Protein 4AEF (pdb70)

CATH classification: 2.60.40.10 (+3 more: 2.60.40.10, 3.20.20.80, 2.60.40.1180)

Organism: Pyrococcus furiosus (strain ATCC 43587 / DSM 3638 / JCM 8422 / Vc1) (NCBI:txid186497)

B-factor: mean 31.96, std 13.7, range [8.51, 86.61]

Radius of gyration: 33.33 Å; Cα contacts (8 Å, |Δi|>4): 2938; chains: 2; bounding box: 87×87×75 Å

Foldseek 3Di:
DKDQPAKDADQALRIWTWMKDKAFDDALWKAKAWLQLPGFAAAGTWDDPDRMTMDIDTGRADKIWIFMAGVQRTGAHPPAPAKDWDDFVLQGGTGITHIDHGDDPVFAKDAHQHQLAWADDQQKIKHKMKGFPQWWPWKWKAWPDIGTWDQQFAGPGITMTMDMDGQPDFWIWIWMWTATPVGDIDIGDIDIGGHDYFAAAPVLLLFAEEEDEQCFEFCAPDPVCQGALLGVLVCVVVVVLLPGAEYEYEAFAAADDSNRLAHQDLQKGHVSRPIDVSVLVSQVSSVVVNRAYAYEANQQWHFCNHPLNVQCQVPQPVRPSNQQFFFSDRPFAPDCLLVVLVPVPPPCVSQVVSLVVDGGADARNSRPRTTGTNLVDPVSLVVSLVSVVSVVVSPHQEYEYESVSSHHLVSQLVSLVSDDRRHAYEYARQGQCLSNDRSGHLAYAPSLLLSLCCCCLQVNPDFQVVSSNSVSVSCSSCPNSQQAYEYENDEQPDFRSCVRNVDPLSVQLSVLDQLQDRYHHYHYQQQLFSDGWDDDPNDTGRSHRHDDPVVSGNVLSNVLSSVSSVCSSPDPQSSGFDKAWPDTGGQKGKIWGDHPHWIKIKIAAAAQAWDCDPNDIQGHSWMWIDTPPDIDITGD/DKDQPAKDADQALRIWTWMKDKDFDDAQWKAKAWLQLPGFAQAGTWDDDDRITMGIDTGRADKIWIFMAGPQDTGAHPVAPAKDWDAFVLQGGTGITHIDHGDDPVFAKDADQHQLAWADDQFKIKHKMKGFPQWWDWKWKAWPDIHTWDQQFAGPGITMTMDMDGQPDFWIWIWMWTATPVGDIDIGDIDTGGHDYFAAAPVLLLFAEEEDEQCFEFCDPDPVCQGALLRVQVCVVVVVLLPGQEYEYEAFAAAPDSNRLAHQDLQKGHVSRPIDVSVLVSLVSSVVVNHAYAYADNQQWHFCNHVLNVLCQVPQPVRPSNQQFFFRDRPFADDCQLVVLVVPPPPCVSQVVSLVVDGGADARNSRPRTTGTNLVDPVSLVVSLCSQVSVVVSVHQEYEYESVSSHHLVSQLVSLVSDDRRHAYEYARQGQCLSNDRSGHLAYAPSLLLSLCCCCLQPNPDFQVVSSNSVSVSCSSCPNSQQAYEYENDEQPDFRSCVRNVDPLSVQLSVLPQLQDRYHHYHYAQQLFSDGFDADPNDTGRSHRHDDPVVSGNVLSNVLSSVSSVCSSPDPQSSRFDKAWPDTGGQKGKIWGDHPHWIKIKIAAAAQQWDQDPNRIQHHSWMWIDTVPDTDTTGD

Solvent-accessible surface area: 50120 Å² total; per-residue (Å²): 86,56,101,54,52,55,56,128,131,22,129,25,26,3,34,4,0,21,0,32,0,8,12,93,81,136,20,60,19,0,0,0,5,0,9,2,2,3,18,8,25,4,4,22,63,0,96,83,127,50,165,52,11,51,25,130,8,24,0,6,8,7,25,6,23,0,0,0,4,25,74,41,124,38,51,43,0,80,90,10,120,72,81,95,83,16,59,31,47,2,31,148,21,36,77,87,0,0,1,0,88,0,48,66,122,94,15,69,11,11,1,47,34,0,7,11,13,0,15,47,13,41,32,81,1,20,3,10,0,9,0,79,105,49,41,2,126,20,9,33,6,30,17,189,152,128,35,105,16,108,99,20,0,22,25,82,31,2,3,10,4,27,12,60,36,122,3,77,80,140,152,24,87,2,4,0,62,0,61,9,112,152,48,49,135,71,105,52,38,142,32,129,16,152,14,68,71,27,98,22,0,107,32,0,6,53,8,0,0,0,2,0,11,2,15,31,1,1,146,18,163,141,169,165,167,30,2,18,0,24,0,0,63,64,32,10,90,20,0,56,96,3,13,4,17,0,0,1,1,6,5,2,2,22,10,76,47,118,91,4,36,11,0,37,47,2,67,92,2,3,186,110,16,23,0,43,182,4,2,77,62,1,9,64,45,1,94,171,89,77,5,36,0,0,2,2,0,0,0,1,3,1,0,3,62,9,82,61,0,39,22,0,31,167,113,9,94,134,0,98,54,61,86,16,3,22,35,65,112,61,49,10,11,21,157,125,98,0,63,68,24,45,93,121,85,42,217,112,111,29,49,75,93,0,63,86,61,29,52,25,4,5,7,53,130,65,22,5,26,34,0,4,0,21,3,76,16,92,130,0,40,91,22,0,36,84,0,1,49,67,1,5,121,90,17,0,13,0,0,0,0,12,9,0,4,0,0,20,18,87,1,1,88,54,3,41,157,41,11,57,147,98,32,0,0,0,0,15,2,37,3,7,0,23,19,0,0,17,49,30,0,10,0,1,0,7,7,21,3,3,4,2,0,5,62,2,0,10,49,48,27,18,33,0,76,80,0,32,39,27,0,5,12,8,11,8,15,2,1,0,0,7,10,0,1,1,0,2,5,4,0,5,71,17,66,1,0,6,45,35,15,18,14,27,45,33,5,0,0,0,0,0,0,1,1,1,6,8,2,2,0,3,4,0,0,0,9,0,4,14,10,74,17,58,56,83,173,0,71,46,12,13,70,2,24,3,63,61,72,104,156,99,29,15,97,126,0,11,116,18,1,80,38,1,0,128,38,3,64,103,17,105,2,0,14,52,0,29,16,43,30,77,76,20,126,108,49,12,0,0,0,34,1,53,29,96,84,67,119,1,29,0,1,0,1,0,22,104,74,139,34,167,46,71,91,69,50,0,33,52,13,0,0,7,4,39,42,82,143,118,102,72,79,4,72,46,89,53,102,58,51,55,60,124,130,22,131,23,24,3,34,4,0,18,0,48,0,12,10,98,81,148,20,56,20,0,0,0,5,0,9,1,0,3,17,8,26,3,4,23,63,1,91,98,112,59,163,47,12,64,25,128,7,27,0,6,7,7,26,6,24,0,0,0,4,19,70,47,134,48,39,44,0,81,86,10,120,78,87,90,82,14,62,33,45,2,33,144,22,46,91,79,0,0,2,0,81,0,44,67,121,94,13,72,12,13,2,46,34,0,8,11,12,0,14,44,14,43,32,73,1,20,2,12,0,10,0,76,104,47,44,1,126,20,8,33,6,30,16,184,153,127,40,103,18,103,98,16,1,21,25,82,30,2,2,11,3,34,13,60,40,119,3,80,83,138,173,25,87,3,5,0,59,0,67,11,108,169,48,50,127,67,104,53,40,141,30,128,15,147,14,70,72,27,116,24,0,107,30,0,4,54,8,0,0,0,2,0,10,1,16,31,1,2,140,19,168,141,170,162,169,32,3,16,0,24,0,0,65,66,33,10,89,20,0,56,95,4,12,4,16,0,1,0,1,7,5,3,3,23,11,84,44,113,94,4,38,16,0,33,48,2,66,92,2,3,189,108,15,26,0,44,183,4,2,79,63,1,9,62,45,1,95,168,90,78,6,36,0,0,2,2,0,0,0,1,3,2,0,4,63,8,80,62,0,40,26,0,38,167,119,9,98,135,0,87,54,64,85,14,3,21,30,66,109,65,64,8,16,28,148,120,100,1,85,70,27,51,82,122,85,51,217,107,106,24,47,98,91,0,76,87,61,27,51,33,4,5,7,49,130,64,36,6,33,24,0,5,0,19,2,74,19,98,134,0,41,92,22,0,34,83,0,1,49,65,1,5,117,91,16,0,12,0,1,0,0,13,8,0,4,0,0,19,17,82,2,1,76,57,2,41,159,41,10,56,154,101,33,0,0,0,0,14,1,37,2,7,0,24,21,0,0,16,53,24,0,10,0,1,0,8,7,17,3,3,3,0,0,4,63,3,0,10,48,43,29,14,30,0,74,80,0,30,41,22,0,3,11,6,11,9,15,2,1,0,0,7,10,0,1,1,1,2,5,3,0,5,71,17,66,1,0,6,44,36,16,18,14,26,55,32,4,0,0,0,0,0,0,2,1,1,6,9,2,1,0,4,4,0,0,0,9,0,5,14,10,74,17,57,54,88,156,0,72,44,12,13,68,1,23,4,63,64,73,100,158,101,28,16,88,129,0,12,108,19,0,78,43,1,0,122,29,4,52,105,18,106,2,0,12,54,0,26,17,51,26,79,80,20,129,110,41,12,0,0,0,31,0,47,27,99,82,68,115,1,33,0,4,0,1,0,24,110,65,115,36,164,38,83,90,72,66,0,34,52,12,0,0,7,3,47,34,84,143,101,108,70,81,5,73,43

InterPro domains:
  IPR004185 Glycoside hydrolase, family 13, N-terminal Ig-like domain [PF02903] (109-209)
  IPR004185 Glycoside hydrolase, family 13, N-terminal Ig-like domain [cd02857] (109-214)
  IPR006047 Glycosyl hydrolase family 13, catalytic domain [PF00128] (211-560)
  IPR006047 Glycosyl hydrolase family 13, catalytic domain [SM00642] (211-577)
  IPR013780 Glycosyl hydrolase, all-beta [G3DSA:2.60.40.1180] (584-645)
  IPR013783 Immunoglobulin-like fold [G3DSA:2.60.40.10] (1-103)
  IPR013783 Immunoglobulin-like fold [G3DSA:2.60.40.10] (104-198)
  IPR014756 Immunoglobulin E-set [SSF81296] (25-88)
  IPR014756 Immunoglobulin E-set [SSF81296] (108-191)
  IPR017853 Glycoside hydrolase superfamily [SSF51445] (160-586)
  IPR032640 AMP-activated protein kinase, glycogen-binding domain [PF16561] (21-81)

Sequence (1272 aa):
MYKLVSFRDSEIFGRVAEVEFSLIREGSYAYLLGDFNAFNEGSFRMEQEGKNWKIKIALPEGVWHYAFSIDGKFVLDPDNPERRVYTRKGYKFHREVNVARIVKSDDLVFHTPSLLYLYEIFGRVHVLLRTQKGVIKGATFLGEKHVPMRKKASDELFDYFEVIVEGGDKRLNYSFEVLTMEGAKFEYGQFKARPFSIEFPTWVIDRVFYQIMPDKFARSRKIQWGGDLIGIKEKIDHLVNLGINAIYLTPIFSSLTYHGYDIVDYFHVARRLGGDRAFVDLLSELKRFDIKVILDGVFHHTSFFHPYFQDVVRKGENSSFKNFYRIIKFPVVSKEFLQILHSKSSWEEKYKKIKSLGWNYESFFSVWIMPRLNHDNPKVREFIKNVILFWTNKGVDGFRMDVAHGVPPEVWKEVREALPKEKYLIGEVMDDARLWLFDKFHGVMNYRLYDAILRFFGYEEITAEEFLNELELLSSYYGPAEYLMYNFLDNHDVERFLDIVGDKRKYVCALVFLMTYKGIPSLFYGDEIGLRGINLQGMESSRAPMLWNEEEWDQRILEITKTLVKIRKNNKALLFGNFVPVKFKRKFMVYKREHMGERTIVAINYSNSRVKELGITIPEYSGVIINEDKVKLIKYMYKLVSFRDSEIFGRVAEVEFSLIREGSYAYLLGDFNAFNEGSFRMEQEGKNWKIKIALPEGVWHYAFSIDGKFVLDPDNPERRVYTRKGYKFHREVNVARIVKSDDLVFHTPSLLYLYEIFGRVHVLLRTQKGVIKGATFLGEKHVPMRKKASDELFDYFEVIVEGGDKRLNYSFEVLTMEGAKFEYGQFKARPFSIEFPTWVIDRVFYQIMPDKFARSRKIQWGGDLIGIKEKIDHLVNLGINAIYLTPIFSSLTYHGYDIVDYFHVARRLGGDRAFVDLLSELKRFDIKVILDGVFHHTSFFHPYFQDVVRKGENSSFKNFYRIIKFPVVSKEFLQILHSKSSWEEKYKKIKSLGWNYESFFSVWIMPRLNHDNPKVREFIKNVILFWTNKGVDGFRMDVAHGVPPEVWKEVREALPKEKYLIGEVMDDARLWLFDKFHGVMNYRLYDAILRFFGYEEITAEEFLNELELLSSYYGPAEYLMYNFLDNHDVERFLDIVGDKRKYVCALVFLMTYKGIPSLFYGDEIGLRGINLQGMESSRAPMLWNEEEWDQRILEITKTLVKIRKNNKALLFGNFVPVKFKRKFMVYKREHMGERTIVAINYSNSRVKELGITIPEYSGVIINEDKVKLIKY

Secondary structure (DSSP, 8-state):
-EEEEEEEEETTTEEEEEEEEEEE--SS-EEEEETTTTT-TTSSEEEE-SSEEEEEEEE-SEEEEEEEEETTEEE--TT---EEEEEEGGGTEEEEEEEEEE--TT-SEE--SSTTTEEEETTEEEEEEEEETTTEEEEEEESSSEEE-EEEEE-SSEEEEEEEEE-S-S-EEEEEEEEETT--EEEEEEEEE--B-----GGGGG--EEEE-HHHH---SS------HHHHHHTHHHHHHHT--EEEE---EEESSTT-SSEEEEEEE-GGGT-HHHHHHHHHHHHHTT-EEEEEE--SB--TTSHHHHHHHHHSTT-TTGGGB-BSSSS-S-TTHHHHHHHS-GGGTTHHHHHHH--SB-EETTEEEEEBB-TTSHHHHHHHHHHHHHHHHTT--EEEETTGGGS-HHHHHHHHHHS-TT-EEEE---S--GGGTTTT-SEEB-HHHHHHHIIIIIS--S-HHHHHHHHHHHHHHHGGGGGG-B--S--TTS--HHHHH--HHHHHHHHHHHHHSSSB-EEETTGGGT---EEETTEEES-PPPP--GGGS-HHHHHHHHHHHHHHHT-HHHHH-EEEEEEEETTEEEEEEEETTEEEEEEEE-SSS-EEETTEEEPTTEEEEEETTEEEEE--/-EEEEEEEEETTTEEEEEEEEEEE--SS-EEEEETTTTT-TTSSEEEE-SSEEEEEEEE-SEEEEEEEEETTEEE--TT---EEEEEEGGGTEEEEEEEEEE--TT-SEE--SSTTTEEEETTEEEEEEEEETTTEEEEEEESSSEEE-EEEEE-SSEEEEEEEEE-S-S-EEEEEEEEETTS-EEEEEEEEE--B-----GGGTT--EEEE-HHHH---SS------HHHHHHTHHHHHHHT--EEEEPP-EEESSTT--SEEEEEEE-GGGT-HHHHHHHHHHHHHTT-EEEEEE--SB--TTSHHHHHHHHHSTT-TTGGGB-BSSTT-S-TTTHHHHTTS-GGGTHHHHHHHH--SB-BSTT-TTSBBB-TTSHHHHHHHHHHHHHHHHHT--EEEETTGGGS-HHHHHHHHHHS-TT-EEEE---S--GGGTTTT-SEEB-HHHHHHHIIIIIS--S-HHHHHHHHHHHHHHHGGGGGG-B--S--TTS--HHHHH--HHHHHHHHHHHHHSSSB-EEETTGGGT---EEETTEEES-PPP---GGGS-HHHHHHHHHHHHHHHT-HHHHH-EEEEEEEETTEEEEEEEETTEEEEEEEE-SSS-EEETTEEEPTTEEEEEETTEEEEE--

Nearest PDB structures (foldseek):
  4aef-assembly1_A  TM=1.001E+00  e=0.000E+00  Pyrococcus furiosus
  7ehh-assembly1_A  TM=8.556E-01  e=1.656E-44  Weissella cibaria
  7jjn-assembly1_A  TM=8.168E-01  e=1.610E-27  Agathobacter rectalis DSM 17629
  7jjn-assembly2_B  TM=8.241E-01  e=6.587E-27  Agathobacter rectalis DSM 17629
  5m99-assembly1_B  TM=7.448E-01  e=1.274E-28  Thermotoga petrophila RKU-1

Structure (mmCIF, N/CA/C/O backbone):
data_4AEF
#
_entry.id   4AEF
#
_cell.length_a   150.065
_cell.length_b   150.065
_cell.length_c   67.856
_cell.angle_alpha   90.00
_cell.angle_beta   90.00
_cell.angle_gamma   90.00
#
_symmetry.space_group_name_H-M   'P 41'
#
loop_
_entity.id
_entity.type
_entity.pdbx_description
1 polymer 'NEOPULLULANASE (ALPHA-AMYLASE II)'
2 water water
#
loop_
_atom_site.group_PDB
_atom_site.id
_atom_site.type_symbol
_atom_site.label_atom_id
_atom_site.label_alt_id
_atom_site.label_comp_id
_atom_site.label_asym_id
_atom_site.label_entity_id
_atom_site.label_seq_id
_atom_site.pdbx_PDB_ins_code
_atom_site.Cartn_x
_atom_site.Cartn_y
_atom_site.Cartn_z
_atom_site.occupancy
_atom_site.B_iso_or_equiv
_atom_site.auth_seq_id
_atom_site.auth_comp_id
_atom_site.auth_asym_id
_atom_site.auth_atom_id
_atom_site.pdbx_PDB_model_num
ATOM 1 N N . MET A 1 1 ? -82.205 -24.101 -24.436 1.00 44.16 1 MET A N 1
ATOM 2 C CA . MET A 1 1 ? -83.076 -23.416 -23.443 1.00 43.72 1 MET A CA 1
ATOM 3 C C . MET A 1 1 ? -83.327 -24.283 -22.210 1.00 42.93 1 MET A C 1
ATOM 4 O O . MET A 1 1 ? -83.371 -25.515 -22.295 1.00 42.74 1 MET A O 1
ATOM 9 N N . TYR A 1 2 ? -83.483 -23.631 -21.063 1.00 40.06 2 TYR A N 1
ATOM 10 C CA . TYR A 1 2 ? -83.765 -24.337 -19.823 1.00 38.81 2 TYR A CA 1
ATOM 11 C C . TYR A 1 2 ? -84.829 -23.562 -19.074 1.00 39.50 2 TYR A C 1
ATOM 12 O O . TYR A 1 2 ? -84.838 -22.331 -19.087 1.00 40.14 2 TYR A O 1
ATOM 21 N N . LYS A 1 3 ? -85.736 -24.283 -18.434 1.00 39.63 3 LYS A N 1
ATOM 22 C CA . LYS A 1 3 ? -86.784 -23.638 -17.672 1.00 40.56 3 LYS A CA 1
ATOM 23 C C . LYS A 1 3 ? -87.108 -24.431 -16.413 1.00 39.97 3 LYS A C 1
ATOM 24 O O . LYS A 1 3 ? -87.337 -25.639 -16.462 1.00 39.58 3 LYS A O 1
ATOM 30 N N . LEU A 1 4 ? -87.096 -23.743 -15.281 1.00 39.71 4 LEU A N 1
ATOM 31 C CA . LEU A 1 4 ? -87.422 -24.363 -14.010 1.00 41.30 4 LEU A CA 1
ATOM 32 C C . LEU A 1 4 ? -88.937 -24.534 -14.025 1.00 40.42 4 LEU A C 1
ATOM 33 O O . LEU A 1 4 ? -89.675 -23.576 -13.805 1.00 41.09 4 LEU A O 1
ATOM 38 N N . VAL A 1 5 ? -89.396 -25.754 -14.299 1.00 39.07 5 VAL A N 1
ATOM 39 C CA . VAL A 1 5 ? -90.825 -26.026 -14.385 1.00 38.74 5 VAL A CA 1
ATOM 40 C C . VAL A 1 5 ? -91.536 -26.078 -13.045 1.00 38.51 5 VAL A C 1
ATOM 41 O O . VAL A 1 5 ? -92.706 -25.712 -12.956 1.00 39.59 5 VAL A O 1
ATOM 45 N N . SER A 1 6 ? -90.849 -26.536 -12.004 1.00 37.91 6 SER A N 1
ATOM 46 C CA . SER A 1 6 ? -91.474 -26.604 -10.689 1.00 37.94 6 SER A CA 1
ATOM 47 C C . SER A 1 6 ? -90.521 -27.037 -9.581 1.00 38.00 6 SER A C 1
ATOM 48 O O . SER A 1 6 ? -89.325 -27.225 -9.802 1.00 38.85 6 SER A O 1
ATOM 51 N N . PHE A 1 7 ? -91.076 -27.197 -8.385 1.00 37.17 7 PHE A N 1
ATOM 52 C CA . PHE A 1 7 ? -90.317 -27.610 -7.215 1.00 36.32 7 PHE A CA 1
ATOM 53 C C . PHE A 1 7 ? -91.018 -28.767 -6.520 1.00 36.62 7 PHE A C 1
ATOM 54 O O . PHE A 1 7 ? -92.245 -28.831 -6.493 1.00 37.38 7 PHE A O 1
ATOM 62 N N . ARG A 1 8 ? -90.237 -29.685 -5.964 1.00 35.63 8 ARG A N 1
ATOM 63 C CA . ARG A 1 8 ? -90.806 -30.821 -5.256 1.00 35.96 8 ARG A CA 1
ATOM 64 C C . ARG A 1 8 ? -89.981 -31.048 -3.995 1.00 36.05 8 ARG A C 1
ATOM 65 O O . ARG A 1 8 ? -88.791 -30.736 -3.961 1.00 34.74 8 ARG A O 1
ATOM 73 N N . ASP A 1 9 ? -90.617 -31.577 -2.957 1.00 36.52 9 ASP A N 1
ATOM 74 C CA . ASP A 1 9 ? -89.916 -31.854 -1.712 1.00 36.17 9 ASP A CA 1
ATOM 75 C C . ASP A 1 9 ? -88.856 -32.917 -1.973 1.00 34.19 9 ASP A C 1
ATOM 76 O O . ASP A 1 9 ? -88.918 -33.641 -2.965 1.00 33.81 9 ASP A O 1
ATOM 81 N N . SER A 1 10 ? -87.886 -33.006 -1.073 1.00 31.80 10 SER A N 1
ATOM 82 C CA . SER A 1 10 ? -86.816 -33.978 -1.200 1.00 28.92 10 SER A CA 1
ATOM 83 C C . SER A 1 10 ? -86.274 -34.277 0.183 1.00 28.09 10 SER A C 1
ATOM 84 O O . SER A 1 10 ? -85.853 -33.369 0.903 1.00 25.82 10 SER A O 1
ATOM 87 N N . GLU A 1 11 ? -86.288 -35.548 0.560 1.00 27.02 11 GLU A N 1
ATOM 88 C CA . GLU A 1 11 ? -85.787 -35.929 1.869 1.00 28.35 11 GLU A CA 1
ATOM 89 C C . GLU A 1 11 ? -84.266 -35.752 1.940 1.00 27.90 11 GLU A C 1
ATOM 90 O O . GLU A 1 11 ? -83.672 -35.833 3.018 1.00 25.62 11 GLU A O 1
ATOM 96 N N . ILE A 1 12 ? -83.646 -35.490 0.792 1.00 26.28 12 ILE A N 1
ATOM 97 C CA . ILE A 1 12 ? -82.202 -35.304 0.744 1.00 28.39 12 ILE A CA 1
ATOM 98 C C . ILE A 1 12 ? -81.776 -33.837 0.680 1.00 28.44 12 ILE A C 1
ATOM 99 O O . ILE A 1 12 ? -81.026 -33.369 1.539 1.00 29.69 12 ILE A O 1
ATOM 104 N N . PHE A 1 13 ? -82.260 -33.123 -0.333 1.00 27.60 13 PHE A N 1
ATOM 105 C CA . PHE A 1 13 ? -81.909 -31.722 -0.540 1.00 29.00 13 PHE A CA 1
ATOM 106 C C . PHE A 1 13 ? -82.930 -30.725 0.007 1.00 28.95 13 PHE A C 1
ATOM 107 O O . PHE A 1 13 ? -82.844 -29.529 -0.276 1.00 28.48 13 PHE A O 1
ATOM 115 N N . GLY A 1 14 ? -83.881 -31.201 0.800 1.00 30.02 14 GLY A N 1
ATOM 116 C CA . GLY A 1 14 ? -84.896 -30.302 1.320 1.00 29.83 14 GLY A CA 1
ATOM 117 C C . GLY A 1 14 ? -85.900 -30.144 0.198 1.00 30.05 14 GLY A C 1
ATOM 118 O O . GLY A 1 14 ? -87.055 -30.551 0.314 1.00 31.65 14 GLY A O 1
ATOM 119 N N . ARG A 1 15 ? -85.442 -29.560 -0.903 1.00 29.66 15 ARG A N 1
ATOM 120 C CA . ARG A 1 15 ? -86.269 -29.385 -2.088 1.00 28.35 15 ARG A CA 1
ATOM 121 C C . ARG A 1 15 ? -85.352 -29.340 -3.295 1.00 27.38 15 ARG A C 1
ATOM 122 O O . ARG A 1 15 ? -84.190 -28.959 -3.184 1.00 26.42 15 ARG A O 1
ATOM 130 N N . VAL A 1 16 ? -85.878 -29.743 -4.444 1.00 27.14 16 VAL A N 1
ATOM 131 C CA . VAL A 1 16 ? -85.120 -29.737 -5.686 1.00 26.28 16 VAL A CA 1
ATOM 132 C C . VAL A 1 16 ? -85.965 -29.085 -6.770 1.00 27.44 16 VAL A C 1
ATOM 133 O O . VAL A 1 16 ? -87.197 -29.106 -6.714 1.00 26.25 16 VAL A O 1
ATOM 137 N N . ALA A 1 17 ? -85.298 -28.505 -7.757 1.00 27.18 17 ALA A N 1
ATOM 138 C CA . ALA A 1 17 ? -85.994 -27.867 -8.855 1.00 28.33 17 ALA A CA 1
ATOM 139 C C . ALA A 1 17 ? -86.065 -28.850 -10.025 1.00 30.41 17 ALA A C 1
ATOM 140 O O . ALA A 1 17 ? -85.052 -29.422 -10.437 1.00 30.58 17 ALA A O 1
ATOM 142 N N . GLU A 1 18 ? -87.270 -29.064 -10.540 1.00 32.08 18 GLU A N 1
ATOM 143 C CA . GLU A 1 18 ? -87.460 -29.957 -11.676 1.00 34.83 18 GLU A CA 1
ATOM 144 C C . GLU A 1 18 ? -87.222 -29.048 -12.883 1.00 34.03 18 GLU A C 1
ATOM 145 O O . GLU A 1 18 ? -88.087 -28.252 -13.237 1.00 33.66 18 GLU A O 1
ATOM 151 N N . VAL A 1 19 ? -86.047 -29.145 -13.500 1.00 33.51 19 VAL A N 1
ATOM 152 C CA . VAL A 1 19 ? -85.724 -28.278 -14.632 1.00 34.54 19 VAL A CA 1
ATOM 153 C C . VAL A 1 19 ? -85.724 -28.960 -15.999 1.00 35.92 19 VAL A C 1
ATOM 154 O O . VAL A 1 19 ? -85.248 -30.084 -16.161 1.00 36.42 19 VAL A O 1
ATOM 158 N N . GLU A 1 20 ? -86.262 -28.243 -16.980 1.00 36.20 20 GLU A N 1
ATOM 159 C CA . GLU A 1 20 ? -86.392 -28.726 -18.349 1.00 37.12 20 GLU A CA 1
ATOM 160 C C . GLU A 1 20 ? -85.357 -28.118 -19.292 1.00 37.30 20 GLU A C 1
ATOM 161 O O . GLU A 1 20 ? -85.255 -26.898 -19.415 1.00 37.41 20 GLU A O 1
ATOM 167 N N . PHE A 1 21 ? -84.590 -28.983 -19.952 1.00 37.00 21 PHE A N 1
ATOM 168 C CA . PHE A 1 21 ? -83.564 -28.561 -20.903 1.00 38.00 21 PHE A CA 1
ATOM 169 C C . PHE A 1 21 ? -84.002 -29.003 -22.296 1.00 38.69 21 PHE A C 1
ATOM 170 O O . PHE A 1 21 ? -84.567 -30.083 -22.456 1.00 38.73 21 PHE A O 1
ATOM 178 N N . SER A 1 22 ? -83.741 -28.178 -23.303 1.00 40.46 22 SER A N 1
ATOM 179 C CA . SER A 1 22 ? -84.126 -28.533 -24.665 1.00 42.96 22 SER A CA 1
ATOM 180 C C . SER A 1 22 ? -83.451 -27.655 -25.708 1.00 43.88 22 SER A C 1
ATOM 181 O O . SER A 1 22 ? -82.958 -26.571 -25.397 1.00 44.63 22 SER A O 1
ATOM 184 N N . LEU A 1 23 ? -83.424 -28.141 -26.945 1.00 44.66 23 LEU A N 1
ATOM 185 C CA . LEU A 1 23 ? -82.841 -27.402 -28.058 1.00 47.29 23 LEU A CA 1
ATOM 186 C C . LEU A 1 23 ? -83.298 -28.019 -29.374 1.00 48.82 23 LEU A C 1
ATOM 187 O O . LEU A 1 23 ? -83.664 -29.191 -29.422 1.00 48.61 23 LEU A O 1
ATOM 192 N N . ILE A 1 24 ? -83.283 -27.219 -30.435 1.00 51.20 24 ILE A N 1
ATOM 193 C CA . ILE A 1 24 ? -83.712 -27.670 -31.755 1.00 53.13 24 ILE A CA 1
ATOM 194 C C . ILE A 1 24 ? -83.038 -28.986 -32.150 1.00 54.07 24 ILE A C 1
ATOM 195 O O . ILE A 1 24 ? -81.815 -29.067 -32.286 1.00 53.96 24 ILE A O 1
ATOM 200 N N . ARG A 1 25 ? -83.865 -30.011 -32.329 1.00 55.86 25 ARG A N 1
ATOM 201 C CA . ARG A 1 25 ? -83.426 -31.360 -32.690 1.00 57.24 25 ARG A CA 1
ATOM 202 C C . ARG A 1 25 ? -82.785 -31.410 -34.080 1.00 57.48 25 ARG A C 1
ATOM 203 O O . ARG A 1 25 ? -83.449 -31.176 -35.091 1.00 57.32 25 ARG A O 1
ATOM 211 N N . GLU A 1 26 ? -81.493 -31.724 -34.125 1.00 57.22 26 GLU A N 1
ATOM 212 C CA . GLU A 1 26 ? -80.766 -31.798 -35.387 1.00 56.29 26 GLU A CA 1
ATOM 213 C C . GLU A 1 26 ? -79.669 -32.858 -35.337 1.00 54.86 26 GLU A C 1
ATOM 214 O O . GLU A 1 26 ? -78.487 -32.539 -35.459 1.00 55.80 26 GLU A O 1
ATOM 220 N N . GLY A 1 27 ? -80.052 -34.118 -35.160 1.00 52.27 27 GLY A N 1
ATOM 221 C CA . GLY A 1 27 ? -79.055 -35.172 -35.107 1.00 48.87 27 GLY A CA 1
ATOM 222 C C . GLY A 1 27 ? -79.654 -36.546 -34.899 1.00 47.00 27 GLY A C 1
ATOM 223 O O . GLY A 1 27 ? -80.841 -36.752 -35.150 1.00 46.36 27 GLY A O 1
ATOM 224 N N . SER A 1 28 ? -78.833 -37.483 -34.428 1.00 45.46 28 SER A N 1
ATOM 225 C CA . SER A 1 28 ? -79.275 -38.855 -34.187 1.00 43.27 28 SER A CA 1
ATOM 226 C C . SER A 1 28 ? -79.457 -39.150 -32.703 1.00 41.56 28 SER A C 1
ATOM 227 O O . SER A 1 28 ? -80.322 -39.940 -32.323 1.00 41.52 28 SER A O 1
ATOM 230 N N . TYR A 1 29 ? -78.631 -38.530 -31.864 1.00 39.97 29 TYR A N 1
ATOM 231 C CA . TYR A 1 29 ? -78.729 -38.719 -30.416 1.00 37.45 29 TYR A CA 1
ATOM 232 C C . TYR A 1 29 ? -78.182 -37.485 -29.701 1.00 34.79 29 TYR A C 1
ATOM 233 O O . TYR A 1 29 ? -77.371 -36.744 -30.264 1.00 34.51 29 TYR A O 1
ATOM 242 N N . ALA A 1 30 ? -78.623 -37.268 -28.465 1.00 32.47 30 ALA A N 1
ATOM 243 C CA . ALA A 1 30 ? -78.188 -36.102 -27.696 1.00 30.29 30 ALA A CA 1
ATOM 244 C C . ALA A 1 30 ? -78.125 -36.331 -26.184 1.00 29.24 30 ALA A C 1
ATOM 245 O O . ALA A 1 30 ? -78.873 -37.142 -25.627 1.00 27.25 30 ALA A O 1
ATOM 247 N N . TYR A 1 31 ? -77.240 -35.595 -25.520 1.00 26.65 31 TYR A N 1
ATOM 248 C CA . TYR A 1 31 ? -77.096 -35.710 -24.073 1.00 25.72 31 TYR A CA 1
ATOM 249 C C . TYR A 1 31 ? -76.911 -34.370 -23.398 1.00 24.26 31 TYR A C 1
ATOM 250 O O . TYR A 1 31 ? -76.354 -33.434 -23.974 1.00 23.79 31 TYR A O 1
ATOM 259 N N . LEU A 1 32 ? -77.380 -34.290 -22.160 1.00 23.73 32 LEU A N 1
ATOM 260 C CA . LEU A 1 32 ? -77.228 -33.085 -21.373 1.00 22.17 32 LEU A CA 1
ATOM 261 C C . LEU A 1 32 ? -75.881 -33.197 -20.661 1.00 21.86 32 LEU A C 1
ATOM 262 O O . LEU A 1 32 ? -75.541 -34.251 -20.127 1.00 20.70 32 LEU A O 1
ATOM 267 N N . LEU A 1 33 ? -75.114 -32.114 -20.664 1.00 22.62 33 LEU A N 1
ATOM 268 C CA . LEU A 1 33 ? -73.813 -32.097 -20.007 1.00 21.53 33 LEU A CA 1
ATOM 269 C C . LEU A 1 33 ? -73.774 -30.948 -18.999 1.00 23.11 33 LEU A C 1
ATOM 270 O O . LEU A 1 33 ? -74.338 -29.882 -19.242 1.00 23.93 33 LEU A O 1
ATOM 275 N N . GLY A 1 34 ? -73.100 -31.167 -17.875 1.00 22.48 34 GLY A N 1
ATOM 276 C CA . GLY A 1 34 ? -72.988 -30.133 -16.864 1.00 20.96 34 GLY A CA 1
ATOM 277 C C . GLY A 1 34 ? -72.015 -30.540 -15.772 1.00 21.36 34 GLY A C 1
ATOM 278 O O . GLY A 1 34 ? -71.413 -31.613 -15.842 1.00 19.44 34 GLY A O 1
ATOM 279 N N . ASP A 1 35 ? -71.837 -29.687 -14.765 1.00 20.93 35 ASP A N 1
ATOM 280 C CA . ASP A 1 35 ? -70.939 -30.039 -13.682 1.00 22.39 35 ASP A CA 1
ATOM 281 C C . ASP A 1 35 ? -71.603 -31.097 -12.827 1.00 23.78 35 ASP A C 1
ATOM 282 O O . ASP A 1 35 ? -70.952 -31.711 -11.987 1.00 26.09 35 ASP A O 1
ATOM 287 N N . PHE A 1 36 ? -72.897 -31.326 -13.052 1.00 23.59 36 PHE A N 1
ATOM 288 C CA . PHE A 1 36 ? -73.612 -32.342 -12.289 1.00 23.18 36 PHE A CA 1
ATOM 289 C C . PHE A 1 36 ? -73.207 -33.750 -12.710 1.00 21.99 36 PHE A C 1
ATOM 290 O O . PHE A 1 36 ? -73.493 -34.715 -12.002 1.00 23.13 36 PHE A O 1
ATOM 298 N N . ASN A 1 37 ? -72.553 -33.870 -13.865 1.00 20.97 37 ASN A N 1
ATOM 299 C CA . ASN A 1 37 ? -72.069 -35.169 -14.334 1.00 19.75 37 ASN A CA 1
ATOM 300 C C . ASN A 1 37 ? -70.719 -35.026 -15.026 1.00 19.99 37 ASN A C 1
ATOM 301 O O . ASN A 1 37 ? -70.343 -35.853 -15.854 1.00 20.80 37 ASN A O 1
ATOM 306 N N . ALA A 1 38 ? -69.994 -33.967 -14.678 1.00 19.91 38 ALA A N 1
ATOM 307 C CA . ALA A 1 38 ? -68.676 -33.702 -15.251 1.00 20.11 38 ALA A CA 1
ATOM 308 C C . ALA A 1 38 ? -68.662 -33.671 -16.780 1.00 21.42 38 ALA A C 1
ATOM 309 O O . ALA A 1 38 ? -67.701 -34.114 -17.412 1.00 20.77 38 ALA A O 1
ATOM 311 N N . PHE A 1 39 ? -69.733 -33.160 -17.376 1.00 22.91 39 PHE A N 1
ATOM 312 C CA . PHE A 1 39 ? -69.805 -33.044 -18.828 1.00 24.62 39 PHE A CA 1
ATOM 313 C C . PHE A 1 39 ? -69.577 -34.355 -19.571 1.00 26.17 39 PHE A C 1
ATOM 314 O O . PHE A 1 39 ? -68.832 -34.394 -20.547 1.00 27.58 39 PHE A O 1
ATOM 322 N N . ASN A 1 40 ? -70.225 -35.421 -19.115 1.00 26.80 40 ASN A N 1
ATOM 323 C CA . ASN A 1 40 ? -70.084 -36.724 -19.748 1.00 28.57 40 ASN A CA 1
ATOM 324 C C . ASN A 1 40 ? -71.390 -37.223 -20.363 1.00 29.20 40 ASN A C 1
ATOM 325 O O . ASN A 1 40 ? -72.471 -37.021 -19.804 1.00 29.04 40 ASN A O 1
ATOM 330 N N . GLU A 1 41 ? -71.287 -37.873 -21.516 1.00 28.66 41 GLU A N 1
ATOM 331 C CA . GLU A 1 41 ? -72.463 -38.437 -22.165 1.00 29.07 41 GLU A CA 1
ATOM 332 C C . GLU A 1 41 ? -72.847 -39.670 -21.369 1.00 27.17 41 GLU A C 1
ATOM 333 O O . GLU A 1 41 ? -72.087 -40.123 -20.515 1.00 26.30 41 GLU A O 1
ATOM 339 N N . GLY A 1 42 ? -74.026 -40.208 -21.663 1.00 26.33 42 GLY A N 1
ATOM 340 C CA . GLY A 1 42 ? -74.474 -41.423 -21.013 1.00 24.69 42 GLY A CA 1
ATOM 341 C C . GLY A 1 42 ? -75.381 -41.312 -19.810 1.00 24.60 42 GLY A C 1
ATOM 342 O O . GLY A 1 42 ? -76.274 -42.139 -19.639 1.00 24.80 42 GLY A O 1
ATOM 343 N N . SER A 1 43 ? -75.159 -40.298 -18.978 1.00 25.21 43 SER A N 1
ATOM 344 C CA . SER A 1 43 ? -75.951 -40.116 -17.767 1.00 26.70 43 SER A CA 1
ATOM 345 C C . SER A 1 43 ? -77.336 -39.511 -17.961 1.00 27.55 43 SER A C 1
ATOM 346 O O . SER A 1 43 ? -78.310 -39.996 -17.382 1.00 28.69 43 SER A O 1
ATOM 349 N N . PHE A 1 44 ? -77.429 -38.450 -18.756 1.00 28.37 44 PHE A N 1
ATOM 350 C CA . PHE A 1 44 ? -78.714 -37.795 -18.985 1.00 28.83 44 PHE A CA 1
ATOM 351 C C . PHE A 1 44 ? -79.041 -37.695 -20.468 1.00 28.97 44 PHE A C 1
ATOM 352 O O . PHE A 1 44 ? -78.673 -36.736 -21.146 1.00 29.07 44 PHE A O 1
ATOM 360 N N . ARG A 1 45 ? -79.736 -38.712 -20.958 1.00 31.42 45 ARG A N 1
ATOM 361 C CA . ARG A 1 45 ? -80.113 -38.798 -22.360 1.00 34.03 45 ARG A CA 1
ATOM 362 C C . ARG A 1 45 ? -81.364 -37.978 -22.661 1.00 35.88 45 ARG A C 1
ATOM 363 O O . ARG A 1 45 ? -82.380 -38.094 -21.977 1.00 34.37 45 ARG A O 1
ATOM 371 N N . MET A 1 46 ? -81.274 -37.144 -23.689 1.00 38.70 46 MET A N 1
ATOM 372 C CA . MET A 1 46 ? -82.401 -36.323 -24.106 1.00 42.70 46 MET A CA 1
ATOM 373 C C . MET A 1 46 ? -83.178 -37.096 -25.166 1.00 44.97 46 MET A C 1
ATOM 374 O O . MET A 1 46 ? -82.586 -37.797 -25.985 1.00 45.98 46 MET A O 1
ATOM 379 N N . GLU A 1 47 ? -84.499 -36.982 -25.144 1.00 47.62 47 GLU A N 1
ATOM 380 C CA . GLU A 1 47 ? -85.326 -37.673 -26.125 1.00 51.27 47 GLU A CA 1
ATOM 381 C C . GLU A 1 47 ? -86.052 -36.642 -26.981 1.00 53.23 47 GLU A C 1
ATOM 382 O O . GLU A 1 47 ? -86.271 -35.509 -26.550 1.00 53.16 47 GLU A O 1
ATOM 388 N N . GLN A 1 48 ? -86.417 -37.028 -28.196 1.00 55.67 48 GLN A N 1
ATOM 389 C CA . GLN A 1 48 ? -87.116 -36.108 -29.082 1.00 59.19 48 GLN A CA 1
ATOM 390 C C . GLN A 1 48 ? -88.596 -36.030 -28.727 1.00 59.99 48 GLN A C 1
ATOM 391 O O . GLN A 1 48 ? -89.270 -37.053 -28.610 1.00 59.49 48 GLN A O 1
ATOM 397 N N . GLU A 1 49 ? -89.095 -34.810 -28.560 1.00 61.48 49 GLU A N 1
ATOM 398 C CA . GLU A 1 49 ? -90.499 -34.594 -28.232 1.00 63.58 49 GLU A CA 1
ATOM 399 C C . GLU A 1 49 ? -90.970 -34.495 -29.679 1.00 63.63 49 GLU A C 1
ATOM 400 O O . GLU A 1 49 ? -91.526 -35.446 -30.227 1.00 64.10 49 GLU A O 1
ATOM 406 N N . GLY A 1 50 ? -90.743 -33.338 -30.292 1.00 62.96 50 GLY A N 1
ATOM 407 C CA . GLY A 1 50 ? -91.140 -33.114 -31.670 1.00 62.14 50 GLY A CA 1
ATOM 408 C C . GLY A 1 50 ? -90.121 -32.539 -32.634 1.00 61.73 50 GLY A C 1
ATOM 409 O O . GLY A 1 50 ? -89.544 -33.263 -33.446 1.00 61.39 50 GLY A O 1
ATOM 410 N N . LYS A 1 51 ? -89.900 -31.232 -32.544 1.00 61.94 51 LYS A N 1
ATOM 411 C CA . LYS A 1 51 ? -88.954 -30.553 -33.416 1.00 61.38 51 LYS A CA 1
ATOM 412 C C . LYS A 1 51 ? -87.614 -30.350 -32.700 1.00 60.42 51 LYS A C 1
ATOM 413 O O . LYS A 1 51 ? -86.637 -29.916 -33.313 1.00 61.04 51 LYS A O 1
ATOM 419 N N . ASN A 1 52 ? -87.569 -30.673 -31.407 1.00 58.43 52 ASN A N 1
ATOM 420 C CA . ASN A 1 52 ? -86.348 -30.497 -30.620 1.00 56.30 52 ASN A CA 1
ATOM 421 C C . ASN A 1 52 ? -86.138 -31.509 -29.482 1.00 53.55 52 ASN A C 1
ATOM 422 O O . ASN A 1 52 ? -87.091 -32.107 -28.977 1.00 53.37 52 ASN A O 1
ATOM 427 N N . TRP A 1 53 ? -84.877 -31.688 -29.085 1.00 49.65 53 TRP A N 1
ATOM 428 C CA . TRP A 1 53 ? -84.512 -32.612 -28.007 1.00 45.30 53 TRP A CA 1
ATOM 429 C C . TRP A 1 53 ? -84.955 -32.056 -26.655 1.00 43.32 53 TRP A C 1
ATOM 430 O O . TRP A 1 53 ? -84.976 -30.844 -26.460 1.00 42.96 53 TRP A O 1
ATOM 441 N N . LYS A 1 54 ? -85.282 -32.937 -25.713 1.00 41.69 54 LYS A N 1
ATOM 442 C CA . LYS A 1 54 ? -85.740 -32.479 -24.406 1.00 40.63 54 LYS A CA 1
ATOM 443 C C . LYS A 1 54 ? -85.518 -33.466 -23.259 1.00 38.51 54 LYS A C 1
ATOM 444 O O . LYS A 1 54 ? -85.514 -34.683 -23.461 1.00 37.19 54 LYS A O 1
ATOM 450 N N . ILE A 1 55 ? -85.344 -32.926 -22.053 1.00 36.12 55 ILE A N 1
ATOM 451 C CA . ILE A 1 55 ? -85.153 -33.746 -20.858 1.00 35.43 55 ILE A CA 1
ATOM 452 C C . ILE A 1 55 ? -85.533 -32.981 -19.584 1.00 35.10 55 ILE A C 1
ATOM 453 O O . ILE A 1 55 ? -85.383 -31.762 -19.510 1.00 35.09 55 ILE A O 1
ATOM 458 N N . LYS A 1 56 ? -86.049 -33.696 -18.591 1.00 35.34 56 LYS A N 1
ATOM 459 C CA . LYS A 1 56 ? -86.420 -33.069 -17.327 1.00 35.35 56 LYS A CA 1
ATOM 460 C C . LYS A 1 56 ? -85.562 -33.671 -16.225 1.00 34.23 56 LYS A C 1
ATOM 461 O O . LYS A 1 56 ? -85.657 -34.858 -15.931 1.00 33.48 56 LYS A O 1
ATOM 467 N N . ILE A 1 57 ? -84.729 -32.836 -15.618 1.00 32.84 57 ILE A N 1
ATOM 468 C CA . ILE A 1 57 ? -83.826 -33.280 -14.569 1.00 32.63 57 ILE A CA 1
ATOM 469 C C . ILE A 1 57 ? -84.070 -32.545 -13.258 1.00 30.66 57 ILE A C 1
ATOM 470 O O . ILE A 1 57 ? -84.326 -31.345 -13.255 1.00 30.67 57 ILE A O 1
ATOM 475 N N . ALA A 1 58 ? -84.002 -33.278 -12.150 1.00 29.66 58 ALA A N 1
ATOM 476 C CA . ALA A 1 58 ? -84.186 -32.702 -10.819 1.00 28.30 58 ALA A CA 1
ATOM 477 C C . ALA A 1 58 ? -82.815 -32.203 -10.363 1.00 28.31 58 ALA A C 1
ATOM 478 O O . ALA A 1 58 ? -81.854 -32.969 -10.294 1.00 26.81 58 ALA A O 1
ATOM 480 N N . LEU A 1 59 ? -82.728 -30.921 -10.037 1.00 27.97 59 LEU A N 1
ATOM 481 C CA . LEU A 1 59 ? -81.452 -30.338 -9.651 1.00 28.60 59 LEU A CA 1
ATOM 482 C C . LEU A 1 59 ? -81.524 -29.503 -8.370 1.00 29.50 59 LEU A C 1
ATOM 483 O O . LEU A 1 59 ? -82.445 -28.703 -8.196 1.00 30.70 59 LEU A O 1
ATOM 488 N N . PRO A 1 60 ? -80.553 -29.682 -7.450 1.00 29.20 60 PRO A N 1
ATOM 489 C CA . PRO A 1 60 ? -80.585 -28.888 -6.215 1.00 28.09 60 PRO A CA 1
ATOM 490 C C . PRO A 1 60 ? -80.402 -27.442 -6.645 1.00 27.37 60 PRO A C 1
ATOM 491 O O . PRO A 1 60 ? -79.819 -27.186 -7.703 1.00 26.85 60 PRO A O 1
ATOM 495 N N . GLU A 1 61 ? -80.892 -26.500 -5.848 1.00 26.56 61 GLU A N 1
ATOM 496 C CA . GLU A 1 61 ? -80.765 -25.091 -6.205 1.00 26.13 61 GLU A CA 1
ATOM 497 C C . GLU A 1 61 ? -79.321 -24.630 -6.236 1.00 25.31 61 GLU A C 1
ATOM 498 O O . GLU A 1 61 ? -78.495 -25.103 -5.462 1.00 25.92 61 GLU A O 1
ATOM 504 N N . GLY A 1 62 ? -79.031 -23.702 -7.143 1.00 25.49 62 GLY A N 1
ATOM 505 C CA . GLY A 1 62 ? -77.690 -23.165 -7.285 1.00 22.87 62 GLY A CA 1
ATOM 506 C C . GLY A 1 62 ? -77.419 -22.815 -8.733 1.00 24.64 62 GLY A C 1
ATOM 507 O O . GLY A 1 62 ? -78.292 -22.982 -9.591 1.00 25.07 62 GLY A O 1
ATOM 508 N N . VAL A 1 63 ? -76.222 -22.307 -9.009 1.00 24.06 63 VAL A N 1
ATOM 509 C CA . VAL A 1 63 ? -75.831 -21.967 -10.372 1.00 24.47 63 VAL A CA 1
ATOM 510 C C . VAL A 1 63 ? -75.118 -23.182 -10.960 1.00 26.98 63 VAL A C 1
ATOM 511 O O . VAL A 1 63 ? -74.083 -23.618 -10.446 1.00 28.29 63 VAL A O 1
ATOM 515 N N . TRP A 1 64 ? -75.679 -23.735 -12.031 1.00 28.21 64 TRP A N 1
ATOM 516 C CA . TRP A 1 64 ? -75.094 -24.902 -12.679 1.00 28.20 64 TRP A CA 1
ATOM 517 C C . TRP A 1 64 ? -74.554 -24.564 -14.052 1.00 29.29 64 TRP A C 1
ATOM 518 O O . TRP A 1 64 ? -75.020 -23.629 -14.707 1.00 30.99 64 TRP A O 1
ATOM 529 N N . HIS A 1 65 ? -73.550 -25.318 -14.478 1.00 29.02 65 HIS A N 1
ATOM 530 C CA . HIS A 1 65 ? -72.950 -25.100 -15.781 1.00 28.66 65 HIS A CA 1
ATOM 531 C C . HIS A 1 65 ? -73.409 -26.235 -16.670 1.00 28.07 65 HIS A C 1
ATOM 532 O O . HIS A 1 65 ? -73.527 -27.369 -16.212 1.00 29.93 65 HIS A O 1
ATOM 539 N N . TYR A 1 66 ? -73.692 -25.942 -17.933 1.00 27.57 66 TYR A N 1
ATOM 540 C CA . TYR A 1 66 ? -74.142 -26.999 -18.823 1.00 27.76 66 TYR A CA 1
ATOM 541 C C . TYR A 1 66 ? -73.849 -26.752 -20.292 1.00 27.10 66 TYR A C 1
ATOM 542 O O . TYR A 1 66 ? -73.381 -25.683 -20.693 1.00 26.52 66 TYR A O 1
ATOM 551 N N . ALA A 1 67 ? -74.124 -27.777 -21.084 1.00 25.50 67 ALA A N 1
ATOM 552 C CA . ALA A 1 67 ? -73.915 -27.744 -22.518 1.00 26.47 67 ALA A CA 1
ATOM 553 C C . ALA A 1 67 ? -74.591 -28.985 -23.062 1.00 27.06 67 ALA A C 1
ATOM 554 O O . ALA A 1 67 ? -75.208 -29.747 -22.319 1.00 26.83 67 ALA A O 1
ATOM 556 N N . PHE A 1 68 ? -74.472 -29.197 -24.360 1.00 28.92 68 PHE A N 1
ATOM 557 C CA . PHE A 1 68 ? -75.087 -30.359 -24.957 1.00 29.77 68 PHE A CA 1
ATOM 558 C C . PHE A 1 68 ? -74.095 -31.129 -25.794 1.00 29.65 68 PHE A C 1
ATOM 559 O O . PHE A 1 68 ? -73.061 -30.605 -26.207 1.00 28.47 68 PHE A O 1
ATOM 567 N N . SER A 1 69 ? -74.425 -32.392 -26.016 1.00 30.58 69 SER A N 1
ATOM 568 C CA . SER A 1 69 ? -73.635 -33.250 -26.863 1.00 30.76 69 SER A CA 1
ATOM 569 C C . SER A 1 69 ? -74.619 -33.731 -27.914 1.00 32.33 69 SER A C 1
ATOM 570 O O . SER A 1 69 ? -75.625 -34.376 -27.587 1.00 32.05 69 SER A O 1
ATOM 573 N N . ILE A 1 70 ? -74.348 -33.384 -29.168 1.00 32.63 70 ILE A N 1
ATOM 574 C CA . ILE A 1 70 ? -75.199 -33.797 -30.276 1.00 34.32 70 ILE A CA 1
ATOM 575 C C . ILE A 1 70 ? -74.347 -34.683 -31.173 1.00 34.74 70 ILE A C 1
ATOM 576 O O . ILE A 1 70 ? -73.359 -34.221 -31.748 1.00 34.35 70 ILE A O 1
ATOM 581 N N . ASP A 1 71 ? -74.718 -35.956 -31.286 1.00 36.02 71 ASP A N 1
ATOM 582 C CA . ASP A 1 71 ? -73.950 -36.887 -32.109 1.00 36.74 71 ASP A CA 1
ATOM 583 C C . ASP A 1 71 ? -72.506 -36.974 -31.626 1.00 36.40 71 ASP A C 1
ATOM 584 O O . ASP A 1 71 ? -71.599 -37.264 -32.407 1.00 37.46 71 ASP A O 1
ATOM 589 N N . GLY A 1 72 ? -72.290 -36.700 -30.345 1.00 35.66 72 GLY A N 1
ATOM 590 C CA . GLY A 1 72 ? -70.946 -36.772 -29.804 1.00 35.52 72 GLY A CA 1
ATOM 591 C C . GLY A 1 72 ? -70.119 -35.512 -29.951 1.00 35.62 72 GLY A C 1
ATOM 592 O O . GLY A 1 72 ? -68.890 -35.572 -29.887 1.00 35.80 72 GLY A O 1
ATOM 593 N N . LYS A 1 73 ? -70.769 -34.369 -30.146 1.00 36.04 73 LYS A N 1
ATOM 594 C CA . LYS A 1 73 ? -70.028 -33.119 -30.283 1.00 36.83 73 LYS A CA 1
ATOM 595 C C . LYS A 1 73 ? -70.509 -32.075 -29.287 1.00 36.12 73 LYS A C 1
ATOM 596 O O . LYS A 1 73 ? -71.706 -31.809 -29.169 1.00 34.83 73 LYS A O 1
ATOM 602 N N . PHE A 1 74 ? -69.558 -31.484 -28.575 1.00 36.36 74 PHE A N 1
ATOM 603 C CA . PHE A 1 74 ? -69.857 -30.470 -27.576 1.00 37.32 74 PHE A CA 1
ATOM 604 C C . PHE A 1 74 ? -70.536 -29.290 -28.263 1.00 38.14 74 PHE A C 1
ATOM 605 O O . PHE A 1 74 ? -69.963 -28.687 -29.170 1.00 38.30 74 PHE A O 1
ATOM 613 N N . VAL A 1 75 ? -71.755 -28.970 -27.835 1.00 38.53 75 VAL A N 1
ATOM 614 C CA . VAL A 1 75 ? -72.508 -27.856 -28.415 1.00 39.42 75 VAL A CA 1
ATOM 615 C C . VAL A 1 75 ? -73.182 -26.990 -27.345 1.00 38.70 75 VAL A C 1
ATOM 616 O O . VAL A 1 75 ? -73.766 -27.505 -26.387 1.00 38.19 75 VAL A O 1
ATOM 620 N N . LEU A 1 76 ? -73.107 -25.675 -27.524 1.00 37.97 76 LEU A N 1
ATOM 621 C CA . LEU A 1 76 ? -73.700 -24.738 -26.578 1.00 38.79 76 LEU A CA 1
ATOM 622 C C . LEU A 1 76 ? -75.198 -24.550 -26.802 1.00 39.13 76 LEU A C 1
ATOM 623 O O . LEU A 1 76 ? -75.708 -24.785 -27.897 1.00 39.87 76 LEU A O 1
ATOM 628 N N . ASP A 1 77 ? -75.897 -24.137 -25.749 1.00 39.48 77 ASP A N 1
ATOM 629 C CA . ASP A 1 77 ? -77.334 -23.900 -25.813 1.00 40.24 77 ASP A CA 1
ATOM 630 C C . ASP A 1 77 ? -77.538 -22.660 -26.679 1.00 40.63 77 ASP A C 1
ATOM 631 O O . ASP A 1 77 ? -77.269 -21.540 -26.242 1.00 40.55 77 ASP A O 1
ATOM 636 N N . PRO A 1 78 ? -78.032 -22.841 -27.913 1.00 41.03 78 PRO A N 1
ATOM 637 C CA . PRO A 1 78 ? -78.252 -21.708 -28.817 1.00 41.51 78 PRO A CA 1
ATOM 638 C C . PRO A 1 78 ? -79.175 -20.613 -28.289 1.00 41.94 78 PRO A C 1
ATOM 639 O O . PRO A 1 78 ? -79.034 -19.455 -28.674 1.00 41.73 78 PRO A O 1
ATOM 643 N N . ASP A 1 79 ? -80.102 -20.974 -27.403 1.00 42.31 79 ASP A N 1
ATOM 644 C CA . ASP A 1 79 ? -81.054 -20.008 -26.844 1.00 43.33 79 ASP A CA 1
ATOM 645 C C . ASP A 1 79 ? -80.581 -19.280 -25.584 1.00 43.08 79 ASP A C 1
ATOM 646 O O . ASP A 1 79 ? -81.166 -18.267 -25.196 1.00 42.68 79 ASP A O 1
ATOM 651 N N . ASN A 1 80 ? -79.540 -19.792 -24.936 1.00 41.90 80 ASN A N 1
ATOM 652 C CA . ASN A 1 80 ? -79.052 -19.173 -23.708 1.00 41.55 80 ASN A CA 1
ATOM 653 C C . ASN A 1 80 ? -77.871 -18.230 -23.939 1.00 42.04 80 ASN A C 1
ATOM 654 O O . ASN A 1 80 ? -76.766 -18.668 -24.265 1.00 43.00 80 ASN A O 1
ATOM 659 N N . PRO A 1 81 ? -78.091 -16.916 -23.761 1.00 42.04 81 PRO A N 1
ATOM 660 C CA . PRO A 1 81 ? -77.052 -15.897 -23.949 1.00 41.83 81 PRO A CA 1
ATOM 661 C C . PRO A 1 81 ? -76.004 -15.893 -22.835 1.00 42.22 81 PRO A C 1
ATOM 662 O O . PRO A 1 81 ? -74.910 -15.348 -23.001 1.00 40.23 81 PRO A O 1
ATOM 666 N N . GLU A 1 82 ? -76.345 -16.493 -21.697 1.00 43.06 82 GLU A N 1
ATOM 667 C CA . GLU A 1 82 ? -75.415 -16.558 -20.576 1.00 44.23 82 GLU A CA 1
ATOM 668 C C . GLU A 1 82 ? -74.401 -17.686 -20.742 1.00 43.31 82 GLU A C 1
ATOM 669 O O . GLU A 1 82 ? -74.697 -18.852 -20.480 1.00 42.16 82 GLU A O 1
ATOM 675 N N . ARG A 1 83 ? -73.209 -17.323 -21.197 1.00 42.27 83 ARG A N 1
ATOM 676 C CA . ARG A 1 83 ? -72.126 -18.268 -21.395 1.00 41.92 83 ARG A CA 1
ATOM 677 C C . ARG A 1 83 ? -71.040 -17.876 -20.411 1.00 40.83 83 ARG A C 1
ATOM 678 O O . ARG A 1 83 ? -71.128 -16.822 -19.783 1.00 42.46 83 ARG A O 1
ATOM 686 N N . ARG A 1 84 ? -70.014 -18.708 -20.282 1.00 38.46 84 ARG A N 1
ATOM 687 C CA . ARG A 1 84 ? -68.934 -18.422 -19.350 1.00 35.96 84 ARG A CA 1
ATOM 688 C C . ARG A 1 84 ? -67.894 -19.534 -19.416 1.00 35.06 84 ARG A C 1
ATOM 689 O O . ARG A 1 84 ? -68.230 -20.694 -19.660 1.00 34.60 84 ARG A O 1
ATOM 697 N N . VAL A 1 85 ? -66.631 -19.180 -19.213 1.00 33.07 85 VAL A N 1
ATOM 698 C CA . VAL A 1 85 ? -65.566 -20.169 -19.229 1.00 31.63 85 VAL A CA 1
ATOM 699 C C . VAL A 1 85 ? -65.507 -20.857 -17.870 1.00 31.47 85 VAL A C 1
ATOM 700 O O . VAL A 1 85 ? -65.192 -20.230 -16.859 1.00 31.60 85 VAL A O 1
ATOM 704 N N . TYR A 1 86 ? -65.820 -22.146 -17.852 1.00 29.71 86 TYR A N 1
ATOM 705 C CA . TYR A 1 86 ? -65.796 -22.925 -16.623 1.00 28.69 86 TYR A CA 1
ATOM 706 C C . TYR A 1 86 ? -64.505 -23.728 -16.590 1.00 28.72 86 TYR A C 1
ATOM 707 O O . TYR A 1 86 ? -64.139 -24.357 -17.577 1.00 30.09 86 TYR A O 1
ATOM 716 N N . THR A 1 87 ? -63.792 -23.698 -15.472 1.00 27.31 87 THR A N 1
ATOM 717 C CA . THR A 1 87 ? -62.566 -24.469 -15.408 1.00 27.55 87 THR A CA 1
ATOM 718 C C . THR A 1 87 ? -62.437 -25.306 -14.141 1.00 26.25 87 THR A C 1
ATOM 719 O O . THR A 1 87 ? -62.763 -24.859 -13.048 1.00 27.11 87 THR A O 1
ATOM 723 N N . ARG A 1 88 ? -62.004 -26.548 -14.325 1.00 24.27 88 ARG A N 1
ATOM 724 C CA . ARG A 1 88 ? -61.780 -27.492 -13.238 1.00 23.22 88 ARG A CA 1
ATOM 725 C C . ARG A 1 88 ? -60.515 -28.267 -13.578 1.00 23.12 88 ARG A C 1
ATOM 726 O O . ARG A 1 88 ? -60.553 -29.207 -14.376 1.00 22.02 88 ARG A O 1
ATOM 734 N N . LYS A 1 89 ? -59.396 -27.858 -12.992 1.00 22.72 89 LYS A N 1
ATOM 735 C CA . LYS A 1 89 ? -58.132 -28.543 -13.219 1.00 23.28 89 LYS A CA 1
ATOM 736 C C . LYS A 1 89 ? -58.249 -29.996 -12.758 1.00 22.40 89 LYS A C 1
ATOM 737 O O . LYS A 1 89 ? -57.556 -30.874 -13.274 1.00 20.55 89 LYS A O 1
ATOM 743 N N . GLY A 1 90 ? -59.138 -30.231 -11.790 1.00 20.59 90 GLY A N 1
ATOM 744 C CA . GLY A 1 90 ? -59.359 -31.567 -11.261 1.00 21.16 90 GLY A CA 1
ATOM 745 C C . GLY A 1 90 ? -59.512 -32.628 -12.342 1.00 20.53 90 GLY A C 1
ATOM 746 O O . GLY A 1 90 ? -59.109 -33.767 -12.150 1.00 19.45 90 GLY A O 1
ATOM 747 N N . TYR A 1 91 ? -60.121 -32.267 -13.467 1.00 20.59 91 TYR A N 1
ATOM 748 C CA . TYR A 1 91 ? -60.271 -33.205 -14.566 1.00 21.56 91 TYR A CA 1
ATOM 749 C C . TYR A 1 91 ? -60.009 -32.493 -15.880 1.00 23.74 91 TYR A C 1
ATOM 750 O O . TYR A 1 91 ? -60.677 -32.715 -16.886 1.00 23.06 91 TYR A O 1
ATOM 759 N N . LYS A 1 92 ? -59.005 -31.623 -15.835 1.00 26.51 92 LYS A N 1
ATOM 760 C CA . LYS A 1 92 ? -58.540 -30.861 -16.989 1.00 28.88 92 LYS A CA 1
ATOM 761 C C . LYS A 1 92 ? -59.626 -30.272 -17.889 1.00 29.37 92 LYS A C 1
ATOM 762 O O . LYS A 1 92 ? -59.567 -30.387 -19.117 1.00 28.52 92 LYS A O 1
ATOM 768 N N . PHE A 1 93 ? -60.606 -29.629 -17.268 1.00 29.83 93 PHE A N 1
ATOM 769 C CA . PHE A 1 93 ? -61.696 -29.009 -18.002 1.00 29.85 93 PHE A CA 1
ATOM 770 C C . PHE A 1 93 ? -61.468 -27.503 -18.039 1.00 31.79 93 PHE A C 1
ATOM 771 O O . PHE A 1 93 ? -61.207 -26.874 -17.006 1.00 31.37 93 PHE A O 1
ATOM 779 N N . HIS A 1 94 ? -61.556 -26.930 -19.232 1.00 31.93 94 HIS A N 1
ATOM 780 C CA . HIS A 1 94 ? -61.377 -25.497 -19.399 1.00 34.75 94 HIS A CA 1
ATOM 781 C C . HIS A 1 94 ? -61.935 -25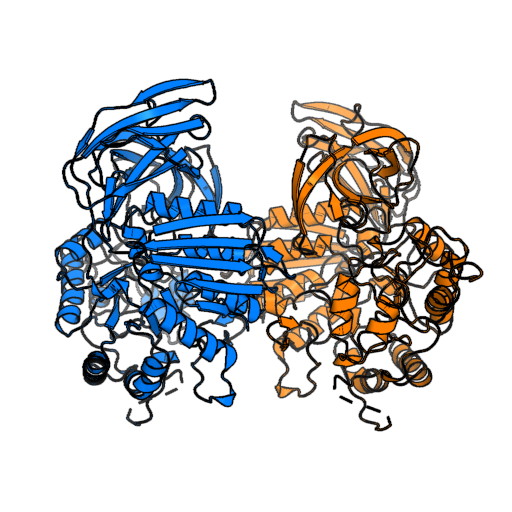.069 -20.741 1.00 34.67 94 HIS A C 1
ATOM 782 O O . HIS A 1 94 ? -61.249 -25.145 -21.756 1.00 34.68 94 HIS A O 1
ATOM 789 N N . ARG A 1 95 ? -63.191 -24.631 -20.741 1.00 35.26 95 ARG A N 1
ATOM 790 C CA . ARG A 1 95 ? -63.844 -24.184 -21.965 1.00 35.23 95 ARG A CA 1
ATOM 791 C C . ARG A 1 95 ? -65.138 -23.430 -21.668 1.00 35.08 95 ARG A C 1
ATOM 792 O O . ARG A 1 95 ? -65.628 -23.426 -20.539 1.00 34.70 95 ARG A O 1
ATOM 800 N N . GLU A 1 96 ? -65.688 -22.797 -22.695 1.00 33.71 96 GLU A N 1
ATOM 801 C CA . GLU A 1 96 ? -66.913 -22.030 -22.554 1.00 33.27 96 GLU A CA 1
ATOM 802 C C . GLU A 1 96 ? -68.132 -22.933 -22.409 1.00 30.96 96 GLU A C 1
ATOM 803 O O . GLU A 1 96 ? -68.272 -23.925 -23.118 1.00 32.59 96 GLU A O 1
ATOM 809 N N . VAL A 1 97 ? -69.015 -22.579 -21.484 1.00 30.07 97 VAL A N 1
ATOM 810 C CA . VAL A 1 97 ? -70.227 -23.350 -21.239 1.00 28.43 97 VAL A CA 1
ATOM 811 C C . VAL A 1 97 ? -71.416 -22.423 -20.982 1.00 28.76 97 VAL A C 1
ATOM 812 O O . VAL A 1 97 ? -71.274 -21.201 -20.946 1.00 28.97 97 VAL A O 1
ATOM 816 N N . ASN A 1 98 ? -72.591 -23.012 -20.804 1.00 29.17 98 ASN A N 1
ATOM 817 C CA . ASN A 1 98 ? -73.794 -22.243 -20.534 1.00 28.44 98 ASN A CA 1
ATOM 818 C C . ASN A 1 98 ? -74.039 -22.216 -19.032 1.00 29.24 98 ASN A C 1
ATOM 819 O O . ASN A 1 98 ? -73.605 -23.116 -18.302 1.00 27.91 98 ASN A O 1
ATOM 824 N N . VAL A 1 99 ? -74.744 -21.185 -18.580 1.00 28.92 99 VAL A N 1
ATOM 825 C CA . VAL A 1 99 ? -75.066 -21.035 -17.171 1.00 30.11 99 VAL A CA 1
ATOM 826 C C . VAL A 1 99 ? -76.555 -21.235 -16.937 1.00 30.95 99 VAL A C 1
ATOM 827 O O . VAL A 1 99 ? -77.385 -20.774 -17.724 1.00 32.71 99 VAL A O 1
ATOM 831 N N . ALA A 1 100 ? -76.882 -21.926 -15.852 1.00 31.73 100 ALA A N 1
ATOM 832 C CA . ALA A 1 100 ? -78.265 -22.182 -15.474 1.00 32.18 100 ALA A CA 1
ATOM 833 C C . ALA A 1 100 ? -78.463 -21.719 -14.035 1.00 34.16 100 ALA A C 1
ATOM 834 O O . ALA A 1 100 ? -78.019 -22.381 -13.090 1.00 33.91 100 ALA A O 1
ATOM 836 N N . ARG A 1 101 ? -79.121 -20.574 -13.872 1.00 34.70 101 ARG A N 1
ATOM 837 C CA . ARG A 1 101 ? -79.384 -20.019 -12.550 1.00 35.26 101 ARG A CA 1
ATOM 838 C C . ARG A 1 101 ? -80.645 -20.696 -12.014 1.00 34.11 101 ARG A C 1
ATOM 839 O O . ARG A 1 101 ? -81.758 -20.326 -12.385 1.00 34.48 101 ARG A O 1
ATOM 847 N N . ILE A 1 102 ? -80.462 -21.692 -11.149 1.00 31.30 102 ILE A N 1
ATOM 848 C CA . ILE A 1 102 ? -81.584 -22.439 -10.587 1.00 30.30 102 ILE A CA 1
ATOM 849 C C . ILE A 1 102 ? -81.875 -22.058 -9.133 1.00 31.34 102 ILE A C 1
ATOM 850 O O . ILE A 1 102 ? -81.156 -22.466 -8.211 1.00 32.14 102 ILE A O 1
ATOM 855 N N . VAL A 1 103 ? -82.931 -21.275 -8.928 1.00 30.65 103 VAL A N 1
ATOM 856 C CA . VAL A 1 103 ? -83.299 -20.846 -7.584 1.00 31.26 103 VAL A CA 1
ATOM 857 C C . VAL A 1 103 ? -84.741 -20.339 -7.505 1.00 32.33 103 VAL A C 1
ATOM 858 O O . VAL A 1 103 ? -85.213 -19.644 -8.405 1.00 32.69 103 VAL A O 1
ATOM 862 N N . LYS A 1 104 ? -85.439 -20.698 -6.431 1.00 33.80 104 LYS A N 1
ATOM 863 C CA . LYS A 1 104 ? -86.828 -20.279 -6.246 1.00 35.87 104 LYS A CA 1
ATOM 864 C C . LYS A 1 104 ? -86.912 -18.776 -5.982 1.00 38.16 104 LYS A C 1
ATOM 865 O O . LYS A 1 104 ? -86.152 -18.224 -5.175 1.00 36.62 104 LYS A O 1
ATOM 871 N N . SER A 1 105 ? -87.856 -18.130 -6.663 1.00 40.76 105 SER A N 1
ATOM 872 C CA . SER A 1 105 ? -88.071 -16.685 -6.563 1.00 43.02 105 SER A CA 1
ATOM 873 C C . SER A 1 105 ? -88.376 -16.117 -5.171 1.00 43.17 105 SER A C 1
ATOM 874 O O . SER A 1 105 ? -88.179 -14.928 -4.936 1.00 42.74 105 SER A O 1
ATOM 877 N N . ASP A 1 106 ? -88.849 -16.954 -4.251 1.00 43.97 106 ASP A N 1
ATOM 878 C CA . ASP A 1 106 ? -89.176 -16.493 -2.901 1.00 43.54 106 ASP A CA 1
ATOM 879 C C . ASP A 1 106 ? -88.035 -16.675 -1.913 1.00 43.43 106 ASP A C 1
ATOM 880 O O . ASP A 1 106 ? -88.191 -16.390 -0.721 1.00 42.67 106 ASP A O 1
ATOM 885 N N . ASP A 1 107 ? -86.893 -17.143 -2.405 1.00 42.74 107 ASP A N 1
ATOM 886 C CA . ASP A 1 107 ? -85.746 -17.410 -1.541 1.00 42.72 107 ASP A CA 1
ATOM 887 C C . ASP A 1 107 ? -85.070 -16.213 -0.873 1.00 41.42 107 ASP A C 1
ATOM 888 O O . ASP A 1 107 ? -84.871 -15.162 -1.482 1.00 41.69 107 ASP A O 1
ATOM 893 N N . LEU A 1 108 ? -84.706 -16.413 0.390 1.00 40.69 108 LEU A N 1
ATOM 894 C CA . LEU A 1 108 ? -84.020 -15.419 1.214 1.00 38.57 108 LEU A CA 1
ATOM 895 C C . LEU A 1 108 ? -83.225 -16.216 2.261 1.00 36.61 108 LEU A C 1
ATOM 896 O O . LEU A 1 108 ? -82.014 -16.058 2.413 1.00 35.26 108 LEU A O 1
ATOM 901 N N . VAL A 1 109 ? -83.945 -17.076 2.972 1.00 33.61 109 VAL A N 1
ATOM 902 C CA . VAL A 1 109 ? -83.395 -17.941 4.004 1.00 32.64 109 VAL A CA 1
ATOM 903 C C . VAL A 1 109 ? -84.102 -19.277 3.801 1.00 31.49 109 VAL A C 1
ATOM 904 O O . VAL A 1 109 ? -85.311 -19.308 3.591 1.00 31.91 109 VAL A O 1
ATOM 908 N N . PHE A 1 110 ? -83.361 -20.379 3.852 1.00 30.23 110 PHE A N 1
ATOM 909 C CA . PHE A 1 110 ? -83.978 -21.679 3.643 1.00 29.42 110 PHE A CA 1
ATOM 910 C C . PHE A 1 110 ? -83.450 -22.839 4.486 1.00 29.86 110 PHE A C 1
ATOM 911 O O . PHE A 1 110 ? -82.246 -22.983 4.708 1.00 29.33 110 PHE A O 1
ATOM 919 N N . HIS A 1 111 ? -84.384 -23.665 4.945 1.00 29.36 111 HIS A N 1
ATOM 920 C CA . HIS A 1 111 ? -84.079 -24.845 5.736 1.00 29.40 111 HIS A CA 1
ATOM 921 C C . HIS A 1 111 ? -85.313 -25.729 5.892 1.00 29.47 111 HIS A C 1
ATOM 922 O O . HIS A 1 111 ? -86.388 -25.261 6.263 1.00 30.45 111 HIS A O 1
ATOM 929 N N . THR A 1 112 ? -85.150 -27.011 5.601 1.00 29.18 112 THR A N 1
ATOM 930 C CA . THR A 1 112 ? -86.236 -27.962 5.741 1.00 30.47 112 THR A CA 1
ATOM 931 C C . THR A 1 112 ? -85.621 -29.232 6.269 1.00 29.05 112 THR A C 1
ATOM 932 O O . THR A 1 112 ? -84.553 -29.631 5.825 1.00 29.16 112 THR A O 1
ATOM 936 N N . PRO A 1 113 ? -86.274 -29.879 7.240 1.00 29.71 113 PRO A N 1
ATOM 937 C CA . PRO A 1 113 ? -85.688 -31.120 7.752 1.00 29.96 113 PRO A CA 1
ATOM 938 C C . PRO A 1 113 ? -85.437 -32.080 6.581 1.00 29.86 113 PRO A C 1
ATOM 939 O O . PRO A 1 113 ? -86.359 -32.430 5.840 1.00 30.32 113 PRO A O 1
ATOM 943 N N . SER A 1 114 ? -84.178 -32.472 6.410 1.00 28.72 114 SER A N 1
ATOM 944 C CA . SER A 1 114 ? -83.768 -33.380 5.343 1.00 27.42 114 SER A CA 1
ATOM 945 C C . SER A 1 114 ? -82.311 -33.794 5.578 1.00 25.98 114 SER A C 1
ATOM 946 O O . SER A 1 114 ? -81.652 -33.256 6.462 1.00 25.89 114 SER A O 1
ATOM 949 N N . LEU A 1 115 ? -81.810 -34.742 4.792 1.00 24.25 115 LEU A N 1
ATOM 950 C CA . LEU A 1 115 ? -80.444 -35.233 4.967 1.00 24.41 115 LEU A CA 1
ATOM 951 C C . LEU A 1 115 ? -79.372 -34.143 5.084 1.00 24.28 115 LEU A C 1
ATOM 952 O O . LEU A 1 115 ? -78.649 -34.078 6.076 1.00 25.78 115 LEU A O 1
ATOM 957 N N . LEU A 1 116 ? -79.280 -33.287 4.075 1.00 23.53 116 LEU A N 1
ATOM 958 C CA . LEU A 1 116 ? -78.281 -32.229 4.045 1.00 21.82 116 LEU A CA 1
ATOM 959 C C . LEU A 1 116 ? -78.490 -31.060 5.004 1.00 21.46 116 LEU A C 1
ATOM 960 O O . LEU A 1 116 ? -77.540 -30.337 5.324 1.00 20.92 116 LEU A O 1
ATOM 965 N N . TYR A 1 117 ? -79.718 -30.872 5.474 1.00 21.03 117 TYR A N 1
ATOM 966 C CA . TYR A 1 117 ? -80.004 -29.757 6.369 1.00 22.17 117 TYR A CA 1
ATOM 967 C C . TYR A 1 117 ? -80.163 -30.128 7.829 1.00 21.69 117 TYR A C 1
ATOM 968 O O . TYR A 1 117 ? -80.186 -29.250 8.692 1.00 22.35 117 TYR A O 1
ATOM 977 N N . LEU A 1 118 ? -80.266 -31.417 8.116 1.00 20.53 118 LEU A N 1
ATOM 978 C CA . LEU A 1 118 ? -80.453 -31.849 9.492 1.00 23.68 118 LEU A CA 1
ATOM 979 C C . LEU A 1 118 ? -80.115 -33.325 9.593 1.00 24.22 118 LEU A C 1
ATOM 980 O O . LEU A 1 118 ? -80.989 -34.179 9.479 1.00 26.09 118 LEU A O 1
ATOM 985 N N . TYR A 1 119 ? -78.840 -33.626 9.802 1.00 23.79 119 TYR A N 1
ATOM 986 C CA . TYR A 1 119 ? -78.422 -35.012 9.892 1.00 23.27 119 TYR A CA 1
ATOM 987 C C . TYR A 1 119 ? -77.599 -35.314 11.134 1.00 23.31 119 TYR A C 1
ATOM 988 O O . TYR A 1 119 ? -77.167 -34.415 11.860 1.00 24.13 119 TYR A O 1
ATOM 997 N N . GLU A 1 120 ? -77.393 -36.602 11.364 1.00 22.36 120 GLU A N 1
ATOM 998 C CA . GLU A 1 120 ? -76.608 -37.062 12.483 1.00 24.17 120 GLU A CA 1
ATOM 999 C C . GLU A 1 120 ? -75.632 -38.107 11.966 1.00 21.73 120 GLU A C 1
ATOM 1000 O O . GLU A 1 120 ? -75.945 -38.861 11.052 1.00 19.59 120 GLU A O 1
ATOM 1006 N N . ILE A 1 121 ? -74.441 -38.126 12.544 1.00 20.69 121 ILE A N 1
ATOM 1007 C CA . ILE A 1 121 ? -73.426 -39.100 12.184 1.00 20.24 121 ILE A CA 1
ATOM 1008 C C . ILE A 1 121 ? -72.416 -39.077 13.320 1.00 21.18 121 ILE A C 1
ATOM 1009 O O . ILE A 1 121 ? -72.160 -38.026 13.913 1.00 21.11 121 ILE A O 1
ATOM 1014 N N . PHE A 1 122 ? -71.880 -40.249 13.640 1.00 22.51 122 PHE A N 1
ATOM 1015 C CA . PHE A 1 122 ? -70.913 -40.402 14.716 1.00 23.69 122 PHE A CA 1
ATOM 1016 C C . PHE A 1 122 ? -71.341 -39.684 15.998 1.00 25.41 122 PHE A C 1
ATOM 1017 O O . PHE A 1 122 ? -70.545 -39.011 16.647 1.00 26.48 122 PHE A O 1
ATOM 1025 N N . GLY A 1 123 ? -72.617 -39.830 16.346 1.00 26.99 123 GLY A N 1
ATOM 1026 C CA . GLY A 1 123 ? -73.133 -39.238 17.566 1.00 28.10 123 GLY A CA 1
ATOM 1027 C C . GLY A 1 123 ? -73.408 -37.749 17.610 1.00 29.71 123 GLY A C 1
ATOM 1028 O O . GLY A 1 123 ? -73.703 -37.223 18.680 1.00 31.90 123 GLY A O 1
ATOM 1029 N N . ARG A 1 124 ? -73.328 -37.062 16.476 1.00 30.02 124 ARG A N 1
ATOM 1030 C CA . ARG A 1 124 ? -73.575 -35.623 16.459 1.00 29.95 124 ARG A CA 1
ATOM 1031 C C . ARG A 1 124 ? -74.553 -35.170 15.380 1.00 28.16 124 ARG A C 1
ATOM 1032 O O . ARG A 1 124 ? -74.683 -35.796 14.330 1.00 25.95 124 ARG A O 1
ATOM 1040 N N . VAL A 1 125 ? -75.243 -34.069 15.662 1.00 27.05 125 VAL A N 1
ATOM 1041 C CA . VAL A 1 125 ? -76.231 -33.506 14.750 1.00 23.84 125 VAL A CA 1
ATOM 1042 C C . VAL A 1 125 ? -75.719 -32.236 14.108 1.00 22.99 125 VAL A C 1
ATOM 1043 O O . VAL A 1 125 ? -75.263 -31.327 14.805 1.00 23.61 125 VAL A O 1
ATOM 1047 N N . HIS A 1 126 ? -75.805 -32.187 12.780 0.50 20.31 126 HIS A N 1
ATOM 1048 C CA . HIS A 1 126 ? -75.375 -31.036 11.999 0.50 18.73 126 HIS A CA 1
ATOM 1049 C C . HIS A 1 126 ? -76.622 -30.351 11.440 0.50 18.90 126 HIS A C 1
ATOM 1050 O O . HIS A 1 126 ? -77.480 -31.001 10.845 0.50 16.44 126 HIS A O 1
ATOM 1057 N N . VAL A 1 127 ? -76.711 -29.038 11.629 1.00 21.78 127 VAL A N 1
ATOM 1058 C CA . VAL A 1 127 ? -77.855 -28.255 11.159 1.00 22.85 127 VAL A CA 1
ATOM 1059 C C . VAL A 1 127 ? -77.379 -27.215 10.149 1.00 23.81 127 VAL A C 1
ATOM 1060 O O . VAL A 1 127 ? -76.377 -26.540 10.372 1.00 22.42 127 VAL A O 1
ATOM 1064 N N . LEU A 1 128 ? -78.110 -27.070 9.047 1.00 25.94 128 LEU A N 1
ATOM 1065 C CA . LEU A 1 128 ? -77.722 -26.118 8.013 1.00 25.15 128 LEU A CA 1
ATOM 1066 C C . LEU A 1 128 ? -78.774 -25.069 7.678 1.00 26.23 128 LEU A C 1
ATOM 1067 O O . LEU A 1 128 ? -79.968 -25.362 7.607 1.00 25.40 128 LEU A O 1
ATOM 1072 N N . LEU A 1 129 ? -78.315 -23.845 7.450 1.00 25.13 129 LEU A N 1
ATOM 1073 C CA . LEU A 1 129 ? -79.203 -22.765 7.066 1.00 24.17 129 LEU A CA 1
ATOM 1074 C C . LEU A 1 129 ? -78.607 -22.122 5.821 1.00 23.90 129 LEU A C 1
ATOM 1075 O O . LEU A 1 129 ? -77.518 -21.555 5.878 1.00 23.74 129 LEU A O 1
ATOM 1080 N N . ARG A 1 130 ? -79.310 -22.237 4.697 1.00 23.38 130 ARG A N 1
ATOM 1081 C CA . ARG A 1 130 ? -78.850 -21.665 3.434 1.00 21.82 130 ARG A CA 1
ATOM 1082 C C . ARG A 1 130 ? -79.489 -20.292 3.274 1.00 24.60 130 ARG A C 1
ATOM 1083 O O . ARG A 1 130 ? -80.703 -20.141 3.450 1.00 24.45 130 ARG A O 1
ATOM 1091 N N . THR A 1 131 ? -78.682 -19.294 2.926 1.00 24.00 131 THR A N 1
ATOM 1092 C CA . THR A 1 131 ? -79.197 -17.942 2.778 1.00 23.56 131 THR A CA 1
ATOM 1093 C C . THR A 1 131 ? -78.688 -17.244 1.523 1.00 25.76 131 THR A C 1
ATOM 1094 O O . THR A 1 131 ? -77.625 -17.582 0.996 1.00 26.71 131 THR A O 1
ATOM 1098 N N . GLN A 1 132 ? -79.459 -16.264 1.054 1.00 25.55 132 GLN A N 1
ATOM 1099 C CA . GLN A 1 132 ? -79.097 -15.489 -0.119 1.00 26.94 132 GLN A CA 1
ATOM 1100 C C . GLN A 1 132 ? -77.746 -14.837 0.190 1.00 28.40 132 GLN A C 1
ATOM 1101 O O . GLN A 1 132 ? -77.597 -14.134 1.193 1.00 28.35 132 GLN A O 1
ATOM 1107 N N . LYS A 1 133 ? -76.763 -15.082 -0.671 1.00 28.69 133 LYS A N 1
ATOM 1108 C CA . LYS A 1 133 ? -75.405 -14.566 -0.482 1.00 29.37 133 LYS A CA 1
ATOM 1109 C C . LYS A 1 133 ? -75.242 -13.091 -0.097 1.00 28.79 133 LYS A C 1
ATOM 1110 O O . LYS A 1 133 ? -75.773 -12.201 -0.763 1.00 28.66 133 LYS A O 1
ATOM 1116 N N . GLY A 1 134 ? -74.488 -12.858 0.979 1.00 27.42 134 GLY A N 1
ATOM 1117 C CA . GLY A 1 134 ? -74.203 -11.511 1.456 1.00 28.81 134 GLY A CA 1
ATOM 1118 C C . GLY A 1 134 ? -75.328 -10.720 2.109 1.00 30.39 134 GLY A C 1
ATOM 1119 O O . GLY A 1 134 ? -75.124 -9.573 2.517 1.00 30.29 134 GLY A O 1
ATOM 1120 N N . VAL A 1 135 ? -76.505 -11.327 2.230 1.00 30.13 135 VAL A N 1
ATOM 1121 C CA . VAL A 1 135 ? -77.661 -10.659 2.814 1.00 31.41 135 VAL A CA 1
ATOM 1122 C C . VAL A 1 135 ? -77.843 -10.880 4.318 1.00 32.20 135 VAL A C 1
ATOM 1123 O O . VAL A 1 135 ? -78.358 -10.008 5.018 1.00 33.79 135 VAL A O 1
ATOM 1127 N N . ILE A 1 136 ? -77.429 -12.039 4.815 1.00 30.08 136 ILE A N 1
ATOM 1128 C CA . ILE A 1 136 ? -77.596 -12.348 6.226 1.00 29.25 136 ILE A CA 1
ATOM 1129 C C . ILE A 1 136 ? -76.329 -12.148 7.037 1.00 31.55 136 ILE A C 1
ATOM 1130 O O . ILE A 1 136 ? -75.311 -12.792 6.789 1.00 34.00 136 ILE A O 1
ATOM 1135 N N . LYS A 1 137 ? -76.400 -11.262 8.022 1.00 32.00 137 LYS A N 1
ATOM 1136 C CA . LYS A 1 137 ? -75.249 -10.980 8.867 1.00 32.35 137 LYS A CA 1
ATOM 1137 C C . LYS A 1 137 ? -74.991 -12.112 9.856 1.00 30.72 137 LYS A C 1
ATOM 1138 O O . LYS A 1 137 ? -73.859 -12.557 10.016 1.00 31.13 137 LYS A O 1
ATOM 1144 N N . GLY A 1 138 ? -76.044 -12.579 10.516 1.00 28.81 138 GLY A N 1
ATOM 1145 C CA . GLY A 1 138 ? -75.872 -13.649 11.480 1.00 27.76 138 GLY A CA 1
ATOM 1146 C C . GLY A 1 138 ? -77.129 -14.467 11.677 1.00 27.47 138 GLY A C 1
ATOM 1147 O O . GLY A 1 138 ? -78.218 -14.055 11.290 1.00 26.11 138 GLY A O 1
ATOM 1148 N N . ALA A 1 139 ? -76.975 -15.641 12.275 1.00 26.57 139 ALA A N 1
ATOM 1149 C CA . ALA A 1 139 ? -78.111 -16.511 12.524 1.00 26.10 139 ALA A CA 1
ATOM 1150 C C . ALA A 1 139 ? -77.899 -17.281 13.819 1.00 26.48 139 ALA A C 1
ATOM 1151 O O . ALA A 1 139 ? -76.766 -17.625 14.178 1.00 24.89 139 ALA A O 1
ATOM 1153 N N . THR A 1 140 ? -79.001 -17.539 14.516 1.00 26.21 140 THR A N 1
ATOM 1154 C CA . THR A 1 140 ? -78.969 -18.275 15.771 1.00 25.60 140 THR A CA 1
ATOM 1155 C C . THR A 1 140 ? -79.888 -19.496 15.693 1.00 25.11 140 THR A C 1
ATOM 1156 O O . THR A 1 140 ? -81.013 -19.410 15.189 1.00 23.57 140 THR A O 1
ATOM 1160 N N . PHE A 1 141 ? -79.399 -20.633 16.176 1.00 24.49 141 PHE A N 1
ATOM 1161 C CA . PHE A 1 141 ? -80.204 -21.848 16.197 1.00 25.79 141 PHE A CA 1
ATOM 1162 C C . PHE A 1 141 ? -80.998 -21.788 17.500 1.00 27.35 141 PHE A C 1
ATOM 1163 O O . PHE A 1 141 ? -80.419 -21.758 18.591 1.00 27.16 141 PHE A O 1
ATOM 1171 N N . LEU A 1 142 ? -82.321 -21.753 17.377 1.00 28.52 142 LEU A N 1
ATOM 1172 C CA . LEU A 1 142 ? -83.192 -21.690 18.542 1.00 28.79 142 LEU A CA 1
ATOM 1173 C C . LEU A 1 142 ? -83.753 -23.065 18.901 1.00 28.91 142 LEU A C 1
ATOM 1174 O O . LEU A 1 142 ? -84.873 -23.406 18.529 1.00 29.14 142 LEU A O 1
ATOM 1179 N N . GLY A 1 143 ? -82.966 -23.855 19.616 1.00 30.24 143 GLY A N 1
ATOM 1180 C CA . GLY A 1 143 ? -83.419 -25.174 20.022 1.00 34.55 143 GLY A CA 1
ATOM 1181 C C . GLY A 1 143 ? -83.586 -25.203 21.529 1.00 36.94 143 GLY A C 1
ATOM 1182 O O . GLY A 1 143 ? -83.946 -24.189 22.129 1.00 36.92 143 GLY A O 1
ATOM 1183 N N . GLU A 1 144 ? -83.334 -26.351 22.148 1.00 40.07 144 GLU A N 1
ATOM 1184 C CA . GLU A 1 144 ? -83.449 -26.449 23.600 1.00 43.28 144 GLU A CA 1
ATOM 1185 C C . GLU A 1 144 ? -82.500 -25.410 24.175 1.00 43.20 144 GLU A C 1
ATOM 1186 O O . GLU A 1 144 ? -82.723 -24.861 25.252 1.00 44.36 144 GLU A O 1
ATOM 1192 N N . LYS A 1 145 ? -81.442 -25.139 23.424 1.00 42.64 145 LYS A N 1
ATOM 1193 C CA . LYS A 1 145 ? -80.441 -24.162 23.818 1.00 41.57 145 LYS A CA 1
ATOM 1194 C C . LYS A 1 145 ? -80.222 -23.220 22.640 1.00 40.71 145 LYS A C 1
ATOM 1195 O O . LYS A 1 145 ? -80.202 -23.650 21.488 1.00 39.75 145 LYS A O 1
ATOM 1201 N N . HIS A 1 146 ? -80.094 -21.931 22.923 1.00 39.80 146 HIS A N 1
ATOM 1202 C CA . HIS A 1 146 ? -79.854 -20.965 21.865 1.00 38.11 146 HIS A CA 1
ATOM 1203 C C . HIS A 1 146 ? -78.363 -20.972 21.581 1.00 36.78 146 HIS A C 1
ATOM 1204 O O . HIS A 1 146 ? -77.556 -20.701 22.467 1.00 37.94 146 HIS A O 1
ATOM 1211 N N . VAL A 1 147 ? -77.994 -21.287 20.347 1.00 35.29 147 VAL A N 1
ATOM 1212 C CA . VAL A 1 147 ? -76.588 -21.339 19.982 1.00 33.29 147 VAL A CA 1
ATOM 1213 C C . VAL A 1 147 ? -76.298 -20.681 18.634 1.00 31.84 147 VAL A C 1
ATOM 1214 O O . VAL A 1 147 ? -76.924 -21.002 17.623 1.00 31.19 147 VAL A O 1
ATOM 1218 N N . PRO A 1 148 ? -75.343 -19.739 18.608 1.00 29.75 148 PRO A N 1
ATOM 1219 C CA . PRO A 1 148 ? -74.989 -19.047 17.366 1.00 30.37 148 PRO A CA 1
ATOM 1220 C C . PRO A 1 148 ? -74.450 -19.976 16.276 1.00 29.50 148 PRO A C 1
ATOM 1221 O O . PRO A 1 148 ? -73.717 -20.928 16.551 1.00 31.10 148 PRO A O 1
ATOM 1225 N N . MET A 1 149 ? -74.844 -19.699 15.040 1.00 28.87 149 MET A N 1
ATOM 1226 C CA . MET A 1 149 ? -74.414 -20.484 13.895 1.00 26.56 149 MET A CA 1
ATOM 1227 C C . MET A 1 149 ? -73.261 -19.754 13.239 1.00 26.25 149 MET A C 1
ATOM 1228 O O . MET A 1 149 ? -73.117 -18.542 13.397 1.00 25.78 149 MET A O 1
ATOM 1233 N N . ARG A 1 150 ? -72.437 -20.483 12.500 1.00 26.64 150 ARG A N 1
ATOM 1234 C CA . ARG A 1 150 ? -71.304 -19.857 11.839 1.00 27.39 150 ARG A CA 1
ATOM 1235 C C . ARG A 1 150 ? -71.389 -19.936 10.321 1.00 26.47 150 ARG A C 1
ATOM 1236 O O . ARG A 1 150 ? -71.708 -20.981 9.761 1.00 23.88 150 ARG A O 1
ATOM 1244 N N . LYS A 1 151 ? -71.113 -18.820 9.657 1.00 27.32 151 LYS A N 1
ATOM 1245 C CA . LYS A 1 151 ? -71.137 -18.798 8.202 1.00 30.74 151 LYS A CA 1
ATOM 1246 C C . LYS A 1 151 ? -69.881 -19.548 7.753 1.00 30.04 151 LYS A C 1
ATOM 1247 O O . LYS A 1 151 ? -68.772 -19.029 7.866 1.00 30.23 151 LYS A O 1
ATOM 1253 N N . LYS A 1 152 ? -70.062 -20.767 7.248 1.00 31.00 152 LYS A N 1
ATOM 1254 C CA . LYS A 1 152 ? -68.937 -21.607 6.836 1.00 31.27 152 LYS A CA 1
ATOM 1255 C C . LYS A 1 152 ? -68.475 -21.470 5.394 1.00 29.36 152 LYS A C 1
ATOM 1256 O O . LYS A 1 152 ? -67.288 -21.625 5.110 1.00 27.66 152 LYS A O 1
ATOM 1262 N N . ALA A 1 153 ? -69.400 -21.189 4.481 1.00 28.61 153 ALA A N 1
ATOM 1263 C CA . ALA A 1 153 ? -69.037 -21.071 3.072 1.00 27.99 153 ALA A CA 1
ATOM 1264 C C . ALA A 1 153 ? -69.964 -20.177 2.251 1.00 27.75 153 ALA A C 1
ATOM 1265 O O . ALA A 1 153 ? -71.011 -19.733 2.719 1.00 26.97 153 ALA A O 1
ATOM 1267 N N . SER A 1 154 ? -69.563 -19.927 1.011 1.00 27.91 154 SER A N 1
ATOM 1268 C CA . SER A 1 154 ? -70.340 -19.099 0.112 1.00 29.59 154 SER A CA 1
ATOM 1269 C C . SER A 1 154 ? -70.217 -19.573 -1.323 1.00 29.13 154 SER A C 1
ATOM 1270 O O . SER A 1 154 ? -69.123 -19.845 -1.806 1.00 29.71 154 SER A O 1
ATOM 1273 N N . ASP A 1 155 ? -71.370 -19.664 -1.978 1.00 30.02 155 ASP A N 1
ATOM 1274 C CA . ASP A 1 155 ? -71.517 -20.073 -3.370 1.00 28.73 155 ASP A CA 1
ATOM 1275 C C . ASP A 1 155 ? -71.662 -18.805 -4.194 1.00 27.92 155 ASP A C 1
ATOM 1276 O O . ASP A 1 155 ? -71.403 -17.705 -3.711 1.00 27.69 155 ASP A O 1
ATOM 1281 N N . GLU A 1 156 ? -72.103 -18.965 -5.438 1.00 27.51 156 GLU A N 1
ATOM 1282 C CA . GLU A 1 156 ? -72.337 -17.812 -6.293 1.00 28.78 156 GLU A CA 1
ATOM 1283 C C . GLU A 1 156 ? -73.676 -17.217 -5.852 1.00 26.70 156 GLU A C 1
ATOM 1284 O O . GLU A 1 156 ? -73.886 -16.011 -5.922 1.00 29.17 156 GLU A O 1
ATOM 1290 N N . LEU A 1 157 ? -74.567 -18.080 -5.376 1.00 24.74 157 LEU A N 1
ATOM 1291 C CA . LEU A 1 157 ? -75.889 -17.656 -4.933 1.00 24.92 157 LEU A CA 1
ATOM 1292 C C . LEU A 1 157 ? -76.122 -17.692 -3.419 1.00 25.10 157 LEU A C 1
ATOM 1293 O O . LEU A 1 157 ? -76.975 -16.960 -2.913 1.00 26.94 157 LEU A O 1
ATOM 1298 N N . PHE A 1 158 ? -75.370 -18.519 -2.695 1.00 23.18 158 PHE A N 1
ATOM 1299 C CA . PHE A 1 158 ? -75.613 -18.661 -1.259 1.00 22.20 158 PHE A CA 1
ATOM 1300 C C . PHE A 1 158 ? -74.473 -18.552 -0.254 1.00 23.16 158 PHE A C 1
ATOM 1301 O O . PHE A 1 158 ? -73.286 -18.688 -0.575 1.00 21.37 158 PHE A O 1
ATOM 1309 N N . ASP A 1 159 ? -74.884 -18.330 0.989 1.00 23.58 159 ASP A N 1
ATOM 1310 C CA . ASP A 1 159 ? -73.991 -18.306 2.136 1.00 23.38 159 ASP A CA 1
ATOM 1311 C C . ASP A 1 159 ? -74.504 -19.528 2.877 1.00 24.10 159 ASP A C 1
ATOM 1312 O O . ASP A 1 159 ? -75.684 -19.870 2.769 1.00 22.57 159 ASP A O 1
ATOM 1317 N N . TYR A 1 160 ? -73.635 -20.197 3.615 1.00 23.44 160 TYR A N 1
ATOM 1318 C CA . TYR A 1 160 ? -74.064 -21.369 4.344 1.00 22.55 160 TYR A CA 1
ATOM 1319 C C . TYR A 1 160 ? -73.755 -21.197 5.816 1.00 24.94 160 TYR A C 1
ATOM 1320 O O . TYR A 1 160 ? -72.606 -20.980 6.205 1.00 27.49 160 TYR A O 1
ATOM 1329 N N . PHE A 1 161 ? -74.799 -21.277 6.629 1.00 24.38 161 PHE A N 1
ATOM 1330 C CA . PHE A 1 161 ? -74.668 -21.146 8.071 1.00 25.22 161 PHE A CA 1
ATOM 1331 C C . PHE A 1 161 ? -74.869 -22.530 8.682 1.00 25.28 161 PHE A C 1
ATOM 1332 O O . PHE A 1 161 ? -75.818 -23.241 8.338 1.00 24.89 161 PHE A O 1
ATOM 1340 N N . GLU A 1 162 ? -73.979 -22.907 9.593 1.00 25.68 162 GLU A N 1
ATOM 1341 C CA . GLU A 1 162 ? -74.059 -24.222 10.221 1.00 26.08 162 GLU A CA 1
ATOM 1342 C C . GLU A 1 162 ? -73.812 -24.186 11.726 1.00 25.62 162 GLU A C 1
ATOM 1343 O O . GLU A 1 162 ? -73.289 -23.218 12.269 1.00 24.54 162 GLU A O 1
ATOM 1349 N N . VAL A 1 163 ? -74.174 -25.276 12.387 1.00 26.05 163 VAL A N 1
ATOM 1350 C CA . VAL A 1 163 ? -73.971 -25.407 13.811 1.00 26.58 163 VAL A CA 1
ATOM 1351 C C . VAL A 1 163 ? -74.030 -26.898 14.124 1.00 27.57 163 VAL A C 1
ATOM 1352 O O . VAL A 1 163 ? -74.728 -27.650 13.441 1.00 27.18 163 VAL A O 1
ATOM 1356 N N . ILE A 1 164 ? -73.278 -27.317 15.137 1.00 28.53 164 ILE A N 1
ATOM 1357 C CA . ILE A 1 164 ? -73.231 -28.707 15.572 1.00 30.86 164 ILE A CA 1
ATOM 1358 C C . ILE A 1 164 ? -73.915 -28.774 16.938 1.00 33.74 164 ILE A C 1
ATOM 1359 O O . ILE A 1 164 ? -73.642 -27.947 17.803 1.00 32.76 164 ILE A O 1
ATOM 1364 N N . VAL A 1 165 ? -74.786 -29.762 17.135 1.00 36.96 165 VAL A N 1
ATOM 1365 C CA . VAL A 1 165 ? -75.503 -29.911 18.400 1.00 41.06 165 VAL A CA 1
ATOM 1366 C C . VAL A 1 165 ? -75.569 -31.373 18.860 1.00 44.74 165 VAL A C 1
ATOM 1367 O O . VAL A 1 165 ? -75.541 -32.290 18.039 1.00 44.30 165 VAL A O 1
ATOM 1371 N N . GLU A 1 166 ? -75.655 -31.574 20.175 1.00 49.39 166 GLU A N 1
ATOM 1372 C CA . GLU A 1 166 ? -75.723 -32.909 20.775 1.00 53.83 166 GLU A CA 1
ATOM 1373 C C . GLU A 1 166 ? -76.711 -33.817 20.043 1.00 55.80 166 GLU A C 1
ATOM 1374 O O . GLU A 1 166 ? -77.896 -33.494 19.928 1.00 56.00 166 GLU A O 1
ATOM 1380 N N . GLY A 1 167 ? -76.218 -34.959 19.568 1.00 57.82 167 GLY A N 1
ATOM 1381 C CA . GLY A 1 167 ? -77.060 -35.887 18.833 1.00 61.78 167 GLY A CA 1
ATOM 1382 C C . GLY A 1 167 ? -77.604 -37.066 19.617 1.00 64.39 167 GLY A C 1
ATOM 1383 O O . GLY A 1 167 ? -78.306 -37.916 19.060 1.00 64.51 167 GLY A O 1
ATOM 1384 N N . GLY A 1 168 ? -77.284 -37.127 20.905 1.00 66.35 168 GLY A N 1
ATOM 1385 C CA . GLY A 1 168 ? -77.769 -38.218 21.729 1.00 69.10 168 GLY A CA 1
ATOM 1386 C C . GLY A 1 168 ? -79.258 -38.089 21.991 1.00 70.91 168 GLY A C 1
ATOM 1387 O O . GLY A 1 168 ? -79.789 -38.687 22.929 1.00 71.80 168 GLY A O 1
ATOM 1388 N N . ASP A 1 169 ? -79.930 -37.304 21.154 1.00 71.92 169 ASP A N 1
ATOM 1389 C CA . ASP A 1 169 ? -81.364 -37.075 21.283 1.00 72.80 169 ASP A CA 1
ATOM 1390 C C . ASP A 1 169 ? -82.155 -37.766 20.176 1.00 72.48 169 ASP A C 1
ATOM 1391 O O . ASP A 1 169 ? -81.705 -38.758 19.593 1.00 73.17 169 ASP A O 1
ATOM 1396 N N . LYS A 1 170 ? -83.338 -37.222 19.896 1.00 70.73 170 LYS A N 1
ATOM 1397 C CA . LYS A 1 170 ? -84.228 -37.751 18.871 1.00 68.43 170 LYS A CA 1
ATOM 1398 C C . LYS A 1 170 ? -84.985 -36.594 18.217 1.00 66.12 170 LYS A C 1
ATOM 1399 O O . LYS A 1 170 ? -84.471 -35.925 17.320 1.00 65.48 170 LYS A O 1
ATOM 1405 N N . ARG A 1 171 ? -86.211 -36.363 18.678 1.00 62.68 171 ARG A N 1
ATOM 1406 C CA . ARG A 1 171 ? -87.050 -35.295 18.146 1.00 58.05 171 ARG A CA 1
ATOM 1407 C C . ARG A 1 171 ? -86.567 -33.936 18.627 1.00 53.80 171 ARG A C 1
ATOM 1408 O O . ARG A 1 171 ? -86.572 -33.647 19.826 1.00 52.92 171 ARG A O 1
ATOM 1416 N N . LEU A 1 172 ? -86.148 -33.104 17.684 1.00 47.61 172 LEU A N 1
ATOM 1417 C CA . LEU A 1 172 ? -85.662 -31.775 18.010 1.00 43.11 172 LEU A CA 1
ATOM 1418 C C . LEU A 1 172 ? -86.693 -30.720 17.633 1.00 41.18 172 LEU A C 1
ATOM 1419 O O . LEU A 1 172 ? -87.290 -30.773 16.555 1.00 39.97 172 LEU A O 1
ATOM 1424 N N . ASN A 1 173 ? -86.909 -29.772 18.537 1.00 38.98 173 ASN A N 1
ATOM 1425 C CA . ASN A 1 173 ? -87.848 -28.681 18.305 1.00 37.83 173 ASN A CA 1
ATOM 1426 C C . ASN A 1 173 ? -87.001 -27.441 18.129 1.00 34.98 173 ASN A C 1
ATOM 1427 O O . ASN A 1 173 ? -86.266 -27.064 19.038 1.00 34.24 173 ASN A O 1
ATOM 1432 N N . TYR A 1 174 ? -87.098 -26.804 16.968 1.00 32.20 174 TYR A N 1
ATOM 1433 C CA . TYR A 1 174 ? -86.279 -25.627 16.722 1.00 30.08 174 TYR A CA 1
ATOM 1434 C C . TYR A 1 174 ? -86.798 -24.674 15.663 1.00 29.13 174 TYR A C 1
ATOM 1435 O O . TYR A 1 174 ? -87.714 -24.984 14.909 1.00 29.56 174 TYR A O 1
ATOM 1444 N N . SER A 1 175 ? -86.161 -23.511 15.625 1.00 27.23 175 SER A N 1
ATOM 1445 C CA . SER A 1 175 ? -86.436 -22.461 14.664 1.00 27.97 175 SER A CA 1
ATOM 1446 C C . SER A 1 175 ? -85.124 -21.684 14.601 1.00 27.58 175 SER A C 1
ATOM 1447 O O . SER A 1 175 ? -84.181 -22.006 15.329 1.00 28.96 175 SER A O 1
ATOM 1450 N N . PHE A 1 176 ? -85.058 -20.675 13.740 1.00 27.70 176 PHE A N 1
ATOM 1451 C CA . PHE A 1 176 ? -83.852 -19.863 13.599 1.00 27.67 176 PHE A CA 1
ATOM 1452 C C . PHE A 1 176 ? -84.150 -18.375 13.755 1.00 29.09 176 PHE A C 1
ATOM 1453 O O . PHE A 1 176 ? -85.255 -17.925 13.454 1.00 30.40 176 PHE A O 1
ATOM 1461 N N . GLU A 1 177 ? -83.159 -17.621 14.226 1.00 30.26 177 GLU A N 1
ATOM 1462 C CA . GLU A 1 177 ? -83.276 -16.172 14.351 1.00 32.00 177 GLU A CA 1
ATOM 1463 C C . GLU A 1 177 ? -82.245 -15.622 13.377 1.00 31.87 177 GLU A C 1
ATOM 1464 O O . GLU A 1 177 ? -81.060 -15.951 13.465 1.00 30.88 177 GLU A O 1
ATOM 1470 N N . VAL A 1 178 ? -82.699 -14.785 12.451 1.00 31.01 178 VAL A N 1
ATOM 1471 C CA . VAL A 1 178 ? -81.827 -14.225 11.429 1.00 29.74 178 VAL A CA 1
ATOM 1472 C C . VAL A 1 178 ? -81.624 -12.724 11.561 1.00 28.96 178 VAL A C 1
ATOM 1473 O O . VAL A 1 178 ? -82.555 -11.989 11.891 1.00 28.71 178 VAL A O 1
ATOM 1477 N N . LEU A 1 179 ? -80.399 -12.276 11.295 1.00 27.94 179 LEU A N 1
ATOM 1478 C CA . LEU A 1 179 ? -80.055 -10.859 11.362 1.00 28.93 179 LEU A CA 1
ATOM 1479 C C . LEU A 1 179 ? -79.534 -10.464 9.987 1.00 29.26 179 LEU A C 1
ATOM 1480 O O . LEU A 1 179 ? -78.564 -11.046 9.496 1.00 28.57 179 LEU A O 1
ATOM 1485 N N . THR A 1 180 ? -80.173 -9.479 9.361 1.00 29.20 180 THR A N 1
ATOM 1486 C CA . THR A 1 180 ? -79.747 -9.042 8.041 1.00 30.73 180 THR A CA 1
ATOM 1487 C C . THR A 1 180 ? -78.707 -7.944 8.185 1.00 32.08 180 THR A C 1
ATOM 1488 O O . THR A 1 180 ? -78.582 -7.337 9.252 1.00 31.79 180 THR A O 1
ATOM 1492 N N . MET A 1 181 ? -77.959 -7.705 7.112 1.00 32.98 181 MET A N 1
ATOM 1493 C CA . MET A 1 181 ? -76.924 -6.675 7.094 1.00 35.81 181 MET A CA 1
ATOM 1494 C C . MET A 1 181 ? -77.517 -5.307 7.413 1.00 36.81 181 MET A C 1
ATOM 1495 O O . MET A 1 181 ? -76.819 -4.422 7.902 1.00 36.79 181 MET A O 1
ATOM 1500 N N . GLU A 1 182 ? -78.806 -5.143 7.122 1.00 38.46 182 GLU A N 1
ATOM 1501 C CA . GLU A 1 182 ? -79.510 -3.888 7.374 1.00 40.56 182 GLU A CA 1
ATOM 1502 C C . GLU A 1 182 ? -79.832 -3.766 8.852 1.00 39.30 182 GLU A C 1
ATOM 1503 O O . GLU A 1 182 ? -80.008 -2.664 9.368 1.00 40.74 182 GLU A O 1
ATOM 1509 N N . GLY A 1 183 ? -79.917 -4.908 9.524 1.00 36.86 183 GLY A N 1
ATOM 1510 C CA . GLY A 1 183 ? -80.242 -4.909 10.934 1.00 36.23 183 GLY A CA 1
ATOM 1511 C C . GLY A 1 183 ? -81.622 -5.501 11.141 1.00 36.42 183 GLY A C 1
ATOM 1512 O O . GLY A 1 183 ? -82.110 -5.587 12.268 1.00 37.83 183 GLY A O 1
ATOM 1513 N N . ALA A 1 184 ? -82.265 -5.902 10.049 1.00 34.11 184 ALA A N 1
ATOM 1514 C CA . ALA A 1 184 ? -83.586 -6.504 10.143 1.00 34.20 184 ALA A CA 1
ATOM 1515 C C . ALA A 1 184 ? -83.436 -7.817 10.908 1.00 33.72 184 ALA A C 1
ATOM 1516 O O . ALA A 1 184 ? -82.420 -8.505 10.796 1.00 33.08 184 ALA A O 1
ATOM 1518 N N . LYS A 1 185 ? -84.443 -8.160 11.695 1.00 32.88 185 LYS A N 1
ATOM 1519 C CA . LYS A 1 185 ? -84.388 -9.383 12.470 1.00 32.86 185 LYS A CA 1
ATOM 1520 C C . LYS A 1 185 ? -85.741 -10.085 12.421 1.00 31.15 185 LYS A C 1
ATOM 1521 O O . LYS A 1 185 ? -86.783 -9.442 12.488 1.00 31.59 185 LYS A O 1
ATOM 1527 N N . PHE A 1 186 ? -85.719 -11.401 12.271 1.00 28.39 186 PHE A N 1
ATOM 1528 C CA . PHE A 1 186 ? -86.947 -12.175 12.224 1.00 28.40 186 PHE A CA 1
ATOM 1529 C C . PHE A 1 186 ? -86.676 -13.635 12.547 1.00 29.24 186 PHE A C 1
ATOM 1530 O O . PHE A 1 186 ? -85.537 -14.108 12.470 1.00 29.09 186 PHE A O 1
ATOM 1538 N N . GLU A 1 187 ? -87.734 -14.340 12.927 1.00 30.36 187 GLU A N 1
ATOM 1539 C CA . GLU A 1 187 ? -87.634 -15.746 13.262 1.00 30.75 187 GLU A CA 1
ATOM 1540 C C . GLU A 1 187 ? -88.102 -16.520 12.043 1.00 31.16 187 GLU A C 1
ATOM 1541 O O . GLU A 1 187 ? -89.132 -16.199 11.453 1.00 30.23 187 GLU A O 1
ATOM 1547 N N . TYR A 1 188 ? -87.338 -17.533 11.662 1.00 32.08 188 TYR A N 1
ATOM 1548 C CA . TYR A 1 188 ? -87.684 -18.342 10.506 1.00 32.91 188 TYR A CA 1
ATOM 1549 C C . TYR A 1 188 ? -88.154 -19.729 10.914 1.00 34.57 188 TYR A C 1
ATOM 1550 O O . TYR A 1 188 ? -87.487 -20.427 11.683 1.00 34.41 188 TYR A O 1
ATOM 1559 N N . GLY A 1 189 ? -89.314 -20.103 10.383 1.00 37.53 189 GLY A N 1
ATOM 1560 C CA . GLY A 1 189 ? -89.912 -21.401 10.635 1.00 38.83 189 GLY A CA 1
ATOM 1561 C C . GLY A 1 189 ? -90.015 -21.867 12.070 1.00 39.46 189 GLY A C 1
ATOM 1562 O O . GLY A 1 189 ? -89.577 -21.191 12.998 1.00 42.12 189 GLY A O 1
ATOM 1563 N N . GLN A 1 190 ? -90.619 -23.040 12.230 1.00 40.59 190 GLN A N 1
ATOM 1564 C CA . GLN A 1 190 ? -90.804 -23.698 13.521 1.00 40.47 190 GLN A CA 1
ATOM 1565 C C . GLN A 1 190 ? -90.775 -25.184 13.152 1.00 38.08 190 GLN A C 1
ATOM 1566 O O . GLN A 1 190 ? -91.748 -25.716 12.627 1.00 37.89 190 GLN A O 1
ATOM 1572 N N . PHE A 1 191 ? -89.655 -25.847 13.413 1.00 36.05 191 PHE A N 1
ATOM 1573 C CA . PHE A 1 191 ? -89.516 -27.250 13.045 1.00 33.58 191 PHE A CA 1
ATOM 1574 C C . PHE A 1 191 ? -89.477 -28.239 14.195 1.00 34.30 191 PHE A C 1
ATOM 1575 O O . PHE A 1 191 ? -88.969 -27.948 15.279 1.00 34.07 191 PHE A O 1
ATOM 1583 N N . LYS A 1 192 ? -90.019 -29.420 13.922 1.00 35.76 192 LYS A N 1
ATOM 1584 C CA . LYS A 1 192 ? -90.065 -30.532 14.864 1.00 36.70 192 LYS A CA 1
ATOM 1585 C C . LYS A 1 192 ? -89.650 -31.748 14.042 1.00 36.93 192 LYS A C 1
ATOM 1586 O O . LYS A 1 192 ? -90.391 -32.188 13.154 1.00 36.56 192 LYS A O 1
ATOM 1592 N N . ALA A 1 193 ? -88.463 -32.282 14.312 1.00 36.54 193 ALA A N 1
ATOM 1593 C CA . ALA A 1 193 ? -88.001 -33.432 13.549 1.00 36.22 193 ALA A CA 1
ATOM 1594 C C . ALA A 1 193 ? -86.808 -34.162 14.138 1.00 36.12 193 ALA A C 1
ATOM 1595 O O . ALA A 1 193 ? -86.023 -33.599 14.895 1.00 36.10 193 ALA A O 1
ATOM 1597 N N . ARG A 1 194 ? -86.692 -35.433 13.765 1.00 36.82 194 ARG A N 1
ATOM 1598 C CA . ARG A 1 194 ? -85.595 -36.282 14.189 1.00 36.36 194 ARG A CA 1
ATOM 1599 C C . ARG A 1 194 ? -84.584 -36.194 13.044 1.00 34.34 194 ARG A C 1
ATOM 1600 O O . ARG A 1 194 ? -84.952 -36.247 11.874 1.00 31.87 194 ARG A O 1
ATOM 1608 N N . PRO A 1 195 ? -83.296 -36.040 13.365 1.00 33.51 195 PRO A N 1
ATOM 1609 C CA . PRO A 1 195 ? -82.292 -35.943 12.301 1.00 32.22 195 PRO A CA 1
ATOM 1610 C C . PRO A 1 195 ? -82.198 -37.149 11.375 1.00 31.09 195 PRO A C 1
ATOM 1611 O O . PRO A 1 195 ? -82.414 -38.293 11.792 1.00 28.92 195 PRO A O 1
ATOM 1615 N N . PHE A 1 196 ? -81.889 -36.871 10.110 1.00 28.59 196 PHE A N 1
ATOM 1616 C CA . PHE A 1 196 ? -81.724 -37.913 9.111 1.00 26.85 196 PHE A CA 1
ATOM 1617 C C . PHE A 1 196 ? -80.309 -38.452 9.249 1.00 26.42 196 PHE A C 1
ATOM 1618 O O . PHE A 1 196 ? -79.540 -38.003 10.095 1.00 26.48 196 PHE A O 1
ATOM 1626 N N . SER A 1 197 ? -79.964 -39.417 8.413 1.00 25.88 197 SER A N 1
ATOM 1627 C CA . SER A 1 197 ? -78.631 -39.993 8.442 1.00 25.13 197 SER A CA 1
ATOM 1628 C C . SER A 1 197 ? -78.483 -40.910 7.248 1.00 24.46 197 SER A C 1
ATOM 1629 O O . SER A 1 197 ? -79.433 -41.129 6.504 1.00 26.29 197 SER A O 1
ATOM 1632 N N . ILE A 1 198 ? -77.280 -41.431 7.058 1.00 23.53 198 ILE A N 1
ATOM 1633 C CA . ILE A 1 198 ? -77.029 -42.338 5.957 1.00 21.85 198 ILE A CA 1
ATOM 1634 C C . ILE A 1 198 ? -76.514 -43.648 6.501 1.00 20.91 198 ILE A C 1
ATOM 1635 O O . ILE A 1 198 ? -75.986 -43.710 7.608 1.00 20.04 198 ILE A O 1
ATOM 1640 N N . GLU A 1 199 ? -76.686 -44.698 5.712 1.00 22.02 199 GLU A N 1
ATOM 1641 C CA . GLU A 1 199 ? -76.238 -46.028 6.078 1.00 22.91 199 GLU A CA 1
ATOM 1642 C C . GLU A 1 199 ? -74.905 -46.271 5.359 1.00 21.95 199 GLU A C 1
ATOM 1643 O O . GLU A 1 199 ? -74.689 -45.765 4.260 1.00 21.63 199 GLU A O 1
ATOM 1649 N N . PHE A 1 200 ? -74.014 -47.030 5.982 1.00 20.19 200 PHE A N 1
ATOM 1650 C CA . PHE A 1 200 ? -72.738 -47.368 5.363 1.00 21.35 200 PHE A CA 1
ATOM 1651 C C . PHE A 1 200 ? -72.043 -48.446 6.183 1.00 22.23 200 PHE A C 1
ATOM 1652 O O . PHE A 1 200 ? -72.303 -48.594 7.372 1.00 21.65 200 PHE A O 1
ATOM 1660 N N . PRO A 1 201 ? -71.157 -49.227 5.553 1.00 23.58 201 PRO A N 1
ATOM 1661 C CA . PRO A 1 201 ? -70.464 -50.274 6.308 1.00 24.14 201 PRO A CA 1
ATOM 1662 C C . PRO A 1 201 ? -69.518 -49.572 7.276 1.00 25.67 201 PRO A C 1
ATOM 1663 O O . PRO A 1 201 ? -68.735 -48.718 6.864 1.00 26.94 201 PRO A O 1
ATOM 1667 N N . THR A 1 202 ? -69.586 -49.910 8.557 1.00 25.64 202 THR A N 1
ATOM 1668 C CA . THR A 1 202 ? -68.724 -49.260 9.531 1.00 26.34 202 THR A CA 1
ATOM 1669 C C . THR A 1 202 ? -67.239 -49.540 9.324 1.00 26.02 202 THR A C 1
ATOM 1670 O O . THR A 1 202 ? -66.400 -48.769 9.792 1.00 27.15 202 THR A O 1
ATOM 1674 N N . TRP A 1 203 ? -66.905 -50.622 8.620 1.00 22.28 203 TRP A N 1
ATOM 1675 C CA . TRP A 1 203 ? -65.499 -50.948 8.393 1.00 20.57 203 TRP A CA 1
ATOM 1676 C C . TRP A 1 203 ? -64.756 -49.972 7.486 1.00 19.78 203 TRP A C 1
ATOM 1677 O O . TRP A 1 203 ? -63.538 -49.864 7.562 1.00 16.86 203 TRP A O 1
ATOM 1688 N N . VAL A 1 204 ? -65.488 -49.251 6.643 1.00 19.57 204 VAL A N 1
ATOM 1689 C CA . VAL A 1 204 ? -64.864 -48.319 5.714 1.00 20.63 204 VAL A CA 1
ATOM 1690 C C . VAL A 1 204 ? -64.200 -47.114 6.382 1.00 21.08 204 VAL A C 1
ATOM 1691 O O . VAL A 1 204 ? -63.142 -46.655 5.939 1.00 19.61 204 VAL A O 1
ATOM 1695 N N . ILE A 1 205 ? -64.812 -46.626 7.458 1.00 20.89 205 ILE A N 1
ATOM 1696 C CA . ILE A 1 205 ? -64.330 -45.455 8.178 1.00 21.63 205 ILE A CA 1
ATOM 1697 C C . ILE A 1 205 ? -62.882 -45.493 8.684 1.00 23.78 205 ILE A C 1
ATOM 1698 O O . ILE A 1 205 ? -62.203 -44.462 8.695 1.00 23.82 205 ILE A O 1
ATOM 1703 N N . ASP A 1 206 ? -62.396 -46.658 9.101 1.00 22.50 206 ASP A N 1
ATOM 1704 C CA . ASP A 1 206 ? -61.028 -46.723 9.603 1.00 22.46 206 ASP A CA 1
ATOM 1705 C C . ASP A 1 206 ? -60.070 -47.320 8.584 1.00 21.16 206 ASP A C 1
ATOM 1706 O O . ASP A 1 206 ? -59.042 -47.894 8.924 1.00 21.25 206 ASP A O 1
ATOM 1711 N N . ARG A 1 207 ? -60.417 -47.140 7.318 1.00 21.46 207 ARG A N 1
ATOM 1712 C CA . ARG A 1 207 ? -59.629 -47.631 6.198 1.00 18.35 207 ARG A CA 1
ATOM 1713 C C . ARG A 1 207 ? -58.618 -46.610 5.662 1.00 19.13 207 ARG A C 1
ATOM 1714 O O . ARG A 1 207 ? -58.811 -45.396 5.767 1.00 18.29 207 ARG A O 1
ATOM 1722 N N . VAL A 1 208 ? -57.525 -47.122 5.110 1.00 17.65 208 VAL A N 1
ATOM 1723 C CA . VAL A 1 208 ? -56.538 -46.297 4.426 1.00 15.88 208 VAL A CA 1
ATOM 1724 C C . VAL A 1 208 ? -56.350 -47.131 3.157 1.00 16.59 208 VAL A C 1
ATOM 1725 O O . VAL A 1 208 ? -55.755 -48.210 3.195 1.00 16.33 208 VAL A O 1
ATOM 1729 N N . PHE A 1 209 ? -56.891 -46.650 2.043 1.00 15.85 209 PHE A N 1
ATOM 1730 C CA . PHE A 1 209 ? -56.802 -47.385 0.788 1.00 16.12 209 PHE A CA 1
ATOM 1731 C C . PHE A 1 209 ? -55.455 -47.331 0.072 1.00 15.93 209 PHE A C 1
ATOM 1732 O O . PHE A 1 209 ? -54.684 -46.380 0.216 1.00 15.91 209 PHE A O 1
ATOM 1740 N N . TYR A 1 210 ? -55.194 -48.367 -0.715 1.00 16.64 210 TYR A N 1
ATOM 1741 C CA . TYR A 1 210 ? -53.962 -48.469 -1.487 1.00 18.44 210 TYR A CA 1
ATOM 1742 C C . TYR A 1 210 ? -54.410 -48.926 -2.869 1.00 17.90 210 TYR A C 1
ATOM 1743 O 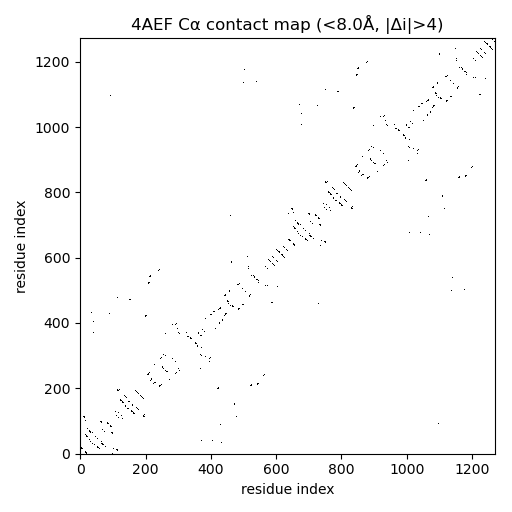O . TYR A 1 210 ? -54.929 -50.024 -3.017 1.00 20.36 210 TYR A O 1
ATOM 1752 N N . GLN A 1 211 ? -54.240 -48.076 -3.876 1.00 19.06 211 GLN A N 1
ATOM 1753 C CA . GLN A 1 211 ? -54.659 -48.433 -5.227 1.00 20.58 211 GLN A CA 1
ATOM 1754 C C . GLN A 1 211 ? -53.559 -49.167 -5.975 1.00 20.56 211 GLN A C 1
ATOM 1755 O O . GLN A 1 211 ? -52.421 -48.703 -6.036 1.00 20.87 211 GLN A O 1
ATOM 1761 N N . ILE A 1 212 ? -53.919 -50.309 -6.557 1.00 20.91 212 ILE A N 1
ATOM 1762 C CA . ILE A 1 212 ? -52.975 -51.139 -7.292 1.00 19.49 212 ILE A CA 1
ATOM 1763 C C . ILE A 1 212 ? -53.384 -51.477 -8.718 1.00 21.25 212 ILE A C 1
ATOM 1764 O O . ILE A 1 212 ? -54.526 -51.868 -8.972 1.00 18.23 212 ILE A O 1
ATOM 1769 N N . MET A 1 213 ? -52.433 -51.322 -9.638 1.00 21.96 213 MET A N 1
ATOM 1770 C CA . MET A 1 213 ? -52.623 -51.692 -11.036 1.00 23.23 213 MET A CA 1
ATOM 1771 C C . MET A 1 213 ? -51.801 -52.972 -11.152 1.00 23.35 213 MET A C 1
ATOM 1772 O O . MET A 1 213 ? -50.568 -52.932 -11.219 1.00 23.88 213 MET A O 1
ATOM 1777 N N . PRO A 1 214 ? -52.477 -54.127 -11.157 1.00 23.13 214 PRO A N 1
ATOM 1778 C CA . PRO A 1 214 ? -51.830 -55.439 -11.247 1.00 22.14 214 PRO A CA 1
ATOM 1779 C C . PRO A 1 214 ? -50.664 -55.517 -12.219 1.00 21.63 214 PRO A C 1
ATOM 1780 O O . PRO A 1 214 ? -49.602 -56.042 -11.890 1.00 17.92 214 PRO A O 1
ATOM 1784 N N . ASP A 1 215 ? -50.857 -54.992 -13.420 1.00 21.76 215 ASP A N 1
ATOM 1785 C CA . ASP A 1 215 ? -49.797 -55.056 -14.405 1.00 23.45 215 ASP A CA 1
ATOM 1786 C C . ASP A 1 215 ? -48.504 -54.343 -14.016 1.00 23.06 215 ASP A C 1
ATOM 1787 O O . ASP A 1 215 ? -47.429 -54.741 -14.461 1.00 22.55 215 ASP A O 1
ATOM 1792 N N . LYS A 1 216 ? -48.608 -53.313 -13.180 1.00 22.05 216 LYS A N 1
ATOM 1793 C CA . LYS A 1 216 ? -47.445 -52.525 -12.776 1.00 22.72 216 LYS A CA 1
ATOM 1794 C C . LYS A 1 216 ? -46.862 -52.840 -11.405 1.00 22.57 216 LYS A C 1
ATOM 1795 O O . LYS A 1 216 ? -45.696 -52.555 -11.149 1.00 24.12 216 LYS A O 1
ATOM 1801 N N . PHE A 1 217 ? -47.666 -53.420 -10.526 1.00 21.54 217 PHE A N 1
ATOM 1802 C CA . PHE A 1 217 ? -47.228 -53.687 -9.165 1.00 20.64 217 PHE A CA 1
ATOM 1803 C C . PHE A 1 217 ? -46.149 -54.748 -8.958 1.00 22.56 217 PHE A C 1
ATOM 1804 O O . PHE A 1 217 ? -45.015 -54.418 -8.606 1.00 23.90 217 PHE A O 1
ATOM 1812 N N . ALA A 1 218 ? -46.478 -56.016 -9.177 1.00 22.79 218 ALA A N 1
ATOM 1813 C CA . ALA A 1 218 ? -45.493 -57.057 -8.930 1.00 24.19 218 ALA A CA 1
ATOM 1814 C C . ALA A 1 218 ? -45.605 -58.308 -9.790 1.00 24.25 218 ALA A C 1
ATOM 1815 O O . ALA A 1 218 ? -46.638 -58.974 -9.822 1.00 22.69 218 ALA A O 1
ATOM 1817 N N . ARG A 1 219 ? -44.520 -58.622 -10.483 1.00 25.90 219 ARG A N 1
ATOM 1818 C CA . ARG A 1 219 ? -44.473 -59.807 -11.320 1.00 28.41 219 ARG A CA 1
ATOM 1819 C C . ARG A 1 219 ? -44.206 -60.961 -10.356 1.00 28.05 219 ARG A C 1
ATOM 1820 O O . ARG A 1 219 ? -43.384 -60.840 -9.453 1.00 27.21 219 ARG A O 1
ATOM 1828 N N . SER A 1 220 ? -44.914 -62.068 -10.533 1.00 29.22 220 SER A N 1
ATOM 1829 C CA . SER A 1 220 ? -44.749 -63.220 -9.655 1.00 29.77 220 SER A CA 1
ATOM 1830 C C . SER A 1 220 ? -43.372 -63.855 -9.762 1.00 29.81 220 SER A C 1
ATOM 1831 O O . SER A 1 220 ? -42.731 -63.805 -10.813 1.00 29.84 220 SER A O 1
ATOM 1834 N N . ARG A 1 221 ? -42.925 -64.456 -8.665 1.00 30.23 221 ARG A N 1
ATOM 1835 C CA . ARG A 1 221 ? -41.630 -65.121 -8.626 1.00 31.87 221 ARG A CA 1
ATOM 1836 C C . ARG A 1 221 ? -41.828 -66.592 -9.011 1.00 31.22 221 ARG A C 1
ATOM 1837 O O . ARG A 1 221 ? -40.868 -67.318 -9.267 1.00 29.43 221 ARG A O 1
ATOM 1845 N N . LYS A 1 222 ? -43.085 -67.026 -9.039 1.00 29.95 222 LYS A N 1
ATOM 1846 C CA . LYS A 1 222 ? -43.405 -68.394 -9.428 1.00 30.45 222 LYS A CA 1
ATOM 1847 C C . LYS A 1 222 ? -43.710 -68.389 -10.931 1.00 30.02 222 LYS A C 1
ATOM 1848 O O . LYS A 1 222 ? -44.794 -68.005 -11.357 1.00 30.94 222 LYS A O 1
ATOM 1854 N N . ILE A 1 223 ? -42.732 -68.803 -11.727 1.00 30.91 223 ILE A N 1
ATOM 1855 C CA . ILE A 1 223 ? -42.865 -68.841 -13.181 1.00 31.84 223 ILE A CA 1
ATOM 1856 C C . ILE A 1 223 ? -43.917 -69.856 -13.640 1.00 32.34 223 ILE A C 1
ATOM 1857 O O . ILE A 1 223 ? -43.917 -71.004 -13.202 1.00 32.76 223 ILE A O 1
ATOM 1862 N N . GLN A 1 224 ? -44.815 -69.426 -14.522 1.00 33.12 224 GLN A N 1
ATOM 1863 C CA . GLN A 1 224 ? -45.862 -70.306 -15.028 1.00 34.01 224 GLN A CA 1
ATOM 1864 C C . GLN A 1 224 ? -46.467 -69.798 -16.336 1.00 33.38 224 GLN A C 1
ATOM 1865 O O . GLN A 1 224 ? -46.103 -68.732 -16.821 1.00 33.58 224 GLN A O 1
ATOM 1871 N N . TRP A 1 234 ? -45.414 -54.413 -18.999 1.00 38.07 234 TRP A N 1
ATOM 1872 C CA . TRP A 1 234 ? -44.934 -55.106 -17.807 1.00 39.73 234 TRP A CA 1
ATOM 1873 C C . TRP A 1 234 ? -45.856 -56.257 -17.452 1.00 38.47 234 TRP A C 1
ATOM 1874 O O . TRP A 1 234 ? -47.061 -56.181 -17.661 1.00 39.97 234 TRP A O 1
ATOM 1885 N N . GLY A 1 235 ? -45.300 -57.329 -16.909 1.00 36.15 235 GLY A N 1
ATOM 1886 C CA . GLY A 1 235 ? -46.145 -58.467 -16.592 1.00 33.37 235 GLY A CA 1
ATOM 1887 C C . GLY A 1 235 ? -46.484 -58.702 -15.135 1.00 30.84 235 GLY A C 1
ATOM 1888 O O . GLY A 1 235 ? -46.358 -59.821 -14.646 1.00 32.31 235 GLY A O 1
ATOM 1889 N N . GLY A 1 236 ? -46.905 -57.658 -14.432 1.00 29.10 236 GLY A N 1
ATOM 1890 C CA . GLY A 1 236 ? -47.278 -57.833 -13.041 1.00 26.66 236 GLY A CA 1
ATOM 1891 C C . GLY A 1 236 ? -48.559 -58.647 -13.022 1.00 25.59 236 GLY A C 1
ATOM 1892 O O . GLY A 1 236 ? -49.346 -58.570 -13.965 1.00 24.16 236 GLY A O 1
ATOM 1893 N N . ASP A 1 237 ? -48.773 -59.429 -11.968 1.00 23.82 237 ASP A N 1
ATOM 1894 C CA . ASP A 1 237 ? -49.970 -60.251 -11.867 1.00 23.34 237 ASP A CA 1
ATOM 1895 C C . ASP A 1 237 ? -50.466 -60.340 -10.426 1.00 23.41 237 ASP A C 1
ATOM 1896 O O . ASP A 1 237 ? -49.891 -59.734 -9.526 1.00 22.11 237 ASP A O 1
ATOM 1901 N N . LEU A 1 238 ? -51.532 -61.109 -10.218 1.00 23.71 238 LEU A N 1
ATOM 1902 C CA . LEU A 1 238 ? -52.126 -61.265 -8.894 1.00 23.99 238 LEU A CA 1
ATOM 1903 C C . LEU A 1 238 ? -51.299 -62.115 -7.926 1.00 24.36 238 LEU A C 1
ATOM 1904 O O . LEU A 1 238 ? -51.368 -61.924 -6.713 1.00 23.17 238 LEU A O 1
ATOM 1909 N N . ILE A 1 239 ? -50.523 -63.056 -8.453 1.00 24.50 239 ILE A N 1
ATOM 1910 C CA . ILE A 1 239 ? -49.683 -63.877 -7.592 1.00 24.60 239 ILE A CA 1
ATOM 1911 C C . ILE A 1 239 ? -48.662 -62.930 -6.967 1.00 22.39 239 ILE A C 1
ATOM 1912 O O . ILE A 1 239 ? -48.307 -63.061 -5.800 1.00 23.15 239 ILE A O 1
ATOM 1917 N N . GLY A 1 240 ? -48.192 -61.978 -7.768 1.00 22.24 240 GLY A N 1
ATOM 1918 C CA . GLY A 1 240 ? -47.219 -61.009 -7.297 1.00 21.93 240 GLY A CA 1
ATOM 1919 C C . GLY A 1 240 ? -47.763 -60.179 -6.153 1.00 22.66 240 GLY A C 1
ATOM 1920 O O . GLY A 1 240 ? -47.085 -59.979 -5.150 1.00 24.12 240 GLY A O 1
ATOM 1921 N N . ILE A 1 241 ? -48.989 -59.688 -6.297 1.00 22.89 241 ILE A N 1
ATOM 1922 C CA . ILE A 1 241 ? -49.603 -58.890 -5.237 1.00 23.51 241 ILE A CA 1
ATOM 1923 C C . ILE A 1 241 ? -49.575 -59.695 -3.938 1.00 22.89 241 ILE A C 1
ATOM 1924 O O . ILE A 1 241 ? -49.170 -59.189 -2.895 1.00 22.68 241 ILE A O 1
ATOM 1929 N N . LYS A 1 242 ? -49.991 -60.957 -4.009 1.00 24.53 242 LYS A N 1
ATOM 1930 C CA . LYS A 1 242 ? -50.002 -61.824 -2.830 1.00 25.21 242 LYS A CA 1
ATOM 1931 C C . LYS A 1 242 ? -48.599 -61.979 -2.245 1.00 25.61 242 LYS A C 1
ATOM 1932 O O . LYS A 1 242 ? -48.421 -61.959 -1.027 1.00 25.52 242 LYS A O 1
ATOM 1938 N N . GLU A 1 243 ? -47.606 -62.141 -3.115 1.00 24.85 243 GLU A N 1
ATOM 1939 C CA . GLU A 1 243 ? -46.225 -62.297 -2.662 1.00 25.02 243 GLU A CA 1
ATOM 1940 C C . GLU A 1 243 ? -45.727 -61.033 -1.963 1.00 24.91 243 GLU A C 1
ATOM 1941 O O . GLU A 1 243 ? -44.791 -61.091 -1.170 1.00 23.59 243 GLU A O 1
ATOM 1947 N N . LYS A 1 244 ? -46.361 -59.894 -2.248 1.00 24.91 244 LYS A N 1
ATOM 1948 C CA . LYS A 1 244 ? -45.948 -58.630 -1.640 1.00 25.51 244 LYS A CA 1
ATOM 1949 C C . LYS A 1 244 ? -46.823 -58.208 -0.469 1.00 24.52 244 LYS A C 1
ATOM 1950 O O . LYS A 1 244 ? -46.744 -57.067 -0.026 1.00 25.22 244 LYS A O 1
ATOM 1956 N N . ILE A 1 245 ? -47.659 -59.112 0.031 1.00 24.43 245 ILE A N 1
ATOM 1957 C CA . ILE A 1 245 ? -48.535 -58.759 1.142 1.00 26.00 245 ILE A CA 1
ATOM 1958 C C . ILE A 1 245 ? -47.785 -58.246 2.368 1.00 25.98 245 ILE A C 1
ATOM 1959 O O . ILE A 1 245 ? -48.294 -57.386 3.080 1.00 26.89 245 ILE A O 1
ATOM 1964 N N . ASP A 1 246 ? -46.583 -58.758 2.617 1.00 26.64 246 ASP A N 1
ATOM 1965 C CA . ASP A 1 246 ? -45.827 -58.297 3.775 1.00 28.12 246 ASP A CA 1
ATOM 1966 C C . ASP A 1 246 ? -45.537 -56.800 3.671 1.00 26.90 246 ASP A C 1
ATOM 1967 O O . ASP A 1 246 ? -45.585 -56.078 4.667 1.00 24.57 246 ASP A O 1
ATOM 1972 N N . HIS A 1 247 ? -45.259 -56.331 2.460 1.00 25.74 247 HIS A N 1
ATOM 1973 C CA . HIS A 1 247 ? -44.975 -54.918 2.254 1.00 26.38 247 HIS A CA 1
ATOM 1974 C C . HIS A 1 247 ? -46.193 -54.053 2.584 1.00 26.42 247 HIS A C 1
ATOM 1975 O O . HIS A 1 247 ? -46.055 -52.963 3.134 1.00 27.32 247 HIS A O 1
ATOM 1982 N N . LEU A 1 248 ? -47.384 -54.551 2.270 1.00 26.45 248 LEU A N 1
ATOM 1983 C CA . LEU A 1 248 ? -48.609 -53.803 2.537 1.00 27.08 248 LEU A CA 1
ATOM 1984 C C . LEU A 1 248 ? -48.924 -53.720 4.027 1.00 28.07 248 LEU A C 1
ATOM 1985 O O . LEU A 1 248 ? -49.336 -52.665 4.519 1.00 28.69 248 LEU A O 1
ATOM 1990 N N . VAL A 1 249 ? -48.741 -54.830 4.744 1.00 28.63 249 VAL A N 1
ATOM 1991 C CA . VAL A 1 249 ? -49.025 -54.842 6.177 1.00 29.00 249 VAL A CA 1
ATOM 1992 C C . VAL A 1 249 ? -48.005 -53.973 6.895 1.00 29.20 249 VAL A C 1
ATOM 1993 O O . VAL A 1 249 ? -48.338 -53.291 7.863 1.00 29.20 249 VAL A O 1
ATOM 1997 N N . ASN A 1 250 ? -46.763 -53.984 6.423 1.00 29.10 250 ASN A N 1
ATOM 1998 C CA . ASN A 1 250 ? -45.748 -53.146 7.047 1.00 30.11 250 ASN A CA 1
ATOM 1999 C C . ASN A 1 250 ? -46.108 -51.681 6.847 1.00 28.11 250 ASN A C 1
ATOM 2000 O O . ASN A 1 250 ? -45.919 -50.870 7.750 1.00 29.03 250 ASN A O 1
ATOM 2005 N N . LEU A 1 251 ? -46.629 -51.347 5.665 1.00 26.01 251 LEU A N 1
ATOM 2006 C CA . LEU A 1 251 ? -47.033 -49.971 5.365 1.00 23.54 251 LEU A CA 1
ATOM 2007 C C . LEU A 1 251 ? -48.193 -49.578 6.273 1.00 23.29 251 LEU A C 1
ATOM 2008 O O . LEU A 1 251 ? -48.260 -48.446 6.745 1.00 24.08 251 LEU A O 1
ATOM 2013 N N . GLY A 1 252 ? -49.106 -50.518 6.513 1.00 21.75 252 GLY A N 1
ATOM 2014 C CA . GLY A 1 252 ? -50.237 -50.249 7.381 1.00 20.24 252 GLY A CA 1
ATOM 2015 C C . GLY A 1 252 ? -51.575 -50.063 6.683 1.00 19.38 252 GLY A C 1
ATOM 2016 O O . GLY A 1 252 ? -52.602 -49.917 7.346 1.00 19.16 252 GLY A O 1
ATOM 2017 N N . ILE A 1 253 ? -51.582 -50.059 5.355 1.00 17.20 253 ILE A N 1
ATOM 2018 C CA . ILE A 1 253 ? -52.838 -49.890 4.628 1.00 16.97 253 ILE A CA 1
ATOM 2019 C C . ILE A 1 253 ? -53.700 -51.129 4.870 1.00 17.47 253 ILE A C 1
ATOM 2020 O O . ILE A 1 253 ? -53.179 -52.233 5.018 1.00 16.74 253 ILE A O 1
ATOM 2025 N N . ASN A 1 254 ? -55.014 -50.953 4.906 1.00 16.60 254 ASN A N 1
ATOM 2026 C CA . ASN A 1 254 ? -55.899 -52.073 5.189 1.00 16.92 254 ASN A CA 1
ATOM 2027 C C . ASN A 1 254 ? -57.079 -52.200 4.241 1.00 17.10 254 ASN A C 1
ATOM 2028 O O . ASN A 1 254 ? -58.136 -52.705 4.607 1.00 18.81 254 ASN A O 1
ATOM 2033 N N . ALA A 1 255 ? -56.889 -51.733 3.016 1.00 18.12 255 ALA A N 1
ATOM 2034 C CA . ALA A 1 255 ? -57.915 -51.817 1.991 1.00 18.07 255 ALA A CA 1
ATOM 2035 C C . ALA A 1 255 ? -57.217 -51.611 0.665 1.00 17.25 255 ALA A C 1
ATOM 2036 O O . ALA A 1 255 ? -56.289 -50.814 0.563 1.00 16.98 255 ALA A O 1
ATOM 2038 N N . ILE A 1 256 ? -57.665 -52.337 -0.347 1.00 17.57 256 ILE A N 1
ATOM 2039 C CA . ILE A 1 256 ? -57.073 -52.233 -1.662 1.00 18.74 256 ILE A CA 1
ATOM 2040 C C . ILE A 1 256 ? -58.115 -51.987 -2.743 1.00 19.17 256 ILE A C 1
ATOM 2041 O O . ILE A 1 256 ? -59.198 -52.581 -2.734 1.00 17.60 256 ILE A O 1
ATOM 2046 N N . TYR A 1 257 ? -57.776 -51.090 -3.662 1.00 18.48 257 TYR A N 1
ATOM 2047 C CA . TYR A 1 257 ? -58.627 -50.782 -4.799 1.00 19.53 257 TYR A CA 1
ATOM 2048 C C . TYR A 1 257 ? -57.858 -51.315 -6.005 1.00 20.01 257 TYR A C 1
ATOM 2049 O O . TYR A 1 257 ? -56.799 -50.783 -6.380 1.00 18.34 257 TYR A O 1
ATOM 2058 N N . LEU A 1 258 ? -58.378 -52.398 -6.575 1.00 17.85 258 LEU A N 1
ATOM 2059 C CA . LEU A 1 258 ? -57.763 -53.016 -7.732 1.00 18.66 258 LEU A CA 1
ATOM 2060 C C . LEU A 1 258 ? -58.340 -52.501 -9.028 1.00 18.82 258 LEU A C 1
ATOM 2061 O O . LEU A 1 258 ? -59.542 -52.277 -9.155 1.00 18.40 258 LEU A O 1
ATOM 2066 N N . THR A 1 259 ? -57.444 -52.334 -9.983 1.00 18.90 259 THR A N 1
ATOM 2067 C CA . THR A 1 259 ? -57.752 -51.911 -11.330 1.00 21.45 259 THR A CA 1
ATOM 2068 C C . THR A 1 259 ? -58.455 -53.132 -11.971 1.00 19.95 259 THR A C 1
ATOM 2069 O O . THR A 1 259 ? -58.314 -54.241 -11.480 1.00 18.98 259 THR A O 1
ATOM 2073 N N . PRO A 1 260 ? -59.208 -52.946 -13.071 1.00 21.36 260 PRO A N 1
ATOM 2074 C CA . PRO A 1 260 ? -59.900 -54.087 -13.691 1.00 21.91 260 PRO A CA 1
ATOM 2075 C C . PRO A 1 260 ? -59.080 -55.370 -13.808 1.00 22.80 260 PRO A C 1
ATOM 2076 O O . PRO A 1 260 ? -57.941 -55.345 -14.274 1.00 23.00 260 PRO A O 1
ATOM 2080 N N . ILE A 1 261 ? -59.669 -56.488 -13.381 1.00 22.48 261 ILE A N 1
ATOM 2081 C CA . ILE A 1 261 ? -58.992 -57.781 -13.439 1.00 22.52 261 ILE A CA 1
ATOM 2082 C C . ILE A 1 261 ? -59.738 -58.822 -14.279 1.00 23.20 261 ILE A C 1
ATOM 2083 O O . ILE A 1 261 ? -59.293 -59.961 -14.401 1.00 24.98 261 ILE A O 1
ATOM 2088 N N . PHE A 1 262 ? -60.868 -58.441 -14.861 1.00 24.16 262 PHE A N 1
ATOM 2089 C CA . PHE A 1 262 ? -61.647 -59.374 -15.675 1.00 23.65 262 PHE A CA 1
ATOM 2090 C C . PHE A 1 262 ? -61.026 -59.639 -17.050 1.00 25.17 262 PHE A C 1
ATOM 2091 O O . PHE A 1 262 ? -60.176 -58.876 -17.520 1.00 25.97 262 PHE A O 1
ATOM 2099 N N . SER A 1 263 ? -61.454 -60.723 -17.695 1.00 28.24 263 SER A N 1
ATOM 2100 C CA . SER A 1 263 ? -60.947 -61.059 -19.021 1.00 30.84 263 SER A CA 1
ATOM 2101 C C . SER A 1 263 ? -61.171 -59.837 -19.891 1.00 32.46 263 SER A C 1
ATOM 2102 O O . SER A 1 263 ? -62.282 -59.312 -19.966 1.00 33.06 263 SER A O 1
ATOM 2105 N N . SER A 1 264 ? -60.111 -59.378 -20.539 1.00 34.44 264 SER A N 1
ATOM 2106 C CA . SER A 1 264 ? -60.190 -58.204 -21.388 1.00 36.27 264 SER A CA 1
ATOM 2107 C C . SER A 1 264 ? -59.319 -58.394 -22.612 1.00 37.98 264 SER A C 1
ATOM 2108 O O . SER A 1 264 ? -58.427 -59.240 -22.625 1.00 36.40 264 SER A O 1
ATOM 2111 N N . LEU A 1 265 ? -59.578 -57.587 -23.634 1.00 40.51 265 LEU A N 1
ATOM 2112 C CA . LEU A 1 265 ? -58.835 -57.658 -24.884 1.00 43.04 265 LEU A CA 1
ATOM 2113 C C . LEU A 1 265 ? -57.354 -57.352 -24.696 1.00 43.93 265 LEU A C 1
ATOM 2114 O O . LEU A 1 265 ? -56.494 -58.124 -25.118 1.00 45.97 265 LEU A O 1
ATOM 2119 N N . THR A 1 266 ? -57.064 -56.218 -24.066 1.00 44.46 266 THR A N 1
ATOM 2120 C CA . THR A 1 266 ? -55.684 -55.792 -23.839 1.00 45.11 266 THR A CA 1
ATOM 2121 C C . THR A 1 266 ? -55.331 -55.757 -22.354 1.00 46.04 266 THR A C 1
ATOM 2122 O O . THR A 1 266 ? -56.217 -55.778 -21.495 1.00 46.80 266 THR A O 1
ATOM 2126 N N . TYR A 1 267 ? -54.033 -55.691 -22.061 1.00 45.92 267 TYR A N 1
ATOM 2127 C CA . TYR A 1 267 ? -53.553 -55.649 -20.683 1.00 45.36 267 TYR A CA 1
ATOM 2128 C C . TYR A 1 267 ? -54.075 -54.424 -19.937 1.00 44.24 267 TYR A C 1
ATOM 2129 O O . TYR A 1 267 ? -53.893 -54.302 -18.727 1.00 42.50 267 TYR A O 1
ATOM 2138 N N . HIS A 1 268 ? -54.723 -53.519 -20.667 1.00 44.62 268 HIS A N 1
ATOM 2139 C CA . HIS A 1 268 ? -55.290 -52.310 -20.075 1.00 43.31 268 HIS A CA 1
ATOM 2140 C C . HIS A 1 268 ? -56.416 -52.706 -19.118 1.00 40.82 268 HIS A C 1
ATOM 2141 O O . HIS A 1 268 ? -56.499 -52.216 -17.988 1.00 40.94 268 HIS A O 1
ATOM 2148 N N . GLY A 1 269 ? -57.285 -53.600 -19.578 1.00 38.11 269 GLY A N 1
ATOM 2149 C CA . GLY A 1 269 ? -58.369 -54.069 -18.736 1.00 34.00 269 GLY A CA 1
ATOM 2150 C C . GLY A 1 269 ? -59.703 -53.348 -18.786 1.00 31.00 269 GLY A C 1
ATOM 2151 O O . GLY A 1 269 ? -60.683 -53.863 -18.250 1.00 31.24 269 GLY A O 1
ATOM 2152 N N . TYR A 1 270 ? -59.764 -52.169 -19.397 1.00 27.92 270 TYR A N 1
ATOM 2153 C CA . TYR A 1 270 ? -61.033 -51.449 -19.481 1.00 27.95 270 TYR A CA 1
ATOM 2154 C C . TYR A 1 270 ? -61.876 -51.867 -20.693 1.00 27.33 270 TYR A C 1
ATOM 2155 O O . TYR A 1 270 ? -62.911 -51.272 -20.970 1.00 27.53 270 TYR A O 1
ATOM 2164 N N . ASP A 1 271 ? -61.423 -52.907 -21.391 1.00 27.03 271 ASP A N 1
ATOM 2165 C CA . ASP A 1 271 ? -62.116 -53.454 -22.556 1.00 27.95 271 ASP A CA 1
ATOM 2166 C C . ASP A 1 271 ? -62.487 -54.914 -22.267 1.00 27.20 271 ASP A C 1
ATOM 2167 O O . ASP A 1 271 ? -61.895 -55.844 -22.806 1.00 26.89 271 ASP A O 1
ATOM 2172 N N . ILE A 1 272 ? -63.489 -55.087 -21.413 1.00 27.46 272 ILE A N 1
ATOM 2173 C CA . ILE A 1 272 ? -63.962 -56.395 -20.975 1.00 27.68 272 ILE A CA 1
ATOM 2174 C C . ILE A 1 272 ? -64.590 -57.280 -22.054 1.00 27.60 272 ILE A C 1
ATOM 2175 O O . ILE A 1 272 ? -65.429 -56.825 -22.836 1.00 26.31 272 ILE A O 1
ATOM 2180 N N . VAL A 1 273 ? -64.181 -58.547 -22.081 1.00 26.78 273 VAL A N 1
ATOM 2181 C CA . VAL A 1 273 ? -64.740 -59.516 -23.019 1.00 27.06 273 VAL A CA 1
ATOM 2182 C C . VAL A 1 273 ? -65.471 -60.610 -22.237 1.00 26.86 273 VAL A C 1
ATOM 2183 O O . VAL A 1 273 ? -66.233 -61.384 -22.811 1.00 28.28 273 VAL A O 1
ATOM 2187 N N . ASP A 1 274 ? -65.245 -60.652 -20.924 1.00 27.11 274 ASP A N 1
ATOM 2188 C CA . ASP A 1 274 ? -65.875 -61.635 -20.037 1.00 28.16 274 ASP A CA 1
ATOM 2189 C C . ASP A 1 274 ? -65.894 -61.106 -18.596 1.00 28.35 274 ASP A C 1
ATOM 2190 O O . ASP A 1 274 ? -64.846 -61.013 -17.950 1.00 28.07 274 ASP A O 1
ATOM 2195 N N . TYR A 1 275 ? -67.080 -60.785 -18.087 1.00 27.69 275 TYR A N 1
ATOM 2196 C CA . TYR A 1 275 ? -67.212 -60.254 -16.731 1.00 26.87 275 TYR A CA 1
ATOM 2197 C C . TYR A 1 275 ? -67.216 -61.293 -15.607 1.00 27.70 275 TYR A C 1
ATOM 2198 O O . TYR A 1 275 ? -67.246 -60.934 -14.431 1.00 27.89 275 TYR A O 1
ATOM 2207 N N . PHE A 1 276 ? -67.172 -62.575 -15.943 1.00 28.82 276 PHE A N 1
ATOM 2208 C CA . PHE A 1 276 ? -67.216 -63.585 -14.895 1.00 29.03 276 PHE A CA 1
ATOM 2209 C C . PHE A 1 276 ? -65.938 -64.380 -14.668 1.00 29.34 276 PHE A C 1
ATOM 2210 O O . PHE A 1 276 ? -65.945 -65.388 -13.967 1.00 29.85 276 PHE A O 1
ATOM 2218 N N . HIS A 1 277 ? -64.838 -63.915 -15.245 1.00 29.87 277 HIS A N 1
ATOM 2219 C CA . HIS A 1 277 ? -63.554 -64.584 -15.079 1.00 30.80 277 HIS A CA 1
ATOM 2220 C C . HIS A 1 277 ? -62.424 -63.565 -14.967 1.00 30.12 277 HIS A C 1
ATOM 2221 O O . HIS A 1 277 ? -62.505 -62.464 -15.512 1.00 29.18 277 HIS A O 1
ATOM 2228 N N . VAL A 1 278 ? -61.374 -63.945 -14.252 1.00 28.98 278 VAL A N 1
ATOM 2229 C CA . VAL A 1 278 ? -60.217 -63.084 -14.077 1.00 26.82 278 VAL A CA 1
ATOM 2230 C C . VAL A 1 278 ? -59.305 -63.278 -15.281 1.00 27.81 278 VAL A C 1
ATOM 2231 O O . VAL A 1 278 ? -59.158 -64.391 -15.789 1.00 28.74 278 VAL A O 1
ATOM 2235 N N . ALA A 1 279 ? -58.708 -62.189 -15.744 1.00 26.87 279 ALA A N 1
ATOM 2236 C CA . ALA A 1 279 ? -57.819 -62.243 -16.896 1.00 28.09 279 ALA A CA 1
ATOM 2237 C C . ALA A 1 279 ? -56.691 -63.272 -16.743 1.00 29.13 279 ALA A C 1
ATOM 2238 O O . ALA A 1 279 ? -56.042 -63.358 -15.695 1.00 27.82 279 ALA A O 1
ATOM 2240 N N . ARG A 1 280 ? -56.473 -64.044 -17.806 1.00 30.39 280 ARG A N 1
ATOM 2241 C CA . ARG A 1 280 ? -55.417 -65.055 -17.858 1.00 30.94 280 ARG A CA 1
ATOM 2242 C C . ARG A 1 280 ? -54.070 -64.408 -17.531 1.00 30.92 280 ARG A C 1
ATOM 2243 O O . ARG A 1 280 ? -53.289 -64.935 -16.736 1.00 31.08 280 ARG A O 1
ATOM 2251 N N . ARG A 1 281 ? -53.806 -63.271 -18.172 1.00 30.62 281 ARG A N 1
ATOM 2252 C CA . ARG A 1 281 ? -52.563 -62.528 -17.976 1.00 31.34 281 ARG A CA 1
ATOM 2253 C C . ARG A 1 281 ? -52.271 -62.269 -16.505 1.00 29.47 281 ARG A C 1
ATOM 2254 O O . ARG A 1 281 ? -51.117 -62.144 -16.114 1.00 28.32 281 ARG A O 1
ATOM 2262 N N . LEU A 1 282 ? -53.320 -62.162 -15.698 1.00 28.54 282 LEU A N 1
ATOM 2263 C CA . LEU A 1 282 ? -53.153 -61.867 -14.280 1.00 28.68 282 LEU A CA 1
ATOM 2264 C C . LEU A 1 282 ? -53.073 -63.094 -13.381 1.00 28.94 282 LEU A C 1
ATOM 2265 O O . LEU A 1 282 ? -53.016 -62.967 -12.155 1.00 28.72 282 LEU A O 1
ATOM 2270 N N . GLY A 1 283 ? -53.072 -64.278 -13.986 1.00 29.89 283 GLY A N 1
ATOM 2271 C CA . GLY A 1 283 ? -52.977 -65.498 -13.201 1.00 30.72 283 GLY A CA 1
ATOM 2272 C C . GLY A 1 283 ? -54.226 -66.357 -13.139 1.00 31.02 283 GLY A C 1
ATOM 2273 O O . GLY A 1 283 ? -54.167 -67.503 -12.695 1.00 32.60 283 GLY A O 1
ATOM 2274 N N . GLY A 1 284 ? -55.360 -65.811 -13.559 1.00 31.48 284 GLY A N 1
ATOM 2275 C CA . GLY A 1 284 ? -56.588 -66.584 -13.540 1.00 31.53 284 GLY A CA 1
ATOM 2276 C C . GLY A 1 284 ? -57.434 -66.461 -12.285 1.00 32.92 284 GLY A C 1
ATOM 2277 O O . GLY A 1 284 ? -57.108 -65.726 -11.351 1.00 31.42 284 GLY A O 1
ATOM 2278 N N . ASP A 1 285 ? -58.530 -67.209 -12.256 1.00 33.28 285 ASP A N 1
ATOM 2279 C CA . ASP A 1 285 ? -59.439 -67.166 -11.125 1.00 32.81 285 ASP A CA 1
ATOM 2280 C C . ASP A 1 285 ? -58.847 -67.732 -9.839 1.00 31.05 285 ASP A C 1
ATOM 2281 O O . ASP A 1 285 ? -59.087 -67.195 -8.762 1.00 29.81 285 ASP A O 1
ATOM 2286 N N . ARG A 1 286 ? -58.070 -68.806 -9.938 1.00 31.01 286 ARG A N 1
ATOM 2287 C CA . ARG A 1 286 ? -57.484 -69.385 -8.735 1.00 31.80 286 ARG A CA 1
ATOM 2288 C C . ARG A 1 286 ? -56.529 -68.404 -8.058 1.00 30.31 286 ARG A C 1
ATOM 2289 O O . ARG A 1 286 ? -56.458 -68.343 -6.828 1.00 29.92 286 ARG A O 1
ATOM 2297 N N . ALA A 1 287 ? -55.798 -67.636 -8.857 1.00 28.25 287 ALA A N 1
ATOM 2298 C CA . ALA A 1 287 ? -54.872 -66.661 -8.298 1.00 27.60 287 ALA A CA 1
ATOM 2299 C C . ALA A 1 287 ? -55.653 -65.641 -7.462 1.00 26.86 287 ALA A C 1
ATOM 2300 O O . ALA A 1 287 ? -55.268 -65.325 -6.336 1.00 26.26 287 ALA A O 1
ATOM 2302 N N . PHE A 1 288 ? -56.758 -65.144 -8.014 1.00 25.23 288 PHE A N 1
ATOM 2303 C CA . PHE A 1 288 ? -57.591 -64.166 -7.320 1.00 25.60 288 PHE A CA 1
ATOM 2304 C C . PHE A 1 288 ? -58.219 -64.730 -6.047 1.00 25.94 288 PHE A C 1
ATOM 2305 O O . PHE A 1 288 ? -58.406 -64.005 -5.064 1.00 24.78 288 PHE A O 1
ATOM 2313 N N . VAL A 1 289 ? -58.565 -66.015 -6.082 1.00 26.45 289 VAL A N 1
ATOM 2314 C CA . VAL A 1 289 ? -59.157 -66.689 -4.935 1.00 26.27 289 VAL A CA 1
ATOM 2315 C C . VAL A 1 289 ? -58.120 -66.814 -3.820 1.00 27.26 289 VAL A C 1
ATOM 2316 O O . VAL A 1 289 ? -58.435 -66.632 -2.647 1.00 27.83 289 VAL A O 1
ATOM 2320 N N . ASP A 1 290 ? -56.880 -67.121 -4.186 1.00 28.94 290 ASP A N 1
ATOM 2321 C CA . ASP A 1 290 ? -55.823 -67.239 -3.194 1.00 29.14 290 ASP A CA 1
ATOM 2322 C C . ASP A 1 290 ? -55.447 -65.862 -2.647 1.00 28.64 290 ASP A C 1
ATOM 2323 O O . ASP A 1 290 ? -55.237 -65.707 -1.442 1.00 27.52 290 ASP A O 1
ATOM 2328 N N . LEU A 1 291 ? -55.368 -64.861 -3.523 1.00 27.79 291 LEU A N 1
ATOM 2329 C CA . LEU A 1 291 ? -55.030 -63.509 -3.081 1.00 27.03 291 LEU A CA 1
ATOM 2330 C C . LEU A 1 291 ? -56.075 -63.059 -2.071 1.00 26.13 291 LEU A C 1
ATOM 2331 O O . LEU A 1 291 ? -55.745 -62.549 -1.004 1.00 25.18 291 LEU A O 1
ATOM 2336 N N . LEU A 1 292 ? -57.340 -63.274 -2.412 1.00 27.18 292 LEU A N 1
ATOM 2337 C CA . LEU A 1 292 ? -58.445 -62.897 -1.536 1.00 29.39 292 LEU A CA 1
ATOM 2338 C C . LEU A 1 292 ? -58.345 -63.466 -0.120 1.00 28.91 292 LEU A C 1
ATOM 2339 O O . LEU A 1 292 ? -58.303 -62.716 0.851 1.00 29.37 292 LEU A O 1
ATOM 2344 N N . SER A 1 293 ? -58.312 -64.790 0.004 1.00 29.48 293 SER A N 1
ATOM 2345 C CA . SER A 1 293 ? -58.253 -65.401 1.329 1.00 30.36 293 SER A CA 1
ATOM 2346 C C . SER A 1 293 ? -57.038 -64.950 2.123 1.00 29.35 293 SER A C 1
ATOM 2347 O O . SER A 1 293 ? -57.110 -64.813 3.344 1.00 30.48 293 SER A O 1
ATOM 2350 N N . GLU A 1 294 ? -55.929 -64.712 1.428 1.00 29.60 294 GLU A N 1
ATOM 2351 C CA . GLU A 1 294 ? -54.698 -64.269 2.075 1.00 30.73 294 GLU A CA 1
ATOM 2352 C C . GLU A 1 294 ? -54.889 -62.854 2.626 1.00 32.19 294 GLU A C 1
ATOM 2353 O O . GLU A 1 294 ? -54.496 -62.549 3.755 1.00 32.31 294 GLU A O 1
ATOM 2359 N N . LEU A 1 295 ? -55.499 -61.986 1.827 1.00 32.29 295 LEU A N 1
ATOM 2360 C CA . LEU A 1 295 ? -55.748 -60.628 2.275 1.00 32.07 295 LEU A CA 1
ATOM 2361 C C . LEU A 1 295 ? -56.690 -60.667 3.476 1.00 33.14 295 LEU A C 1
ATOM 2362 O O . LEU A 1 295 ? -56.528 -59.897 4.423 1.00 33.44 295 LEU A O 1
ATOM 2367 N N . LYS A 1 296 ? -57.670 -61.569 3.434 1.00 34.67 296 LYS A N 1
ATOM 2368 C CA . LYS A 1 296 ? -58.628 -61.724 4.533 1.00 36.25 296 LYS A CA 1
ATOM 2369 C C . LYS A 1 296 ? -57.899 -62.007 5.850 1.00 35.74 296 LYS A C 1
ATOM 2370 O O . LYS A 1 296 ? -58.322 -61.556 6.911 1.00 35.48 296 LYS A O 1
ATOM 2376 N N . ARG A 1 297 ? -56.807 -62.761 5.774 1.00 35.62 297 ARG A N 1
ATOM 2377 C CA . ARG A 1 297 ? -56.030 -63.105 6.959 1.00 36.91 297 ARG A CA 1
ATOM 2378 C C . ARG A 1 297 ? -55.524 -61.888 7.727 1.00 35.87 297 ARG A C 1
ATOM 2379 O O . ARG A 1 297 ? -55.396 -61.935 8.952 1.00 33.39 297 ARG A O 1
ATOM 2387 N N . PHE A 1 298 ? -55.221 -60.806 7.012 1.00 34.63 298 PHE A N 1
ATOM 2388 C CA . PHE A 1 298 ? -54.719 -59.601 7.663 1.00 34.99 298 PHE A CA 1
ATOM 2389 C C . PHE A 1 298 ? -55.744 -58.479 7.680 1.00 35.59 298 PHE A C 1
ATOM 2390 O O . PHE A 1 298 ? -55.394 -57.310 7.846 1.00 35.94 298 PHE A O 1
ATOM 2398 N N . ASP A 1 299 ? -57.011 -58.851 7.523 1.00 34.79 299 ASP A N 1
ATOM 2399 C CA . ASP A 1 299 ? -58.111 -57.900 7.513 1.00 32.98 299 ASP A CA 1
ATOM 2400 C C . ASP A 1 299 ? -57.941 -56.799 6.473 1.00 31.88 299 ASP A C 1
ATOM 2401 O O . ASP A 1 299 ? -58.220 -55.628 6.744 1.00 31.85 299 ASP A O 1
ATOM 2406 N N . ILE A 1 300 ? -57.474 -57.158 5.285 1.00 29.43 300 ILE A N 1
ATOM 2407 C CA . ILE A 1 300 ? -57.325 -56.156 4.240 1.00 27.03 300 ILE A CA 1
ATOM 2408 C C . ILE A 1 300 ? -58.502 -56.296 3.273 1.00 26.50 300 ILE A C 1
ATOM 2409 O O . ILE A 1 300 ? -58.687 -57.338 2.638 1.00 26.15 300 ILE A O 1
ATOM 2414 N N . LYS A 1 301 ? -59.308 -55.243 3.190 1.00 23.83 301 LYS A N 1
ATOM 2415 C CA . LYS A 1 301 ? -60.480 -55.229 2.332 1.00 22.89 301 LYS A CA 1
ATOM 2416 C C . LYS A 1 301 ? -60.100 -55.099 0.865 1.00 21.22 301 LYS A C 1
ATOM 2417 O O . LYS A 1 301 ? -59.025 -54.611 0.540 1.00 22.39 301 LYS A O 1
ATOM 2423 N N . VAL A 1 302 ? -60.983 -55.542 -0.020 1.00 18.03 302 VAL A N 1
ATOM 2424 C CA . VAL A 1 302 ? -60.716 -55.454 -1.448 1.00 19.20 302 VAL A CA 1
ATOM 2425 C C . VAL A 1 302 ? -61.918 -54.933 -2.235 1.00 19.90 302 VAL A C 1
ATOM 2426 O O . VAL A 1 302 ? -63.045 -55.419 -2.087 1.00 16.89 302 VAL A O 1
ATOM 2430 N N . ILE A 1 303 ? -61.657 -53.941 -3.076 1.00 19.82 303 ILE A N 1
ATOM 2431 C CA . ILE A 1 303 ? -62.685 -53.347 -3.917 1.00 21.99 303 ILE A CA 1
ATOM 2432 C C . ILE A 1 303 ? -62.231 -53.524 -5.362 1.00 22.06 303 ILE A C 1
ATOM 2433 O O . ILE A 1 303 ? -61.052 -53.313 -5.679 1.00 20.80 303 ILE A O 1
ATOM 2438 N N . LEU A 1 304 ? -63.149 -53.928 -6.234 1.00 20.23 304 LEU A N 1
ATOM 2439 C CA . LEU A 1 304 ? -62.794 -54.126 -7.630 1.00 21.33 304 LEU A CA 1
ATOM 2440 C C . LEU A 1 304 ? -63.283 -52.969 -8.492 1.00 21.79 304 LEU A C 1
ATOM 2441 O O . LEU A 1 304 ? -64.095 -52.153 -8.058 1.00 22.17 304 LEU A O 1
ATOM 2446 N N . ASP A 1 305 ? -62.775 -52.901 -9.715 1.00 21.41 305 ASP A N 1
ATOM 2447 C CA . ASP A 1 305 ? -63.130 -51.839 -10.636 1.00 21.80 305 ASP A CA 1
ATOM 2448 C C . ASP A 1 305 ? -64.204 -52.357 -11.583 1.00 22.17 305 ASP A C 1
ATOM 2449 O O . ASP A 1 305 ? -63.950 -53.270 -12.371 1.00 21.88 305 ASP A O 1
ATOM 2454 N N . GLY A 1 306 ? -65.404 -51.784 -11.480 1.00 21.06 306 GLY A N 1
ATOM 2455 C CA . GLY A 1 306 ? -66.518 -52.189 -12.323 1.00 20.14 306 GLY A CA 1
ATOM 2456 C C . GLY A 1 306 ? -66.646 -51.303 -13.549 1.00 21.95 306 GLY A C 1
ATOM 2457 O O . GLY A 1 306 ? -66.874 -50.095 -13.436 1.00 23.33 306 GLY A O 1
ATOM 2458 N N . VAL A 1 307 ? -66.496 -51.906 -14.724 1.00 21.94 307 VAL A N 1
ATOM 2459 C CA . VAL A 1 307 ? -66.569 -51.193 -15.992 1.00 21.40 307 VAL A CA 1
ATOM 2460 C C . VAL A 1 307 ? -67.903 -51.534 -16.646 1.00 22.49 307 VAL A C 1
ATOM 2461 O O . VAL A 1 307 ? -68.007 -52.508 -17.400 1.00 23.02 307 VAL A O 1
ATOM 2465 N N . PHE A 1 308 ? -68.922 -50.731 -16.350 1.00 21.37 308 PHE A N 1
ATOM 2466 C CA . PHE A 1 308 ? -70.256 -50.983 -16.869 1.00 22.25 308 PHE A CA 1
ATOM 2467 C C . PHE A 1 308 ? -70.844 -49.935 -17.807 1.00 22.22 308 PHE A C 1
ATOM 2468 O O . PHE A 1 308 ? -72.008 -50.039 -18.204 1.00 20.82 308 PHE A O 1
ATOM 2476 N N . HIS A 1 309 ? -70.061 -48.920 -18.153 1.00 22.71 309 HIS A N 1
ATOM 2477 C CA . HIS A 1 309 ? -70.548 -47.903 -19.072 1.00 24.01 309 HIS A CA 1
ATOM 2478 C C . HIS A 1 309 ? -70.478 -48.460 -20.490 1.00 25.03 309 HIS A C 1
ATOM 2479 O O . HIS A 1 309 ? -71.254 -48.084 -21.360 1.00 24.80 309 HIS A O 1
ATOM 2486 N N . HIS A 1 310 ? -69.539 -49.372 -20.702 1.00 26.78 310 HIS A N 1
ATOM 2487 C CA . HIS A 1 310 ? -69.336 -49.981 -22.004 1.00 27.78 310 HIS A CA 1
ATOM 2488 C C . HIS A 1 310 ? -68.635 -51.313 -21.825 1.00 28.05 310 HIS A C 1
ATOM 2489 O O . HIS A 1 310 ? -68.199 -51.657 -20.724 1.00 29.66 310 HIS A O 1
ATOM 2496 N N . THR A 1 311 ? -68.538 -52.063 -22.916 1.00 27.81 311 THR A N 1
ATOM 2497 C CA . THR A 1 311 ? -67.849 -53.346 -22.912 1.00 27.34 311 THR A CA 1
ATOM 2498 C C . THR A 1 311 ? -66.860 -53.226 -24.055 1.00 27.78 311 THR A C 1
ATOM 2499 O O . THR A 1 311 ? -66.758 -52.167 -24.680 1.00 28.30 311 THR A O 1
ATOM 2503 N N . SER A 1 312 ? -66.121 -54.290 -24.328 1.00 27.62 312 SER A N 1
ATOM 2504 C CA . SER A 1 312 ? -65.181 -54.243 -25.431 1.00 28.97 312 SER A CA 1
ATOM 2505 C C . SER A 1 312 ? -65.954 -54.461 -26.729 1.00 29.88 312 SER A C 1
ATOM 2506 O O . SER A 1 312 ? -67.025 -55.070 -26.730 1.00 27.87 312 SER A O 1
ATOM 2509 N N . PHE A 1 313 ? -65.414 -53.945 -27.827 1.00 30.24 313 PHE A N 1
ATOM 2510 C CA . PHE A 1 313 ? -66.033 -54.112 -29.134 1.00 31.12 313 PHE A CA 1
ATOM 2511 C C . PHE A 1 313 ? -66.076 -55.616 -29.416 1.00 32.50 313 PHE A C 1
ATOM 2512 O O . PHE A 1 313 ? -66.968 -56.113 -30.111 1.00 32.37 313 PHE A O 1
ATOM 2520 N N . PHE A 1 314 ? -65.109 -56.332 -28.847 1.00 32.99 314 PHE A N 1
ATOM 2521 C CA . PHE A 1 314 ? -64.980 -57.771 -29.044 1.00 33.49 314 PHE A CA 1
ATOM 2522 C C . PHE A 1 314 ? -65.644 -58.645 -27.991 1.00 32.78 314 PHE A C 1
ATOM 2523 O O . PHE A 1 314 ? -65.326 -59.826 -27.878 1.00 31.96 314 PHE A O 1
ATOM 2531 N N . HIS A 1 315 ? -66.552 -58.071 -27.210 1.00 32.30 315 HIS A N 1
ATOM 2532 C CA . HIS A 1 315 ? -67.263 -58.858 -26.207 1.00 32.79 315 HIS A CA 1
ATOM 2533 C C . HIS A 1 315 ? -68.266 -59.681 -27.021 1.00 33.23 315 HIS A C 1
ATOM 2534 O O . HIS A 1 315 ? -68.880 -59.162 -27.953 1.00 32.54 315 HIS A O 1
ATOM 2541 N N . PRO A 1 316 ? -68.437 -60.972 -26.690 1.00 33.15 316 PRO A N 1
ATOM 2542 C CA . PRO A 1 316 ? -69.374 -61.823 -27.435 1.00 33.89 316 PRO A CA 1
ATOM 2543 C C . PRO A 1 316 ? -70.697 -61.138 -27.750 1.00 34.08 316 PRO A C 1
ATOM 2544 O O . PRO A 1 316 ? -71.225 -61.264 -28.853 1.00 34.13 316 PRO A O 1
ATOM 2548 N N . TYR A 1 317 ? -71.214 -60.397 -26.777 1.00 34.98 317 TYR A N 1
ATOM 2549 C CA . TYR A 1 317 ? -72.478 -59.697 -26.936 1.00 34.93 317 TYR A CA 1
ATOM 2550 C C . TYR A 1 317 ? -72.476 -58.728 -28.103 1.00 34.52 317 TYR A C 1
ATOM 2551 O O . TYR A 1 317 ? -73.340 -58.805 -28.978 1.00 34.02 317 TYR A O 1
ATOM 2560 N N . PHE A 1 318 ? -71.513 -57.814 -28.125 1.00 34.26 318 PHE A N 1
ATOM 2561 C CA . PHE A 1 318 ? -71.456 -56.857 -29.218 1.00 33.60 318 PHE A CA 1
ATOM 2562 C C . PHE A 1 318 ? -71.132 -57.556 -30.531 1.00 33.79 318 PHE A C 1
ATOM 2563 O O . PHE A 1 318 ? -71.697 -57.222 -31.573 1.00 33.33 318 PHE A O 1
ATOM 2571 N N . GLN A 1 319 ? -70.218 -58.522 -30.475 1.00 34.21 319 GLN A N 1
ATOM 2572 C CA . GLN A 1 319 ? -69.820 -59.271 -31.664 1.00 34.99 319 GLN A CA 1
ATOM 2573 C C . GLN A 1 319 ? -71.039 -59.895 -32.332 1.00 36.44 319 GLN A C 1
ATOM 2574 O O . GLN A 1 319 ? -71.135 -59.925 -33.556 1.00 36.97 319 GLN A O 1
ATOM 2580 N N . ASP A 1 320 ? -71.969 -60.389 -31.522 1.00 37.77 320 ASP A N 1
ATOM 2581 C CA . ASP A 1 320 ? -73.175 -61.008 -32.044 1.00 39.78 320 ASP A CA 1
ATOM 2582 C C . ASP A 1 320 ? -74.016 -59.992 -32.802 1.00 40.95 320 ASP A C 1
ATOM 2583 O O . ASP A 1 320 ? -74.766 -60.347 -33.714 1.00 41.23 320 ASP A O 1
ATOM 2588 N N . VAL A 1 321 ? -73.892 -58.728 -32.414 1.00 41.11 321 VAL A N 1
ATOM 2589 C CA . VAL A 1 321 ? -74.640 -57.658 -33.055 1.00 41.99 321 VAL A CA 1
ATOM 2590 C C . VAL A 1 321 ? -73.998 -57.307 -34.385 1.00 42.63 321 VAL A C 1
ATOM 2591 O O . VAL A 1 321 ? -74.684 -56.963 -35.344 1.00 43.89 321 VAL A O 1
ATOM 2595 N N . VAL A 1 322 ? -72.676 -57.397 -34.447 1.00 42.74 322 VAL A N 1
ATOM 2596 C CA . VAL A 1 322 ? -71.974 -57.083 -35.679 1.00 44.53 322 VAL A CA 1
ATOM 2597 C C . VAL A 1 322 ? -72.260 -58.115 -36.774 1.00 47.31 322 VAL A C 1
ATOM 2598 O O . VAL A 1 322 ? -72.351 -57.766 -37.952 1.00 47.80 322 VAL A O 1
ATOM 2602 N N . ARG A 1 323 ? -72.418 -59.380 -36.397 1.00 48.93 323 ARG A N 1
ATOM 2603 C CA . ARG A 1 323 ? -72.673 -60.411 -37.395 1.00 51.83 323 ARG A CA 1
ATOM 2604 C C . ARG A 1 323 ? -74.146 -60.701 -37.683 1.00 52.07 323 ARG A C 1
ATOM 2605 O O . ARG A 1 323 ? -74.470 -61.305 -38.705 1.00 53.54 323 ARG A O 1
ATOM 2613 N N . LYS A 1 324 ? -75.041 -60.272 -36.801 1.00 51.68 324 LYS A N 1
ATOM 2614 C CA . LYS A 1 324 ? -76.460 -60.511 -37.024 1.00 51.56 324 LYS A CA 1
ATOM 2615 C C . LYS A 1 324 ? -77.281 -59.241 -37.212 1.00 53.10 324 LYS A C 1
ATOM 2616 O O . LYS A 1 324 ? -78.404 -59.307 -37.715 1.00 54.50 324 LYS A O 1
ATOM 2622 N N . GLY A 1 325 ? -76.722 -58.092 -36.836 1.00 53.93 325 GLY A N 1
ATOM 2623 C CA . GLY A 1 325 ? -77.456 -56.842 -36.962 1.00 54.64 325 GLY A CA 1
ATOM 2624 C C . GLY A 1 325 ? -78.762 -57.050 -36.228 1.00 56.02 325 GLY A C 1
ATOM 2625 O O . GLY A 1 325 ? -78.754 -57.410 -35.051 1.00 54.96 325 GLY A O 1
ATOM 2626 N N . GLU A 1 326 ? -79.890 -56.831 -36.897 1.00 57.82 326 GLU A N 1
ATOM 2627 C CA . GLU A 1 326 ? -81.168 -57.078 -36.242 1.00 59.73 326 GLU A CA 1
ATOM 2628 C C . GLU A 1 326 ? -81.158 -58.603 -36.088 1.00 59.97 326 GLU A C 1
ATOM 2629 O O . GLU A 1 326 ? -80.158 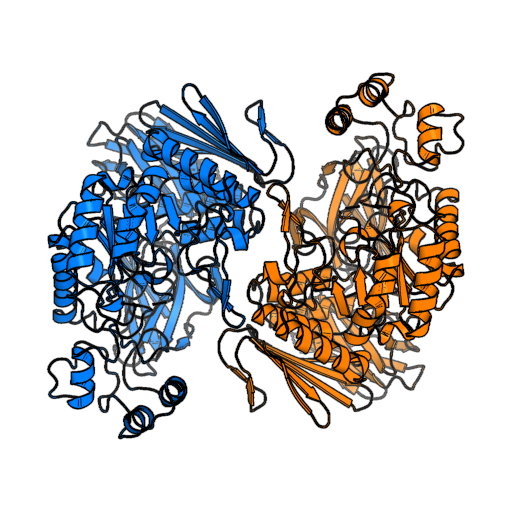-59.245 -36.410 1.00 60.48 326 GLU A O 1
ATOM 2635 N N . ASN A 1 327 ? -82.241 -59.199 -35.610 1.00 59.33 327 ASN A N 1
ATOM 2636 C CA . ASN A 1 327 ? -82.261 -60.657 -35.459 1.00 59.44 327 ASN A CA 1
ATOM 2637 C C . ASN A 1 327 ? -81.199 -61.102 -34.454 1.00 57.79 327 ASN A C 1
ATOM 2638 O O . ASN A 1 327 ? -80.989 -62.300 -34.247 1.00 58.26 327 ASN A O 1
ATOM 2643 N N . SER A 1 328 ? -80.523 -60.129 -33.849 1.00 56.08 328 SER A N 1
ATOM 2644 C CA . SER A 1 328 ? -79.492 -60.397 -32.856 1.00 54.26 328 SER A CA 1
ATOM 2645 C C . SER A 1 328 ? -80.218 -60.019 -31.577 1.00 52.33 328 SER A C 1
ATOM 2646 O O . SER A 1 328 ? -80.669 -58.886 -31.423 1.00 51.05 328 SER A O 1
ATOM 2649 N N . SER A 1 329 ? -80.326 -60.971 -30.661 1.00 51.26 329 SER A N 1
ATOM 2650 C CA . SER A 1 329 ? -81.005 -60.730 -29.398 1.00 51.44 329 SER A CA 1
ATOM 2651 C C . SER A 1 329 ? -80.201 -59.839 -28.453 1.00 50.74 329 SER A C 1
ATOM 2652 O O . SER A 1 329 ? -80.501 -59.760 -27.263 1.00 52.10 329 SER A O 1
ATOM 2655 N N . PHE A 1 330 ? -79.185 -59.167 -28.987 1.00 49.63 330 PHE A N 1
ATOM 2656 C CA . PHE A 1 330 ? -78.342 -58.272 -28.195 1.00 48.25 330 PHE A CA 1
ATOM 2657 C C . PHE A 1 330 ? -78.325 -56.879 -28.818 1.00 47.02 330 PHE A C 1
ATOM 2658 O O . PHE A 1 330 ? -77.550 -56.010 -28.417 1.00 45.59 330 PHE A O 1
ATOM 2666 N N . LYS A 1 331 ? -79.195 -56.678 -29.801 1.00 46.69 331 LYS A N 1
ATOM 2667 C CA . LYS A 1 331 ? -79.296 -55.405 -30.505 1.00 45.94 331 LYS A CA 1
ATOM 2668 C C . LYS A 1 331 ? -79.572 -54.230 -29.570 1.00 44.70 331 LYS A C 1
ATOM 2669 O O . LYS A 1 331 ? -78.996 -53.156 -29.731 1.00 43.96 331 LYS A O 1
ATOM 2675 N N . ASN A 1 332 ? -80.452 -54.433 -28.594 1.00 43.25 332 ASN A N 1
ATOM 2676 C CA . ASN A 1 332 ? -80.798 -53.364 -27.666 1.00 43.14 332 ASN A CA 1
ATOM 2677 C C . ASN A 1 332 ? -80.015 -53.413 -26.364 1.00 41.59 332 ASN A C 1
ATOM 2678 O O . ASN A 1 332 ? -80.441 -52.859 -25.351 1.00 39.71 332 ASN A O 1
ATOM 2683 N N . PHE A 1 333 ? -78.873 -54.089 -26.399 1.00 40.41 333 PHE A N 1
ATOM 2684 C CA . PHE A 1 333 ? -78.012 -54.193 -25.234 1.00 38.46 333 PHE A CA 1
ATOM 2685 C C . PHE A 1 333 ? -77.034 -53.036 -25.359 1.00 38.00 333 PHE A C 1
ATOM 2686 O O . PHE A 1 333 ? -76.337 -52.683 -24.409 1.00 38.30 333 PHE A O 1
ATOM 2694 N N . TYR A 1 334 ? -76.990 -52.459 -26.555 1.00 36.41 334 TYR A N 1
ATOM 2695 C CA . TYR A 1 334 ? -76.116 -51.334 -26.834 1.00 36.40 334 TYR A CA 1
ATOM 2696 C C . TYR A 1 334 ? -76.913 -50.192 -27.454 1.00 38.26 334 TYR A C 1
ATOM 2697 O O . TYR A 1 334 ? -78.137 -50.266 -27.576 1.00 37.38 334 TYR A O 1
ATOM 2706 N N . ARG A 1 335 ? -76.213 -49.131 -27.832 1.00 40.46 335 ARG A N 1
ATOM 2707 C CA . ARG A 1 335 ? -76.859 -47.981 -28.433 1.00 42.68 335 ARG A CA 1
ATOM 2708 C C . ARG A 1 335 ? -76.526 -47.889 -29.913 1.00 44.16 335 ARG A C 1
ATOM 2709 O O . ARG A 1 335 ? -75.622 -47.162 -30.320 1.00 43.99 335 ARG A O 1
ATOM 2717 N N . ILE A 1 336 ? -77.268 -48.647 -30.714 1.00 46.05 336 ILE A N 1
ATOM 2718 C CA . ILE A 1 336 ? -77.074 -48.660 -32.155 1.00 48.30 336 ILE A CA 1
ATOM 2719 C C . ILE A 1 336 ? -77.733 -47.423 -32.755 1.00 49.57 336 ILE A C 1
ATOM 2720 O O . ILE A 1 336 ? -78.907 -47.163 -32.504 1.00 49.41 336 ILE A O 1
ATOM 2725 N N . ILE A 1 337 ? -76.980 -46.654 -33.534 1.00 51.87 337 ILE A N 1
ATOM 2726 C CA . ILE A 1 337 ? -77.534 -45.454 -34.156 1.00 54.47 337 ILE A CA 1
ATOM 2727 C C . ILE A 1 337 ? -78.232 -45.817 -35.463 1.00 56.12 337 ILE A C 1
ATOM 2728 O O . ILE A 1 337 ? -79.375 -45.425 -35.705 1.00 54.59 337 ILE A O 1
ATOM 2733 N N . LYS A 1 338 ? -77.520 -46.563 -36.300 1.00 58.83 338 LYS A N 1
ATOM 2734 C CA . LYS A 1 338 ? -78.029 -47.018 -37.589 1.00 61.99 338 LYS A CA 1
ATOM 2735 C C . LYS A 1 338 ? -77.719 -48.512 -37.587 1.00 63.79 338 LYS A C 1
ATOM 2736 O O . LYS A 1 338 ? -76.681 -48.917 -37.063 1.00 64.45 338 LYS A O 1
ATOM 2742 N N . PHE A 1 339 ? -78.588 -49.338 -38.164 1.00 65.65 339 PHE A N 1
ATOM 2743 C CA . PHE A 1 339 ? -78.332 -50.770 -38.103 1.00 67.56 339 PHE A CA 1
ATOM 2744 C C . PHE A 1 339 ? -77.310 -51.440 -38.998 1.00 68.59 339 PHE A C 1
ATOM 2745 O O . PHE A 1 339 ? -76.983 -52.608 -38.787 1.00 69.91 339 PHE A O 1
ATOM 2753 N N . PRO A 1 340 ? -76.803 -50.744 -40.021 1.00 68.62 340 PRO A N 1
ATOM 2754 C CA . PRO A 1 340 ? -75.808 -51.498 -40.785 1.00 68.56 340 PRO A CA 1
ATOM 2755 C C . PRO A 1 340 ? -74.757 -50.940 -39.807 1.00 68.40 340 PRO A C 1
ATOM 2756 O O . PRO A 1 340 ? -74.124 -49.917 -40.064 1.00 68.75 340 PRO A O 1
ATOM 2760 N N . VAL A 1 341 ? -74.597 -51.652 -38.687 1.00 68.55 341 VAL A N 1
ATOM 2761 C CA . VAL A 1 341 ? -73.664 -51.335 -37.599 1.00 68.24 341 VAL A CA 1
ATOM 2762 C C . VAL A 1 341 ? -72.300 -50.848 -38.055 1.00 68.27 341 VAL A C 1
ATOM 2763 O O . VAL A 1 341 ? -71.916 -49.711 -37.779 1.00 67.95 341 VAL A O 1
ATOM 2767 N N . VAL A 1 342 ? -71.559 -51.714 -38.731 1.00 68.76 342 VAL A N 1
ATOM 2768 C CA . VAL A 1 342 ? -70.242 -51.354 -39.231 1.00 69.42 342 VAL A CA 1
ATOM 2769 C C . VAL A 1 342 ? -70.380 -51.284 -40.750 1.00 70.00 342 VAL A C 1
ATOM 2770 O O . VAL A 1 342 ? -71.105 -52.076 -41.352 1.00 69.84 342 VAL A O 1
ATOM 2774 N N . SER A 1 343 ? -69.689 -50.319 -41.354 1.00 71.27 343 SER A N 1
ATOM 2775 C CA . SER A 1 343 ? -69.730 -50.092 -42.799 1.00 72.14 343 SER A CA 1
ATOM 2776 C C . SER A 1 343 ? -69.732 -51.395 -43.589 1.00 73.20 343 SER A C 1
ATOM 2777 O O . SER A 1 343 ? -69.110 -52.386 -43.198 1.00 72.48 343 SER A O 1
ATOM 2780 N N . LYS A 1 344 ? -70.441 -51.372 -44.713 1.00 74.89 344 LYS A N 1
ATOM 2781 C CA . LYS A 1 344 ? -70.551 -52.532 -45.584 1.00 76.09 344 LYS A CA 1
ATOM 2782 C C . LYS A 1 344 ? -69.162 -52.948 -46.036 1.00 75.99 344 LYS A C 1
ATOM 2783 O O . LYS A 1 344 ? -68.579 -52.327 -46.922 1.00 76.94 344 LYS A O 1
ATOM 2789 N N . GLU A 1 345 ? -68.633 -53.995 -45.412 1.00 75.48 345 GLU A N 1
ATOM 2790 C CA . GLU A 1 345 ? -67.316 -54.510 -45.757 1.00 74.86 345 GLU A CA 1
ATOM 2791 C C . GLU A 1 345 ? -66.188 -53.520 -45.508 1.00 73.74 345 GLU A C 1
ATOM 2792 O O . GLU A 1 345 ? -65.076 -53.919 -45.173 1.00 74.20 345 GLU A O 1
ATOM 2798 N N . PHE A 1 346 ? -66.474 -52.233 -45.668 1.00 72.20 346 PHE A N 1
ATOM 2799 C CA . PHE A 1 346 ? -65.458 -51.205 -45.488 1.00 71.31 346 PHE A CA 1
ATOM 2800 C C . PHE A 1 346 ? -64.756 -51.282 -44.132 1.00 70.94 346 PHE A C 1
ATOM 2801 O O . PHE A 1 346 ? -63.531 -51.201 -44.057 1.00 70.52 346 PHE A O 1
ATOM 2809 N N . LEU A 1 347 ? -65.530 -51.439 -43.062 1.00 70.71 347 LEU A N 1
ATOM 2810 C CA . LEU A 1 347 ? -64.958 -51.517 -41.722 1.00 70.32 347 LEU A CA 1
ATOM 2811 C C . LEU A 1 347 ? -64.342 -52.894 -41.508 1.00 70.10 347 LEU A C 1
ATOM 2812 O O . LEU A 1 347 ? -63.284 -53.018 -40.891 1.00 69.29 347 LEU A O 1
ATOM 2817 N N . GLN A 1 348 ? -65.002 -53.925 -42.027 1.00 70.08 348 GLN A N 1
ATOM 2818 C CA . GLN A 1 348 ? -64.500 -55.288 -41.895 1.00 71.06 348 GLN A CA 1
ATOM 2819 C C . GLN A 1 348 ? -63.200 -55.495 -42.666 1.00 71.06 348 GLN A C 1
ATOM 2820 O O . GLN A 1 348 ? -62.245 -56.063 -42.137 1.00 71.23 348 GLN A O 1
ATOM 2826 N N . ILE A 1 349 ? -63.165 -55.038 -43.915 1.00 71.21 349 ILE A N 1
ATOM 2827 C CA . ILE A 1 349 ? -61.972 -55.185 -44.740 1.00 71.19 349 ILE A CA 1
ATOM 2828 C C . ILE A 1 349 ? -60.796 -54.469 -44.083 1.00 71.23 349 ILE A C 1
ATOM 2829 O O . ILE A 1 349 ? -59.693 -55.008 -44.012 1.00 70.79 349 ILE A O 1
ATOM 2834 N N . LEU A 1 350 ? -61.040 -53.256 -43.595 1.00 71.82 350 LEU A N 1
ATOM 2835 C CA . LEU A 1 350 ? -60.003 -52.478 -42.924 1.00 72.68 350 LEU A CA 1
ATOM 2836 C C . LEU A 1 350 ? -59.695 -53.119 -41.580 1.00 73.14 350 LEU A C 1
ATOM 2837 O O . LEU A 1 350 ? -58.779 -52.700 -40.876 1.00 73.74 350 LEU A O 1
ATOM 2842 N N . HIS A 1 351 ? -60.471 -54.141 -41.236 1.00 73.57 351 HIS A N 1
ATOM 2843 C CA . HIS A 1 351 ? -60.311 -54.843 -39.970 1.00 74.66 351 HIS A CA 1
ATOM 2844 C C . HIS A 1 351 ? -59.583 -56.169 -40.164 1.00 75.46 351 HIS A C 1
ATOM 2845 O O . HIS A 1 351 ? -59.050 -56.743 -39.213 1.00 75.39 351 HIS A O 1
ATOM 2852 N N . SER A 1 352 ? -59.568 -56.653 -41.403 1.00 76.17 352 SER A N 1
ATOM 2853 C CA . SER A 1 352 ? -58.917 -57.916 -41.724 1.00 76.52 352 SER A CA 1
ATOM 2854 C C . SER A 1 352 ? -57.714 -57.764 -42.648 1.00 77.01 352 SER A C 1
ATOM 2855 O O . SER A 1 352 ? -57.013 -58.737 -42.928 1.00 76.81 352 SER A O 1
ATOM 2858 N N . LYS A 1 353 ? -57.479 -56.542 -43.116 1.00 77.66 353 LYS A N 1
ATOM 2859 C CA . LYS A 1 353 ? -56.371 -56.266 -44.004 1.00 78.40 353 LYS A CA 1
ATOM 2860 C C . LYS A 1 353 ? -55.009 -55.976 -43.353 1.00 78.32 353 LYS A C 1
ATOM 2861 O O . LYS A 1 353 ? -54.319 -55.020 -43.716 1.00 78.08 353 LYS A O 1
ATOM 2867 N N . SER A 1 354 ? -54.647 -56.818 -42.386 1.00 77.89 354 SER A N 1
ATOM 2868 C CA . SER A 1 354 ? -53.398 -56.711 -41.647 1.00 77.31 354 SER A CA 1
ATOM 2869 C C . SER A 1 354 ? -53.343 -55.292 -41.072 1.00 77.54 354 SER A C 1
ATOM 2870 O O . SER A 1 354 ? -54.193 -54.922 -40.262 1.00 77.68 354 SER A O 1
ATOM 2873 N N . SER A 1 355 ? -52.346 -54.512 -41.486 1.00 77.49 355 SER A N 1
ATOM 2874 C CA . SER A 1 355 ? -52.168 -53.137 -41.023 1.00 77.86 355 SER A CA 1
ATOM 2875 C C . SER A 1 355 ? -51.740 -53.046 -39.557 1.00 78.57 355 SER A C 1
ATOM 2876 O O . SER A 1 355 ? -51.357 -51.979 -39.079 1.00 78.33 355 SER A O 1
ATOM 2879 N N . TRP A 1 356 ? -51.813 -54.167 -38.846 1.00 79.71 356 TRP A N 1
ATOM 2880 C CA . TRP A 1 356 ? -51.400 -54.228 -37.444 1.00 80.81 356 TRP A CA 1
ATOM 2881 C C . TRP A 1 356 ? -51.815 -53.265 -36.326 1.00 80.34 356 TRP A C 1
ATOM 2882 O O . TRP A 1 356 ? -50.980 -52.812 -35.540 1.00 80.71 356 TRP A O 1
ATOM 2893 N N . GLU A 1 357 ? -53.110 -52.965 -36.260 1.00 79.42 357 GLU A N 1
ATOM 2894 C CA . GLU A 1 357 ? -53.666 -52.074 -35.242 1.00 78.24 357 GLU A CA 1
ATOM 2895 C C . GLU A 1 357 ? -53.495 -50.615 -35.650 1.00 77.40 357 GLU A C 1
ATOM 2896 O O . GLU A 1 357 ? -54.080 -49.728 -35.031 1.00 77.57 357 GLU A O 1
ATOM 2902 N N . GLU A 1 358 ? -52.698 -50.353 -36.677 1.00 76.70 358 GLU A N 1
ATOM 2903 C CA . GLU A 1 358 ? -52.520 -48.979 -37.125 1.00 76.03 358 GLU A CA 1
ATOM 2904 C C . GLU A 1 358 ? -53.835 -48.680 -37.838 1.00 75.23 358 GLU A C 1
ATOM 2905 O O . GLU A 1 358 ? -54.205 -47.524 -38.044 1.00 75.40 358 GLU A O 1
ATOM 2911 N N . LYS A 1 359 ? -54.538 -49.750 -38.197 1.00 74.15 359 LYS A N 1
ATOM 2912 C CA . LYS A 1 359 ? -55.820 -49.662 -38.883 1.00 72.91 359 LYS A CA 1
ATOM 2913 C C . LYS A 1 359 ? -56.929 -49.211 -37.937 1.00 71.60 359 LYS A C 1
ATOM 2914 O O . LYS A 1 359 ? -58.086 -49.066 -38.339 1.00 71.17 359 LYS A O 1
ATOM 2920 N N . TYR A 1 360 ? -56.578 -49.006 -36.673 1.00 70.08 360 TYR A N 1
ATOM 2921 C CA . TYR A 1 360 ? -57.550 -48.546 -35.693 1.00 68.84 360 TYR A CA 1
ATOM 2922 C C . TYR A 1 360 ? -57.886 -47.103 -36.046 1.00 68.46 360 TYR A C 1
ATOM 2923 O O . TYR A 1 360 ? -59.000 -46.632 -35.810 1.00 68.38 360 TYR A O 1
ATOM 2932 N N . LYS A 1 361 ? -56.910 -46.413 -36.630 1.00 67.65 361 LYS A N 1
ATOM 2933 C CA . LYS A 1 361 ? -57.076 -45.024 -37.032 1.00 67.18 361 LYS A CA 1
ATOM 2934 C C . LYS A 1 361 ? -57.845 -44.921 -38.346 1.00 66.75 361 LYS A C 1
ATOM 2935 O O . LYS A 1 361 ? -58.513 -43.921 -38.608 1.00 66.91 361 LYS A O 1
ATOM 2941 N N . LYS A 1 362 ? -57.746 -45.957 -39.173 1.00 66.15 362 LYS A N 1
ATOM 2942 C CA . LYS A 1 362 ? -58.444 -45.973 -40.453 1.00 65.16 362 LYS A CA 1
ATOM 2943 C C . LYS A 1 362 ? -59.933 -46.167 -40.199 1.00 64.27 362 LYS A C 1
ATOM 2944 O O . LYS A 1 362 ? -60.768 -45.460 -40.766 1.00 64.15 362 LYS A O 1
ATOM 2950 N N . ILE A 1 363 ? -60.259 -47.130 -39.341 1.00 62.95 363 ILE A N 1
ATOM 2951 C CA . ILE A 1 363 ? -61.648 -47.407 -38.995 1.00 62.22 363 ILE A CA 1
ATOM 2952 C C . ILE A 1 363 ? -62.227 -46.189 -38.287 1.00 61.83 363 ILE A C 1
ATOM 2953 O O . ILE A 1 363 ? -63.329 -45.738 -38.597 1.00 61.88 363 ILE A O 1
ATOM 2958 N N . LYS A 1 364 ? -61.473 -45.664 -37.329 1.00 60.86 364 LYS A N 1
ATOM 2959 C CA . LYS A 1 364 ? -61.900 -44.494 -36.580 1.00 60.24 364 LYS A CA 1
ATOM 2960 C C . LYS A 1 364 ? -62.362 -43.415 -37.555 1.00 59.80 364 LYS A C 1
ATOM 2961 O O . LYS A 1 364 ? -63.471 -42.889 -37.440 1.00 61.33 364 LYS A O 1
ATOM 2967 N N . SER A 1 365 ? -61.507 -43.103 -38.523 1.00 57.61 365 SER A N 1
ATOM 2968 C CA . SER A 1 365 ? -61.802 -42.086 -39.521 1.00 55.96 365 SER A CA 1
ATOM 2969 C C . SER A 1 365 ? -63.053 -42.409 -40.331 1.00 54.63 365 SER A C 1
ATOM 2970 O O . SER A 1 365 ? -63.741 -41.508 -40.809 1.00 54.37 365 SER A O 1
ATOM 2973 N N . LEU A 1 366 ? -63.342 -43.696 -40.489 1.00 53.31 366 LEU A N 1
ATOM 2974 C CA . LEU A 1 366 ? -64.510 -44.120 -41.252 1.00 51.76 366 LEU A CA 1
ATOM 2975 C C . LEU A 1 366 ? -65.803 -43.865 -40.494 1.00 49.90 366 LEU A C 1
ATOM 2976 O O . LEU A 1 366 ? -66.860 -43.674 -41.097 1.00 49.37 366 LEU A O 1
ATOM 2981 N N . GLY A 1 367 ? -65.714 -43.854 -39.168 1.00 48.30 367 GLY A N 1
ATOM 2982 C CA . GLY A 1 367 ? -66.895 -43.638 -38.358 1.00 45.04 367 GLY A CA 1
ATOM 2983 C C . GLY A 1 367 ? -67.612 -44.956 -38.162 1.00 43.39 367 GLY A C 1
ATOM 2984 O O . GLY A 1 367 ? -67.322 -45.930 -38.858 1.00 42.93 367 GLY A O 1
ATOM 2985 N N . TRP A 1 368 ? -68.542 -44.992 -37.216 1.00 42.30 368 TRP A N 1
ATOM 2986 C CA . TRP A 1 368 ? -69.303 -46.202 -36.932 1.00 41.12 368 TRP A CA 1
ATOM 2987 C C . TRP A 1 368 ? -70.753 -45.865 -36.579 1.00 40.81 368 TRP A C 1
ATOM 2988 O O . TRP A 1 368 ? -71.066 -44.720 -36.259 1.00 40.38 368 TRP A O 1
ATOM 2999 N N . ASN A 1 369 ? -71.630 -46.864 -36.640 1.00 40.26 369 ASN A N 1
ATOM 3000 C CA . ASN A 1 369 ? -73.050 -46.664 -36.372 1.00 40.61 369 ASN A CA 1
ATOM 3001 C C . ASN A 1 369 ? -73.563 -47.019 -34.975 1.00 39.63 369 ASN A C 1
ATOM 3002 O O . ASN A 1 369 ? -74.654 -47.576 -34.836 1.00 39.03 369 ASN A O 1
ATOM 3007 N N . TYR A 1 370 ? -72.790 -46.694 -33.944 1.00 38.03 370 TYR A N 1
ATOM 3008 C CA . TYR A 1 370 ? -73.206 -46.971 -32.569 1.00 34.52 370 TYR A CA 1
ATOM 3009 C C . TYR A 1 370 ? -72.526 -46.023 -31.591 1.00 31.42 370 TYR A C 1
ATOM 3010 O O . TYR A 1 370 ? -71.449 -45.495 -31.873 1.00 29.85 370 TYR A O 1
ATOM 3019 N N . GLU A 1 371 ? -73.163 -45.797 -30.448 1.00 29.45 371 GLU A N 1
ATOM 3020 C CA . GLU A 1 371 ? -72.595 -44.920 -29.431 1.00 30.14 371 GLU A CA 1
ATOM 3021 C C . GLU A 1 371 ? -71.403 -45.592 -28.749 1.00 29.01 371 GLU A C 1
ATOM 3022 O O . GLU A 1 371 ? -71.357 -46.813 -28.602 1.00 29.75 371 GLU A O 1
ATOM 3028 N N . SER A 1 372 ? -70.436 -44.788 -28.332 1.00 29.44 372 SER A N 1
ATOM 3029 C CA . SER A 1 372 ? -69.248 -45.311 -27.671 1.00 29.70 372 SER A CA 1
ATOM 3030 C C . SER A 1 372 ? -68.687 -44.301 -26.668 1.00 29.63 372 SER A C 1
ATOM 3031 O O . SER A 1 372 ? -69.141 -43.161 -26.599 1.00 28.22 372 SER A O 1
ATOM 3034 N N . PHE A 1 373 ? -67.703 -44.741 -25.887 1.00 28.99 373 PHE A N 1
ATOM 3035 C CA . PHE A 1 373 ? -67.048 -43.886 -24.910 1.00 28.34 373 PHE A CA 1
ATOM 3036 C C . PHE A 1 373 ? -66.255 -42.874 -25.733 1.00 28.30 373 PHE A C 1
ATOM 3037 O O . PHE A 1 373 ? -65.265 -43.227 -26.365 1.00 27.78 373 PHE A O 1
ATOM 3045 N N . PHE A 1 374 ? -66.695 -41.623 -25.744 1.00 29.42 374 PHE A N 1
ATOM 3046 C CA . PHE A 1 374 ? -66.005 -40.607 -26.526 1.00 32.26 374 PHE A CA 1
ATOM 3047 C C . PHE A 1 374 ? -65.770 -41.118 -27.949 1.00 34.40 374 PHE A C 1
ATOM 3048 O O . PHE A 1 374 ? -66.685 -41.662 -28.570 1.00 34.83 374 PHE A O 1
ATOM 3056 N N . SER A 1 375 ? -64.556 -40.962 -28.467 1.00 36.16 375 SER A N 1
ATOM 3057 C CA . SER A 1 375 ? -64.268 -41.408 -29.827 1.00 38.41 375 SER A CA 1
ATOM 3058 C C . SER A 1 375 ? -63.546 -42.750 -29.928 1.00 39.80 375 SER A C 1
ATOM 3059 O O . SER A 1 375 ? -62.857 -43.016 -30.920 1.00 41.70 375 SER A O 1
ATOM 3062 N N . VAL A 1 376 ? -63.699 -43.598 -28.917 1.00 38.65 376 VAL A N 1
ATOM 3063 C CA . VAL A 1 376 ? -63.052 -44.904 -28.946 1.00 39.16 376 VAL A CA 1
ATOM 3064 C C . VAL A 1 376 ? -64.063 -45.959 -29.408 1.00 38.87 376 VAL A C 1
ATOM 3065 O O . VAL A 1 376 ? -64.824 -46.520 -28.613 1.00 37.44 376 VAL A O 1
ATOM 3069 N N . TRP A 1 377 ? -64.065 -46.215 -30.715 1.00 38.41 377 TRP A N 1
ATOM 3070 C CA . TRP A 1 377 ? -64.994 -47.168 -31.298 1.00 37.36 377 TRP A CA 1
ATOM 3071 C C . TRP A 1 377 ? -64.838 -48.563 -30.709 1.00 35.92 377 TRP A C 1
ATOM 3072 O O . TRP A 1 377 ? -65.730 -49.395 -30.844 1.00 36.32 377 TRP A O 1
ATOM 3083 N N . ILE A 1 378 ? -63.709 -48.807 -30.049 1.00 34.87 378 ILE A N 1
ATOM 3084 C CA . ILE A 1 378 ? -63.441 -50.105 -29.437 1.00 34.52 378 ILE A CA 1
ATOM 3085 C C . ILE A 1 378 ? -64.207 -50.256 -28.120 1.00 33.64 378 ILE A C 1
ATOM 3086 O O . ILE A 1 378 ? -64.086 -51.268 -27.428 1.00 33.07 378 ILE A O 1
ATOM 3091 N N . MET A 1 379 ? -64.997 -49.245 -27.771 1.00 32.63 379 MET A N 1
ATOM 3092 C CA . MET A 1 379 ? -65.771 -49.289 -26.536 1.00 31.98 379 MET A CA 1
ATOM 3093 C C . MET A 1 379 ? -67.211 -48.814 -26.712 1.00 30.40 379 MET A C 1
ATOM 3094 O O . MET A 1 379 ? -67.559 -47.686 -26.353 1.00 30.11 379 MET A O 1
ATOM 3099 N N . PRO A 1 380 ? -68.071 -49.677 -27.275 1.00 28.95 380 PRO A N 1
ATOM 3100 C CA . PRO A 1 380 ? -69.478 -49.334 -27.490 1.00 26.89 380 PRO A CA 1
ATOM 3101 C C . PRO A 1 380 ? -70.215 -49.166 -26.164 1.00 26.13 380 PRO A C 1
ATOM 3102 O O . PRO A 1 380 ? -70.074 -49.976 -25.255 1.00 23.75 380 PRO A O 1
ATOM 3106 N N . ARG A 1 381 ? -71.004 -48.105 -26.067 1.00 26.89 381 ARG A N 1
ATOM 3107 C CA . ARG A 1 381 ? -71.765 -47.822 -24.861 1.00 27.28 381 ARG A CA 1
ATOM 3108 C C . ARG A 1 381 ? -72.922 -48.792 -24.697 1.00 27.55 381 ARG A C 1
ATOM 3109 O O . ARG A 1 381 ? -73.558 -49.188 -25.677 1.00 28.92 381 ARG A O 1
ATOM 3117 N N . LEU A 1 382 ? -73.183 -49.188 -23.457 1.00 28.04 382 LEU A N 1
ATOM 3118 C CA . LEU A 1 382 ? -74.289 -50.089 -23.160 1.00 28.30 382 LEU A CA 1
ATOM 3119 C C . LEU A 1 382 ? -75.576 -49.260 -23.061 1.00 29.57 382 LEU A C 1
ATOM 3120 O O . LEU A 1 382 ? -75.538 -48.070 -22.719 1.00 28.24 382 LEU A O 1
ATOM 3125 N N . ASN A 1 383 ? -76.710 -49.881 -23.367 1.00 30.17 383 ASN A N 1
ATOM 3126 C CA . ASN A 1 383 ? -77.990 -49.188 -23.283 1.00 32.63 383 ASN A CA 1
ATOM 3127 C C . ASN A 1 383 ? -78.470 -49.324 -21.843 1.00 33.42 383 ASN A C 1
ATOM 3128 O O . ASN A 1 383 ? -79.079 -50.328 -21.474 1.00 33.93 383 ASN A O 1
ATOM 3133 N N . HIS A 1 384 ? -78.205 -48.310 -21.030 1.00 33.47 384 HIS A N 1
ATOM 3134 C CA . HIS A 1 384 ? -78.589 -48.361 -19.624 1.00 34.07 384 HIS A CA 1
ATOM 3135 C C . HIS A 1 384 ? -80.091 -48.287 -19.371 1.00 34.58 384 HIS A C 1
ATOM 3136 O O . HIS A 1 384 ? -80.555 -48.594 -18.273 1.00 35.01 384 HIS A O 1
ATOM 3143 N N . ASP A 1 385 ? -80.853 -47.895 -20.385 1.00 35.20 385 ASP A N 1
ATOM 3144 C CA . ASP A 1 385 ? -82.301 -47.820 -20.243 1.00 35.83 385 ASP A CA 1
ATOM 3145 C C . ASP A 1 385 ? -82.909 -49.209 -20.268 1.00 35.22 385 ASP A C 1
ATOM 3146 O O . ASP A 1 385 ? -83.997 -49.419 -19.742 1.00 35.02 385 ASP A O 1
ATOM 3151 N N . ASN A 1 386 ? -82.204 -50.151 -20.890 1.00 34.80 386 ASN A N 1
ATOM 3152 C CA . ASN A 1 386 ? -82.682 -51.524 -20.998 1.00 34.72 386 ASN A CA 1
ATOM 3153 C C . ASN A 1 386 ? -82.594 -52.290 -19.679 1.00 34.79 386 ASN A C 1
ATOM 3154 O O . ASN A 1 386 ? -81.507 -52.482 -19.130 1.00 32.48 386 ASN A O 1
ATOM 3159 N N . PRO A 1 387 ? -83.746 -52.767 -19.173 1.00 35.12 387 PRO A N 1
ATOM 3160 C CA . PRO A 1 387 ? -83.845 -53.521 -17.919 1.00 35.56 387 PRO A CA 1
ATOM 3161 C C . PRO A 1 387 ? -82.906 -54.714 -17.876 1.00 35.84 387 PRO A C 1
ATOM 3162 O O . PRO A 1 387 ? -82.459 -55.117 -16.804 1.00 36.94 387 PRO A O 1
ATOM 3166 N N . LYS A 1 388 ? -82.613 -55.280 -19.042 1.00 36.43 388 LYS A N 1
ATOM 3167 C CA . LYS A 1 388 ? -81.723 -56.433 -19.118 1.00 37.99 388 LYS A CA 1
ATOM 3168 C C . LYS A 1 388 ? -80.284 -56.042 -18.787 1.00 36.13 388 LYS A C 1
ATOM 3169 O O . LYS A 1 388 ? -79.599 -56.743 -18.043 1.00 35.33 388 LYS A O 1
ATOM 3175 N N . VAL A 1 389 ? -79.832 -54.926 -19.347 1.00 34.69 389 VAL A N 1
ATOM 3176 C CA . VAL A 1 389 ? -78.479 -54.444 -19.099 1.00 33.77 389 VAL A CA 1
ATOM 3177 C C . VAL A 1 389 ? -78.321 -54.151 -17.608 1.00 33.24 389 VAL A C 1
ATOM 3178 O O . VAL A 1 389 ? -77.275 -54.419 -17.022 1.00 33.40 389 VAL A O 1
ATOM 3182 N N . ARG A 1 390 ? -79.371 -53.620 -16.991 1.00 32.78 390 ARG A N 1
ATOM 3183 C CA . ARG A 1 390 ? -79.321 -53.309 -15.568 1.00 33.43 390 ARG A CA 1
ATOM 3184 C C . ARG A 1 390 ? -79.221 -54.580 -14.718 1.00 33.35 390 ARG A C 1
ATOM 3185 O O . ARG A 1 390 ? -78.502 -54.610 -13.718 1.00 32.86 390 ARG A O 1
ATOM 3193 N N . GLU A 1 391 ? -79.938 -55.628 -15.118 1.00 33.72 391 GLU A N 1
ATOM 3194 C CA . GLU A 1 391 ? -79.895 -56.904 -14.404 1.00 33.61 391 GLU A CA 1
ATOM 3195 C C . GLU A 1 391 ? -78.507 -57.501 -14.579 1.00 31.67 391 GLU A C 1
ATOM 3196 O O . GLU A 1 391 ? -77.927 -58.053 -13.643 1.00 30.17 391 GLU A O 1
ATOM 3202 N N . PHE A 1 392 ? -77.988 -57.397 -15.797 1.00 29.85 392 PHE A N 1
ATOM 3203 C CA . PHE A 1 392 ? -76.667 -57.918 -16.108 1.00 29.86 392 PHE A CA 1
ATOM 3204 C C . PHE A 1 392 ? -75.626 -57.264 -15.202 1.00 29.10 392 PHE A C 1
ATOM 3205 O O . PHE A 1 392 ? -74.726 -57.928 -14.695 1.00 28.58 392 PHE A O 1
ATOM 3213 N N . ILE A 1 393 ? -75.753 -55.958 -15.004 1.00 28.03 393 ILE A N 1
ATOM 3214 C CA . ILE A 1 393 ? -74.820 -55.241 -14.150 1.00 28.09 393 ILE A CA 1
ATOM 3215 C C . ILE A 1 393 ? -74.943 -55.735 -12.708 1.00 28.90 393 ILE A C 1
ATOM 3216 O O . ILE A 1 393 ? -73.934 -56.049 -12.070 1.00 27.76 393 ILE A O 1
ATOM 3221 N N . LYS A 1 394 ? -76.171 -55.827 -12.197 1.00 29.35 394 LYS A N 1
ATOM 3222 C CA . LYS A 1 394 ? -76.366 -56.304 -10.828 1.00 31.17 394 LYS A CA 1
ATOM 3223 C C . LYS A 1 394 ? -75.834 -57.728 -10.663 1.00 31.70 394 LYS A C 1
ATOM 3224 O O . LYS A 1 394 ? -75.260 -58.067 -9.624 1.00 31.61 394 LYS A O 1
ATOM 3230 N N . ASN A 1 395 ? -76.011 -58.557 -11.690 1.00 31.62 395 ASN A N 1
ATOM 3231 C CA . ASN A 1 395 ? -75.534 -59.933 -11.625 1.00 32.58 395 ASN A CA 1
ATOM 3232 C C . ASN A 1 395 ? -74.016 -60.019 -11.593 1.00 30.80 395 ASN A C 1
ATOM 3233 O O . ASN A 1 395 ? -73.457 -60.820 -10.841 1.00 30.00 395 ASN A O 1
ATOM 3238 N N . VAL A 1 396 ? -73.344 -59.210 -12.408 1.00 28.97 396 VAL A N 1
ATOM 3239 C CA . VAL A 1 396 ? -71.883 -59.232 -12.405 1.00 28.81 396 VAL A CA 1
ATOM 3240 C C . VAL A 1 396 ? -71.403 -58.871 -11.007 1.00 28.82 396 VAL A C 1
ATOM 3241 O O . VAL A 1 396 ? -70.600 -59.585 -10.409 1.00 29.42 396 VAL A O 1
ATOM 3245 N N . ILE A 1 397 ? -71.929 -57.763 -10.495 1.00 27.22 397 ILE A N 1
ATOM 3246 C CA . ILE A 1 397 ? -71.569 -57.258 -9.181 1.00 27.29 397 ILE A CA 1
ATOM 3247 C C . ILE A 1 397 ? -71.773 -58.269 -8.063 1.00 28.62 397 ILE A C 1
ATOM 3248 O O . ILE A 1 397 ? -70.844 -58.564 -7.312 1.00 28.20 397 ILE A O 1
ATOM 3253 N N . LEU A 1 398 ? -72.984 -58.798 -7.950 1.00 30.07 398 LEU A N 1
ATOM 3254 C CA . LEU A 1 398 ? -73.277 -59.771 -6.908 1.00 31.12 398 LEU A CA 1
ATOM 3255 C C . LEU A 1 398 ? -72.426 -61.027 -7.055 1.00 31.34 398 LEU A C 1
ATOM 3256 O O . LEU A 1 398 ? -72.016 -61.628 -6.063 1.00 32.32 398 LEU A O 1
ATOM 3261 N N . PHE A 1 399 ? -72.140 -61.410 -8.293 1.00 31.09 399 PHE A N 1
ATOM 3262 C CA . PHE A 1 399 ? -71.320 -62.585 -8.545 1.00 30.05 399 PHE A CA 1
ATOM 3263 C C . PHE A 1 399 ? -69.995 -62.453 -7.792 1.00 30.61 399 PHE A C 1
ATOM 3264 O O . PHE A 1 399 ? -69.583 -63.368 -7.076 1.00 30.36 399 PHE A O 1
ATOM 3272 N N . TRP A 1 400 ? -69.337 -61.308 -7.953 1.00 29.84 400 TRP A N 1
ATOM 3273 C CA . TRP A 1 400 ? -68.049 -61.073 -7.299 1.00 29.12 400 TRP A CA 1
ATOM 3274 C C . TRP A 1 400 ? -68.190 -60.759 -5.813 1.00 29.03 400 TRP A C 1
ATOM 3275 O O . TRP A 1 400 ? -67.340 -61.135 -5.008 1.00 27.27 400 TRP A O 1
ATOM 3286 N N . THR A 1 401 ? -69.270 -60.076 -5.458 1.00 28.30 401 THR A N 1
ATOM 3287 C CA . THR A 1 401 ? -69.540 -59.735 -4.074 1.00 30.60 401 THR A CA 1
ATOM 3288 C C . THR A 1 401 ? -69.646 -61.031 -3.267 1.00 32.86 401 THR A C 1
ATOM 3289 O O . THR A 1 401 ? -69.149 -61.130 -2.142 1.00 31.72 401 THR A O 1
ATOM 3293 N N . ASN A 1 402 ? -70.286 -62.031 -3.864 1.00 34.65 402 ASN A N 1
ATOM 3294 C CA . ASN A 1 402 ? -70.478 -63.314 -3.204 1.00 36.55 402 ASN A CA 1
ATOM 3295 C C . ASN A 1 402 ? -69.177 -64.065 -2.943 1.00 35.68 402 ASN A C 1
ATOM 3296 O O . ASN A 1 402 ? -69.090 -64.842 -1.991 1.00 34.08 402 ASN A O 1
ATOM 3301 N N . LYS A 1 403 ? -68.172 -63.821 -3.780 1.00 34.32 403 LYS A N 1
ATOM 3302 C CA . LYS A 1 403 ? -66.874 -64.466 -3.630 1.00 34.23 403 LYS A CA 1
ATOM 3303 C C . LYS A 1 403 ? -66.056 -63.880 -2.482 1.00 33.67 403 LYS A C 1
ATOM 3304 O O . LYS A 1 403 ? -65.025 -64.437 -2.099 1.00 34.33 403 LYS A O 1
ATOM 3310 N N . GLY A 1 404 ? -66.512 -62.762 -1.927 1.00 32.76 404 GLY A N 1
ATOM 3311 C CA . GLY A 1 404 ? -65.776 -62.152 -0.831 1.00 31.12 404 GLY A CA 1
ATOM 3312 C C . GLY A 1 404 ? -65.308 -60.732 -1.106 1.00 29.25 404 GLY A C 1
ATOM 3313 O O . GLY A 1 404 ? -64.761 -60.076 -0.227 1.00 30.28 404 GLY A O 1
ATOM 3314 N N . VAL A 1 405 ? -65.504 -60.265 -2.334 1.00 27.66 405 VAL A N 1
ATOM 3315 C CA . VAL A 1 405 ? -65.131 -58.907 -2.702 1.00 26.14 405 VAL A CA 1
ATOM 3316 C C . VAL A 1 405 ? -65.905 -57.995 -1.757 1.00 25.17 405 VAL A C 1
ATOM 3317 O O . VAL A 1 405 ? -67.096 -58.223 -1.507 1.00 23.84 405 VAL A O 1
ATOM 3321 N N . ASP A 1 406 ? -65.231 -56.974 -1.236 1.00 22.96 406 ASP A N 1
ATOM 3322 C CA . ASP A 1 406 ? -65.838 -56.056 -0.280 1.00 22.46 406 ASP A CA 1
ATOM 3323 C C . ASP A 1 406 ? -66.509 -54.815 -0.862 1.00 22.40 406 ASP A C 1
ATOM 3324 O O . ASP A 1 406 ? -67.154 -54.055 -0.133 1.00 21.63 406 ASP A O 1
ATOM 3329 N N . GLY A 1 407 ? -66.367 -54.600 -2.162 1.00 21.55 407 GLY A N 1
ATOM 3330 C CA . GLY A 1 407 ? -67.000 -53.437 -2.758 1.00 20.55 407 GLY A CA 1
ATOM 3331 C C . GLY A 1 407 ? -66.613 -53.222 -4.204 1.00 18.92 407 GLY A C 1
ATOM 3332 O O . GLY A 1 407 ? -65.914 -54.049 -4.792 1.00 19.43 407 GLY A O 1
ATOM 3333 N N . PHE A 1 408 ? -67.073 -52.113 -4.776 1.00 17.45 408 PHE A N 1
ATOM 3334 C CA . PHE A 1 408 ? -66.771 -51.766 -6.163 1.00 17.43 408 PHE A CA 1
ATOM 3335 C C . PHE A 1 408 ? -66.539 -50.267 -6.376 1.00 17.90 408 PHE A C 1
ATOM 3336 O O . PHE A 1 408 ? -67.138 -49.409 -5.720 1.00 12.48 408 PHE A O 1
ATOM 3344 N N . ARG A 1 409 ? -65.652 -49.974 -7.316 1.00 18.14 409 ARG A N 1
ATOM 3345 C CA . ARG A 1 409 ? -65.357 -48.616 -7.718 1.00 17.72 409 ARG A CA 1
ATOM 3346 C C . ARG A 1 409 ? -65.884 -48.623 -9.160 1.00 17.88 409 ARG A C 1
ATOM 3347 O O . ARG A 1 409 ? -65.349 -49.324 -10.016 1.00 16.55 409 ARG A O 1
ATOM 3355 N N . MET A 1 410 ? -66.956 -47.878 -9.416 1.00 17.06 410 MET A N 1
ATOM 3356 C CA . MET A 1 410 ? -67.552 -47.853 -10.750 1.00 16.40 410 MET A CA 1
ATOM 3357 C C . MET A 1 410 ? -66.877 -46.897 -11.725 1.00 17.55 410 MET A C 1
ATOM 3358 O O . MET A 1 410 ? -66.923 -45.679 -11.553 1.00 18.50 410 MET A O 1
ATOM 3363 N N . ASP A 1 411 ? -66.268 -47.471 -12.757 1.00 17.92 411 ASP A N 1
ATOM 3364 C CA . ASP A 1 411 ? -65.573 -46.725 -13.803 1.00 18.34 411 ASP A CA 1
ATOM 3365 C C . ASP A 1 411 ? -66.564 -45.895 -14.628 1.00 19.23 411 ASP A C 1
ATOM 3366 O O . ASP A 1 411 ? -67.596 -46.406 -15.059 1.00 18.44 411 ASP A O 1
ATOM 3371 N N . VAL A 1 412 ? -66.256 -44.616 -14.826 1.00 19.36 412 VAL A N 1
ATOM 3372 C CA . VAL A 1 412 ? -67.105 -43.729 -15.614 1.00 20.07 412 VAL A CA 1
ATOM 3373 C C . VAL A 1 412 ? -68.524 -43.683 -15.060 1.00 21.53 412 VAL A C 1
ATOM 3374 O O . VAL A 1 412 ? -69.496 -43.625 -15.809 1.00 23.68 412 VAL A O 1
ATOM 3378 N N . ALA A 1 413 ? -68.646 -43.715 -13.742 1.00 22.40 413 ALA A N 1
ATOM 3379 C CA . ALA A 1 413 ? -69.957 -43.677 -13.120 1.00 21.55 413 ALA A CA 1
ATOM 3380 C C . ALA A 1 413 ? -70.768 -42.454 -13.558 1.00 23.35 413 ALA A C 1
ATOM 3381 O O . ALA A 1 413 ? -71.995 -42.537 -13.703 1.00 22.81 413 ALA A O 1
ATOM 3383 N N . HIS A 1 414 ? -70.096 -41.324 -13.769 1.00 20.56 414 HIS A N 1
ATOM 3384 C CA . HIS A 1 414 ? -70.805 -40.116 -14.171 1.00 22.17 414 HIS A CA 1
ATOM 3385 C C . HIS A 1 414 ? -71.314 -40.175 -15.610 1.00 22.52 414 HIS A C 1
ATOM 3386 O O . HIS A 1 414 ? -71.968 -39.246 -16.087 1.00 22.35 414 HIS A O 1
ATOM 3393 N N . GLY A 1 415 ? -71.010 -41.273 -16.294 1.00 22.44 415 GLY A N 1
ATOM 3394 C CA . GLY A 1 415 ? -71.466 -41.449 -17.659 1.00 21.87 415 GLY A CA 1
ATOM 3395 C C . GLY A 1 415 ? -72.639 -42.416 -17.695 1.00 22.19 415 GLY A C 1
ATOM 3396 O O . GLY A 1 415 ? -73.100 -42.805 -18.766 1.00 22.32 415 GLY A O 1
ATOM 3397 N N . VAL A 1 416 ? -73.107 -42.820 -16.517 1.00 21.73 416 VAL A N 1
ATOM 3398 C CA . VAL A 1 416 ? -74.235 -43.744 -16.397 1.00 22.64 416 VAL A CA 1
ATOM 3399 C C . VAL A 1 416 ? -75.392 -43.087 -15.620 1.00 23.08 416 VAL A C 1
ATOM 3400 O O . VAL A 1 416 ? -75.164 -42.357 -14.662 1.00 23.09 416 VAL A O 1
ATOM 3404 N N . PRO A 1 417 ? -76.647 -43.336 -16.030 1.00 24.82 417 PRO A N 1
ATOM 3405 C CA . PRO A 1 417 ? -77.779 -42.728 -15.317 1.00 24.85 417 PRO A CA 1
ATOM 3406 C C . PRO A 1 417 ? -77.769 -43.044 -13.821 1.00 24.65 417 PRO A C 1
ATOM 3407 O O . PRO A 1 417 ? -77.565 -44.188 -13.417 1.00 24.06 417 PRO A O 1
ATOM 3411 N N . PRO A 1 418 ? -77.973 -42.024 -12.980 1.00 24.02 418 PRO A N 1
ATOM 3412 C CA . PRO A 1 418 ? -77.983 -42.239 -11.534 1.00 24.58 418 PRO A CA 1
ATOM 3413 C C . PRO A 1 418 ? -78.906 -43.388 -11.125 1.00 25.43 418 PRO A C 1
ATOM 3414 O O . PRO A 1 418 ? -78.600 -44.147 -10.209 1.00 23.97 418 PRO A O 1
ATOM 3418 N N . GLU A 1 419 ? -80.036 -43.506 -11.814 1.00 27.28 419 GLU A N 1
ATOM 3419 C CA . GLU A 1 419 ? -81.011 -44.545 -11.524 1.00 27.99 419 GLU A CA 1
ATOM 3420 C C . GLU A 1 419 ? -80.413 -45.947 -11.534 1.00 26.88 419 GLU A C 1
ATOM 3421 O O . GLU A 1 419 ? -80.828 -46.816 -10.758 1.00 27.26 419 GLU A O 1
ATOM 3427 N N . VAL A 1 420 ? -79.439 -46.170 -12.411 1.00 23.88 420 VAL A N 1
ATOM 3428 C CA . VAL A 1 420 ? -78.785 -47.471 -12.483 1.00 22.15 420 VAL A CA 1
ATOM 3429 C C . VAL A 1 420 ? -78.069 -47.755 -11.170 1.00 22.58 420 VAL A C 1
ATOM 3430 O O . VAL A 1 420 ? -78.177 -48.845 -10.605 1.00 24.00 420 VAL A O 1
ATOM 3434 N N . TRP A 1 421 ? -77.335 -46.764 -10.686 1.00 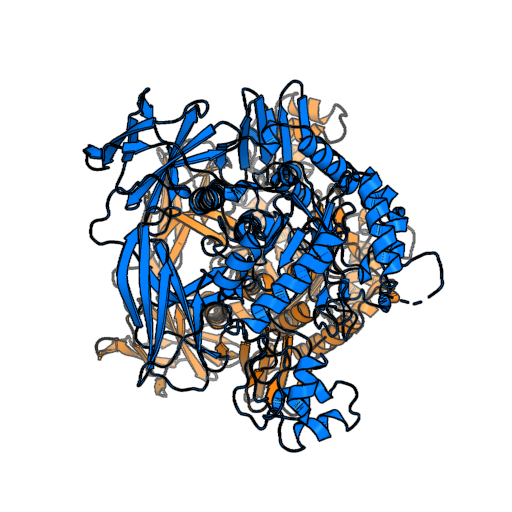22.00 421 TRP A N 1
ATOM 3435 C CA . TRP A 1 421 ? -76.590 -46.918 -9.450 1.00 22.15 421 TRP A CA 1
ATOM 3436 C C . TRP A 1 421 ? -77.532 -47.014 -8.258 1.00 22.82 421 TRP A C 1
ATOM 3437 O O . TRP A 1 421 ? -77.220 -47.675 -7.268 1.00 23.49 421 TRP A O 1
ATOM 3448 N N . LYS A 1 422 ? -78.685 -46.358 -8.343 1.00 22.91 422 LYS A N 1
ATOM 3449 C CA . LYS A 1 422 ? -79.640 -46.440 -7.245 1.00 26.22 422 LYS A CA 1
ATOM 3450 C C . LYS A 1 422 ? -80.145 -47.877 -7.121 1.00 27.00 422 LYS A C 1
ATOM 3451 O O . LYS A 1 422 ? -80.311 -48.387 -6.013 1.00 28.45 422 LYS A O 1
ATOM 3457 N N . GLU A 1 423 ? -80.379 -48.524 -8.262 1.00 27.38 423 GLU A N 1
ATOM 3458 C CA . GLU A 1 423 ? -80.838 -49.912 -8.292 1.00 26.98 423 GLU A CA 1
ATOM 3459 C C . GLU A 1 423 ? -79.762 -50.833 -7.748 1.00 26.48 423 GLU A C 1
ATOM 3460 O O . GLU A 1 423 ? -80.046 -51.738 -6.957 1.00 26.51 423 GLU A O 1
ATOM 3466 N N . VAL A 1 424 ? -78.524 -50.603 -8.179 1.00 25.47 424 VAL A N 1
ATOM 3467 C CA . VAL A 1 424 ? -77.400 -51.413 -7.725 1.00 24.11 424 VAL A CA 1
ATOM 3468 C C . VAL A 1 424 ? -77.304 -51.291 -6.211 1.00 25.87 424 VAL A C 1
ATOM 3469 O O . VAL A 1 424 ? -77.171 -52.292 -5.496 1.00 25.55 424 VAL A O 1
ATOM 3473 N N . ARG A 1 425 ? -77.374 -50.055 -5.727 1.00 25.31 425 ARG A N 1
ATOM 3474 C CA . ARG A 1 425 ? -77.293 -49.807 -4.298 1.00 27.27 425 ARG A CA 1
ATOM 3475 C C . ARG A 1 425 ? -78.349 -50.603 -3.527 1.00 29.86 425 ARG A C 1
ATOM 3476 O O . ARG A 1 425 ? -78.032 -51.226 -2.514 1.00 30.63 425 ARG A O 1
ATOM 3484 N N . GLU A 1 426 ? -79.595 -50.598 -4.003 1.00 31.46 426 GLU A N 1
ATOM 3485 C CA . GLU A 1 426 ? -80.654 -51.328 -3.305 1.00 32.98 426 GLU A CA 1
ATOM 3486 C C . GLU A 1 426 ? -80.463 -52.846 -3.360 1.00 32.65 426 GLU A C 1
ATOM 3487 O O . GLU A 1 426 ? -80.872 -53.561 -2.448 1.00 32.92 426 GLU A O 1
ATOM 3493 N N . ALA A 1 427 ? -79.821 -53.331 -4.417 1.00 31.83 427 ALA A N 1
ATOM 3494 C CA . ALA A 1 427 ? -79.588 -54.762 -4.580 1.00 32.34 427 ALA A CA 1
ATOM 3495 C C . ALA A 1 427 ? -78.362 -55.297 -3.830 1.00 33.02 427 ALA A C 1
ATOM 3496 O O . ALA A 1 427 ? -78.271 -56.494 -3.557 1.00 32.11 427 ALA A O 1
ATOM 3498 N N . LEU A 1 428 ? -77.439 -54.405 -3.483 1.00 33.31 428 LEU A N 1
ATOM 3499 C CA . LEU A 1 428 ? -76.190 -54.777 -2.813 1.00 33.32 428 LEU A CA 1
ATOM 3500 C C . LEU A 1 428 ? -76.267 -55.079 -1.314 1.00 34.20 428 LEU A C 1
ATOM 3501 O O . LEU A 1 428 ? -76.950 -54.383 -0.569 1.00 34.88 428 LEU A O 1
ATOM 3506 N N . PRO A 1 429 ? -75.554 -56.127 -0.854 1.00 33.88 429 PRO A N 1
ATOM 3507 C CA . PRO A 1 429 ? -75.544 -56.501 0.565 1.00 34.29 429 PRO A CA 1
ATOM 3508 C C . PRO A 1 429 ? -75.040 -55.322 1.401 1.00 36.14 429 PRO A C 1
ATOM 3509 O O . PRO A 1 429 ? -74.146 -54.588 0.978 1.00 35.52 429 PRO A O 1
ATOM 3513 N N . LYS A 1 430 ? -75.611 -55.159 2.590 1.00 37.37 430 LYS A N 1
ATOM 3514 C CA . LYS A 1 430 ? -75.278 -54.053 3.484 1.00 37.81 430 LYS A CA 1
ATOM 3515 C C . LYS A 1 430 ? -73.808 -53.701 3.729 1.00 36.14 430 LYS A C 1
ATOM 3516 O O . LYS A 1 430 ? -73.443 -52.521 3.682 1.00 35.72 430 LYS A O 1
ATOM 3522 N N . GLU A 1 431 ? -72.968 -54.702 3.983 1.00 32.52 431 GLU A N 1
ATOM 3523 C CA . GLU A 1 431 ? -71.563 -54.441 4.276 1.00 29.66 431 GLU A CA 1
ATOM 3524 C C . GLU A 1 431 ? -70.632 -54.185 3.094 1.00 26.65 431 GLU A C 1
ATOM 3525 O O . GLU A 1 431 ? -69.420 -54.150 3.272 1.00 25.08 431 GLU A O 1
ATOM 3531 N N . LYS A 1 432 ? -71.184 -53.994 1.899 1.00 25.22 432 LYS A N 1
ATOM 3532 C CA . LYS A 1 432 ? -70.360 -53.737 0.719 1.00 24.58 432 LYS A CA 1
ATOM 3533 C C . LYS A 1 432 ? -70.213 -52.238 0.477 1.00 23.64 432 LYS A C 1
ATOM 3534 O O . LYS A 1 432 ? -71.184 -51.491 0.579 1.00 26.08 432 LYS A O 1
ATOM 3540 N N . TYR A 1 433 ? -68.997 -51.808 0.156 1.00 22.22 433 TYR A N 1
ATOM 3541 C CA . TYR A 1 433 ? -68.698 -50.400 -0.104 1.00 19.49 433 TYR A CA 1
ATOM 3542 C C . TYR A 1 433 ? -68.867 -50.133 -1.601 1.00 20.11 433 TYR A C 1
ATOM 3543 O O . TYR A 1 433 ? -68.337 -50.866 -2.434 1.00 18.28 433 TYR A O 1
ATOM 3552 N N . LEU A 1 434 ? -69.619 -49.090 -1.939 1.00 18.35 434 LEU A N 1
ATOM 3553 C CA . LEU A 1 434 ? -69.865 -48.748 -3.334 1.00 18.68 434 LEU A CA 1
ATOM 3554 C C . LEU A 1 434 ? -69.459 -47.312 -3.631 1.00 19.22 434 LEU A C 1
ATOM 3555 O O . LEU A 1 434 ? -70.026 -46.364 -3.071 1.00 17.99 434 LEU A O 1
ATOM 3560 N N . ILE A 1 435 ? -68.475 -47.146 -4.509 1.00 18.11 435 ILE A N 1
ATOM 3561 C CA . ILE A 1 435 ? -68.035 -45.808 -4.873 1.00 17.76 435 ILE A CA 1
ATOM 3562 C C . ILE A 1 435 ? -67.970 -45.650 -6.376 1.00 18.54 435 ILE A C 1
ATOM 3563 O O . ILE A 1 435 ? -67.838 -46.625 -7.118 1.00 18.11 435 ILE A O 1
ATOM 3568 N N . GLY A 1 436 ? -68.073 -44.410 -6.828 1.00 18.40 436 GLY A N 1
ATOM 3569 C CA . GLY A 1 436 ? -68.033 -44.186 -8.249 1.00 19.20 436 GLY A CA 1
ATOM 3570 C C . GLY A 1 436 ? -67.038 -43.141 -8.674 1.00 20.06 436 GLY A C 1
ATOM 3571 O O . GLY A 1 436 ? -66.525 -42.356 -7.859 1.00 18.35 436 GLY A O 1
ATOM 3572 N N . GLU A 1 437 ? -66.754 -43.157 -9.971 1.00 20.28 437 GLU A N 1
ATOM 3573 C CA . GLU A 1 437 ? -65.857 -42.194 -10.565 1.00 18.66 437 GLU A CA 1
ATOM 3574 C C . GLU A 1 437 ? -66.729 -41.076 -11.122 1.00 20.02 437 GLU A C 1
ATOM 3575 O O . GLU A 1 437 ? -67.333 -41.232 -12.186 1.00 18.87 437 GLU A O 1
ATOM 3581 N N . VAL A 1 438 ? -66.829 -39.977 -10.374 1.00 18.45 438 VAL A N 1
ATOM 3582 C CA . VAL A 1 438 ? -67.577 -38.800 -10.809 1.00 18.50 438 VAL A CA 1
ATOM 3583 C C . VAL A 1 438 ? -66.575 -37.679 -10.580 1.00 17.83 438 VAL A C 1
ATOM 3584 O O . VAL A 1 438 ? -66.063 -37.510 -9.471 1.00 16.54 438 VAL A O 1
ATOM 3588 N N . MET A 1 439 ? -66.280 -36.925 -11.630 1.00 17.02 439 MET A N 1
ATOM 3589 C CA . MET A 1 439 ? -65.267 -35.887 -11.535 1.00 19.98 439 MET A CA 1
ATOM 3590 C C . MET A 1 439 ? -65.664 -34.491 -11.118 1.00 20.50 439 MET A C 1
ATOM 3591 O O . MET A 1 439 ? -64.802 -33.618 -11.030 1.00 22.13 439 MET A O 1
ATOM 3596 N N . ASP A 1 440 ? -66.946 -34.267 -10.851 1.00 20.36 440 ASP A N 1
ATOM 3597 C CA . ASP A 1 440 ? -67.389 -32.940 -10.435 1.00 21.01 440 ASP A CA 1
ATOM 3598 C C . ASP A 1 440 ? -68.415 -33.047 -9.303 1.00 21.52 440 ASP A C 1
ATOM 3599 O O . ASP A 1 440 ? -68.422 -34.046 -8.580 1.00 20.67 440 ASP A O 1
ATOM 3604 N N . ASP A 1 441 ? -69.269 -32.037 -9.134 1.00 20.28 441 ASP A N 1
ATOM 3605 C CA . ASP A 1 441 ? -70.248 -32.078 -8.052 1.00 20.40 441 ASP A CA 1
ATOM 3606 C C . ASP A 1 441 ? -70.845 -33.485 -7.974 1.00 19.74 441 ASP A C 1
ATOM 3607 O O . ASP A 1 441 ? -71.314 -34.025 -8.970 1.00 19.94 441 ASP A O 1
ATOM 3612 N N . ALA A 1 442 ? -70.821 -34.076 -6.787 1.00 18.75 442 ALA A N 1
ATOM 3613 C CA . ALA A 1 442 ? -71.309 -35.436 -6.608 1.00 19.10 442 ALA A CA 1
ATOM 3614 C C . ALA A 1 442 ? -72.696 -35.580 -5.989 1.00 18.29 442 ALA A C 1
ATOM 3615 O O . ALA A 1 442 ? -73.140 -36.696 -5.713 1.00 16.21 442 ALA A O 1
ATOM 3617 N N . ARG A 1 443 ? -73.388 -34.470 -5.775 1.00 18.34 443 ARG A N 1
ATOM 3618 C CA . ARG A 1 443 ? -74.701 -34.544 -5.149 1.00 21.19 443 ARG A CA 1
ATOM 3619 C C . ARG A 1 443 ? -75.698 -35.512 -5.775 1.00 20.34 443 ARG A C 1
ATOM 3620 O O . ARG A 1 443 ? -76.411 -36.209 -5.057 1.00 22.36 443 ARG A O 1
ATOM 3628 N N . LEU A 1 444 ? -75.741 -35.572 -7.101 1.00 21.53 444 LEU A N 1
ATOM 3629 C CA . LEU A 1 444 ? -76.668 -36.463 -7.799 1.00 22.91 444 LEU A CA 1
ATOM 3630 C C . LEU A 1 444 ? -76.230 -37.933 -7.819 1.00 22.93 444 LEU A C 1
ATOM 3631 O O . LEU A 1 444 ? -76.907 -38.781 -8.403 1.00 22.59 444 LEU A O 1
ATOM 3636 N N . TRP A 1 445 ? -75.116 -38.241 -7.159 1.00 22.58 445 TRP A N 1
ATOM 3637 C CA . TRP A 1 445 ? -74.595 -39.606 -7.161 1.00 21.62 445 TRP A CA 1
ATOM 3638 C C . TRP A 1 445 ? -74.403 -40.217 -5.784 1.00 20.68 445 TRP A C 1
ATOM 3639 O O . TRP A 1 445 ? -73.989 -41.370 -5.665 1.00 21.94 445 TRP A O 1
ATOM 3650 N N . LEU A 1 446 ? -74.711 -39.451 -4.748 1.00 19.52 446 LEU A N 1
ATOM 3651 C CA . LEU A 1 446 ? -74.517 -39.915 -3.379 1.00 19.40 446 LEU A CA 1
ATOM 3652 C C . LEU A 1 446 ? -75.792 -40.265 -2.626 1.00 20.20 446 LEU A C 1
ATOM 3653 O O . LEU A 1 446 ? -76.880 -40.334 -3.204 1.00 22.55 446 LEU A O 1
ATOM 3658 N N . PHE A 1 447 ? -75.631 -40.501 -1.326 1.00 20.86 447 PHE A N 1
ATOM 3659 C CA . PHE A 1 447 ? -76.743 -40.768 -0.416 1.00 21.70 447 PHE A CA 1
ATOM 3660 C C . PHE A 1 447 ? -77.506 -42.089 -0.554 1.00 22.23 447 PHE A C 1
ATOM 3661 O O . PHE A 1 447 ? -77.405 -42.954 0.319 1.00 22.43 447 PHE A O 1
ATOM 3669 N N . ASP A 1 448 ? -78.287 -42.242 -1.619 1.00 23.25 448 ASP A N 1
ATOM 3670 C CA . ASP A 1 448 ? -79.047 -43.476 -1.817 1.00 23.18 448 ASP A CA 1
ATOM 3671 C C . ASP A 1 448 ? -78.505 -44.243 -3.014 1.00 24.54 448 ASP A C 1
ATOM 3672 O O . ASP A 1 448 ? -79.122 -45.184 -3.514 1.00 23.97 448 ASP A O 1
ATOM 3677 N N . LYS A 1 449 ? -77.332 -43.822 -3.465 1.00 24.50 449 LYS A N 1
ATOM 3678 C CA . LYS A 1 449 ? -76.662 -44.465 -4.577 1.00 23.36 449 LYS A CA 1
ATOM 3679 C C . LYS A 1 449 ? -75.281 -44.864 -4.076 1.00 21.83 449 LYS A C 1
ATOM 3680 O O . LYS A 1 449 ? -75.145 -45.871 -3.384 1.00 20.33 449 LYS A O 1
ATOM 3686 N N . PHE A 1 450 ? -74.261 -44.079 -4.401 1.00 20.96 450 PHE A N 1
ATOM 3687 C CA . PHE A 1 450 ? -72.911 -44.386 -3.929 1.00 19.11 450 PHE A CA 1
ATOM 3688 C C . PHE A 1 450 ? -72.772 -43.959 -2.463 1.00 18.30 450 PHE A C 1
ATOM 3689 O O . PHE A 1 450 ? -73.476 -43.050 -2.006 1.00 17.83 450 PHE A O 1
ATOM 3697 N N . HIS A 1 451 ? -71.891 -44.626 -1.722 1.00 16.83 451 HIS A N 1
ATOM 3698 C CA . HIS A 1 451 ? -71.642 -44.257 -0.322 1.00 17.30 451 HIS A CA 1
ATOM 3699 C C . HIS A 1 451 ? -70.817 -42.985 -0.447 1.00 16.93 451 HIS A C 1
ATOM 3700 O O . HIS A 1 451 ? -71.048 -41.991 0.252 1.00 18.28 451 HIS A O 1
ATOM 3707 N N . GLY A 1 452 ? -69.870 -43.037 -1.377 1.00 14.69 452 GLY A N 1
ATOM 3708 C CA . GLY A 1 452 ? -69.011 -41.910 -1.671 1.00 15.17 452 GLY A CA 1
ATOM 3709 C C . GLY A 1 452 ? -68.501 -42.068 -3.094 1.00 14.32 452 GLY A C 1
ATOM 3710 O O . GLY A 1 452 ? -68.789 -43.071 -3.748 1.00 13.86 452 GLY A O 1
ATOM 3711 N N . VAL A 1 453 ? -67.759 -41.087 -3.588 1.00 14.71 453 VAL A N 1
ATOM 3712 C CA . VAL A 1 453 ? -67.194 -41.180 -4.931 1.00 16.62 453 VAL A CA 1
ATOM 3713 C C . VAL A 1 453 ? -65.756 -40.718 -4.868 1.00 16.53 453 VAL A C 1
ATOM 3714 O O . VAL A 1 453 ? -65.314 -40.211 -3.843 1.00 16.74 453 VAL A O 1
ATOM 3718 N N . MET A 1 454 ? -65.018 -40.913 -5.953 1.00 18.13 454 MET A N 1
ATOM 3719 C CA . MET A 1 454 ? -63.642 -40.452 -5.989 1.00 16.55 454 MET A CA 1
ATOM 3720 C C . MET A 1 454 ? -63.794 -38.945 -5.857 1.00 17.00 454 MET A C 1
ATOM 3721 O O . MET A 1 454 ? -64.397 -38.299 -6.708 1.00 16.48 454 MET A O 1
ATOM 3726 N N . ASN A 1 455 ? -63.274 -38.394 -4.768 1.00 17.12 455 ASN A N 1
ATOM 3727 C CA . ASN A 1 455 ? -63.410 -36.966 -4.497 1.00 16.36 455 ASN A CA 1
ATOM 3728 C C . ASN A 1 455 ? -62.653 -36.033 -5.442 1.00 14.70 455 ASN A C 1
ATOM 3729 O O . ASN A 1 455 ? -61.632 -35.449 -5.071 1.00 14.56 455 ASN A O 1
ATOM 3734 N N . TYR A 1 456 ? -63.159 -35.869 -6.658 1.00 15.24 456 TYR A N 1
ATOM 3735 C CA . TYR A 1 456 ? -62.487 -35.000 -7.615 1.00 16.15 456 TYR A CA 1
ATOM 3736 C C . TYR A 1 456 ? -62.599 -33.504 -7.325 1.00 15.36 456 TYR A C 1
ATOM 3737 O O . TYR A 1 456 ? -61.735 -32.730 -7.736 1.00 15.71 456 TYR A O 1
ATOM 3746 N N . ARG A 1 457 ? -63.643 -33.090 -6.614 1.00 16.43 457 ARG A N 1
ATOM 3747 C CA . ARG A 1 457 ? -63.788 -31.671 -6.286 1.00 16.53 457 ARG A CA 1
ATOM 3748 C C . ARG A 1 457 ? -62.827 -31.324 -5.152 1.00 16.48 457 ARG A C 1
ATOM 3749 O O . ARG A 1 457 ? -62.360 -30.190 -5.055 1.00 16.90 457 ARG A O 1
ATOM 3757 N N . LEU A 1 458 ? -62.531 -32.298 -4.294 1.00 16.54 458 LEU A N 1
ATOM 3758 C CA . LEU A 1 458 ? -61.570 -32.058 -3.223 1.00 16.28 458 LEU A CA 1
ATOM 3759 C C . LEU A 1 458 ? -60.197 -32.011 -3.903 1.00 15.95 458 LEU A C 1
ATOM 3760 O O . LEU A 1 458 ? -59.358 -31.185 -3.573 1.00 17.09 458 LEU A O 1
ATOM 3765 N N . TYR A 1 459 ? -59.986 -32.905 -4.864 1.00 15.88 459 TYR A N 1
ATOM 3766 C CA . TYR A 1 459 ? -58.730 -32.962 -5.601 1.00 16.35 459 TYR A CA 1
ATOM 3767 C C . TYR A 1 459 ? -58.491 -31.622 -6.303 1.00 16.88 459 TYR A C 1
ATOM 3768 O O . TYR A 1 459 ? -57.380 -31.100 -6.309 1.00 15.41 459 TYR A O 1
ATOM 3777 N N . ASP A 1 460 ? -59.545 -31.057 -6.884 1.00 18.15 460 ASP A N 1
ATOM 3778 C CA . ASP A 1 460 ? -59.421 -29.782 -7.577 1.00 18.60 460 ASP A CA 1
ATOM 3779 C C . ASP A 1 460 ? -58.957 -28.672 -6.628 1.00 18.48 460 ASP A C 1
ATOM 3780 O O . ASP A 1 460 ? -58.101 -27.857 -6.977 1.00 18.87 460 ASP A O 1
ATOM 3785 N N . ALA A 1 461 ? -59.505 -28.648 -5.421 1.00 17.90 461 ALA A N 1
ATOM 3786 C CA . ALA A 1 461 ? -59.118 -27.627 -4.453 1.00 16.56 461 ALA A CA 1
ATOM 3787 C C . ALA A 1 461 ? -57.672 -27.849 -4.020 1.00 16.29 461 ALA A C 1
ATOM 3788 O O . ALA A 1 461 ? -56.909 -26.894 -3.831 1.00 14.44 461 ALA A O 1
ATOM 3790 N N . ILE A 1 462 ? -57.304 -29.117 -3.862 1.00 15.32 462 ILE A N 1
ATOM 3791 C CA . ILE A 1 462 ? -55.959 -29.468 -3.444 1.00 14.71 462 ILE A CA 1
ATOM 3792 C C . ILE A 1 462 ? -54.950 -29.088 -4.520 1.00 16.75 462 ILE A C 1
ATOM 3793 O O . ILE A 1 462 ? -53.820 -28.696 -4.213 1.00 17.28 462 ILE A O 1
ATOM 3798 N N . LEU A 1 463 ? -55.358 -29.199 -5.780 1.00 17.19 463 LEU A N 1
ATOM 3799 C CA . LEU A 1 463 ? -54.482 -28.841 -6.891 1.00 19.38 463 LEU A CA 1
ATOM 3800 C C . LEU A 1 463 ? -54.257 -27.331 -6.912 1.00 19.22 463 LEU A C 1
ATOM 3801 O O . LEU A 1 463 ? -53.136 -26.863 -7.066 1.00 19.70 463 LEU A O 1
ATOM 3806 N N . ARG A 1 464 ? -55.339 -26.579 -6.763 1.00 19.12 464 ARG A N 1
ATOM 3807 C CA . ARG A 1 464 ? -55.267 -25.135 -6.785 1.00 19.39 464 ARG A CA 1
ATOM 3808 C C . ARG A 1 464 ? -54.420 -24.564 -5.658 1.00 21.12 464 ARG A C 1
ATOM 3809 O O . ARG A 1 464 ? -53.687 -23.589 -5.869 1.00 18.14 464 ARG A O 1
ATOM 3817 N N . PHE A 1 465 ? -54.497 -25.175 -4.475 1.00 19.98 465 PHE A N 1
ATOM 3818 C CA . PHE A 1 465 ? -53.712 -24.696 -3.344 1.00 19.44 465 PHE A CA 1
ATOM 3819 C C . PHE A 1 465 ? -52.322 -25.332 -3.234 1.00 19.94 465 PHE A C 1
ATOM 3820 O O . PHE A 1 465 ? -51.314 -24.635 -3.319 1.00 20.63 465 PHE A O 1
ATOM 3828 N N . PHE A 1 466 ? -52.262 -26.649 -3.037 1.00 19.47 466 PHE A N 1
ATOM 3829 C CA . PHE A 1 466 ? -50.973 -27.328 -2.890 1.00 18.89 466 PHE A CA 1
ATOM 3830 C C . PHE A 1 466 ? -50.195 -27.511 -4.184 1.00 19.22 466 PHE A C 1
ATOM 3831 O O . PHE A 1 466 ? -48.996 -27.230 -4.247 1.00 17.30 466 PHE A O 1
ATOM 3839 N N . GLY A 1 467 ? -50.882 -28.003 -5.208 1.00 20.21 467 GLY A N 1
ATOM 3840 C CA . GLY A 1 467 ? -50.238 -28.269 -6.480 1.00 21.71 467 GLY A CA 1
ATOM 3841 C C . GLY A 1 467 ? -49.714 -27.084 -7.265 1.00 25.08 467 GLY A C 1
ATOM 3842 O O . GLY A 1 467 ? -48.538 -27.060 -7.632 1.00 25.47 467 GLY A O 1
ATOM 3843 N N . TYR A 1 468 ? -50.579 -26.105 -7.518 1.00 26.00 468 TYR A N 1
ATOM 3844 C CA . TYR A 1 468 ? -50.214 -24.933 -8.298 1.00 27.75 468 TYR A CA 1
ATOM 3845 C C . TYR A 1 468 ? -50.118 -23.651 -7.490 1.00 27.80 468 TYR A C 1
ATOM 3846 O O . TYR A 1 468 ? -49.762 -22.608 -8.032 1.00 27.83 468 TYR A O 1
ATOM 3855 N N . GLU A 1 469 ? -50.447 -23.725 -6.203 1.00 27.88 469 GLU A N 1
ATOM 3856 C CA . GLU A 1 469 ? -50.389 -22.560 -5.328 1.00 28.43 469 GLU A CA 1
ATOM 3857 C C . GLU A 1 469 ? -51.002 -21.329 -6.009 1.00 29.03 469 GLU A C 1
ATOM 3858 O O . GLU A 1 469 ? -50.384 -20.262 -6.078 1.00 26.89 469 GLU A O 1
ATOM 3864 N N . GLU A 1 470 ? -52.229 -21.499 -6.502 1.00 28.24 470 GLU A N 1
ATOM 3865 C CA . GLU A 1 470 ? -52.970 -20.451 -7.200 1.00 28.81 470 GLU A CA 1
ATOM 3866 C C . GLU A 1 470 ? -53.954 -19.701 -6.316 1.00 27.66 470 GLU A C 1
ATOM 3867 O O . GLU A 1 470 ? -54.346 -18.583 -6.636 1.00 27.34 470 GLU A O 1
ATOM 3873 N N . ILE A 1 471 ? -54.380 -20.332 -5.228 1.00 26.38 471 ILE A N 1
ATOM 3874 C CA . ILE A 1 471 ? -55.324 -19.711 -4.312 1.00 24.23 471 ILE A CA 1
ATOM 3875 C C . ILE A 1 471 ? -54.737 -19.649 -2.914 1.00 25.61 471 ILE A C 1
ATOM 3876 O O . ILE A 1 471 ? -53.774 -20.357 -2.600 1.00 24.56 471 ILE A O 1
ATOM 3881 N N . THR A 1 472 ? -55.328 -18.796 -2.083 1.00 24.94 472 THR A N 1
ATOM 3882 C CA . THR A 1 472 ? -54.902 -18.611 -0.701 1.00 25.50 472 THR A CA 1
ATOM 3883 C C . THR A 1 472 ? -55.515 -19.691 0.197 1.00 25.65 472 THR A C 1
ATOM 3884 O O . THR A 1 472 ? -56.354 -20.487 -0.245 1.00 26.20 472 THR A O 1
ATOM 3888 N N . ALA A 1 473 ? -55.107 -19.713 1.460 1.00 23.87 473 ALA A N 1
ATOM 3889 C CA . ALA A 1 473 ? -55.634 -20.699 2.397 1.00 24.58 473 ALA A CA 1
ATOM 3890 C C . ALA A 1 473 ? -57.122 -20.469 2.644 1.00 24.95 473 ALA A C 1
ATOM 3891 O O . ALA A 1 473 ? -57.893 -21.422 2.774 1.00 23.55 473 ALA A O 1
ATOM 3893 N N . GLU A 1 474 ? -57.526 -19.204 2.708 1.00 25.16 474 GLU A N 1
ATOM 3894 C CA . GLU A 1 474 ? -58.929 -18.885 2.936 1.00 26.18 474 GLU A CA 1
ATOM 3895 C C . GLU A 1 474 ? -59.814 -19.300 1.766 1.00 23.96 474 GLU A C 1
ATOM 3896 O O . GLU A 1 474 ? -60.945 -19.721 1.973 1.00 26.14 474 GLU A O 1
ATOM 3902 N N . GLU A 1 475 ? -59.310 -19.202 0.540 1.00 23.60 475 GLU A N 1
ATOM 3903 C CA . GLU A 1 475 ? -60.107 -19.605 -0.618 1.00 22.47 475 GLU A CA 1
ATOM 3904 C C . GLU A 1 475 ? -60.206 -21.122 -0.614 1.00 21.24 475 GLU A C 1
ATOM 3905 O O . GLU A 1 475 ? -61.220 -21.695 -1.005 1.00 20.85 475 GLU A O 1
ATOM 3911 N N . PHE A 1 476 ? -59.131 -21.761 -0.171 1.00 21.02 476 PHE A N 1
ATOM 3912 C CA . PHE A 1 476 ? -59.064 -23.209 -0.086 1.00 20.17 476 PHE A CA 1
ATOM 3913 C C . PHE A 1 476 ? -60.130 -23.661 0.904 1.00 19.35 476 PHE A C 1
ATOM 3914 O O . PHE A 1 476 ? -60.962 -24.528 0.601 1.00 18.28 476 PHE A O 1
ATOM 3922 N N . LEU A 1 477 ? -60.106 -23.056 2.088 1.00 19.75 477 LEU A N 1
ATOM 3923 C CA . LEU A 1 477 ? -61.080 -23.372 3.123 1.00 19.96 477 LEU A CA 1
ATOM 3924 C C . LEU A 1 477 ? -62.502 -23.282 2.575 1.00 20.72 477 LEU A C 1
ATOM 3925 O O . LEU A 1 477 ? -63.307 -24.191 2.778 1.00 20.88 477 LEU A O 1
ATOM 3930 N N . ASN A 1 478 ? -62.811 -22.197 1.870 1.00 19.21 478 ASN A N 1
ATOM 3931 C CA . ASN A 1 478 ? -64.150 -22.042 1.327 1.00 20.10 478 ASN A CA 1
ATOM 3932 C C . ASN A 1 478 ? -64.547 -23.210 0.433 1.00 21.65 478 ASN A C 1
ATOM 3933 O O . ASN A 1 478 ? -65.691 -23.663 0.473 1.00 22.69 478 ASN A O 1
ATOM 3938 N N . GLU A 1 479 ? -63.612 -23.703 -0.371 1.00 21.68 479 GLU A N 1
ATOM 3939 C CA . GLU A 1 479 ? -63.918 -24.833 -1.246 1.00 24.06 479 GLU A CA 1
ATOM 3940 C C . GLU A 1 479 ? -64.229 -26.079 -0.420 1.00 22.66 479 GLU A C 1
ATOM 3941 O O . GLU A 1 479 ? -65.174 -26.812 -0.713 1.00 23.03 479 GLU A O 1
ATOM 3947 N N . LEU A 1 480 ? -63.432 -26.313 0.616 1.00 22.62 480 LEU A N 1
ATOM 3948 C CA . LEU A 1 480 ? -63.641 -27.461 1.485 1.00 21.01 480 LEU A CA 1
ATOM 3949 C C . LEU A 1 480 ? -65.016 -27.384 2.147 1.00 21.20 480 LEU A C 1
ATOM 3950 O O . LEU A 1 480 ? -65.773 -28.359 2.154 1.00 21.83 480 LEU A O 1
ATOM 3955 N N . GLU A 1 481 ? -65.331 -26.220 2.708 1.00 19.77 481 GLU A N 1
ATOM 3956 C CA . GLU A 1 481 ? -66.607 -26.031 3.390 1.00 19.29 481 GLU A CA 1
ATOM 3957 C C . GLU A 1 481 ? -67.814 -26.186 2.468 1.00 17.67 481 GLU A C 1
ATOM 3958 O O . GLU A 1 481 ? -68.850 -26.689 2.897 1.00 19.19 481 GLU A O 1
ATOM 3964 N N . LEU A 1 482 ? -67.687 -25.764 1.214 1.00 15.44 482 LEU A N 1
ATOM 3965 C CA . LEU A 1 482 ? -68.777 -25.909 0.251 1.00 16.82 482 LEU A CA 1
ATOM 3966 C C . LEU A 1 482 ? -69.066 -27.397 0.037 1.00 17.79 482 LEU A C 1
ATOM 3967 O O . LEU A 1 482 ? -70.226 -27.817 -0.037 1.00 18.80 482 LEU A O 1
ATOM 3972 N N . LEU A 1 483 ? -68.004 -28.189 -0.069 1.00 16.90 483 LEU A N 1
ATOM 3973 C CA . LEU A 1 483 ? -68.145 -29.625 -0.263 1.00 18.44 483 LEU A CA 1
ATOM 3974 C C . LEU A 1 483 ? -68.820 -30.198 0.964 1.00 18.59 483 LEU A C 1
ATOM 3975 O O . LEU A 1 483 ? -69.681 -31.065 0.861 1.00 19.51 483 LEU A O 1
ATOM 3980 N N . SER A 1 484 ? -68.427 -29.707 2.133 1.00 18.69 484 SER A N 1
ATOM 3981 C CA . SER A 1 484 ? -69.029 -30.181 3.368 1.00 19.08 484 SER A CA 1
ATOM 3982 C C . SER A 1 484 ? -70.550 -29.931 3.343 1.00 18.57 484 SER A C 1
ATOM 3983 O O . SER A 1 484 ? -71.344 -30.824 3.656 1.00 17.94 484 SER A O 1
ATOM 3986 N N . SER A 1 485 ? -70.956 -28.728 2.945 1.00 16.70 485 SER A N 1
ATOM 3987 C CA . SER A 1 485 ? -72.375 -28.399 2.882 1.00 18.99 485 SER A CA 1
ATOM 3988 C C . SER A 1 485 ? -73.109 -29.214 1.810 1.00 20.54 485 SER A C 1
ATOM 3989 O O . SER A 1 485 ? -74.227 -29.668 2.031 1.00 21.35 485 SER A O 1
ATOM 3992 N N . TYR A 1 486 ? -72.472 -29.404 0.655 1.00 20.97 486 TYR A N 1
ATOM 3993 C CA . TYR A 1 486 ? -73.069 -30.162 -0.449 1.00 20.92 486 TYR A CA 1
ATOM 3994 C C . TYR A 1 486 ? -73.217 -31.652 -0.179 1.00 20.82 486 TYR A C 1
ATOM 3995 O O . TYR A 1 486 ? -74.219 -32.267 -0.544 1.00 20.93 486 TYR A O 1
ATOM 4004 N N . TYR A 1 487 ? -72.198 -32.231 0.440 1.00 21.58 487 TYR A N 1
ATOM 4005 C CA . TYR A 1 487 ? -72.171 -33.664 0.700 1.00 21.13 487 TYR A CA 1
ATOM 4006 C C . TYR A 1 487 ? -72.649 -34.076 2.085 1.00 21.07 487 TYR A C 1
ATOM 4007 O O . TYR A 1 487 ? -73.028 -35.228 2.296 1.00 21.53 487 TYR A O 1
ATOM 4016 N N . GLY A 1 488 ? -72.626 -33.145 3.031 1.00 21.87 488 GLY A N 1
ATOM 4017 C CA . GLY A 1 488 ? -73.070 -33.468 4.375 1.00 19.53 488 GLY A CA 1
ATOM 4018 C C . GLY A 1 488 ? -72.397 -34.720 4.912 1.00 20.94 488 GLY A C 1
ATOM 4019 O O . GLY A 1 488 ? -71.186 -34.876 4.788 1.00 18.06 488 GLY A O 1
ATOM 4020 N N . PRO A 1 489 ? -73.168 -35.652 5.490 1.00 20.59 489 PRO A N 1
ATOM 4021 C CA . PRO A 1 489 ? -72.628 -36.895 6.052 1.00 20.16 489 PRO A CA 1
ATOM 4022 C C . PRO A 1 489 ? -71.850 -37.756 5.048 1.00 18.91 489 PRO A C 1
ATOM 4023 O O . PRO A 1 489 ? -70.905 -38.444 5.419 1.00 20.50 489 PRO A O 1
ATOM 4027 N N . ALA A 1 490 ? -72.248 -37.721 3.780 1.00 18.95 490 ALA A N 1
ATOM 4028 C CA . ALA A 1 490 ? -71.563 -38.500 2.750 1.00 16.74 490 ALA A CA 1
ATOM 4029 C C . ALA A 1 490 ? -70.108 -38.056 2.613 1.00 17.74 490 ALA A C 1
ATOM 4030 O O . ALA A 1 490 ? -69.263 -38.784 2.084 1.00 18.60 490 ALA A O 1
ATOM 4032 N N . GLU A 1 491 ? -69.816 -36.852 3.088 1.00 17.03 491 GLU A N 1
ATOM 4033 C CA . GLU A 1 491 ? -68.462 -36.320 3.013 1.00 19.04 491 GLU A CA 1
ATOM 4034 C C . GLU A 1 491 ? -67.438 -37.269 3.653 1.00 18.63 491 GLU A C 1
ATOM 4035 O O . GLU A 1 491 ? -66.306 -37.384 3.176 1.00 17.71 491 GLU A O 1
ATOM 4041 N N . TYR A 1 492 ? -67.851 -37.960 4.716 1.00 16.92 492 TYR A N 1
ATOM 4042 C CA . TYR A 1 492 ? -66.981 -38.892 5.434 1.00 16.93 492 TYR A CA 1
ATOM 4043 C C . TYR A 1 492 ? -66.768 -40.230 4.738 1.00 15.42 492 TYR A C 1
ATOM 4044 O O . TYR A 1 492 ? -65.920 -41.019 5.154 1.00 14.77 492 TYR A O 1
ATOM 4053 N N . LEU A 1 493 ? -67.535 -40.491 3.687 1.00 14.10 493 LEU A N 1
ATOM 4054 C CA . LEU A 1 493 ? -67.422 -41.754 2.969 1.00 15.40 493 LEU A CA 1
ATOM 4055 C C . LEU A 1 493 ? -66.738 -41.587 1.615 1.00 15.83 493 LEU A C 1
ATOM 4056 O O . LEU A 1 493 ? -66.576 -42.551 0.867 1.00 15.06 493 LEU A O 1
ATOM 4061 N N . MET A 1 494 ? -66.324 -40.361 1.312 1.00 15.60 494 MET A N 1
ATOM 4062 C CA . MET A 1 494 ? -65.663 -40.075 0.048 1.00 14.34 494 MET A CA 1
ATOM 4063 C C . MET A 1 494 ? -64.301 -40.756 -0.027 1.00 15.97 494 MET A C 1
ATOM 4064 O O . MET A 1 494 ? -63.657 -41.018 0.994 1.00 14.88 494 MET A O 1
ATOM 4069 N N . TYR A 1 495 ? -63.875 -41.044 -1.251 1.00 16.18 495 TYR A N 1
ATOM 4070 C CA . TYR A 1 495 ? -62.592 -41.682 -1.504 1.00 17.00 495 TYR A CA 1
ATOM 4071 C C . TYR A 1 495 ? -61.610 -40.555 -1.838 1.00 18.89 495 TYR A C 1
ATOM 4072 O O . TYR A 1 495 ? -61.577 -40.068 -2.974 1.00 19.36 495 TYR A O 1
ATOM 4081 N N . ASN A 1 496 ? -60.825 -40.133 -0.848 1.00 17.47 496 ASN A N 1
ATOM 4082 C CA . ASN A 1 496 ? -59.885 -39.036 -1.044 1.00 16.47 496 ASN A CA 1
ATOM 4083 C C . ASN A 1 496 ? -58.522 -39.464 -1.597 1.00 17.15 496 ASN A C 1
ATOM 4084 O O . ASN A 1 496 ? -57.993 -40.521 -1.235 1.00 16.09 496 ASN A O 1
ATOM 4089 N N . PHE A 1 497 ? -57.947 -38.628 -2.461 1.00 15.26 497 PHE A N 1
ATOM 4090 C CA . PHE A 1 497 ? -56.663 -38.945 -3.083 1.00 14.51 497 PHE A CA 1
ATOM 4091 C C . PHE A 1 497 ? -55.842 -37.731 -3.535 1.00 14.46 497 PHE A C 1
ATOM 4092 O O . PHE A 1 497 ? -56.387 -36.665 -3.829 1.00 11.55 497 PHE A O 1
ATOM 4100 N N . LEU A 1 498 ? -54.526 -37.913 -3.588 1.00 14.62 498 LEU A N 1
ATOM 4101 C CA . LEU A 1 498 ? -53.614 -36.879 -4.072 1.00 15.35 498 LEU A CA 1
ATOM 4102 C C . LEU A 1 498 ? -53.283 -37.232 -5.527 1.00 17.41 498 LEU A C 1
ATOM 4103 O O . LEU A 1 498 ? -52.891 -36.372 -6.317 1.00 17.93 498 LEU A O 1
ATOM 4108 N N . ASP A 1 499 ? -53.429 -38.513 -5.862 1.00 18.41 499 ASP A N 1
ATOM 4109 C CA . ASP A 1 499 ? -53.190 -39.000 -7.218 1.00 19.74 499 ASP A CA 1
ATOM 4110 C C . ASP A 1 499 ? -53.778 -40.394 -7.406 1.00 19.16 499 ASP A C 1
ATOM 4111 O O . ASP A 1 499 ? -54.247 -41.018 -6.452 1.00 18.65 499 ASP A O 1
ATOM 4116 N N . ASN A 1 500 ? -53.787 -40.859 -8.648 1.00 18.86 500 ASN A N 1
ATOM 4117 C CA . ASN A 1 500 ? -54.324 -42.172 -8.972 1.00 18.73 500 ASN A CA 1
ATOM 4118 C C . ASN A 1 500 ? -53.872 -42.552 -10.372 1.00 18.87 500 ASN A C 1
ATOM 4119 O O . ASN A 1 500 ? -53.077 -41.841 -10.975 1.00 18.44 500 ASN A O 1
ATOM 4124 N N . HIS A 1 501 ? -54.384 -43.659 -10.900 1.00 21.06 501 HIS A N 1
ATOM 4125 C CA . HIS A 1 501 ? -53.968 -44.109 -12.230 1.00 22.38 501 HIS A CA 1
ATOM 4126 C C . HIS A 1 501 ? -54.337 -43.200 -13.403 1.00 21.35 501 HIS A C 1
ATOM 4127 O O . HIS A 1 501 ? -53.822 -43.386 -14.504 1.00 22.60 501 HIS A O 1
ATOM 4134 N N . ASP A 1 502 ? -55.202 -42.220 -13.172 1.00 20.47 502 ASP A N 1
ATOM 4135 C CA . ASP A 1 502 ? -55.627 -41.311 -14.235 1.00 22.08 502 ASP A CA 1
ATOM 4136 C C . ASP A 1 502 ? -55.023 -39.913 -14.227 1.00 21.42 502 ASP A C 1
ATOM 4137 O O . ASP A 1 502 ? -55.275 -39.139 -15.141 1.00 21.95 502 ASP A O 1
ATOM 4142 N N . VAL A 1 503 ? -54.239 -39.581 -13.206 1.00 20.76 503 VAL A N 1
ATOM 4143 C CA . VAL A 1 503 ? -53.623 -38.256 -13.127 1.00 19.69 503 VAL A CA 1
ATOM 4144 C C . VAL A 1 503 ? -52.130 -38.382 -12.890 1.00 20.16 503 VAL A C 1
ATOM 4145 O O . VAL A 1 503 ? -51.617 -39.480 -12.646 1.00 19.51 503 VAL A O 1
ATOM 4149 N N . GLU A 1 504 ? -51.438 -37.250 -12.962 1.00 19.50 504 GLU A N 1
ATOM 4150 C CA . GLU A 1 504 ? -50.005 -37.221 -12.741 1.00 20.60 504 GLU A CA 1
ATOM 4151 C C . GLU A 1 504 ? -49.750 -37.502 -11.263 1.00 18.44 504 GLU A C 1
ATOM 4152 O O . GLU A 1 504 ? -50.571 -37.159 -10.415 1.00 16.68 504 GLU A O 1
ATOM 4158 N N . ARG A 1 505 ? -48.626 -38.139 -10.959 1.00 16.77 505 ARG A N 1
ATOM 4159 C CA . ARG A 1 505 ? -48.265 -38.401 -9.572 1.00 16.06 505 ARG A CA 1
ATOM 4160 C C . ARG A 1 505 ? -48.170 -37.009 -8.950 1.00 15.56 505 ARG A C 1
ATOM 4161 O O . ARG A 1 505 ? -47.633 -36.092 -9.562 1.00 14.57 505 ARG A O 1
ATOM 4169 N N . PHE A 1 506 ? -48.707 -36.845 -7.749 1.00 15.59 506 PHE A N 1
ATOM 4170 C CA . PHE A 1 506 ? -48.681 -35.546 -7.102 1.00 15.42 506 PHE A CA 1
ATOM 4171 C C . PHE A 1 506 ? -47.244 -35.091 -6.864 1.00 16.29 506 PHE A C 1
ATOM 4172 O O . PHE A 1 506 ? -46.955 -33.894 -6.883 1.00 15.41 506 PHE A O 1
ATOM 4180 N N . LEU A 1 507 ? -46.344 -36.048 -6.653 1.00 16.23 507 LEU A N 1
ATOM 4181 C CA . LEU A 1 507 ? -44.941 -35.716 -6.438 1.00 17.14 507 LEU A CA 1
ATOM 4182 C C . LEU A 1 507 ? -44.388 -34.999 -7.663 1.00 18.36 507 LEU A C 1
ATOM 4183 O O . LEU A 1 507 ? -43.572 -34.084 -7.529 1.00 19.17 507 LEU A O 1
ATOM 4188 N N . ASP A 1 508 ? -44.836 -35.403 -8.854 1.00 19.01 508 ASP A N 1
ATOM 4189 C CA . ASP A 1 508 ? -44.359 -34.773 -10.086 1.00 20.69 508 ASP A CA 1
ATOM 4190 C C . ASP A 1 508 ? -44.971 -33.402 -10.287 1.00 21.73 508 ASP A C 1
ATOM 4191 O O . ASP A 1 508 ? -44.379 -32.547 -10.937 1.00 23.56 508 ASP A O 1
ATOM 4196 N N . ILE A 1 509 ? -46.160 -33.188 -9.737 1.00 21.23 509 ILE A N 1
ATOM 4197 C CA . ILE A 1 509 ? -46.797 -31.893 -9.875 1.00 20.03 509 ILE A CA 1
ATOM 4198 C C . ILE A 1 509 ? -46.065 -30.851 -9.021 1.00 20.29 509 ILE A C 1
ATOM 4199 O O . ILE A 1 509 ? -45.695 -29.790 -9.517 1.00 20.01 509 ILE A O 1
ATOM 4204 N N . VAL A 1 510 ? -45.829 -31.151 -7.750 1.00 17.85 510 VAL A N 1
ATOM 4205 C CA . VAL A 1 510 ? -45.160 -30.173 -6.899 1.00 18.88 510 VAL A CA 1
ATOM 4206 C C . VAL A 1 510 ? -43.631 -30.218 -6.949 1.00 19.62 510 VAL A C 1
ATOM 4207 O O . VAL A 1 510 ? -42.969 -29.282 -6.502 1.00 19.36 510 VAL A O 1
ATOM 4211 N N . GLY A 1 511 ? -43.077 -31.297 -7.497 1.00 20.90 511 GLY A N 1
ATOM 4212 C CA . GLY A 1 511 ? -41.633 -31.421 -7.604 1.00 21.80 511 GLY A CA 1
ATOM 4213 C C . GLY A 1 511 ? -40.944 -31.639 -6.272 1.00 23.94 511 GLY A C 1
ATOM 4214 O O . GLY A 1 511 ? -40.278 -32.653 -6.080 1.00 24.66 511 GLY A O 1
ATOM 4215 N N . ASP A 1 512 ? -41.103 -30.682 -5.359 1.00 25.15 512 ASP A N 1
ATOM 4216 C CA . ASP A 1 512 ? -40.511 -30.739 -4.023 1.00 25.50 512 ASP A CA 1
ATOM 4217 C C . ASP A 1 512 ? -41.062 -31.873 -3.166 1.00 24.44 512 ASP A C 1
ATOM 4218 O O . ASP A 1 512 ? -42.267 -31.935 -2.911 1.00 23.45 512 ASP A O 1
ATOM 4223 N N . LYS A 1 513 ? -40.183 -32.751 -2.698 1.00 22.37 513 LYS A N 1
ATOM 4224 C CA . LYS A 1 513 ? -40.620 -33.833 -1.834 1.00 22.55 513 LYS A CA 1
ATOM 4225 C C . LYS A 1 513 ? -41.125 -33.261 -0.510 1.00 21.82 513 LYS A C 1
ATOM 4226 O O . LYS A 1 513 ? -41.964 -33.872 0.157 1.00 20.55 513 LYS A O 1
ATOM 4232 N N . ARG A 1 514 ? -40.637 -32.081 -0.135 1.00 20.83 514 ARG A N 1
ATOM 4233 C CA . ARG A 1 514 ? -41.098 -31.471 1.109 1.00 23.58 514 ARG A CA 1
ATOM 4234 C C . ARG A 1 514 ? -42.531 -30.946 0.961 1.00 22.49 514 ARG A C 1
ATOM 4235 O O . ARG A 1 514 ? -43.273 -30.883 1.943 1.00 23.82 514 ARG A O 1
ATOM 4243 N N . LYS A 1 515 ? -42.925 -30.576 -0.256 1.00 20.60 515 LYS A N 1
ATOM 4244 C CA . LYS A 1 515 ? -44.289 -30.090 -0.482 1.00 21.10 515 LYS A CA 1
ATOM 4245 C C . LYS A 1 515 ? -45.255 -31.275 -0.507 1.00 21.27 515 LYS A C 1
ATOM 4246 O O . LYS A 1 515 ? -46.364 -31.200 0.038 1.00 19.38 515 LYS A O 1
ATOM 4252 N N . TYR A 1 516 ? -44.828 -32.369 -1.136 1.00 19.14 516 TYR A N 1
ATOM 4253 C CA . TYR A 1 516 ? -45.643 -33.568 -1.201 1.00 18.34 516 TYR A CA 1
ATOM 4254 C C . TYR A 1 516 ? -46.039 -33.959 0.220 1.00 18.51 516 TYR A C 1
ATOM 4255 O O . TYR A 1 516 ? -47.200 -34.249 0.501 1.00 18.65 516 TYR A O 1
ATOM 4264 N N . VAL A 1 517 ? -45.057 -33.966 1.113 1.00 18.90 517 VAL A N 1
ATOM 4265 C CA . VAL A 1 517 ? -45.290 -34.323 2.509 1.00 19.19 517 VAL A CA 1
ATOM 4266 C C . VAL A 1 517 ? -46.378 -33.466 3.155 1.00 17.64 517 VAL A C 1
ATOM 4267 O O . VAL A 1 517 ? -47.201 -33.974 3.911 1.00 18.39 517 VAL A O 1
ATOM 4271 N N . CYS A 1 518 ? -46.388 -32.170 2.862 1.00 18.13 518 CYS A N 1
ATOM 4272 C CA . CYS A 1 518 ? -47.408 -31.292 3.427 1.00 16.33 518 CYS A CA 1
ATOM 4273 C C . CYS A 1 518 ? -48.800 -31.635 2.905 1.00 16.38 518 CYS A C 1
ATOM 4274 O O . CYS A 1 518 ? -49.794 -31.515 3.639 1.00 16.87 518 CYS A O 1
ATOM 4277 N N . ALA A 1 519 ? -48.874 -32.071 1.647 1.00 15.50 519 ALA A N 1
ATOM 4278 C CA . ALA A 1 519 ? -50.151 -32.444 1.040 1.00 15.78 519 ALA A CA 1
ATOM 4279 C C . ALA A 1 519 ? -50.614 -33.761 1.656 1.00 17.32 519 ALA A C 1
ATOM 4280 O O . ALA A 1 519 ? -51.797 -33.945 1.946 1.00 18.87 519 ALA A O 1
ATOM 4282 N N . LEU A 1 520 ? -49.668 -34.671 1.870 1.00 17.13 520 LEU A N 1
ATOM 4283 C CA . LEU A 1 520 ? -49.982 -35.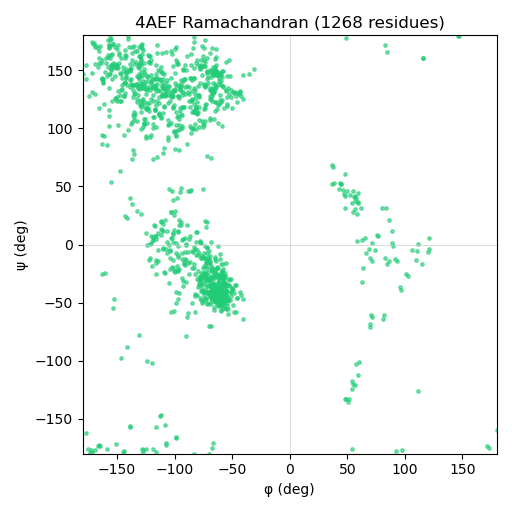966 2.459 1.00 17.35 520 LEU A CA 1
ATOM 4284 C C . LEU A 1 520 ? -50.543 -35.768 3.862 1.00 17.39 520 LEU A C 1
ATOM 4285 O O . LEU A 1 520 ? -51.503 -36.441 4.258 1.00 18.40 520 LEU A O 1
ATOM 4290 N N . VAL A 1 521 ? -49.947 -34.848 4.617 1.00 16.63 521 VAL A N 1
ATOM 4291 C CA . VAL A 1 521 ? -50.427 -34.565 5.969 1.00 15.20 521 VAL A CA 1
ATOM 4292 C C . VAL A 1 521 ? -51.892 -34.141 5.904 1.00 15.40 521 VAL A C 1
ATOM 4293 O O . VAL A 1 521 ? -52.716 -34.557 6.726 1.00 16.13 521 VAL A O 1
ATOM 4297 N N . PHE A 1 522 ? -52.221 -33.315 4.922 1.00 14.99 522 PHE A N 1
ATOM 4298 C CA . PHE A 1 522 ? -53.598 -32.874 4.783 1.00 16.61 522 PHE A CA 1
ATOM 4299 C C . PHE A 1 522 ? -54.504 -34.050 4.441 1.00 17.26 522 PHE A C 1
ATOM 4300 O O . PHE A 1 522 ? -55.562 -34.231 5.050 1.00 18.21 522 PHE A O 1
ATOM 4308 N N . LEU A 1 523 ? -54.088 -34.844 3.458 1.00 17.58 523 LEU A N 1
ATOM 4309 C CA . LEU A 1 523 ? -54.884 -35.992 3.037 1.00 18.33 523 LEU A CA 1
ATOM 4310 C C . LEU A 1 523 ? -55.181 -36.948 4.182 1.00 18.00 523 LEU A C 1
ATOM 4311 O O . LEU A 1 523 ? -56.327 -37.345 4.388 1.00 19.40 523 LEU A O 1
ATOM 4316 N N . MET A 1 524 ? -54.148 -37.309 4.933 1.00 18.78 524 MET A N 1
ATOM 4317 C CA . MET A 1 524 ? -54.298 -38.256 6.037 1.00 17.30 524 MET A CA 1
ATOM 4318 C C . MET A 1 524 ? -55.032 -37.757 7.273 1.00 15.93 524 MET A C 1
ATOM 4319 O O . MET A 1 524 ? -55.418 -38.563 8.122 1.00 15.68 524 MET A O 1
ATOM 4324 N N . THR A 1 525 ? -55.241 -36.448 7.383 1.00 16.22 525 THR A N 1
ATOM 4325 C CA . THR A 1 525 ? -55.924 -35.912 8.559 1.00 16.49 525 THR A CA 1
ATOM 4326 C C . THR A 1 525 ? -57.255 -35.236 8.270 1.00 18.29 525 THR A C 1
ATOM 4327 O O . THR A 1 525 ? -57.851 -34.643 9.163 1.00 18.67 525 THR A O 1
ATOM 4331 N N . TYR A 1 526 ? -57.733 -35.319 7.035 1.00 18.54 526 TYR A N 1
ATOM 4332 C CA . TYR A 1 526 ? -58.992 -34.664 6.696 1.00 17.79 526 TYR A CA 1
ATOM 4333 C C . TYR A 1 526 ? -60.200 -35.612 6.703 1.00 18.86 526 TYR A C 1
ATOM 4334 O O . TYR A 1 526 ? -60.050 -36.837 6.802 1.00 17.92 526 TYR A O 1
ATOM 4343 N N . LYS A 1 527 ? -61.398 -35.035 6.609 1.00 19.04 527 LYS A N 1
ATOM 4344 C CA . LYS A 1 527 ? -62.628 -35.821 6.578 1.00 18.93 527 LYS A CA 1
ATOM 4345 C C . LYS A 1 527 ? -62.673 -36.582 5.257 1.00 19.68 527 LYS A C 1
ATOM 4346 O O . LYS A 1 527 ? -62.421 -36.012 4.192 1.00 19.12 527 LYS A O 1
ATOM 4352 N N . GLY A 1 528 ? -62.985 -37.873 5.331 1.00 18.63 528 GLY A N 1
ATOM 4353 C CA . GLY A 1 528 ? -63.025 -38.683 4.131 1.00 16.88 528 GLY A CA 1
ATOM 4354 C C . GLY A 1 528 ? -61.956 -39.755 4.205 1.00 17.67 528 GLY A C 1
ATOM 4355 O O . GLY A 1 528 ? -60.992 -39.630 4.962 1.00 17.95 528 GLY A O 1
ATOM 4356 N N . ILE A 1 529 ? -62.118 -40.802 3.408 1.00 17.03 529 ILE A N 1
ATOM 4357 C CA . ILE A 1 529 ? -61.188 -41.921 3.413 1.00 16.65 529 ILE A CA 1
ATOM 4358 C C . ILE A 1 529 ? -59.921 -41.669 2.585 1.00 16.93 529 ILE A C 1
ATOM 4359 O O . ILE A 1 529 ? -59.977 -41.451 1.374 1.00 16.49 529 ILE A O 1
ATOM 4364 N N . PRO A 1 530 ? -58.755 -41.690 3.242 1.00 16.25 530 PRO A N 1
ATOM 4365 C CA . PRO A 1 530 ? -57.486 -41.462 2.550 1.00 16.88 530 PRO A CA 1
ATOM 4366 C C . PRO A 1 530 ? -57.085 -42.661 1.704 1.00 17.04 530 PRO A C 1
ATOM 4367 O O . PRO A 1 530 ? -57.480 -43.790 1.989 1.00 16.78 530 PRO A O 1
ATOM 4371 N N . SER A 1 531 ? -56.310 -42.409 0.655 1.00 18.31 531 SER A N 1
ATOM 4372 C CA . SER A 1 531 ? -55.841 -43.473 -0.222 1.00 19.52 531 SER A CA 1
ATOM 4373 C C . SER A 1 531 ? -54.512 -43.067 -0.825 1.00 20.20 531 SER A C 1
ATOM 4374 O O . SER A 1 531 ? -54.220 -41.875 -0.946 1.00 20.92 531 SER A O 1
ATOM 4377 N N . LEU A 1 532 ? -53.718 -44.068 -1.197 1.00 18.60 532 LEU A N 1
ATOM 4378 C CA . LEU A 1 532 ? -52.410 -43.860 -1.815 1.00 17.47 532 LEU A CA 1
ATOM 4379 C C . LEU A 1 532 ? -52.368 -44.651 -3.115 1.00 17.03 532 LEU A C 1
ATOM 4380 O O . LEU A 1 532 ? -53.004 -45.699 -3.227 1.00 17.35 532 LEU A O 1
ATOM 4385 N N . PHE A 1 533 ? -51.637 -44.147 -4.102 1.00 16.34 533 PHE A N 1
ATOM 4386 C CA . PHE A 1 533 ? -51.500 -44.856 -5.368 1.00 15.85 533 PHE A CA 1
ATOM 4387 C C . PHE A 1 533 ? -50.190 -45.637 -5.189 1.00 17.42 533 PHE A C 1
ATOM 4388 O O . PHE A 1 533 ? -49.194 -45.072 -4.714 1.00 16.45 533 PHE A O 1
ATOM 4396 N N . TYR A 1 534 ? -50.186 -46.925 -5.545 1.00 15.95 534 TYR A N 1
ATOM 4397 C CA . TYR A 1 534 ? -48.994 -47.750 -5.341 1.00 16.05 534 TYR A CA 1
ATOM 4398 C C . TYR A 1 534 ? -47.721 -47.008 -5.742 1.00 16.95 534 TYR A C 1
ATOM 4399 O O . TYR A 1 534 ? -47.646 -46.407 -6.817 1.00 16.87 534 TYR A O 1
ATOM 4408 N N . GLY A 1 535 ? -46.725 -47.051 -4.860 1.00 17.20 535 GLY A N 1
ATOM 4409 C CA . GLY A 1 535 ? -45.468 -46.380 -5.125 1.00 17.61 535 GLY A CA 1
ATOM 4410 C C . GLY A 1 535 ? -45.337 -45.050 -4.399 1.00 19.13 535 GLY A C 1
ATOM 4411 O O . GLY A 1 535 ? -44.221 -44.591 -4.125 1.00 18.75 535 GLY A O 1
ATOM 4412 N N . ASP A 1 536 ? -46.467 -44.423 -4.076 1.00 19.76 536 ASP A N 1
ATOM 4413 C CA . ASP A 1 536 ? -46.423 -43.136 -3.396 1.00 20.54 536 ASP A CA 1
ATOM 4414 C C . ASP A 1 536 ? -45.658 -43.220 -2.073 1.00 20.26 536 ASP A C 1
ATOM 4415 O O . ASP A 1 536 ? -45.042 -42.243 -1.648 1.00 19.14 536 ASP A O 1
ATOM 4420 N N . GLU A 1 537 ? -45.687 -44.390 -1.435 1.00 18.76 537 GLU A N 1
ATOM 4421 C CA . GLU A 1 537 ? -45.002 -44.570 -0.162 1.00 20.41 537 GLU A CA 1
ATOM 4422 C C . GLU A 1 537 ? -43.479 -44.554 -0.301 1.00 21.06 537 GLU A C 1
ATOM 4423 O O . GLU A 1 537 ? -42.772 -44.399 0.699 1.00 21.11 537 GLU A O 1
ATOM 4429 N N . ILE A 1 538 ? -42.965 -44.713 -1.521 1.00 20.96 538 ILE A N 1
ATOM 4430 C CA . ILE A 1 538 ? -41.513 -44.680 -1.710 1.00 21.00 538 ILE A CA 1
ATOM 4431 C C . ILE A 1 538 ? -41.033 -43.539 -2.598 1.00 20.88 538 ILE A C 1
ATOM 4432 O O . ILE A 1 538 ? -39.854 -43.489 -2.937 1.00 21.59 538 ILE A O 1
ATOM 4437 N N . GLY A 1 539 ? -41.935 -42.628 -2.968 1.00 21.01 539 GLY A N 1
ATOM 4438 C CA . GLY A 1 539 ? -41.557 -41.508 -3.818 1.00 19.60 539 GLY A CA 1
ATOM 4439 C C . GLY A 1 539 ? -41.458 -41.853 -5.299 1.00 20.23 539 GLY A C 1
ATOM 4440 O O . GLY A 1 539 ? -40.655 -41.265 -6.035 1.00 20.11 539 GLY A O 1
ATOM 4441 N N . LEU A 1 540 ? -42.280 -42.799 -5.743 1.00 19.25 540 LEU A N 1
ATOM 4442 C CA . LEU A 1 540 ? -42.280 -43.236 -7.134 1.00 20.29 540 LEU A CA 1
ATOM 4443 C C . LEU A 1 540 ? -42.775 -42.121 -8.046 1.00 22.00 540 LEU A C 1
ATOM 4444 O O . LEU A 1 540 ? -43.849 -41.562 -7.823 1.00 21.77 540 LEU A O 1
ATOM 4449 N N . ARG A 1 541 ? -41.995 -41.804 -9.078 1.00 22.93 541 ARG A N 1
ATOM 4450 C CA . ARG A 1 541 ? -42.370 -40.755 -10.025 1.00 22.90 541 ARG A CA 1
ATOM 4451 C C . ARG A 1 541 ? -42.784 -41.373 -11.355 1.00 23.17 541 ARG A C 1
ATOM 4452 O O . ARG A 1 541 ? -42.531 -42.554 -11.615 1.00 23.64 541 ARG A O 1
ATOM 4460 N N . GLY A 1 542 ? -43.422 -40.568 -12.195 1.00 22.29 542 GLY A N 1
ATOM 4461 C CA . GLY A 1 542 ? -43.843 -41.052 -13.492 1.00 23.21 542 GLY A CA 1
ATOM 4462 C C . GLY A 1 542 ? -42.670 -41.356 -14.407 1.00 24.85 542 GLY A C 1
ATOM 4463 O O . GLY A 1 542 ? -41.526 -41.002 -14.113 1.00 22.92 542 GLY A O 1
ATOM 4464 N N . ILE A 1 543 ? -42.954 -42.014 -15.526 1.00 26.96 543 ILE A N 1
ATOM 4465 C CA . ILE A 1 543 ? -41.920 -42.368 -16.487 1.00 29.84 543 ILE A CA 1
ATOM 4466 C C . ILE A 1 543 ? -42.267 -41.876 -17.888 1.00 30.57 543 ILE A C 1
ATOM 4467 O O . ILE A 1 543 ? -43.433 -41.663 -18.218 1.00 30.18 543 ILE A O 1
ATOM 4472 N N . ASN A 1 544 ? -41.244 -41.700 -18.711 1.00 31.51 544 ASN A N 1
ATOM 4473 C CA . ASN A 1 544 ? -41.446 -41.243 -20.075 1.00 34.08 544 ASN A CA 1
ATOM 4474 C C . ASN A 1 544 ? -41.770 -42.416 -20.986 1.00 33.90 544 ASN A C 1
ATOM 4475 O O . ASN A 1 544 ? -41.025 -43.388 -21.050 1.00 35.44 544 ASN A O 1
ATOM 4480 N N . LEU A 1 545 ? -42.900 -42.323 -21.670 1.00 34.66 545 LEU A N 1
ATOM 4481 C CA . LEU A 1 545 ? -43.325 -43.354 -22.604 1.00 36.16 545 LEU A CA 1
ATOM 4482 C C . LEU A 1 545 ? -43.559 -42.663 -23.943 1.00 36.83 545 LEU A C 1
ATOM 4483 O O . LEU A 1 545 ? -44.635 -42.121 -24.203 1.00 34.96 545 LEU A O 1
ATOM 4488 N N . GLN A 1 546 ? -42.523 -42.665 -24.774 1.00 38.77 546 GLN A N 1
ATOM 4489 C CA . GLN A 1 546 ? -42.578 -42.048 -26.091 1.00 41.06 546 GLN A CA 1
ATOM 4490 C C . GLN A 1 546 ? -42.964 -40.567 -26.050 1.00 40.26 546 GLN A C 1
ATOM 4491 O O . GLN A 1 546 ? -43.748 -40.094 -26.877 1.00 40.00 546 GLN A O 1
ATOM 4497 N N . GLY A 1 547 ? -42.409 -39.840 -25.085 1.00 38.42 547 GLY A N 1
ATOM 4498 C CA . GLY A 1 547 ? -42.692 -38.419 -24.981 1.00 38.37 547 GLY A CA 1
ATOM 4499 C C . GLY A 1 547 ? -43.880 -38.041 -24.118 1.00 37.15 547 GLY A C 1
ATOM 4500 O O . GLY A 1 547 ? -44.180 -36.858 -23.950 1.00 36.93 547 GLY A O 1
ATOM 4501 N N . MET A 1 548 ? -44.558 -39.042 -23.574 1.00 37.77 548 MET A N 1
ATOM 4502 C CA . MET A 1 548 ? -45.717 -38.819 -22.721 1.00 38.14 548 MET A CA 1
ATOM 4503 C C . MET A 1 548 ? -45.397 -39.402 -21.353 1.00 36.67 548 MET A C 1
ATOM 4504 O O . MET A 1 548 ? -45.042 -40.571 -21.248 1.00 36.66 548 MET A O 1
ATOM 4509 N N . GLU A 1 549 ? -45.488 -38.589 -20.307 1.00 35.62 549 GLU A N 1
ATOM 4510 C CA . GLU A 1 549 ? -45.209 -39.096 -18.968 1.00 34.68 549 GLU A CA 1
ATOM 4511 C C . GLU A 1 549 ? -46.420 -39.859 -18.461 1.00 33.81 549 GLU A C 1
ATOM 4512 O O . GLU A 1 549 ? -47.551 -39.360 -18.507 1.00 31.96 549 GLU A O 1
ATOM 4518 N N . SER A 1 550 ? -46.179 -41.078 -17.995 1.00 30.52 550 SER A N 1
ATOM 4519 C CA . SER A 1 550 ? -47.236 -41.900 -17.441 1.00 27.50 550 SER A CA 1
ATOM 4520 C C . SER A 1 550 ? -46.992 -42.023 -15.947 1.00 26.13 550 SER A C 1
ATOM 4521 O O . SER A 1 550 ? -45.858 -42.232 -15.510 1.00 25.09 550 SER A O 1
ATOM 4524 N N . SER A 1 551 ? -48.056 -41.905 -15.165 1.00 22.94 551 SER A N 1
ATOM 4525 C CA . SER A 1 551 ? -47.935 -42.019 -13.722 1.00 21.99 551 SER A CA 1
ATOM 4526 C C . SER A 1 551 ? -47.990 -43.495 -13.344 1.00 22.50 551 SER A C 1
ATOM 4527 O O . SER A 1 551 ? -47.805 -43.860 -12.184 1.00 22.26 551 SER A O 1
ATOM 4530 N N . ARG A 1 552 ? -48.244 -44.338 -14.341 1.00 22.92 552 ARG A N 1
ATOM 4531 C CA . ARG A 1 552 ? -48.339 -45.777 -14.132 1.00 23.71 552 ARG A CA 1
ATOM 4532 C C . ARG A 1 552 ? -46.980 -46.447 -14.251 1.00 23.25 552 ARG A C 1
ATOM 4533 O O . ARG A 1 552 ? -46.836 -47.479 -14.901 1.00 21.10 552 ARG A O 1
ATOM 4541 N N . ALA A 1 553 ? -45.984 -45.849 -13.614 1.00 24.67 553 ALA A N 1
ATOM 4542 C CA . ALA A 1 553 ? -44.637 -46.390 -13.651 1.00 24.87 553 ALA A CA 1
ATOM 4543 C C . ALA A 1 553 ? -44.625 -47.725 -12.944 1.00 25.29 553 ALA A C 1
ATOM 4544 O O . ALA A 1 553 ? -45.411 -47.956 -12.022 1.00 25.22 553 ALA A O 1
ATOM 4546 N N . PRO A 1 554 ? -43.748 -48.635 -13.382 1.00 25.45 554 PRO A N 1
ATOM 4547 C CA . PRO A 1 554 ? -43.640 -49.962 -12.766 1.00 25.65 554 PRO A CA 1
ATOM 4548 C C . PRO A 1 554 ? -43.178 -49.811 -11.319 1.00 23.56 554 PRO A C 1
ATOM 4549 O O . PRO A 1 554 ? -42.280 -49.020 -11.034 1.00 22.34 554 PRO A O 1
ATOM 4553 N N . MET A 1 555 ? -43.791 -50.552 -10.404 1.00 22.96 555 MET A N 1
ATOM 4554 C CA . MET A 1 555 ? -43.374 -50.460 -9.012 1.00 24.36 555 MET A CA 1
ATOM 4555 C C . MET A 1 555 ? -41.910 -50.883 -8.903 1.00 24.41 555 MET A C 1
ATOM 4556 O O . MET A 1 555 ? -41.472 -51.793 -9.601 1.00 22.78 555 MET A O 1
ATOM 4561 N N . LEU A 1 556 ? -41.160 -50.216 -8.031 1.00 25.45 556 LEU A N 1
ATOM 4562 C CA . LEU A 1 556 ? -39.747 -50.539 -7.827 1.00 27.40 556 LEU A CA 1
ATOM 4563 C C . LEU A 1 556 ? -39.590 -51.346 -6.546 1.00 27.39 556 LEU A C 1
ATOM 4564 O O . LEU A 1 556 ? -40.058 -50.931 -5.494 1.00 29.73 556 LEU A O 1
ATOM 4569 N N . TRP A 1 557 ? -38.933 -52.496 -6.629 1.00 28.19 557 TRP A N 1
ATOM 4570 C CA . TRP A 1 557 ? -38.743 -53.322 -5.444 1.00 29.09 557 TRP A CA 1
ATOM 4571 C C . TRP A 1 557 ? -37.315 -53.287 -4.917 1.00 30.15 557 TRP A C 1
ATOM 4572 O O . TRP A 1 557 ? -37.027 -53.820 -3.845 1.00 30.18 557 TRP A O 1
ATOM 4583 N N . ASN A 1 558 ? -36.421 -52.661 -5.670 1.00 31.88 558 ASN A N 1
ATOM 4584 C CA . ASN A 1 558 ? -35.039 -52.535 -5.237 1.00 34.39 558 ASN A CA 1
ATOM 4585 C C . ASN A 1 558 ? -35.041 -51.394 -4.223 1.00 34.05 558 ASN A C 1
ATOM 4586 O O . ASN A 1 558 ? -35.077 -50.221 -4.581 1.00 33.83 558 ASN A O 1
ATOM 4591 N N . GLU A 1 559 ? -35.010 -51.763 -2.951 1.00 34.51 559 GLU A N 1
ATOM 4592 C CA . GLU A 1 559 ? -35.061 -50.806 -1.858 1.00 36.85 559 GLU A CA 1
ATOM 4593 C C . GLU A 1 559 ? -34.028 -49.694 -1.814 1.00 37.18 559 GLU A C 1
ATOM 4594 O O . GLU A 1 559 ? -34.215 -48.720 -1.088 1.00 38.03 559 GLU A O 1
ATOM 4600 N N . GLU A 1 560 ? -32.945 -49.812 -2.570 1.00 37.44 560 GLU A N 1
ATOM 4601 C CA . GLU A 1 560 ? -31.960 -48.739 -2.559 1.00 39.31 560 GLU A CA 1
ATOM 4602 C C . GLU A 1 560 ? -32.494 -47.616 -3.441 1.00 37.79 560 GLU A C 1
ATOM 4603 O O . GLU A 1 560 ? -31.929 -46.526 -3.494 1.00 37.57 560 GLU A O 1
ATOM 4609 N N . GLU A 1 561 ? -33.598 -47.891 -4.129 1.00 35.74 561 GLU A N 1
ATOM 4610 C CA . GLU A 1 561 ? -34.220 -46.900 -4.991 1.00 34.80 561 GLU A CA 1
ATOM 4611 C C . GLU A 1 561 ? -35.380 -46.189 -4.284 1.00 33.05 561 GLU A C 1
ATOM 4612 O O . GLU A 1 561 ? -35.910 -45.198 -4.787 1.00 32.80 561 GLU A O 1
ATOM 4618 N N . TRP A 1 562 ? -35.761 -46.696 -3.115 1.00 29.92 562 TRP A N 1
ATOM 4619 C CA . TRP A 1 562 ? -36.848 -46.110 -2.338 1.00 28.76 562 TRP A CA 1
ATOM 4620 C C . TRP A 1 562 ? -36.398 -44.856 -1.602 1.00 28.99 562 TRP A C 1
ATOM 4621 O O . TRP A 1 562 ? -35.232 -44.710 -1.249 1.00 28.97 562 TRP A O 1
ATOM 4632 N N . ASP A 1 563 ? -37.330 -43.941 -1.381 1.00 28.29 563 ASP A N 1
ATOM 4633 C CA . ASP A 1 563 ? -37.012 -42.758 -0.605 1.00 27.77 563 ASP A CA 1
ATOM 4634 C C . ASP A 1 563 ? -37.501 -43.198 0.772 1.00 26.50 563 ASP A C 1
ATOM 4635 O O . ASP A 1 563 ? -38.704 -43.334 1.002 1.00 27.33 563 ASP A O 1
ATOM 4640 N N . GLN A 1 564 ? -36.554 -43.467 1.664 1.00 27.15 564 GLN A N 1
ATOM 4641 C CA . GLN A 1 564 ? -36.857 -43.945 3.002 1.00 25.54 564 GLN A CA 1
ATOM 4642 C C . GLN A 1 564 ? -37.558 -42.925 3.879 1.00 25.93 564 GLN A C 1
ATOM 4643 O O . GLN A 1 564 ? -38.298 -43.296 4.795 1.00 25.94 564 GLN A O 1
ATOM 4649 N N . ARG A 1 565 ? -37.328 -41.643 3.619 1.00 25.66 565 ARG A N 1
ATOM 4650 C CA . ARG A 1 565 ? -37.979 -40.610 4.416 1.00 25.66 565 ARG A CA 1
ATOM 4651 C C . ARG A 1 565 ? -39.475 -40.612 4.140 1.00 23.10 565 ARG A C 1
ATOM 4652 O O . ARG A 1 565 ? -40.285 -40.638 5.062 1.00 22.38 565 ARG A O 1
ATOM 4660 N N . ILE A 1 566 ? -39.851 -40.603 2.869 1.00 21.77 566 ILE A N 1
ATOM 4661 C CA . ILE A 1 566 ? -41.268 -40.616 2.546 1.00 22.28 566 ILE A CA 1
ATOM 4662 C C . ILE A 1 566 ? -41.927 -41.891 3.089 1.00 21.97 566 ILE A C 1
ATOM 4663 O O . ILE A 1 566 ? -43.039 -41.842 3.619 1.00 20.85 566 ILE A O 1
ATOM 4668 N N . LEU A 1 567 ? -41.243 -43.027 2.968 1.00 20.52 567 LEU A N 1
ATOM 4669 C CA . LEU A 1 567 ? -41.800 -44.289 3.465 1.00 22.02 567 LEU A CA 1
ATOM 4670 C C . LEU A 1 567 ? -42.056 -44.211 4.966 1.00 22.33 567 LEU A C 1
ATOM 4671 O O . LEU A 1 567 ? -43.137 -44.563 5.440 1.00 21.68 567 LEU A O 1
ATOM 4676 N N . GLU A 1 568 ? -41.057 -43.739 5.706 1.00 21.38 568 GLU A N 1
ATOM 4677 C CA . GLU A 1 568 ? -41.176 -43.597 7.149 1.00 23.64 568 GLU A CA 1
ATOM 4678 C C . GLU A 1 568 ? -42.321 -42.639 7.483 1.00 21.70 568 GLU A C 1
ATOM 4679 O O . GLU A 1 568 ? -43.188 -42.951 8.300 1.00 20.27 568 GLU A O 1
ATOM 4685 N N . ILE A 1 569 ? -42.326 -41.476 6.841 1.00 21.71 569 ILE A N 1
ATOM 4686 C CA . ILE A 1 569 ? -43.366 -40.486 7.080 1.00 21.02 569 ILE A CA 1
ATOM 4687 C C . ILE A 1 569 ? -44.734 -41.043 6.714 1.00 20.94 569 ILE A C 1
ATOM 4688 O O . ILE A 1 569 ? -45.714 -40.794 7.411 1.00 21.87 569 ILE A O 1
ATOM 4693 N N . THR A 1 570 ? -44.807 -41.811 5.631 1.00 19.57 570 THR A N 1
ATOM 4694 C CA . THR A 1 570 ? -46.087 -42.373 5.233 1.00 19.32 570 THR A CA 1
ATOM 4695 C C . THR A 1 570 ? -46.586 -43.388 6.260 1.00 20.51 570 THR A C 1
ATOM 4696 O O . THR A 1 570 ? -47.775 -43.408 6.596 1.00 20.34 570 THR A O 1
ATOM 4700 N N . LYS A 1 571 ? -45.680 -44.221 6.766 1.00 21.24 571 LYS A N 1
ATOM 4701 C CA . LYS A 1 571 ? -46.044 -45.215 7.774 1.00 21.20 571 LYS A CA 1
ATOM 4702 C C . LYS A 1 571 ? -46.594 -44.521 9.012 1.00 19.38 571 LYS A C 1
ATOM 4703 O O . LYS A 1 571 ? -47.595 -44.952 9.587 1.00 18.67 571 LYS A O 1
ATOM 4709 N N . THR A 1 572 ? -45.932 -43.442 9.418 1.00 19.11 572 THR A N 1
ATOM 4710 C CA . THR A 1 572 ? -46.353 -42.690 10.595 1.00 19.47 572 THR A CA 1
ATOM 4711 C C . THR A 1 572 ? -47.766 -42.111 10.466 1.00 19.84 572 THR A C 1
ATOM 4712 O O . THR A 1 572 ? -48.576 -42.225 11.383 1.00 19.36 572 THR A O 1
ATOM 4716 N N . LEU A 1 573 ? -48.062 -41.487 9.331 1.00 19.77 573 LEU A N 1
ATOM 4717 C CA . LEU A 1 573 ? -49.385 -40.900 9.121 1.00 20.12 573 LEU A CA 1
ATOM 4718 C C . LEU A 1 573 ? -50.480 -41.963 9.046 1.00 20.72 573 LEU A C 1
ATOM 4719 O O . LEU A 1 573 ? -51.585 -41.767 9.555 1.00 20.63 573 LEU A O 1
ATOM 4724 N N . VAL A 1 574 ? -50.175 -43.089 8.409 1.00 20.26 574 VAL A N 1
ATOM 4725 C CA . VAL A 1 574 ? -51.150 -44.162 8.286 1.00 21.35 574 VAL A CA 1
ATOM 4726 C C . VAL A 1 574 ? -51.479 -44.701 9.673 1.00 23.15 574 VAL A C 1
ATOM 4727 O O . VAL A 1 574 ? -52.641 -44.973 9.991 1.00 24.62 574 VAL A O 1
ATOM 4731 N N . LYS A 1 575 ? -50.447 -44.842 10.496 1.00 23.62 575 LYS A N 1
ATOM 4732 C CA . LYS A 1 575 ? -50.600 -45.335 11.859 1.00 24.43 575 LYS A CA 1
ATOM 4733 C C . LYS A 1 575 ? -51.357 -44.328 12.725 1.00 22.61 575 LYS A C 1
ATOM 4734 O O . LYS A 1 575 ? -52.248 -44.701 13.484 1.00 21.52 575 LYS A O 1
ATOM 4740 N N . ILE A 1 576 ? -50.998 -43.054 12.617 1.00 22.47 576 ILE A N 1
ATOM 4741 C CA . ILE A 1 576 ? -51.666 -42.009 13.391 1.00 22.75 576 ILE A CA 1
ATOM 4742 C C . ILE A 1 576 ? -53.153 -41.952 13.045 1.00 23.97 576 ILE A C 1
ATOM 4743 O O . ILE A 1 576 ? -54.001 -41.854 13.934 1.00 24.62 576 ILE A O 1
ATOM 4748 N N . ARG A 1 577 ? -53.461 -42.025 11.753 1.00 22.93 577 ARG A N 1
ATOM 4749 C CA . ARG A 1 577 ? -54.841 -41.994 11.285 1.00 24.97 577 ARG A CA 1
ATOM 4750 C C . ARG A 1 577 ? -55.695 -43.130 11.840 1.00 26.83 577 ARG A C 1
ATOM 4751 O O . ARG A 1 577 ? -56.729 -42.891 12.464 1.00 28.85 577 ARG A O 1
ATOM 4759 N N . LYS A 1 578 ? -55.266 -44.368 11.598 1.00 27.66 578 LYS A N 1
ATOM 4760 C CA . LYS A 1 578 ? -56.016 -45.544 12.037 1.00 27.03 578 LYS A CA 1
ATOM 4761 C C . LYS A 1 578 ? -56.257 -45.625 13.534 1.00 27.31 578 LYS A C 1
ATOM 4762 O O . LYS A 1 578 ? -57.186 -46.293 13.972 1.00 26.98 578 LYS A O 1
ATOM 4768 N N . ASN A 1 579 ? -55.429 -44.947 14.317 1.00 29.09 579 ASN A N 1
ATOM 4769 C CA . ASN A 1 579 ? -55.568 -44.998 15.765 1.00 30.95 579 ASN A CA 1
ATOM 4770 C C . ASN A 1 579 ? -56.047 -43.718 16.428 1.00 31.12 579 ASN A C 1
ATOM 4771 O O . ASN A 1 579 ? -55.995 -43.604 17.647 1.00 33.65 579 ASN A O 1
ATOM 4776 N N . ASN A 1 580 ? -56.518 -42.754 15.649 1.00 30.27 580 ASN A N 1
ATOM 4777 C CA . ASN A 1 580 ? -56.970 -41.506 16.244 1.00 29.13 580 ASN A CA 1
ATOM 4778 C C . ASN A 1 580 ? -58.446 -41.235 15.978 1.00 28.30 580 ASN A C 1
ATOM 4779 O O . ASN A 1 580 ? -58.822 -40.816 14.881 1.00 28.49 580 ASN A O 1
ATOM 4784 N N . LYS A 1 581 ? -59.266 -41.453 17.001 1.00 25.74 581 LYS A N 1
ATOM 4785 C CA . LYS A 1 581 ? -60.709 -41.252 16.919 1.00 26.55 581 LYS A CA 1
ATOM 4786 C C . LYS A 1 581 ? -61.135 -39.907 16.306 1.00 25.31 581 LYS A C 1
ATOM 4787 O O . LYS A 1 581 ? -62.090 -39.850 15.524 1.00 26.08 581 LYS A O 1
ATOM 4793 N N . ALA A 1 582 ? -60.446 -38.827 16.669 1.00 21.16 582 ALA A N 1
ATOM 4794 C CA . ALA A 1 582 ? -60.778 -37.508 16.141 1.00 18.24 582 ALA A CA 1
ATOM 4795 C C . ALA A 1 582 ? -60.561 -37.440 14.624 1.00 17.78 582 ALA A C 1
ATOM 4796 O O . ALA A 1 582 ? -61.389 -36.895 13.897 1.00 17.47 582 ALA A O 1
ATOM 4798 N N . LEU A 1 583 ? -59.455 -37.998 14.146 1.00 16.44 583 LEU A N 1
ATOM 4799 C CA . LEU A 1 583 ? -59.175 -37.983 12.712 1.00 17.68 583 LEU A CA 1
ATOM 4800 C C . LEU A 1 583 ? -60.137 -38.896 11.957 1.00 16.58 583 LEU A C 1
ATOM 4801 O O . LEU A 1 583 ? -60.419 -38.678 10.785 1.00 17.65 583 LEU A O 1
ATOM 4806 N N . LEU A 1 584 ? -60.644 -39.914 12.642 1.00 18.33 584 LEU A N 1
ATOM 4807 C CA . LEU A 1 584 ? -61.568 -40.871 12.035 1.00 18.42 584 LEU A CA 1
ATOM 4808 C C . LEU A 1 584 ? -63.024 -40.428 11.982 1.00 18.74 584 LEU A C 1
ATOM 4809 O O . LEU A 1 584 ? -63.678 -40.601 10.962 1.00 17.61 584 LEU A O 1
ATOM 4814 N N . PHE A 1 585 ? -63.525 -39.858 13.075 1.00 20.29 585 PHE A N 1
ATOM 4815 C CA . PHE A 1 585 ? -64.929 -39.462 13.153 1.00 22.71 585 PHE A CA 1
ATOM 4816 C C . PHE A 1 585 ? -65.175 -37.987 13.459 1.00 24.51 585 PHE A C 1
ATOM 4817 O O . PHE A 1 585 ? -66.305 -37.500 13.334 1.00 23.30 585 PHE A O 1
ATOM 4825 N N . GLY A 1 586 ? -64.129 -37.289 13.882 1.00 25.07 586 GLY A N 1
ATOM 4826 C CA . GLY A 1 586 ? -64.267 -35.896 14.269 1.00 25.85 586 GLY A CA 1
ATOM 4827 C C . GLY A 1 586 ? -64.778 -34.875 13.278 1.00 26.86 586 GLY A C 1
ATOM 4828 O O . GLY A 1 586 ? -64.566 -34.998 12.068 1.00 25.48 586 GLY A O 1
ATOM 4829 N N . ASN A 1 587 ? -65.454 -33.855 13.805 1.00 28.22 587 ASN A N 1
ATOM 4830 C CA . ASN A 1 587 ? -65.960 -32.770 12.969 1.00 31.26 587 ASN A CA 1
ATOM 4831 C C . ASN A 1 587 ? -64.745 -31.973 12.498 1.00 28.01 587 ASN A C 1
ATOM 4832 O O . ASN A 1 587 ? -63.613 -32.305 12.838 1.00 28.61 587 ASN A O 1
ATOM 4837 N N . PHE A 1 588 ? -64.972 -30.926 11.719 1.00 27.53 588 PHE A N 1
ATOM 4838 C CA . PHE A 1 588 ? -63.864 -30.125 11.212 1.00 26.69 588 PHE A CA 1
ATOM 4839 C C . PHE A 1 588 ? -64.039 -28.670 11.607 1.00 27.38 588 PHE A C 1
ATOM 4840 O O . PHE A 1 588 ? -64.989 -28.012 11.192 1.00 27.71 588 PHE A O 1
ATOM 4848 N N . VAL A 1 589 ? -63.110 -28.170 12.410 1.00 28.27 589 VAL A N 1
ATOM 4849 C CA . VAL A 1 589 ? -63.178 -26.792 12.872 1.00 29.50 589 VAL A CA 1
ATOM 4850 C C . VAL A 1 589 ? -61.984 -25.996 12.391 1.00 28.54 589 VAL A C 1
ATOM 4851 O O . VAL A 1 589 ? -60.860 -26.209 12.854 1.00 29.62 589 VAL A O 1
ATOM 4855 N N . PRO A 1 590 ? -62.204 -25.071 11.452 1.00 27.68 590 PRO A N 1
ATOM 4856 C CA . PRO A 1 590 ? -61.105 -24.252 10.936 1.00 28.16 590 PRO A CA 1
ATOM 4857 C C . PRO A 1 590 ? -60.637 -23.340 12.061 1.00 28.24 590 PRO A C 1
ATOM 4858 O O . PRO A 1 590 ? -61.439 -22.595 12.630 1.00 26.51 590 PRO A O 1
ATOM 4862 N N . VAL A 1 591 ? -59.358 -23.394 12.403 1.00 27.70 591 VAL A N 1
ATOM 4863 C CA . VAL A 1 591 ? -58.876 -22.517 13.458 1.00 27.90 591 VAL A CA 1
ATOM 4864 C C . VAL A 1 591 ? -58.263 -21.275 12.831 1.00 28.50 591 VAL A C 1
ATOM 4865 O O . VAL A 1 591 ? -58.489 -20.162 13.298 1.00 30.59 591 VAL A O 1
ATOM 4869 N N . LYS A 1 592 ? -57.511 -21.458 11.752 1.00 27.04 592 LYS A N 1
ATOM 4870 C CA . LYS A 1 592 ? -56.861 -20.327 11.108 1.00 25.73 592 LYS A CA 1
ATOM 4871 C C . LYS A 1 592 ? -56.333 -20.677 9.718 1.00 24.53 592 LYS A C 1
ATOM 4872 O O . LYS A 1 592 ? -55.458 -21.530 9.569 1.00 23.68 592 LYS A O 1
ATOM 4878 N N . PHE A 1 593 ? -56.874 -20.010 8.705 1.00 23.67 593 PHE A N 1
ATOM 4879 C CA . PHE A 1 593 ? -56.457 -20.219 7.320 1.00 24.03 593 PHE A CA 1
ATOM 4880 C C . PHE A 1 593 ? -56.076 -18.869 6.733 1.00 23.93 593 PHE A C 1
ATOM 4881 O O . PHE A 1 593 ? -56.936 -18.032 6.481 1.00 24.94 593 PHE A O 1
ATOM 4889 N N . LYS A 1 594 ? -54.786 -18.649 6.522 1.00 25.91 594 LYS A N 1
ATOM 4890 C CA . LYS A 1 594 ? -54.342 -17.377 5.975 1.00 27.85 594 LYS A CA 1
ATOM 4891 C C . LYS A 1 594 ? -53.119 -17.528 5.090 1.00 28.01 594 LYS A C 1
ATOM 4892 O O . LYS A 1 594 ? -52.081 -18.048 5.515 1.00 27.18 594 LYS A O 1
ATOM 4898 N N . ARG A 1 595 ? -53.263 -17.059 3.855 1.00 28.50 595 ARG A N 1
ATOM 4899 C CA . ARG A 1 595 ? -52.217 -17.109 2.843 1.00 29.91 595 ARG A CA 1
ATOM 4900 C C . ARG A 1 595 ? -51.784 -18.532 2.524 1.00 28.36 595 ARG A C 1
ATOM 4901 O O . ARG A 1 595 ? -52.465 -19.236 1.781 1.00 28.90 595 ARG A O 1
ATOM 4909 N N . LYS A 1 596 ? -50.651 -18.954 3.080 1.00 26.76 596 LYS A N 1
ATOM 4910 C CA . LYS A 1 596 ? -50.147 -20.300 2.826 1.00 26.60 596 LYS A CA 1
ATOM 4911 C C . LYS A 1 596 ? -50.090 -21.142 4.087 1.00 23.96 596 LYS A C 1
ATOM 4912 O O . LYS A 1 596 ? -49.441 -22.185 4.114 1.00 22.87 596 LYS A O 1
ATOM 4918 N N . PHE A 1 597 ? -50.779 -20.688 5.125 1.00 21.93 597 PHE A N 1
ATOM 4919 C CA . PHE A 1 597 ? -50.799 -21.391 6.391 1.00 20.21 597 PHE A CA 1
ATOM 4920 C C . PHE A 1 597 ? -52.214 -21.811 6.767 1.00 21.12 597 PHE A C 1
ATOM 4921 O O . PHE A 1 597 ? -53.184 -21.085 6.527 1.00 20.46 597 PHE A O 1
ATOM 4929 N N . MET A 1 598 ? -52.335 -22.994 7.352 1.00 21.11 598 MET A N 1
ATOM 4930 C CA . MET A 1 598 ? -53.634 -23.465 7.793 1.00 21.14 598 MET A CA 1
ATOM 4931 C C . MET A 1 598 ? -53.493 -24.285 9.062 1.00 21.12 598 MET A C 1
ATOM 4932 O O . MET A 1 598 ? -52.513 -25.010 9.247 1.00 21.08 598 MET A O 1
ATOM 4937 N N . VAL A 1 599 ? -54.474 -24.135 9.942 1.00 21.44 599 VAL A N 1
ATOM 4938 C CA . VAL A 1 599 ? -54.525 -24.884 11.188 1.00 24.09 599 VAL A CA 1
ATOM 4939 C C . VAL A 1 599 ? -55.994 -25.198 11.424 1.00 24.19 599 VAL A C 1
ATOM 4940 O O . VAL A 1 599 ? -56.851 -24.327 11.317 1.00 25.10 599 VAL A O 1
ATOM 4944 N N . TYR A 1 600 ? -56.285 -26.458 11.708 1.00 23.19 600 TYR A N 1
ATOM 4945 C CA . TYR A 1 600 ? -57.650 -26.865 11.946 1.00 24.17 600 TYR A CA 1
ATOM 4946 C C . TYR A 1 600 ? -57.707 -27.918 13.029 1.00 25.27 600 TYR A C 1
ATOM 4947 O O . TYR A 1 600 ? -56.694 -28.499 13.414 1.00 24.81 600 TYR A O 1
ATOM 4956 N N . LYS A 1 601 ? -58.912 -28.166 13.511 1.00 27.70 601 LYS A N 1
ATOM 4957 C CA . LYS A 1 601 ? -59.119 -29.132 14.568 1.00 29.52 601 LYS A CA 1
ATOM 4958 C C . LYS A 1 601 ? -60.186 -30.158 14.214 1.00 29.09 601 LYS A C 1
ATOM 4959 O O . LYS A 1 601 ? -61.189 -29.837 13.584 1.00 28.76 601 LYS A O 1
ATOM 4965 N N . ARG A 1 602 ? -59.938 -31.404 14.597 1.00 30.22 602 ARG A N 1
ATOM 4966 C CA . ARG A 1 602 ? -60.887 -32.488 14.385 1.00 28.63 602 ARG A CA 1
ATOM 4967 C C . ARG A 1 602 ? -61.349 -32.831 15.806 1.00 29.59 602 ARG A C 1
ATOM 4968 O O . ARG A 1 602 ? -60.518 -33.035 16.693 1.00 28.98 602 ARG A O 1
ATOM 4976 N N . GLU A 1 603 ? -62.657 -32.888 16.039 1.00 31.17 603 GLU A N 1
ATOM 4977 C CA . GLU A 1 603 ? -63.149 -33.184 17.390 1.00 33.30 603 GLU A CA 1
ATOM 4978 C C . GLU A 1 603 ? -64.150 -34.331 17.468 1.00 32.02 603 GLU A C 1
ATOM 4979 O O . GLU A 1 603 ? -65.061 -34.430 16.655 1.00 32.91 603 GLU A O 1
ATOM 4985 N N . HIS A 1 604 ? -63.981 -35.188 18.465 1.00 31.01 604 HIS A N 1
ATOM 4986 C CA . HIS A 1 604 ? -64.888 -36.312 18.653 1.00 30.49 604 HIS A CA 1
ATOM 4987 C C . HIS A 1 604 ? -64.989 -36.699 20.122 1.00 30.50 604 HIS A C 1
ATOM 4988 O O . HIS A 1 604 ? -63.980 -36.938 20.785 1.00 30.62 604 HIS A O 1
ATOM 4995 N N . MET A 1 605 ? -66.218 -36.760 20.621 1.00 33.58 605 MET A N 1
ATOM 4996 C CA . MET A 1 605 ? -66.483 -37.131 22.007 1.00 35.25 605 MET A CA 1
ATOM 4997 C C . MET A 1 605 ? -65.446 -36.616 23.003 1.00 36.47 605 MET A C 1
ATOM 4998 O O . MET A 1 605 ? -64.892 -37.385 23.788 1.00 35.91 605 MET A O 1
ATOM 5003 N N . GLY A 1 606 ? -65.173 -35.316 22.964 1.00 37.08 606 GLY A N 1
ATOM 5004 C CA . GLY A 1 606 ? -64.220 -34.748 23.900 1.00 37.51 606 GLY A CA 1
ATOM 5005 C C . GLY A 1 606 ? -62.762 -34.796 23.488 1.00 38.39 606 GLY A C 1
ATOM 5006 O O . GLY A 1 606 ? -61.930 -34.118 24.096 1.00 37.73 606 GLY A O 1
ATOM 5007 N N . GLU A 1 607 ? -62.439 -35.593 22.474 1.00 38.21 607 GLU A N 1
ATOM 5008 C CA . GLU A 1 607 ? -61.061 -35.686 22.005 1.00 37.95 607 GLU A CA 1
ATOM 5009 C C . GLU A 1 607 ? -60.840 -34.691 20.877 1.00 37.62 607 GLU A C 1
ATOM 5010 O O . GLU A 1 607 ? -61.763 -34.370 20.133 1.00 38.44 607 GLU A O 1
ATOM 5016 N N . ARG A 1 608 ? -59.612 -34.203 20.756 1.00 37.49 608 ARG A N 1
ATOM 5017 C CA . ARG A 1 608 ? -59.274 -33.235 19.722 1.00 36.88 608 ARG A CA 1
ATOM 5018 C C . ARG A 1 608 ? -57.871 -33.478 19.167 1.00 34.31 608 ARG A C 1
ATOM 5019 O O . ARG A 1 608 ? -56.952 -33.813 19.908 1.00 33.31 608 ARG A O 1
ATOM 5027 N N . THR A 1 609 ? -57.725 -33.329 17.856 1.00 30.78 609 THR A N 1
ATOM 5028 C CA . THR A 1 609 ? -56.427 -33.462 17.210 1.00 28.54 609 THR A CA 1
ATOM 5029 C C . THR A 1 609 ? -56.293 -32.205 16.361 1.00 27.13 609 THR A C 1
ATOM 5030 O O . THR A 1 609 ? -57.107 -31.947 15.472 1.00 26.46 609 THR A O 1
ATOM 5034 N N . ILE A 1 610 ? -55.278 -31.411 16.664 1.00 25.64 610 ILE A N 1
ATOM 5035 C CA . ILE A 1 610 ? -55.051 -30.166 15.953 1.00 23.95 610 ILE A CA 1
ATOM 5036 C C . ILE A 1 610 ? -53.989 -30.376 14.896 1.00 23.07 610 ILE A C 1
ATOM 5037 O O . ILE A 1 610 ? -52.969 -31.017 15.153 1.00 19.72 610 ILE A O 1
ATOM 5042 N N . VAL A 1 611 ? -54.243 -29.837 13.706 1.00 22.02 611 VAL A N 1
ATOM 5043 C CA . VAL A 1 611 ? -53.322 -29.976 12.596 1.00 19.52 611 VAL A CA 1
ATOM 5044 C C . VAL A 1 611 ? -52.943 -28.632 11.984 1.00 21.21 611 VAL A C 1
ATOM 5045 O O . VAL A 1 611 ? -53.806 -27.861 11.546 1.00 21.68 611 VAL A O 1
ATOM 5049 N N . ALA A 1 612 ? -51.645 -28.351 11.952 1.00 19.61 612 ALA A N 1
ATOM 5050 C CA . ALA A 1 612 ? -51.161 -27.115 11.367 1.00 18.62 612 ALA A CA 1
ATOM 5051 C C . ALA A 1 612 ? -50.233 -27.459 10.212 1.00 19.65 612 ALA A C 1
ATOM 5052 O O . ALA A 1 612 ? -49.380 -28.342 10.326 1.00 19.56 612 ALA A O 1
ATOM 5054 N N . ILE A 1 613 ? -50.412 -26.773 9.089 1.00 19.31 613 ILE A N 1
ATOM 5055 C CA . ILE A 1 613 ? -49.561 -27.008 7.934 1.00 19.72 613 ILE A CA 1
ATOM 5056 C C . ILE A 1 613 ? -49.012 -25.686 7.434 1.00 19.74 613 ILE A C 1
ATOM 5057 O O . ILE A 1 613 ? -49.769 -24.789 7.072 1.00 21.14 613 ILE A O 1
ATOM 5062 N N . ASN A 1 614 ? -47.690 -25.561 7.433 1.00 20.50 614 ASN A N 1
ATOM 5063 C CA . ASN A 1 614 ? -47.046 -24.341 6.955 1.00 20.56 614 ASN A CA 1
ATOM 5064 C C . ASN A 1 614 ? -46.569 -24.612 5.539 1.00 19.63 614 ASN A C 1
ATOM 5065 O O . ASN A 1 614 ? -45.510 -25.201 5.340 1.00 17.72 614 ASN A O 1
ATOM 5070 N N . TYR A 1 615 ? -47.357 -24.186 4.557 1.00 19.88 615 TYR A N 1
ATOM 5071 C CA . TYR A 1 615 ? -47.007 -24.415 3.163 1.00 20.39 615 TYR A CA 1
ATOM 5072 C C . TYR A 1 615 ? -46.276 -23.227 2.547 1.00 22.41 615 TYR A C 1
ATOM 5073 O O . TYR A 1 615 ? -46.579 -22.806 1.435 1.00 21.68 615 TYR A O 1
ATOM 5082 N N . SER A 1 616 ? -45.309 -22.684 3.277 1.00 26.30 616 SER A N 1
ATOM 5083 C CA . SER A 1 616 ? -44.546 -21.550 2.771 1.00 30.41 616 SER A CA 1
ATOM 5084 C C . SER A 1 616 ? -43.063 -21.847 2.903 1.00 32.92 616 SER A C 1
ATOM 5085 O O . SER A 1 616 ? -42.669 -22.820 3.549 1.00 32.31 616 SER A O 1
ATOM 5088 N N . ASN A 1 617 ? -42.247 -20.994 2.294 1.00 37.23 617 ASN A N 1
ATOM 5089 C CA . ASN A 1 617 ? -40.800 -21.163 2.301 1.00 40.70 617 ASN A CA 1
ATOM 5090 C C . ASN A 1 617 ? -40.108 -20.711 3.586 1.00 41.02 617 ASN A C 1
ATOM 5091 O O . ASN A 1 617 ? -38.919 -20.969 3.764 1.00 41.78 617 ASN A O 1
ATOM 5096 N N . SER A 1 618 ? -40.835 -20.055 4.487 1.00 41.33 618 SER A N 1
ATOM 5097 C CA . SER A 1 618 ? -40.221 -19.579 5.724 1.00 42.75 618 SER A CA 1
ATOM 5098 C C . SER A 1 618 ? -40.997 -19.908 6.996 1.00 43.52 618 SER A C 1
ATOM 5099 O O . SER A 1 618 ? -42.217 -20.085 6.968 1.00 42.81 618 SER A O 1
ATOM 5102 N N . ARG A 1 619 ? -40.271 -19.972 8.112 1.00 44.99 619 ARG A N 1
ATOM 5103 C CA . ARG A 1 619 ? -40.852 -20.278 9.417 1.00 47.53 619 ARG A CA 1
ATOM 5104 C C . ARG A 1 619 ? -41.994 -19.342 9.768 1.00 47.25 619 ARG A C 1
ATOM 5105 O O . ARG A 1 619 ? -41.963 -18.161 9.439 1.00 47.97 619 ARG A O 1
ATOM 5113 N N . VAL A 1 620 ? -43.000 -19.872 10.451 1.00 46.36 620 VAL A N 1
ATOM 5114 C CA . VAL A 1 620 ? -44.148 -19.071 10.842 1.00 46.16 620 VAL A CA 1
ATOM 5115 C C . VAL A 1 620 ? -44.438 -19.242 12.331 1.00 45.52 620 VAL A C 1
ATOM 5116 O O . VAL A 1 620 ? -44.408 -20.351 12.855 1.00 45.90 620 VAL A O 1
ATOM 5120 N N . LYS A 1 621 ? -44.691 -18.136 13.018 1.00 45.97 621 LYS A N 1
ATOM 5121 C CA . LYS A 1 621 ? -45.001 -18.198 14.439 1.00 47.01 621 LYS A CA 1
ATOM 5122 C C . LYS A 1 621 ? -46.510 -18.242 14.620 1.00 46.53 621 LYS A C 1
ATOM 5123 O O . LYS A 1 621 ? -47.221 -17.273 14.345 1.00 45.20 621 LYS A O 1
ATOM 5129 N N . GLU A 1 622 ? -46.991 -19.388 15.075 1.00 46.66 622 GLU A N 1
ATOM 5130 C CA . GLU A 1 622 ? -48.411 -19.586 15.291 1.00 47.21 622 GLU A CA 1
ATOM 5131 C C . GLU A 1 622 ? -48.528 -20.668 16.354 1.00 46.90 622 GLU A C 1
ATOM 5132 O O . GLU A 1 622 ? -47.618 -21.485 16.511 1.00 45.76 622 GLU A O 1
ATOM 5138 N N . LEU A 1 623 ? -49.634 -20.677 17.088 1.00 47.62 623 LEU A N 1
ATOM 5139 C CA . LEU A 1 623 ? -49.823 -21.668 18.144 1.00 49.43 623 LEU A CA 1
ATOM 5140 C C . LEU A 1 623 ? -48.695 -21.526 19.171 1.00 49.45 623 LEU A C 1
ATOM 5141 O O . LEU A 1 623 ? -48.202 -22.514 19.719 1.00 50.26 623 LEU A O 1
ATOM 5146 N N . GLY A 1 624 ? -48.280 -20.287 19.413 1.00 47.93 624 GLY A N 1
ATOM 5147 C CA . GLY A 1 624 ? -47.220 -20.044 20.373 1.00 48.20 624 GLY A CA 1
ATOM 5148 C C . GLY A 1 624 ? -45.901 -20.734 20.073 1.00 47.55 624 GLY A C 1
ATOM 5149 O O . GLY A 1 624 ? -44.960 -20.644 20.859 1.00 47.48 624 GLY A O 1
ATOM 5150 N N . ILE A 1 625 ? -45.829 -21.427 18.943 1.00 47.40 625 ILE A N 1
ATOM 5151 C CA . ILE A 1 625 ? -44.608 -22.120 18.548 1.00 46.20 625 ILE A CA 1
ATOM 5152 C C . ILE A 1 625 ? -44.103 -21.564 17.227 1.00 45.72 625 ILE A C 1
ATOM 5153 O O . ILE A 1 625 ? -44.664 -20.611 16.688 1.00 45.44 625 ILE A O 1
ATOM 5158 N N . THR A 1 626 ? -43.039 -22.167 16.710 1.00 44.97 626 THR A N 1
ATOM 5159 C CA . THR A 1 626 ? -42.463 -21.745 15.446 1.00 45.38 626 THR A CA 1
ATOM 5160 C C . THR A 1 626 ? -42.487 -22.920 14.468 1.00 44.30 626 THR A C 1
ATOM 5161 O O . THR A 1 626 ? -41.583 -23.756 14.460 1.00 45.26 626 THR A O 1
ATOM 5165 N N . ILE A 1 627 ? -43.537 -22.982 13.652 1.00 42.09 627 ILE A N 1
ATOM 5166 C CA . ILE A 1 627 ? -43.694 -24.055 12.675 1.00 38.69 627 ILE A CA 1
ATOM 5167 C C . ILE A 1 627 ? -42.734 -23.891 11.498 1.00 36.81 627 ILE A C 1
ATOM 5168 O O . ILE A 1 627 ? -42.803 -22.913 10.754 1.00 37.30 627 ILE A O 1
ATOM 5173 N N . PRO A 1 628 ? -41.821 -24.856 11.317 1.00 34.62 628 PRO A N 1
ATOM 5174 C CA . PRO A 1 628 ? -40.838 -24.823 10.231 1.00 33.45 628 PRO A CA 1
ATOM 5175 C C . PRO A 1 628 ? -41.454 -24.695 8.837 1.00 33.10 628 PRO A C 1
ATOM 5176 O O . PRO A 1 628 ? -42.620 -25.036 8.620 1.00 30.16 628 PRO A O 1
ATOM 5180 N N . GLU A 1 629 ? -40.656 -24.201 7.894 1.00 31.94 629 GLU A N 1
ATOM 5181 C CA . GLU A 1 629 ? -41.118 -24.046 6.528 1.00 32.00 629 GLU A CA 1
ATOM 5182 C C . GLU A 1 629 ? -41.522 -25.415 5.978 1.00 28.84 629 GLU A C 1
ATOM 5183 O O . GLU A 1 629 ? -40.929 -26.432 6.329 1.00 27.01 629 GLU A O 1
ATOM 5189 N N . TYR A 1 630 ? -42.536 -25.420 5.118 1.00 27.49 630 TYR A N 1
ATOM 5190 C CA . TYR A 1 630 ? -43.052 -26.639 4.501 1.00 24.74 630 TYR A CA 1
ATOM 5191 C C . TYR A 1 630 ? -43.069 -27.843 5.411 1.00 23.67 630 TYR A C 1
ATOM 5192 O O . TYR A 1 630 ? -42.354 -28.823 5.192 1.00 23.43 630 TYR A O 1
ATOM 5201 N N . SER A 1 631 ? -43.903 -27.777 6.432 1.00 21.58 631 SER A N 1
ATOM 5202 C CA . SER A 1 631 ? -44.001 -28.891 7.349 1.00 23.87 631 SER A CA 1
ATOM 5203 C C . SER A 1 631 ? -45.356 -28.859 8.018 1.00 23.19 631 SER A C 1
ATOM 5204 O O . SER A 1 631 ? -46.054 -27.844 7.985 1.00 26.25 631 SER A O 1
ATOM 5207 N N . GLY A 1 632 ? -45.726 -29.982 8.612 1.00 22.41 632 GLY A N 1
ATOM 5208 C CA . GLY A 1 632 ? -46.990 -30.074 9.305 1.00 22.68 632 GLY A CA 1
ATOM 5209 C C . GLY A 1 632 ? -46.748 -30.471 10.747 1.00 23.27 632 GLY A C 1
ATOM 5210 O O . GLY A 1 632 ? -45.715 -31.058 11.080 1.00 22.40 632 GLY A O 1
ATOM 5211 N N . VAL A 1 633 ? -47.701 -30.148 11.610 1.00 23.36 633 VAL A N 1
ATOM 5212 C CA . VAL A 1 633 ? -47.593 -30.486 13.021 1.00 22.74 633 VAL A CA 1
ATOM 5213 C C . VAL A 1 633 ? -48.903 -31.098 13.487 1.00 23.40 633 VAL A C 1
ATOM 5214 O O . VAL A 1 633 ? -49.970 -30.506 13.320 1.00 23.86 633 VAL A O 1
ATOM 5218 N N . ILE A 1 634 ? -48.823 -32.294 14.059 1.00 23.34 634 ILE A N 1
ATOM 5219 C CA . ILE A 1 634 ? -50.012 -32.974 14.549 1.00 23.92 634 ILE A CA 1
ATOM 5220 C C . ILE A 1 634 ? -49.994 -33.012 16.071 1.00 26.09 634 ILE A C 1
ATOM 5221 O O . ILE A 1 634 ? -49.158 -33.669 16.692 1.00 23.51 634 ILE A O 1
ATOM 5226 N N . ILE A 1 635 ? -50.939 -32.290 16.657 1.00 30.09 635 ILE A N 1
ATOM 5227 C CA . ILE A 1 635 ? -51.063 -32.182 18.096 1.00 34.59 635 ILE A CA 1
ATOM 5228 C C . ILE A 1 635 ? -52.334 -32.835 18.606 1.00 37.51 635 ILE A C 1
ATOM 5229 O O . ILE A 1 635 ? -53.431 -32.537 18.137 1.00 38.02 635 ILE A O 1
ATOM 5234 N N . ASN A 1 636 ? -52.181 -33.730 19.572 1.00 40.22 636 ASN A N 1
ATOM 5235 C CA . ASN A 1 636 ? -53.327 -34.390 20.171 1.00 42.47 636 ASN A CA 1
ATOM 5236 C C . ASN A 1 636 ? -52.942 -34.737 21.599 1.00 43.25 636 ASN A C 1
ATOM 5237 O O . ASN A 1 636 ? -51.897 -34.306 22.090 1.00 43.30 636 ASN A O 1
ATOM 5242 N N . GLU A 1 637 ? -53.785 -35.506 22.269 1.00 44.19 637 GLU A N 1
ATOM 5243 C CA . GLU A 1 637 ? -53.497 -35.894 23.634 1.00 45.76 637 GLU A CA 1
ATOM 5244 C C . GLU A 1 637 ? -52.086 -36.473 23.721 1.00 48.10 637 GLU A C 1
ATOM 5245 O O . GLU A 1 637 ? -51.677 -37.295 22.893 1.00 48.73 637 GLU A O 1
ATOM 5251 N N . ASP A 1 638 ? -51.345 -36.001 24.717 1.00 49.67 638 ASP A N 1
ATOM 5252 C CA . ASP A 1 638 ? -49.976 -36.426 24.988 1.00 51.56 638 ASP A CA 1
ATOM 5253 C C . ASP A 1 638 ? -48.977 -36.471 23.824 1.00 51.03 638 ASP A C 1
ATOM 5254 O O . ASP A 1 638 ? -48.071 -37.309 23.833 1.00 52.64 638 ASP A O 1
ATOM 5259 N N . LYS A 1 639 ? -49.112 -35.591 22.831 1.00 48.18 639 LYS A N 1
ATOM 5260 C CA . LYS A 1 639 ? -48.145 -35.610 21.734 1.00 45.40 639 LYS A CA 1
ATOM 5261 C C . LYS A 1 639 ? -48.231 -34.510 20.675 1.00 42.87 639 LYS A C 1
ATOM 5262 O O . LYS A 1 639 ? -49.286 -34.250 20.092 1.00 41.92 639 LYS A O 1
ATOM 5268 N N . VAL A 1 640 ? -47.086 -33.871 20.444 1.00 39.89 640 VAL A N 1
ATOM 5269 C CA . VAL A 1 640 ? -46.926 -32.816 19.452 1.00 36.51 640 VAL A CA 1
ATOM 5270 C C . VAL A 1 640 ? -45.928 -33.383 18.441 1.00 36.82 640 VAL A C 1
ATOM 5271 O O . VAL A 1 640 ? -44.722 -33.394 18.687 1.00 37.06 640 VAL A O 1
ATOM 5275 N N . LYS A 1 641 ? -46.433 -33.858 17.307 1.00 34.98 641 LYS A N 1
ATOM 5276 C CA . LYS A 1 641 ? -45.579 -34.466 16.297 1.00 32.54 641 LYS A CA 1
ATOM 5277 C C . LYS A 1 641 ? -45.283 -33.593 15.084 1.00 31.81 641 LYS A C 1
ATOM 5278 O O . LYS A 1 641 ? -46.193 -33.060 14.444 1.00 30.52 641 LYS A O 1
ATOM 5284 N N . LEU A 1 642 ? -43.995 -33.461 14.777 1.00 29.76 642 LEU A N 1
ATOM 5285 C CA . LEU A 1 642 ? -43.543 -32.692 13.626 1.00 27.37 642 LEU A CA 1
ATOM 5286 C C . LEU A 1 642 ? -43.500 -33.627 12.427 1.00 25.97 642 LEU A C 1
ATOM 5287 O O . LEU A 1 642 ? -43.035 -34.753 12.532 1.00 26.13 642 LEU A O 1
ATOM 5292 N N . ILE A 1 643 ? -43.986 -33.156 11.287 1.00 26.07 643 ILE A N 1
ATOM 5293 C CA . ILE A 1 643 ? -43.988 -33.957 10.074 1.00 25.62 643 ILE A CA 1
ATOM 5294 C C . ILE A 1 643 ? -43.301 -33.155 8.978 1.00 26.39 643 ILE A C 1
ATOM 5295 O O . ILE A 1 643 ? -43.882 -32.219 8.432 1.00 26.19 643 ILE A O 1
ATOM 5300 N N . LYS A 1 644 ? -42.057 -33.506 8.669 1.00 27.22 644 LYS A N 1
ATOM 5301 C CA . LYS A 1 644 ? -41.321 -32.813 7.622 1.00 28.49 644 LYS A CA 1
ATOM 5302 C C . LYS A 1 644 ? -40.253 -33.724 7.042 1.00 28.36 644 LYS A C 1
ATOM 5303 O O . LYS A 1 644 ? -39.630 -34.502 7.761 1.00 28.20 644 LYS A O 1
ATOM 5309 N N . TYR A 1 645 ? -40.060 -33.624 5.732 1.00 29.10 645 TYR A N 1
ATOM 5310 C CA . TYR A 1 645 ? -39.099 -34.450 5.010 1.00 30.85 645 TYR A CA 1
ATOM 5311 C C . TYR A 1 645 ? -37.717 -34.524 5.661 1.00 31.93 645 TYR A C 1
ATOM 5312 O O . TYR A 1 645 ? -37.276 -35.662 5.939 1.00 31.97 645 TYR A O 1
ATOM 5322 N N . MET B 1 1 ? -50.759 7.082 -0.744 1.00 43.26 1 MET B N 1
ATOM 5323 C CA . MET B 1 1 ? -51.498 7.961 -1.694 1.00 43.60 1 MET B CA 1
ATOM 5324 C C . MET B 1 1 ? -50.667 8.266 -2.944 1.00 42.71 1 MET B C 1
ATOM 5325 O O . MET B 1 1 ? -49.434 8.253 -2.903 1.00 42.79 1 MET B O 1
ATOM 5330 N N . TYR B 1 2 ? -51.349 8.532 -4.053 1.00 39.99 2 TYR B N 1
ATOM 5331 C CA . TYR B 1 2 ? -50.674 8.861 -5.302 1.00 38.38 2 TYR B CA 1
ATOM 5332 C C . TYR B 1 2 ? -51.493 9.887 -6.067 1.00 39.23 2 TYR B C 1
ATOM 5333 O O . TYR B 1 2 ? -52.713 9.950 -5.921 1.00 40.23 2 TYR B O 1
ATOM 5342 N N . LYS B 1 3 ? -50.822 10.686 -6.887 1.00 39.44 3 LYS B N 1
ATOM 5343 C CA . LYS B 1 3 ? -51.503 11.699 -7.677 1.00 39.69 3 LYS B CA 1
ATOM 5344 C C . LYS B 1 3 ? -50.702 12.096 -8.914 1.00 38.38 3 LYS B C 1
ATOM 5345 O O . LYS B 1 3 ? -49.491 12.298 -8.837 1.00 37.74 3 LYS B O 1
ATOM 5351 N N . LEU B 1 4 ? -51.378 12.192 -10.056 1.00 38.11 4 LEU B N 1
ATOM 5352 C CA . LEU B 1 4 ? -50.715 12.601 -11.289 1.00 38.62 4 LEU B CA 1
ATOM 5353 C C . LEU B 1 4 ? -50.484 14.094 -11.177 1.00 38.23 4 LEU B C 1
ATOM 5354 O O . LEU B 1 4 ? -51.412 14.880 -11.351 1.00 39.57 4 LEU B O 1
ATOM 5359 N N . VAL B 1 5 ? -49.252 14.490 -10.890 1.00 37.46 5 VAL B N 1
ATOM 5360 C CA . VAL B 1 5 ? -48.943 15.901 -10.747 1.00 37.08 5 VAL B CA 1
ATOM 5361 C C . VAL B 1 5 ? -48.929 16.613 -12.093 1.00 37.26 5 VAL B C 1
ATOM 5362 O O . VAL B 1 5 ? -49.356 17.765 -12.192 1.00 37.48 5 VAL B O 1
ATOM 5366 N N . SER B 1 6 ? -48.447 15.931 -13.129 1.00 35.94 6 SER B N 1
ATOM 5367 C CA . SER B 1 6 ? -48.392 16.539 -14.452 1.00 35.78 6 SER B CA 1
ATOM 5368 C C . SER B 1 6 ? -47.988 15.568 -15.557 1.00 35.96 6 SER B C 1
ATOM 5369 O O . SER B 1 6 ? -47.785 14.380 -15.323 1.00 36.40 6 SER B O 1
ATOM 5372 N N . PHE B 1 7 ? -47.867 16.102 -16.768 1.00 35.57 7 PHE B N 1
ATOM 5373 C CA . PHE B 1 7 ? -47.472 15.321 -17.929 1.00 35.08 7 PHE B CA 1
ATOM 5374 C C . PHE B 1 7 ? -46.309 16.001 -18.647 1.00 35.59 7 PHE B C 1
ATOM 5375 O O . PHE B 1 7 ? -46.228 17.228 -18.688 1.00 36.19 7 PHE B O 1
ATOM 5383 N N . ARG B 1 8 ? -45.402 15.203 -19.198 1.00 34.23 8 ARG B N 1
ATOM 5384 C CA . ARG B 1 8 ? -44.265 15.752 -19.919 1.00 34.30 8 ARG B CA 1
ATOM 5385 C C . ARG B 1 8 ? -44.044 14.909 -21.168 1.00 34.28 8 ARG B C 1
ATOM 5386 O O . ARG B 1 8 ? -44.331 13.712 -21.177 1.00 32.07 8 ARG B O 1
ATOM 5394 N N . ASP B 1 9 ? -43.545 15.538 -22.226 1.00 34.62 9 ASP B N 1
ATOM 5395 C CA . ASP B 1 9 ? -43.275 14.819 -23.460 1.00 34.55 9 ASP B CA 1
ATOM 5396 C C . ASP B 1 9 ? -42.176 13.794 -23.199 1.00 32.92 9 ASP B C 1
ATOM 5397 O O . ASP B 1 9 ? -41.419 13.912 -22.238 1.00 31.89 9 ASP B O 1
ATOM 5402 N N . SER B 1 10 ? -42.097 12.788 -24.060 1.00 31.10 10 SER B N 1
ATOM 5403 C CA . SER B 1 10 ? -41.085 11.751 -23.932 1.00 28.56 10 SER B CA 1
ATOM 5404 C C . SER B 1 10 ? -40.781 11.213 -25.317 1.00 26.88 10 SER B C 1
ATOM 5405 O O . SER B 1 10 ? -41.690 10.813 -26.044 1.00 25.11 10 SER B O 1
ATOM 5408 N N . GLU B 1 11 ? -39.506 11.211 -25.688 1.00 25.06 11 GLU B N 1
ATOM 5409 C CA . GLU B 1 11 ? -39.121 10.721 -27.000 1.00 25.50 11 GLU B CA 1
ATOM 5410 C C . GLU B 1 11 ? -39.266 9.199 -27.076 1.00 25.88 11 GLU B C 1
ATOM 5411 O O . GLU B 1 11 ? -39.130 8.609 -28.151 1.00 23.23 11 GLU B O 1
ATOM 5417 N N . ILE B 1 12 ? -39.562 8.577 -25.936 1.00 24.19 12 ILE B N 1
ATOM 5418 C CA . ILE B 1 12 ? -39.742 7.134 -25.880 1.00 26.91 12 ILE B CA 1
ATOM 5419 C C . ILE B 1 12 ? -41.215 6.731 -25.809 1.00 26.87 12 ILE B C 1
ATOM 5420 O O . ILE B 1 12 ? -41.698 5.991 -26.668 1.00 28.80 12 ILE B O 1
ATOM 5425 N N . PHE B 1 13 ? -41.919 7.214 -24.785 1.00 26.15 13 PHE B N 1
ATOM 5426 C CA . PHE B 1 13 ? -43.328 6.875 -24.586 1.00 26.96 13 PHE B CA 1
ATOM 5427 C C . PHE B 1 13 ? -44.312 7.914 -25.127 1.00 27.29 13 PHE B C 1
ATOM 5428 O O . PHE B 1 13 ? -45.514 7.834 -24.865 1.00 26.06 13 PHE B O 1
ATOM 5436 N N . GLY B 1 14 ? -43.811 8.880 -25.891 1.00 28.03 14 GLY B N 1
ATOM 5437 C CA . GLY B 1 14 ? -44.684 9.910 -26.425 1.00 28.12 14 GLY B CA 1
ATOM 5438 C C . GLY B 1 14 ? -44.864 10.923 -25.321 1.00 29.22 14 GLY B C 1
ATOM 5439 O O . GLY B 1 14 ? -44.506 12.090 -25.462 1.00 31.79 14 GLY B O 1
ATOM 5440 N N . ARG B 1 15 ? -45.415 10.457 -24.208 1.00 28.77 15 ARG B N 1
ATOM 5441 C CA . ARG B 1 15 ? -45.612 11.285 -23.031 1.00 26.82 15 ARG B CA 1
ATOM 5442 C C . ARG B 1 15 ? -45.656 10.352 -21.836 1.00 26.28 15 ARG B C 1
ATOM 5443 O O . ARG B 1 15 ? -46.055 9.195 -21.961 1.00 25.94 15 ARG B O 1
ATOM 5451 N N . VAL B 1 16 ? -45.230 10.857 -20.686 1.00 24.89 16 VAL B N 1
ATOM 5452 C CA . VAL B 1 16 ? -45.237 10.082 -19.456 1.00 24.27 16 VAL B CA 1
ATOM 5453 C C . VAL B 1 16 ? -45.887 10.940 -18.382 1.00 25.67 16 VAL B C 1
ATOM 5454 O O . VAL B 1 16 ? -45.868 12.170 -18.463 1.00 24.66 16 VAL B O 1
ATOM 5458 N N . ALA B 1 17 ? -46.467 10.298 -17.378 1.00 25.73 17 ALA B N 1
ATOM 5459 C CA . ALA B 1 17 ? -47.104 11.041 -16.308 1.00 27.29 17 ALA B CA 1
ATOM 5460 C C . ALA B 1 17 ? -46.196 11.082 -15.082 1.00 28.77 17 ALA B C 1
ATOM 5461 O O . ALA B 1 17 ? -45.705 10.047 -14.629 1.00 28.70 17 ALA B O 1
ATOM 5463 N N . GLU B 1 18 ? -45.952 12.284 -14.568 1.00 30.46 18 GLU B N 1
ATOM 5464 C CA . GLU B 1 18 ? -45.131 12.447 -13.371 1.00 33.41 18 GLU B CA 1
ATOM 5465 C C . GLU B 1 18 ? -46.073 12.144 -12.215 1.00 32.90 18 GLU B C 1
ATOM 5466 O O . GLU B 1 18 ? -47.013 12.898 -11.969 1.00 33.83 18 GLU B O 1
ATOM 5472 N N . VAL B 1 19 ? -45.844 11.046 -11.508 1.00 32.29 19 VAL B N 1
ATOM 5473 C CA . VAL B 1 19 ? -46.739 10.707 -10.413 1.00 33.71 19 VAL B CA 1
ATOM 5474 C C . VAL B 1 19 ? -46.077 10.688 -9.036 1.00 35.01 19 VAL B C 1
ATOM 5475 O O . VAL B 1 19 ? -44.984 10.147 -8.858 1.00 34.87 19 VAL B O 1
ATOM 5479 N N . GLU B 1 20 ? -46.761 11.297 -8.070 1.00 36.23 20 GLU B N 1
ATOM 5480 C CA . GLU B 1 20 ? -46.292 11.390 -6.690 1.00 37.87 20 GLU B CA 1
ATOM 5481 C C . GLU B 1 20 ? -46.880 10.308 -5.802 1.00 38.06 20 GLU B C 1
ATOM 5482 O O . GLU B 1 20 ? -48.097 10.156 -5.720 1.00 37.92 20 GLU B O 1
ATOM 5488 N N . PHE B 1 21 ? -46.005 9.568 -5.132 1.00 38.28 21 PHE B N 1
ATOM 5489 C CA . PHE B 1 21 ? -46.414 8.507 -4.221 1.00 39.63 21 PHE B CA 1
ATOM 5490 C C . PHE B 1 21 ? -45.974 8.926 -2.823 1.00 40.87 21 PHE B C 1
ATOM 5491 O O . PHE B 1 21 ? -44.868 9.438 -2.650 1.00 40.84 21 PHE B O 1
ATOM 5499 N N . SER B 1 22 ? -46.829 8.713 -1.828 1.00 42.35 22 SER B N 1
ATOM 5500 C CA . SER B 1 22 ? -46.479 9.091 -0.463 1.00 45.18 22 SER B CA 1
ATOM 5501 C C . SER B 1 22 ? -47.352 8.422 0.589 1.00 46.01 22 SER B C 1
ATOM 5502 O O . SER B 1 22 ? -48.459 7.969 0.299 1.00 47.39 22 SER B O 1
ATOM 5505 N N . LEU B 1 23 ? -46.835 8.363 1.811 1.00 46.37 23 LEU B N 1
ATOM 5506 C CA . LEU B 1 23 ? -47.557 7.780 2.933 1.00 48.35 23 LEU B CA 1
ATOM 5507 C C . LEU B 1 23 ? -46.953 8.308 4.224 1.00 49.81 23 LEU B C 1
ATOM 5508 O O . LEU B 1 23 ? -45.797 8.722 4.249 1.00 49.86 23 LEU B O 1
ATOM 5513 N N . ILE B 1 24 ? -47.742 8.290 5.292 1.00 52.43 24 ILE B N 1
ATOM 5514 C CA . ILE B 1 24 ? -47.292 8.769 6.592 1.00 54.32 24 ILE B CA 1
ATOM 5515 C C . ILE B 1 24 ? -46.046 8.017 7.053 1.00 55.28 24 ILE B C 1
ATOM 5516 O O . ILE B 1 24 ? -46.079 6.799 7.255 1.00 55.52 24 ILE B O 1
ATOM 5521 N N . ARG B 1 25 ? -44.951 8.755 7.217 1.00 56.26 25 ARG B N 1
ATOM 5522 C CA . ARG B 1 25 ? -43.676 8.182 7.646 1.00 57.44 25 ARG B CA 1
ATOM 5523 C C . ARG B 1 25 ? -43.759 7.528 9.023 1.00 57.71 25 ARG B C 1
ATOM 5524 O O . ARG B 1 25 ? -44.217 8.137 9.990 1.00 58.22 25 ARG B O 1
ATOM 5532 N N . GLU B 1 26 ? -43.296 6.287 9.103 1.00 57.16 26 GLU B N 1
ATOM 5533 C CA . GLU B 1 26 ? -43.317 5.541 10.349 1.00 56.23 26 GLU B CA 1
ATOM 5534 C C . GLU B 1 26 ? -42.225 4.473 10.315 1.00 54.37 26 GLU B C 1
ATOM 5535 O O . GLU B 1 26 ? -42.494 3.290 10.524 1.00 54.98 26 GLU B O 1
ATOM 5541 N N . GLY B 1 27 ? -40.992 4.891 10.045 1.00 50.81 27 GLY B N 1
ATOM 5542 C CA . GLY B 1 27 ? -39.903 3.936 9.993 1.00 47.55 27 GLY B CA 1
ATOM 5543 C C . GLY B 1 27 ? -38.546 4.560 9.747 1.00 45.27 27 GLY B C 1
ATOM 5544 O O . GLY B 1 27 ? -38.368 5.764 9.915 1.00 44.61 27 GLY B O 1
ATOM 5545 N N . SER B 1 28 ? -37.591 3.732 9.328 1.00 43.99 28 SER B N 1
ATOM 5546 C CA . SER B 1 28 ? -36.222 4.175 9.069 1.00 42.06 28 SER B CA 1
ATOM 5547 C C . SER B 1 28 ? -35.947 4.434 7.590 1.00 40.00 28 SER B C 1
ATOM 5548 O O . SER B 1 28 ? -35.265 5.397 7.240 1.00 39.86 28 SER B O 1
ATOM 5551 N N . TYR B 1 29 ? -36.460 3.564 6.724 1.00 38.42 29 TYR B N 1
ATOM 5552 C CA . TYR B 1 29 ? -36.280 3.722 5.280 1.00 35.75 29 TYR B CA 1
ATOM 5553 C C . TYR B 1 29 ? -37.533 3.202 4.577 1.00 32.76 29 TYR B C 1
ATOM 5554 O O . TYR B 1 29 ? -38.302 2.442 5.167 1.00 33.21 29 TYR B O 1
ATOM 5563 N N . ALA B 1 30 ? -37.738 3.607 3.326 1.00 30.14 30 ALA B N 1
ATOM 5564 C CA . ALA B 1 30 ? -38.921 3.183 2.578 1.00 28.05 30 ALA B CA 1
ATOM 5565 C C . ALA B 1 30 ? -38.714 3.087 1.066 1.00 26.97 30 ALA B C 1
ATOM 5566 O O . ALA B 1 30 ? -37.880 3.790 0.494 1.00 24.33 30 ALA B O 1
ATOM 5568 N N . TYR B 1 31 ? -39.496 2.226 0.419 1.00 24.95 31 TYR B N 1
ATOM 5569 C CA . TYR B 1 31 ? -39.396 2.060 -1.026 1.00 24.31 31 TYR B CA 1
ATOM 5570 C C . TYR B 1 31 ? -40.731 1.876 -1.715 1.00 23.25 31 TYR B C 1
ATOM 5571 O O . TYR B 1 31 ? -41.664 1.300 -1.156 1.00 23.93 31 TYR B O 1
ATOM 5580 N N . LEU B 1 32 ? -40.804 2.363 -2.947 1.00 22.70 32 LEU B N 1
ATOM 5581 C CA . LEU B 1 32 ? -41.998 2.222 -3.757 1.00 22.27 32 LEU B CA 1
ATOM 5582 C C . LEU B 1 32 ? -41.864 0.886 -4.494 1.00 22.37 32 LEU B C 1
ATOM 5583 O O . LEU B 1 32 ? -40.826 0.598 -5.088 1.00 21.09 32 LEU B O 1
ATOM 5588 N N . LEU B 1 33 ? -42.911 0.072 -4.446 1.00 22.53 33 LEU B N 1
ATOM 5589 C CA . LEU B 1 33 ? -42.908 -1.225 -5.118 1.00 20.98 33 LEU B CA 1
ATOM 5590 C C . LEU B 1 33 ? -44.056 -1.253 -6.130 1.00 22.54 33 LEU B C 1
ATOM 5591 O O . LEU B 1 33 ? -45.108 -0.663 -5.893 1.00 23.32 33 LEU B O 1
ATOM 5596 N N . GLY B 1 34 ? -43.857 -1.939 -7.250 1.00 22.70 34 GLY B N 1
ATOM 5597 C CA . GLY B 1 34 ? -44.902 -2.035 -8.254 1.00 20.99 34 GLY B CA 1
ATOM 5598 C C . GLY B 1 34 ? -44.510 -2.994 -9.363 1.00 21.60 34 GLY B C 1
ATOM 5599 O O . GLY B 1 34 ? -43.429 -3.581 -9.306 1.00 20.40 34 GLY B O 1
ATOM 5600 N N . ASP B 1 35 ? -45.375 -3.178 -10.361 1.00 20.65 35 ASP B N 1
ATOM 5601 C CA . ASP B 1 35 ? -45.025 -4.062 -11.457 1.00 20.89 35 ASP B CA 1
ATOM 5602 C C . ASP B 1 35 ? -43.940 -3.405 -12.287 1.00 22.95 35 ASP B C 1
ATOM 5603 O O . ASP B 1 35 ? -43.277 -4.073 -13.072 1.00 25.51 35 ASP B O 1
ATOM 5608 N N . PHE B 1 36 ? -43.736 -2.101 -12.099 1.00 22.78 36 PHE B N 1
ATOM 5609 C CA . PHE B 1 36 ? -42.694 -1.396 -12.848 1.00 22.45 36 PHE B CA 1
ATOM 5610 C C . PHE B 1 36 ? -41.286 -1.793 -12.421 1.00 21.13 36 PHE B C 1
ATOM 5611 O O . PHE B 1 36 ? -40.322 -1.508 -13.131 1.00 22.78 36 PHE B O 1
ATOM 5619 N N . ASN B 1 37 ? -41.162 -2.439 -11.263 1.00 19.76 37 ASN B N 1
ATOM 5620 C CA . ASN B 1 37 ? -39.857 -2.893 -10.788 1.00 18.05 37 ASN B CA 1
ATOM 5621 C C . ASN B 1 37 ? -39.971 -4.256 -10.112 1.00 18.99 37 ASN B C 1
ATOM 5622 O O . ASN B 1 37 ? -39.129 -4.632 -9.297 1.00 19.06 37 ASN B O 1
ATOM 5627 N N . ALA B 1 38 ? -41.028 -4.987 -10.456 1.00 18.19 38 ALA B N 1
ATOM 5628 C CA . ALA B 1 38 ? -41.278 -6.314 -9.903 1.00 18.76 38 ALA B CA 1
ATOM 5629 C C . ALA B 1 38 ? -41.353 -6.353 -8.374 1.00 19.70 38 ALA B C 1
ATOM 5630 O O . ALA B 1 38 ? -40.997 -7.351 -7.752 1.00 19.13 38 ALA B O 1
ATOM 5632 N N . PHE B 1 39 ? -41.815 -5.265 -7.769 1.00 22.27 39 PHE B N 1
ATOM 5633 C CA . PHE B 1 39 ? -41.961 -5.216 -6.321 1.00 24.24 39 PHE B CA 1
ATOM 5634 C C . PHE B 1 39 ? -40.659 -5.449 -5.568 1.00 25.51 39 PHE B C 1
ATOM 5635 O O . PHE B 1 39 ? -40.625 -6.192 -4.589 1.00 25.71 39 PHE B O 1
ATOM 5643 N N . ASN B 1 40 ? -39.592 -4.809 -6.024 1.00 26.75 40 ASN B N 1
ATOM 5644 C CA . ASN B 1 40 ? -38.295 -4.951 -5.386 1.00 28.89 40 ASN B CA 1
ATOM 5645 C C . ASN B 1 40 ? -37.814 -3.642 -4.776 1.00 29.22 40 ASN B C 1
ATOM 5646 O O . ASN B 1 40 ? -38.044 -2.565 -5.326 1.00 29.90 40 ASN B O 1
ATOM 5651 N N . GLU B 1 41 ? -37.150 -3.738 -3.632 1.00 28.84 41 GLU B N 1
ATOM 5652 C CA . GLU B 1 41 ? -36.603 -2.553 -2.992 1.00 29.00 41 GLU B CA 1
ATOM 5653 C C . GLU B 1 41 ? -35.360 -2.188 -3.775 1.00 27.17 41 GLU B C 1
ATOM 5654 O O . GLU B 1 41 ? -34.904 -2.954 -4.620 1.00 27.07 41 GLU B O 1
ATOM 5660 N N . GLY B 1 42 ? -34.814 -1.016 -3.476 1.00 26.42 42 GLY B N 1
ATOM 5661 C CA . GLY B 1 42 ? -33.591 -0.579 -4.115 1.00 23.99 42 GLY B CA 1
ATOM 5662 C C . GLY B 1 42 ? -33.721 0.341 -5.303 1.00 23.65 42 GLY B C 1
ATOM 5663 O O . GLY B 1 42 ? -32.925 1.267 -5.446 1.00 24.35 42 GLY B O 1
ATOM 5664 N N . SER B 1 43 ? -34.718 0.097 -6.148 1.00 24.39 43 SER B N 1
ATOM 5665 C CA . SER B 1 43 ? -34.912 0.897 -7.353 1.00 25.83 43 SER B CA 1
ATOM 5666 C C . SER B 1 43 ? -35.514 2.283 -7.166 1.00 26.20 43 SER B C 1
ATOM 5667 O O . SER B 1 43 ? -34.978 3.263 -7.682 1.00 27.65 43 SER B O 1
ATOM 5670 N N . PHE B 1 44 ? -36.627 2.372 -6.450 1.00 27.57 44 PHE B N 1
ATOM 5671 C CA . PHE B 1 44 ? -37.280 3.662 -6.238 1.00 28.41 44 PHE B CA 1
ATOM 5672 C C . PHE B 1 44 ? -37.387 3.987 -4.761 1.00 29.06 44 PHE B C 1
ATOM 5673 O O . PHE B 1 44 ? -38.347 3.607 -4.091 1.00 28.39 44 PHE B O 1
ATOM 5681 N N . ARG B 1 45 ? -36.379 4.697 -4.266 1.00 31.25 45 ARG B N 1
ATOM 5682 C CA . ARG B 1 45 ? -36.301 5.071 -2.863 1.00 35.03 45 ARG B CA 1
ATOM 5683 C C . ARG B 1 45 ? -37.105 6.326 -2.556 1.00 37.36 45 ARG B C 1
ATOM 5684 O O . ARG B 1 45 ? -37.043 7.314 -3.287 1.00 37.29 45 ARG B O 1
ATOM 5692 N N . MET B 1 46 ? -37.865 6.271 -1.469 1.00 41.00 46 MET B N 1
ATOM 5693 C CA . MET B 1 46 ? -38.672 7.403 -1.032 1.00 44.95 46 MET B CA 1
ATOM 5694 C C . MET B 1 46 ? -37.896 8.148 0.048 1.00 47.46 46 MET B C 1
ATOM 5695 O O . MET B 1 46 ? -37.290 7.527 0.921 1.00 48.78 46 MET B O 1
ATOM 5700 N N . GLU B 1 47 ? -37.901 9.473 -0.010 1.00 49.70 47 GLU B N 1
ATOM 5701 C CA . GLU B 1 47 ? -37.186 10.251 0.991 1.00 53.46 47 GLU B CA 1
ATOM 5702 C C . GLU B 1 47 ? -38.175 10.988 1.886 1.00 55.52 47 GLU B C 1
ATOM 5703 O O . GLU B 1 47 ? -39.265 11.360 1.451 1.00 55.49 47 GLU B O 1
ATOM 5709 N N . GLN B 1 48 ? -37.798 11.185 3.143 1.00 58.38 48 GLN B N 1
ATOM 5710 C CA . GLN B 1 48 ? -38.665 11.884 4.077 1.00 61.29 48 GLN B CA 1
ATOM 5711 C C . GLN B 1 48 ? -38.779 13.351 3.694 1.00 62.01 48 GLN B C 1
ATOM 5712 O O . GLN B 1 48 ? -37.777 14.048 3.543 1.00 61.14 48 GLN B O 1
ATOM 5718 N N . GLU B 1 49 ? -40.013 13.810 3.532 1.00 63.51 49 GLU B N 1
ATOM 5719 C CA . GLU B 1 49 ? -40.269 15.195 3.179 1.00 65.44 49 GLU B CA 1
ATOM 5720 C C . GLU B 1 49 ? -41.432 15.677 4.034 1.00 65.19 49 GLU B C 1
ATOM 5721 O O . GLU B 1 49 ? -42.554 15.833 3.556 1.00 65.45 49 GLU B O 1
ATOM 5727 N N . GLY B 1 50 ? -41.148 15.892 5.314 1.00 64.76 50 GLY B N 1
ATOM 5728 C CA . GLY B 1 50 ? -42.169 16.349 6.233 1.00 64.30 50 GLY B CA 1
ATOM 5729 C C . GLY B 1 50 ? -42.537 15.288 7.249 1.00 63.89 50 GLY B C 1
ATOM 5730 O O . GLY B 1 50 ? -41.678 14.748 7.945 1.00 64.09 50 GLY B O 1
ATOM 5731 N N . LYS B 1 51 ? -43.827 14.985 7.325 1.00 64.19 51 LYS B N 1
ATOM 5732 C CA . LYS B 1 51 ? -44.336 13.992 8.261 1.00 63.37 51 LYS B CA 1
ATOM 5733 C C . LYS B 1 51 ? -44.509 12.633 7.577 1.00 62.27 51 LYS B C 1
ATOM 5734 O O . LYS B 1 51 ? -44.903 11.656 8.218 1.00 62.89 51 LYS B O 1
ATOM 5740 N N . ASN B 1 52 ? -44.205 12.567 6.282 1.00 59.80 52 ASN B N 1
ATOM 5741 C CA . ASN B 1 52 ? -44.364 11.321 5.531 1.00 57.04 52 ASN B CA 1
ATOM 5742 C C . ASN B 1 52 ? -43.362 11.106 4.386 1.00 53.41 52 ASN B C 1
ATOM 5743 O O . ASN B 1 52 ? -42.705 12.042 3.933 1.00 53.59 52 ASN B O 1
ATOM 5748 N N . TRP B 1 53 ? -43.262 9.859 3.925 1.00 49.00 53 TRP B N 1
ATOM 5749 C CA . TRP B 1 53 ? -42.359 9.498 2.831 1.00 44.39 53 TRP B CA 1
ATOM 5750 C C . TRP B 1 53 ? -42.941 9.942 1.494 1.00 42.39 53 TRP B C 1
ATOM 5751 O O . TRP B 1 53 ? -44.153 9.905 1.300 1.00 41.86 53 TRP B O 1
ATOM 5762 N N . LYS B 1 54 ? -42.082 10.338 0.560 1.00 40.98 54 LYS B N 1
ATOM 5763 C CA . LYS B 1 54 ? -42.564 10.801 -0.737 1.00 39.02 54 LYS B CA 1
ATOM 5764 C C . LYS B 1 54 ? -41.582 10.566 -1.885 1.00 37.00 54 LYS B C 1
ATOM 5765 O O . LYS B 1 54 ? -40.369 10.536 -1.681 1.00 35.65 54 LYS B O 1
ATOM 5771 N N . ILE B 1 55 ? -42.117 10.402 -3.095 1.00 34.48 55 ILE B N 1
ATOM 5772 C CA . ILE B 1 55 ? -41.288 10.200 -4.278 1.00 33.01 55 ILE B CA 1
ATOM 5773 C C . ILE B 1 55 ? -42.038 10.553 -5.561 1.00 31.74 55 ILE B C 1
ATOM 5774 O O . ILE B 1 55 ? -43.242 10.358 -5.658 1.00 30.61 55 ILE B O 1
ATOM 5779 N N . LYS B 1 56 ? -41.325 11.097 -6.539 1.00 32.82 56 LYS B N 1
ATOM 5780 C CA . LYS B 1 56 ? -41.947 11.425 -7.815 1.00 34.04 56 LYS B CA 1
ATOM 5781 C C . LYS B 1 56 ? -41.344 10.507 -8.871 1.00 33.35 56 LYS B C 1
ATOM 5782 O O . LYS B 1 56 ? -40.134 10.490 -9.069 1.00 32.79 56 LYS B O 1
ATOM 5788 N N . ILE B 1 57 ? -42.201 9.745 -9.541 1.00 32.43 57 ILE B N 1
ATOM 5789 C CA . ILE B 1 57 ? -41.758 8.801 -10.559 1.00 31.83 57 ILE B CA 1
ATOM 5790 C C . ILE B 1 57 ? -42.488 9.022 -11.873 1.00 29.48 57 ILE B C 1
ATOM 5791 O O . ILE B 1 57 ? -43.695 9.241 -11.887 1.00 29.98 57 ILE B O 1
ATOM 5796 N N . ALA B 1 58 ? -41.744 8.976 -12.974 1.00 28.61 58 ALA B N 1
ATOM 5797 C CA . ALA B 1 58 ? -42.317 9.151 -14.308 1.00 27.89 58 ALA B CA 1
ATOM 5798 C C . ALA B 1 58 ? -42.809 7.781 -14.767 1.00 27.99 58 ALA B C 1
ATOM 5799 O O . ALA B 1 58 ? -42.041 6.824 -14.827 1.00 25.74 58 ALA B O 1
ATOM 5801 N N . LEU B 1 59 ? -44.088 7.696 -15.111 1.00 27.84 59 LEU B N 1
ATOM 5802 C CA . LEU B 1 59 ? -44.679 6.426 -15.506 1.00 28.04 59 LEU B CA 1
ATOM 5803 C C . LEU B 1 59 ? -45.508 6.506 -16.793 1.00 28.93 59 LEU B C 1
ATOM 5804 O O . LEU B 1 59 ? -46.249 7.469 -17.000 1.00 29.59 59 LEU B O 1
ATOM 5809 N N . PRO B 1 60 ? -45.388 5.499 -17.681 1.00 28.59 60 PRO B N 1
ATOM 5810 C CA . PRO B 1 60 ? -46.170 5.515 -18.923 1.00 27.27 60 PRO B CA 1
ATOM 5811 C C . PRO B 1 60 ? -47.619 5.329 -18.503 1.00 27.20 60 PRO B C 1
ATOM 5812 O O . PRO B 1 60 ? -47.881 4.681 -17.486 1.00 27.94 60 PRO B O 1
ATOM 5816 N N . GLU B 1 61 ? -48.559 5.884 -19.260 1.00 25.83 61 GLU B N 1
ATOM 5817 C CA . GLU B 1 61 ? -49.970 5.748 -18.900 1.00 26.15 61 GLU B CA 1
ATOM 5818 C C . GLU B 1 61 ? -50.399 4.297 -18.878 1.00 25.41 61 GLU B C 1
ATOM 5819 O O . GLU B 1 61 ? -49.893 3.481 -19.644 1.00 25.30 61 GLU B O 1
ATOM 5825 N N . GLY B 1 62 ? -51.336 3.992 -17.983 1.00 24.98 62 GLY B N 1
ATOM 5826 C CA . GLY B 1 62 ? -51.848 2.642 -17.849 1.00 22.51 62 GLY B CA 1
ATOM 5827 C C . GLY B 1 62 ? -52.191 2.368 -16.399 1.00 24.23 62 GLY B C 1
ATOM 5828 O O . GLY B 1 62 ? -52.031 3.238 -15.541 1.00 24.15 62 GLY B O 1
ATOM 5829 N N . VAL B 1 63 ? -52.684 1.168 -16.123 1.00 23.30 63 VAL B N 1
ATOM 5830 C CA . VAL B 1 63 ? -53.016 0.781 -14.762 1.00 23.24 63 VAL B CA 1
ATOM 5831 C C . VAL B 1 63 ? -51.804 0.077 -14.178 1.00 25.77 63 VAL B C 1
ATOM 5832 O O . VAL B 1 63 ? -51.365 -0.960 -14.687 1.00 27.82 63 VAL B O 1
ATOM 5836 N N . TRP B 1 64 ? -51.253 0.647 -13.115 1.00 27.24 64 TRP B N 1
ATOM 5837 C CA . TRP B 1 64 ? -50.086 0.057 -12.479 1.00 26.52 64 TRP B CA 1
ATOM 5838 C C . TRP B 1 64 ? -50.436 -0.461 -11.109 1.00 27.55 64 TRP B C 1
ATOM 5839 O O . TRP B 1 64 ? -51.336 0.063 -10.445 1.00 28.75 64 TRP B O 1
ATOM 5850 N N . HIS B 1 65 ? -49.742 -1.516 -10.702 1.00 28.28 65 HIS B N 1
ATOM 5851 C CA . HIS B 1 65 ? -49.965 -2.108 -9.397 1.00 28.60 65 HIS B CA 1
ATOM 5852 C C . HIS B 1 65 ? -48.825 -1.643 -8.514 1.00 28.64 65 HIS B C 1
ATOM 5853 O O . HIS B 1 65 ? -47.698 -1.505 -8.983 1.00 29.01 65 HIS B O 1
ATOM 5860 N N . TYR B 1 66 ? -49.105 -1.385 -7.243 1.00 29.13 66 TYR B N 1
ATOM 5861 C CA . TYR B 1 66 ? -48.047 -0.928 -6.357 1.00 29.37 66 TYR B CA 1
ATOM 5862 C C . TYR B 1 66 ? -48.309 -1.192 -4.884 1.00 28.69 66 TYR B C 1
ATOM 5863 O O . TYR B 1 66 ? -49.393 -1.617 -4.481 1.00 29.40 66 TYR B O 1
ATOM 5872 N N . ALA B 1 67 ? -47.280 -0.938 -4.090 1.00 28.00 67 ALA B N 1
ATOM 5873 C CA . ALA B 1 67 ? -47.328 -1.113 -2.651 1.00 27.35 67 ALA B CA 1
ATOM 5874 C C . ALA B 1 67 ? -46.096 -0.409 -2.120 1.00 28.05 67 ALA B C 1
ATOM 5875 O O . ALA B 1 67 ? -45.372 0.247 -2.871 1.00 27.21 67 ALA B O 1
ATOM 5877 N N . PHE B 1 68 ? -45.852 -0.551 -0.828 1.00 28.68 68 PHE B N 1
ATOM 5878 C CA . PHE B 1 68 ? -44.700 0.083 -0.224 1.00 30.51 68 PHE B CA 1
ATOM 5879 C C . PHE B 1 68 ? -43.901 -0.902 0.600 1.00 30.27 68 PHE B C 1
ATOM 5880 O O . PHE B 1 68 ? -44.384 -1.973 0.967 1.00 28.73 68 PHE B O 1
ATOM 5888 N N . SER B 1 69 ? -42.660 -0.524 0.869 1.00 30.60 69 SER B N 1
ATOM 5889 C CA . SER B 1 69 ? -41.794 -1.311 1.710 1.00 30.55 69 SER B CA 1
ATOM 5890 C C . SER B 1 69 ? -41.324 -0.345 2.780 1.00 31.67 69 SER B C 1
ATOM 5891 O O . SER B 1 69 ? -40.692 0.676 2.477 1.00 31.76 69 SER B O 1
ATOM 5894 N N . ILE B 1 70 ? -41.665 -0.649 4.026 1.00 31.18 70 ILE B N 1
ATOM 5895 C CA . ILE B 1 70 ? -41.258 0.186 5.148 1.00 32.34 70 ILE B CA 1
ATOM 5896 C C . ILE B 1 70 ? -40.361 -0.671 6.033 1.00 32.88 70 ILE B C 1
ATOM 5897 O O . ILE B 1 70 ? -40.806 -1.679 6.583 1.00 31.63 70 ILE B O 1
ATOM 5902 N N . ASP B 1 71 ? -39.098 -0.281 6.164 1.00 33.99 71 ASP B N 1
ATOM 5903 C CA . ASP B 1 71 ? -38.172 -1.052 6.985 1.00 35.23 71 ASP B CA 1
ATOM 5904 C C . ASP B 1 71 ? -38.112 -2.514 6.545 1.00 35.59 71 ASP B C 1
ATOM 5905 O O . ASP B 1 71 ? -37.861 -3.405 7.359 1.00 36.58 71 ASP B O 1
ATOM 5910 N N . GLY B 1 72 ? -38.366 -2.766 5.265 1.00 34.95 72 GLY B N 1
ATOM 5911 C CA . GLY B 1 72 ? -38.302 -4.129 4.769 1.00 34.57 72 GLY B CA 1
ATOM 5912 C C . GLY B 1 72 ? -39.568 -4.958 4.850 1.00 35.35 72 GLY B C 1
ATOM 5913 O O . GLY B 1 72 ? -39.519 -6.170 4.647 1.00 35.97 72 GLY B O 1
ATOM 5914 N N . LYS B 1 73 ? -40.706 -4.340 5.142 1.00 36.01 73 LYS B N 1
ATOM 5915 C CA . LYS B 1 73 ? -41.940 -5.109 5.214 1.00 37.78 73 LYS B CA 1
ATOM 5916 C C . LYS B 1 73 ? -42.974 -4.587 4.234 1.00 37.31 73 LYS B C 1
ATOM 5917 O O . LYS B 1 73 ? -43.212 -3.380 4.137 1.00 37.47 73 LYS B O 1
ATOM 5923 N N . PHE B 1 74 ? -43.580 -5.513 3.502 1.00 36.71 74 PHE B N 1
ATOM 5924 C CA . PHE B 1 74 ? -44.585 -5.185 2.502 1.00 37.43 74 PHE B CA 1
ATOM 5925 C C . PHE B 1 74 ? -45.755 -4.469 3.170 1.00 38.28 74 PHE B C 1
ATOM 5926 O O . PHE B 1 74 ? -46.369 -5.007 4.089 1.00 38.63 74 PHE B O 1
ATOM 5934 N N . VAL B 1 75 ? -46.060 -3.260 2.709 1.00 38.51 75 VAL B N 1
ATOM 5935 C CA . VAL B 1 75 ? -47.168 -2.494 3.277 1.00 39.45 75 VAL B CA 1
ATOM 5936 C C . VAL B 1 75 ? -48.041 -1.839 2.205 1.00 38.71 75 VAL B C 1
ATOM 5937 O O . VAL B 1 75 ? -47.541 -1.278 1.230 1.00 38.18 75 VAL B O 1
ATOM 5941 N N . LEU B 1 76 ? -49.352 -1.915 2.403 1.00 38.97 76 LEU B N 1
ATOM 5942 C CA . LEU B 1 76 ? -50.309 -1.340 1.469 1.00 39.60 76 LEU B CA 1
ATOM 5943 C C . LEU B 1 76 ? -50.484 0.163 1.674 1.00 39.56 76 LEU B C 1
ATOM 5944 O O . LEU B 1 76 ? -50.162 0.695 2.735 1.00 39.75 76 LEU B O 1
ATOM 5949 N N . ASP B 1 77 ? -50.977 0.841 0.643 1.00 39.38 77 ASP B N 1
ATOM 5950 C CA . ASP B 1 77 ? -51.208 2.280 0.691 1.00 39.74 77 ASP B CA 1
ATOM 5951 C C . ASP B 1 77 ? -52.473 2.508 1.505 1.00 40.30 77 ASP B C 1
ATOM 5952 O O . ASP B 1 77 ? -53.576 2.255 1.025 1.00 40.78 77 ASP B O 1
ATOM 5957 N N . PRO B 1 78 ? -52.331 3.005 2.744 1.00 40.54 78 PRO B N 1
ATOM 5958 C CA . PRO B 1 78 ? -53.487 3.253 3.610 1.00 40.76 78 PRO B CA 1
ATOM 5959 C C . PRO B 1 78 ? -54.511 4.249 3.068 1.00 40.96 78 PRO B C 1
ATOM 5960 O O . PRO B 1 78 ? -55.690 4.159 3.403 1.00 41.24 78 PRO B O 1
ATOM 5964 N N . ASP B 1 79 ? -54.067 5.180 2.225 1.00 41.16 79 ASP B N 1
ATOM 5965 C CA . ASP B 1 79 ? -54.959 6.194 1.653 1.00 42.29 79 ASP B CA 1
ATOM 5966 C C . ASP B 1 79 ? -55.706 5.746 0.396 1.00 42.27 79 ASP B C 1
ATOM 5967 O O . ASP B 1 79 ? -56.720 6.340 0.026 1.00 41.94 79 ASP B O 1
ATOM 5972 N N . ASN B 1 80 ? -55.200 4.712 -0.267 1.00 41.49 80 ASN B N 1
ATOM 5973 C CA . ASN B 1 80 ? -55.823 4.226 -1.495 1.00 40.73 80 ASN B CA 1
ATOM 5974 C C . ASN B 1 80 ? -56.771 3.061 -1.230 1.00 40.90 80 ASN B C 1
ATOM 5975 O O . ASN B 1 80 ? -56.340 1.991 -0.819 1.00 41.59 80 ASN B O 1
ATOM 5980 N N . PRO B 1 81 ? -58.080 3.254 -1.472 1.00 41.39 81 PRO B N 1
ATOM 5981 C CA . PRO B 1 81 ? -59.082 2.203 -1.251 1.00 40.60 81 PRO B CA 1
ATOM 5982 C C . PRO B 1 81 ? -59.082 1.109 -2.324 1.00 40.70 81 PRO B C 1
ATOM 5983 O O . PRO B 1 81 ? -59.588 0.007 -2.097 1.00 38.92 81 PRO B O 1
ATOM 5987 N N . GLU B 1 82 ? -58.529 1.414 -3.496 1.00 40.96 82 GLU B N 1
ATOM 5988 C CA . GLU B 1 82 ? -58.476 0.430 -4.572 1.00 42.18 82 GLU B CA 1
ATOM 5989 C C . GLU B 1 82 ? -57.349 -0.579 -4.366 1.00 41.53 82 GLU B C 1
ATOM 5990 O O . GLU B 1 82 ? -56.168 -0.266 -4.527 1.00 39.75 82 GLU B O 1
ATOM 5996 N N . ARG B 1 83 ? -57.738 -1.791 -3.999 1.00 40.56 83 ARG B N 1
ATOM 5997 C CA . ARG B 1 83 ? -56.809 -2.879 -3.749 1.00 41.31 83 ARG B CA 1
ATOM 5998 C C . ARG B 1 83 ? -57.178 -4.006 -4.693 1.00 40.38 83 ARG B C 1
ATOM 5999 O O . ARG B 1 83 ? -58.286 -4.033 -5.221 1.00 41.85 83 ARG B O 1
ATOM 6007 N N . ARG B 1 84 ? -56.265 -4.943 -4.904 1.00 39.18 84 ARG B N 1
ATOM 6008 C CA . ARG B 1 84 ? -56.548 -6.045 -5.810 1.00 37.48 84 ARG B CA 1
ATOM 6009 C C . ARG B 1 84 ? -55.449 -7.097 -5.740 1.00 36.32 84 ARG B C 1
ATOM 6010 O O . ARG B 1 84 ? -54.285 -6.776 -5.489 1.00 36.27 84 ARG B O 1
ATOM 6018 N N . VAL B 1 85 ? -55.821 -8.354 -5.942 1.00 34.39 85 VAL B N 1
ATOM 6019 C CA . VAL B 1 85 ? -54.842 -9.427 -5.924 1.00 33.07 85 VAL B CA 1
ATOM 6020 C C . VAL B 1 85 ? -54.120 -9.459 -7.267 1.00 32.37 85 VAL B C 1
ATOM 6021 O O . VAL B 1 85 ? -54.726 -9.728 -8.305 1.00 32.49 85 VAL B O 1
ATOM 6025 N N . TYR B 1 86 ? -52.829 -9.161 -7.243 1.00 30.30 86 TYR B N 1
ATOM 6026 C CA . TYR B 1 86 ? -52.024 -9.172 -8.453 1.00 28.70 86 TYR B CA 1
ATOM 6027 C C . TYR B 1 86 ? -51.256 -10.485 -8.485 1.00 29.22 86 TYR B C 1
ATOM 6028 O O . TYR B 1 86 ? -50.665 -10.888 -7.486 1.00 29.69 86 TYR B O 1
ATOM 6037 N N . THR B 1 87 ? -51.267 -11.164 -9.623 1.00 28.78 87 THR B N 1
ATOM 6038 C CA . THR B 1 87 ? -50.558 -12.428 -9.715 1.00 28.63 87 THR B CA 1
ATOM 6039 C C . THR B 1 87 ? -49.733 -12.612 -10.987 1.00 26.85 87 THR B C 1
ATOM 6040 O O . THR B 1 87 ? -50.204 -12.385 -12.095 1.00 28.51 87 THR B O 1
ATOM 6044 N N . ARG B 1 88 ? -48.474 -12.990 -10.798 1.00 24.92 88 ARG B N 1
ATOM 6045 C CA . ARG B 1 88 ? -47.548 -13.258 -11.895 1.00 22.85 88 ARG B CA 1
ATOM 6046 C C . ARG B 1 88 ? -46.784 -14.515 -11.514 1.00 22.54 88 ARG B C 1
ATOM 6047 O O . ARG B 1 88 ? -45.898 -14.471 -10.656 1.00 22.19 88 ARG B O 1
ATOM 6055 N N . LYS B 1 89 ? -47.141 -15.636 -12.131 1.00 21.91 89 LYS B N 1
ATOM 6056 C CA . LYS B 1 89 ? -46.454 -16.892 -11.867 1.00 22.48 89 LYS B CA 1
ATOM 6057 C C . LYS B 1 89 ? -45.001 -16.782 -12.317 1.00 22.20 89 LYS B C 1
ATOM 6058 O O . LYS B 1 89 ? -44.133 -17.477 -11.793 1.00 20.12 89 LYS B O 1
ATOM 6064 N N . GLY B 1 90 ? -44.755 -15.894 -13.281 1.00 21.06 90 GLY B N 1
ATOM 6065 C CA . GLY B 1 90 ? -43.415 -15.677 -13.804 1.00 21.48 90 GLY B CA 1
ATOM 6066 C C . GLY B 1 90 ? -42.351 -15.509 -12.727 1.00 21.04 90 GLY B C 1
ATOM 6067 O O . GLY B 1 90 ? -41.210 -15.914 -12.916 1.00 19.45 90 GLY B O 1
ATOM 6068 N N . TYR B 1 91 ? -42.708 -14.887 -11.609 1.00 19.97 91 TYR B N 1
ATOM 6069 C CA . TYR B 1 91 ? -41.764 -14.726 -10.517 1.00 21.09 91 TYR B CA 1
ATOM 6070 C C . TYR B 1 91 ? -42.485 -15.032 -9.218 1.00 23.33 91 TYR B C 1
ATOM 6071 O O . TYR B 1 91 ? -42.229 -14.435 -8.178 1.00 23.66 91 TYR B O 1
ATOM 6080 N N . LYS B 1 92 ? -43.398 -15.993 -9.313 1.00 26.61 92 LYS B N 1
ATOM 6081 C CA . LYS B 1 92 ? -44.184 -16.475 -8.183 1.00 28.86 92 LYS B CA 1
ATOM 6082 C C . LYS B 1 92 ? -44.786 -15.393 -7.289 1.00 29.61 92 LYS B C 1
ATOM 6083 O O . LYS B 1 92 ? -44.693 -15.470 -6.064 1.00 27.98 92 LYS B O 1
ATOM 6089 N N . PHE B 1 93 ? -45.406 -14.392 -7.905 1.00 29.54 93 PHE B N 1
ATOM 6090 C CA . PHE B 1 93 ? -46.026 -13.311 -7.151 1.00 30.05 93 PHE B CA 1
ATOM 6091 C C . PHE B 1 93 ? -47.531 -13.530 -7.110 1.00 31.95 93 PHE B C 1
ATOM 6092 O O . PHE B 1 93 ? -48.171 -13.757 -8.145 1.00 32.26 93 PHE B O 1
ATOM 6100 N N . HIS B 1 94 ? -48.096 -13.473 -5.911 1.00 32.46 94 HIS B N 1
ATOM 6101 C CA . HIS B 1 94 ? -49.531 -13.647 -5.749 1.00 34.64 94 HIS B CA 1
ATOM 6102 C C . HIS B 1 94 ? -49.968 -13.085 -4.412 1.00 34.34 94 HIS B C 1
ATOM 6103 O O . HIS B 1 94 ? -49.922 -13.778 -3.400 1.00 34.02 94 HIS B O 1
ATOM 6110 N N . ARG B 1 95 ? -50.383 -11.822 -4.413 1.00 34.70 95 ARG B N 1
ATOM 6111 C CA . ARG B 1 95 ? -50.834 -11.166 -3.189 1.00 34.84 95 ARG B CA 1
ATOM 6112 C C . ARG B 1 95 ? -51.573 -9.862 -3.484 1.00 34.67 95 ARG B C 1
ATOM 6113 O O . ARG B 1 95 ? -51.531 -9.343 -4.603 1.00 34.20 95 ARG B O 1
ATOM 6121 N N . GLU B 1 96 ? -52.249 -9.337 -2.472 1.00 33.02 96 GLU B N 1
ATOM 6122 C CA . GLU B 1 96 ? -53.005 -8.106 -2.623 1.00 32.87 96 GLU B CA 1
ATOM 6123 C C . GLU B 1 96 ? -52.088 -6.896 -2.721 1.00 30.42 96 GLU B C 1
ATOM 6124 O O . GLU B 1 96 ? -51.119 -6.778 -1.979 1.00 31.25 96 GLU B O 1
ATOM 6130 N N . VAL B 1 97 ? -52.407 -5.997 -3.642 1.00 30.74 97 VAL B N 1
ATOM 6131 C CA . VAL B 1 97 ? -51.623 -4.784 -3.854 1.00 28.66 97 VAL B CA 1
ATOM 6132 C C . VAL B 1 97 ? -52.558 -3.610 -4.139 1.00 28.96 97 VAL B C 1
ATOM 6133 O O . VAL B 1 97 ? -53.775 -3.769 -4.174 1.00 27.81 97 VAL B O 1
ATOM 6137 N N . ASN B 1 98 ? -51.984 -2.431 -4.350 1.00 29.83 98 ASN B N 1
ATOM 6138 C CA . ASN B 1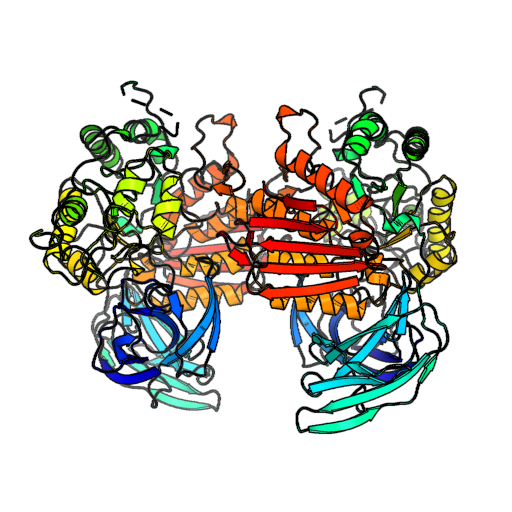 98 ? -52.775 -1.246 -4.646 1.00 29.32 98 ASN B CA 1
ATOM 6139 C C . ASN B 1 98 ? -52.808 -0.990 -6.151 1.00 30.70 98 ASN B C 1
ATOM 6140 O O . ASN B 1 98 ? -51.906 -1.406 -6.883 1.00 29.73 98 ASN B O 1
ATOM 6145 N N . VAL B 1 99 ? -53.849 -0.296 -6.600 1.00 30.43 99 VAL B N 1
ATOM 6146 C CA . VAL B 1 99 ? -54.020 0.028 -8.008 1.00 30.75 99 VAL B CA 1
ATOM 6147 C C . VAL B 1 99 ? -53.832 1.520 -8.246 1.00 31.48 99 VAL B C 1
ATOM 6148 O O . VAL B 1 99 ? -54.353 2.349 -7.497 1.00 33.04 99 VAL B O 1
ATOM 6152 N N . ALA B 1 100 ? -53.087 1.856 -9.292 1.00 30.98 100 ALA B N 1
ATOM 6153 C CA . ALA B 1 100 ? -52.843 3.249 -9.652 1.00 31.00 100 ALA B CA 1
ATOM 6154 C C . ALA B 1 100 ? -53.283 3.457 -11.095 1.00 31.55 100 ALA B C 1
ATOM 6155 O O . ALA B 1 100 ? -52.606 3.024 -12.030 1.00 31.09 100 ALA B O 1
ATOM 6157 N N . ARG B 1 101 ? -54.426 4.111 -11.270 1.00 32.09 101 ARG B N 1
ATOM 6158 C CA . ARG B 1 101 ? -54.961 4.371 -12.600 1.00 32.86 101 ARG B CA 1
ATOM 6159 C C . ARG B 1 101 ? -54.300 5.636 -13.140 1.00 31.36 101 ARG B C 1
ATOM 6160 O O . ARG B 1 101 ? -54.701 6.749 -12.795 1.00 31.69 101 ARG B O 1
ATOM 6168 N N . ILE B 1 102 ? -53.285 5.456 -13.982 1.00 28.05 102 ILE B N 1
ATOM 6169 C CA . ILE B 1 102 ? -52.545 6.579 -14.549 1.00 26.96 102 ILE B CA 1
ATOM 6170 C C . ILE B 1 102 ? -52.926 6.858 -16.002 1.00 28.42 102 ILE B C 1
ATOM 6171 O O . ILE B 1 102 ? -52.531 6.131 -16.921 1.00 30.28 102 ILE B O 1
ATOM 6176 N N . VAL B 1 103 ? -53.698 7.918 -16.211 1.00 28.47 103 VAL B N 1
ATOM 6177 C CA . VAL B 1 103 ? -54.131 8.271 -17.553 1.00 29.09 103 VAL B CA 1
ATOM 6178 C C . VAL B 1 103 ? -54.647 9.704 -17.609 1.00 30.62 103 VAL B C 1
ATOM 6179 O O . VAL B 1 103 ? -55.288 10.182 -16.669 1.00 31.50 103 VAL B O 1
ATOM 6183 N N . LYS B 1 104 ? -54.358 10.391 -18.710 1.00 32.31 104 LYS B N 1
ATOM 6184 C CA . LYS B 1 104 ? -54.793 11.774 -18.871 1.00 34.93 104 LYS B CA 1
ATOM 6185 C C . LYS B 1 104 ? -56.292 11.835 -19.152 1.00 36.68 104 LYS B C 1
ATOM 6186 O O . LYS B 1 104 ? -56.825 11.071 -19.965 1.00 35.00 104 LYS B O 1
ATOM 6192 N N . SER B 1 105 ? -56.956 12.762 -18.469 1.00 39.24 105 SER B N 1
ATOM 6193 C CA . SER B 1 105 ? -58.399 12.959 -18.579 1.00 41.89 105 SER B CA 1
ATOM 6194 C C . SER B 1 105 ? -58.941 13.282 -19.977 1.00 42.55 105 SER B C 1
ATOM 6195 O O . SER B 1 105 ? -60.115 13.040 -20.253 1.00 41.64 105 SER B O 1
ATOM 6198 N N . ASP B 1 106 ? -58.093 13.816 -20.855 1.00 43.67 106 ASP B N 1
ATOM 6199 C CA . ASP B 1 106 ? -58.515 14.171 -22.213 1.00 43.94 106 ASP B CA 1
ATOM 6200 C C . ASP B 1 106 ? -58.319 13.046 -23.217 1.00 43.41 106 ASP B C 1
ATOM 6201 O O . ASP B 1 106 ? -58.532 13.239 -24.418 1.00 43.49 106 ASP B O 1
ATOM 6206 N N . ASP B 1 107 ? -57.921 11.876 -22.730 1.00 43.06 107 ASP B N 1
ATOM 6207 C CA . ASP B 1 107 ? -57.646 10.741 -23.610 1.00 42.64 107 ASP B CA 1
ATOM 6208 C C . ASP B 1 107 ? -58.832 10.057 -24.288 1.00 41.31 107 ASP B C 1
ATOM 6209 O O . ASP B 1 107 ? -59.877 9.825 -23.678 1.00 42.35 107 ASP B O 1
ATOM 6214 N N . LEU B 1 108 ? -58.629 9.725 -25.560 1.00 40.17 108 LEU B N 1
ATOM 6215 C CA . LEU B 1 108 ? -59.612 9.033 -26.394 1.00 38.03 108 LEU B CA 1
ATOM 6216 C C . LEU B 1 108 ? -58.827 8.254 -27.457 1.00 35.79 108 LEU B C 1
ATOM 6217 O O . LEU B 1 108 ? -59.071 7.073 -27.703 1.00 34.56 108 LEU B O 1
ATOM 6222 N N . VAL B 1 109 ? -57.874 8.945 -28.069 1.00 33.02 109 VAL B N 1
ATOM 6223 C CA . VAL B 1 109 ? -57.008 8.389 -29.099 1.00 32.80 109 VAL B CA 1
ATOM 6224 C C . VAL B 1 109 ? -55.659 9.077 -28.911 1.00 31.52 109 VAL B C 1
ATOM 6225 O O . VAL B 1 109 ? -55.604 10.291 -28.741 1.00 32.46 109 VAL B O 1
ATOM 6229 N N . PHE B 1 110 ? -54.572 8.316 -28.931 1.00 30.61 110 PHE B N 1
ATOM 6230 C CA . PHE B 1 110 ? -53.265 8.925 -28.741 1.00 29.11 110 PHE B CA 1
ATOM 6231 C C . PHE B 1 110 ? -52.134 8.410 -29.631 1.00 28.98 110 PHE B C 1
ATOM 6232 O O . PHE B 1 110 ? -52.023 7.218 -29.910 1.00 28.52 110 PHE B O 1
ATOM 6240 N N . HIS B 1 111 ? -51.296 9.345 -30.062 1.00 28.64 111 HIS B N 1
ATOM 6241 C CA . HIS B 1 111 ? -50.136 9.055 -30.891 1.00 29.23 111 HIS B CA 1
ATOM 6242 C C . HIS B 1 111 ? -49.268 10.300 -31.039 1.00 29.40 111 HIS B C 1
ATOM 6243 O O . HIS B 1 111 ? -49.760 11.384 -31.338 1.00 31.00 111 HIS B O 1
ATOM 6250 N N . THR B 1 112 ? -47.973 10.135 -30.821 1.00 29.14 112 THR B N 1
ATOM 6251 C CA . THR B 1 112 ? -47.034 11.234 -30.959 1.00 31.81 112 THR B CA 1
ATOM 6252 C C . THR B 1 112 ? -45.759 10.619 -31.477 1.00 30.61 112 THR B C 1
ATOM 6253 O O . THR B 1 112 ? -45.360 9.551 -31.032 1.00 32.64 112 THR B O 1
ATOM 6257 N N . PRO B 1 113 ? -45.108 11.271 -32.443 1.00 30.92 113 PRO B N 1
ATOM 6258 C CA . PRO B 1 113 ? -43.867 10.671 -32.936 1.00 30.65 113 PRO B CA 1
ATOM 6259 C C . PRO B 1 113 ? -42.913 10.417 -31.762 1.00 29.36 113 PRO B C 1
ATOM 6260 O O . PRO B 1 113 ? -42.524 11.343 -31.050 1.00 29.37 113 PRO B O 1
ATOM 6264 N N . SER B 1 114 ? -42.572 9.148 -31.555 1.00 27.60 114 SER B N 1
ATOM 6265 C CA . SER B 1 114 ? -41.666 8.732 -30.487 1.00 26.76 114 SER B CA 1
ATOM 6266 C C . SER B 1 114 ? -41.286 7.269 -30.719 1.00 25.54 114 SER B C 1
ATOM 6267 O O . SER B 1 114 ? -41.875 6.607 -31.571 1.00 25.75 114 SER B O 1
ATOM 6270 N N . LEU B 1 115 ? -40.308 6.771 -29.967 1.00 23.75 115 LEU B N 1
ATOM 6271 C CA . LEU B 1 115 ? -39.824 5.400 -30.125 1.00 23.80 115 LEU B CA 1
ATOM 6272 C C . LEU B 1 115 ? -40.913 4.329 -30.232 1.00 23.53 115 LEU B C 1
ATOM 6273 O O . LEU B 1 115 ? -40.978 3.606 -31.220 1.00 24.76 115 LEU B O 1
ATOM 6278 N N . LEU B 1 116 ? -41.768 4.237 -29.222 1.00 23.35 116 LEU B N 1
ATOM 6279 C CA . LEU B 1 116 ? -42.829 3.241 -29.187 1.00 23.04 116 LEU B CA 1
ATOM 6280 C C . LEU B 1 116 ? -43.986 3.446 -30.170 1.00 23.55 116 LEU B C 1
ATOM 6281 O O . LEU B 1 116 ? -44.674 2.485 -30.538 1.00 22.10 116 LEU B O 1
ATOM 6286 N N . TYR B 1 117 ? -44.200 4.682 -30.608 1.00 22.30 117 TYR B N 1
ATOM 6287 C CA . TYR B 1 117 ? -45.300 4.957 -31.523 1.00 22.28 117 TYR B CA 1
ATOM 6288 C C . TYR B 1 117 ? -44.913 5.110 -32.985 1.00 22.14 117 TYR B C 1
ATOM 6289 O O . TYR B 1 117 ? -45.779 5.083 -33.855 1.00 23.18 117 TYR B O 1
ATOM 6298 N N . LEU B 1 118 ? -43.625 5.261 -33.265 1.00 21.45 118 LEU B N 1
ATOM 6299 C CA . LEU B 1 118 ? -43.185 5.432 -34.645 1.00 24.07 118 LEU B CA 1
ATOM 6300 C C . LEU B 1 118 ? -41.710 5.069 -34.753 1.00 24.72 118 LEU B C 1
ATOM 6301 O O . LEU B 1 118 ? -40.836 5.931 -34.659 1.00 26.70 118 LEU B O 1
ATOM 6306 N N . TYR B 1 119 ? -41.426 3.788 -34.947 1.00 23.80 119 TYR B N 1
ATOM 6307 C CA . TYR B 1 119 ? -40.041 3.368 -35.035 1.00 22.60 119 TYR B CA 1
ATOM 6308 C C . TYR B 1 119 ? -39.733 2.553 -36.278 1.00 23.09 119 TYR B C 1
ATOM 6309 O O . TYR B 1 119 ? -40.630 2.104 -36.995 1.00 23.54 119 TYR B O 1
ATOM 6318 N N . GLU B 1 120 ? -38.445 2.379 -36.523 1.00 22.01 120 GLU B N 1
ATOM 6319 C CA . GLU B 1 120 ? -37.984 1.604 -37.647 1.00 24.93 120 GLU B CA 1
ATOM 6320 C C . GLU B 1 120 ? -36.930 0.644 -37.126 1.00 23.18 120 GLU B C 1
ATOM 6321 O O . GLU B 1 120 ? -36.177 0.977 -36.217 1.00 22.63 120 GLU B O 1
ATOM 6327 N N . ILE B 1 121 ? -36.904 -0.553 -37.695 1.00 20.94 121 ILE B N 1
ATOM 6328 C CA . ILE B 1 121 ? -35.921 -1.563 -37.338 1.00 19.99 121 ILE B CA 1
ATOM 6329 C C . ILE B 1 121 ? -35.955 -2.586 -38.463 1.00 20.95 121 ILE B C 1
ATOM 6330 O O . ILE B 1 121 ? -37.022 -2.882 -39.019 1.00 20.83 121 ILE B O 1
ATOM 6335 N N . PHE B 1 122 ? -34.782 -3.098 -38.813 1.00 21.81 122 PHE B N 1
ATOM 6336 C CA . PHE B 1 122 ? -34.650 -4.071 -39.882 1.00 23.44 122 PHE B CA 1
ATOM 6337 C C . PHE B 1 122 ? -35.389 -3.656 -41.157 1.00 25.14 122 PHE B C 1
ATOM 6338 O O . PHE B 1 122 ? -36.045 -4.473 -41.798 1.00 26.18 122 PHE B O 1
ATOM 6346 N N . GLY B 1 123 ? -35.284 -2.376 -41.509 1.00 26.93 123 GLY B N 1
ATOM 6347 C CA . GLY B 1 123 ? -35.899 -1.883 -42.730 1.00 29.26 123 GLY B CA 1
ATOM 6348 C C . GLY B 1 123 ? -37.394 -1.636 -42.792 1.00 31.04 123 GLY B C 1
ATOM 6349 O O . GLY B 1 123 ? -37.920 -1.353 -43.869 1.00 32.63 123 GLY B O 1
ATOM 6350 N N . ARG B 1 124 ? -38.086 -1.735 -41.662 1.00 31.74 124 ARG B N 1
ATOM 6351 C CA . ARG B 1 124 ? -39.527 -1.508 -41.638 1.00 30.66 124 ARG B CA 1
ATOM 6352 C C . ARG B 1 124 ? -39.944 -0.526 -40.552 1.00 28.39 124 ARG B C 1
ATOM 6353 O O . ARG B 1 124 ? -39.315 -0.438 -39.497 1.00 26.51 124 ARG B O 1
ATOM 6361 N N . VAL B 1 125 ? -41.007 0.220 -40.829 1.00 26.73 125 VAL B N 1
ATOM 6362 C CA . VAL B 1 125 ? -41.524 1.208 -39.894 1.00 23.48 125 VAL B CA 1
ATOM 6363 C C . VAL B 1 125 ? -42.784 0.688 -39.235 1.00 22.29 125 VAL B C 1
ATOM 6364 O O . VAL B 1 125 ? -43.677 0.186 -39.917 1.00 23.29 125 VAL B O 1
ATOM 6368 N N . HIS B 1 126 ? -42.838 0.804 -37.911 0.50 19.47 126 HIS B N 1
ATOM 6369 C CA . HIS B 1 126 ? -43.984 0.362 -37.128 0.50 18.16 126 HIS B CA 1
ATOM 6370 C C . HIS B 1 126 ? -44.690 1.588 -36.564 0.50 18.44 126 HIS B C 1
ATOM 6371 O O . HIS B 1 126 ? -44.061 2.441 -35.942 0.50 16.13 126 HIS B O 1
ATOM 6378 N N . VAL B 1 127 ? -46.000 1.665 -36.773 1.00 21.55 127 VAL B N 1
ATOM 6379 C CA . VAL B 1 127 ? -46.799 2.786 -36.286 1.00 23.01 127 VAL B CA 1
ATOM 6380 C C . VAL B 1 127 ? -47.831 2.273 -35.284 1.00 23.80 127 VAL B C 1
ATOM 6381 O O . VAL B 1 127 ? -48.473 1.246 -35.510 1.00 22.54 127 VAL B O 1
ATOM 6385 N N . LEU B 1 128 ? -48.000 2.998 -34.182 1.00 24.78 128 LEU B N 1
ATOM 6386 C CA . LEU B 1 128 ? -48.945 2.597 -33.148 1.00 24.50 128 LEU B CA 1
ATOM 6387 C C . LEU B 1 128 ? -49.994 3.660 -32.852 1.00 25.22 128 LEU B C 1
ATOM 6388 O O . LEU B 1 128 ? -49.712 4.856 -32.896 1.00 24.53 128 LEU B O 1
ATOM 6393 N N . LEU B 1 129 ? -51.206 3.214 -32.538 1.00 24.38 129 LEU B N 1
ATOM 6394 C CA . LEU B 1 129 ? -52.283 4.125 -32.176 1.00 23.56 129 LEU B CA 1
ATOM 6395 C C . LEU B 1 129 ? -52.955 3.548 -30.941 1.00 22.95 129 LEU B C 1
ATOM 6396 O O . LEU B 1 129 ? -53.573 2.487 -31.006 1.00 23.84 129 LEU B O 1
ATOM 6401 N N . ARG B 1 130 ? -52.812 4.239 -29.816 1.00 22.84 130 ARG B N 1
ATOM 6402 C CA . ARG B 1 130 ? -53.396 3.801 -28.551 1.00 21.90 130 ARG B CA 1
ATOM 6403 C C . ARG B 1 130 ? -54.767 4.454 -28.400 1.00 23.98 130 ARG B C 1
ATOM 6404 O O . ARG B 1 130 ? -54.905 5.668 -28.578 1.00 24.02 130 ARG B O 1
ATOM 6412 N N . THR B 1 131 ? -55.774 3.655 -28.061 1.00 23.18 131 THR B N 1
ATOM 6413 C CA . THR B 1 131 ? -57.125 4.172 -27.912 1.00 23.05 131 THR B CA 1
ATOM 6414 C C . THR B 1 131 ? -57.796 3.680 -26.638 1.00 25.72 131 THR B C 1
ATOM 6415 O O . THR B 1 131 ? -57.424 2.640 -26.086 1.00 27.10 131 THR B O 1
ATOM 6419 N N . GLN B 1 132 ? -58.790 4.434 -26.175 1.00 25.28 132 GLN B N 1
ATOM 6420 C CA . GLN B 1 132 ? -59.538 4.065 -24.986 1.00 26.09 132 GLN B CA 1
ATOM 6421 C C . GLN B 1 132 ? -60.189 2.715 -25.297 1.00 27.33 132 GLN B C 1
ATOM 6422 O O . GLN B 1 132 ? -60.906 2.574 -26.295 1.00 27.60 132 GLN B O 1
ATOM 6428 N N . LYS B 1 133 ? -59.932 1.726 -24.446 1.00 26.95 133 LYS B N 1
ATOM 6429 C CA . LYS B 1 133 ? -60.440 0.368 -24.645 1.00 27.52 133 LYS B CA 1
ATOM 6430 C C . LYS B 1 133 ? -61.903 0.202 -25.064 1.00 27.82 133 LYS B C 1
ATOM 6431 O O . LYS B 1 133 ? -62.811 0.773 -24.451 1.00 28.42 133 LYS B O 1
ATOM 6437 N N . GLY B 1 134 ? -62.109 -0.603 -26.108 1.00 26.90 134 GLY B N 1
ATOM 6438 C CA . GLY B 1 134 ? -63.442 -0.899 -26.615 1.00 28.07 134 GLY B CA 1
ATOM 6439 C C . GLY B 1 134 ? -64.246 0.237 -27.228 1.00 28.96 134 GLY B C 1
ATOM 6440 O O . GLY B 1 134 ? -65.406 0.048 -27.595 1.00 29.73 134 GLY B O 1
ATOM 6441 N N . VAL B 1 135 ? -63.635 1.408 -27.362 1.00 29.38 135 VAL B N 1
ATOM 6442 C CA . VAL B 1 135 ? -64.319 2.574 -27.914 1.00 30.50 135 VAL B CA 1
ATOM 6443 C C . VAL B 1 135 ? -64.151 2.757 -29.421 1.00 31.56 135 VAL B C 1
ATOM 6444 O O . VAL B 1 135 ? -65.077 3.197 -30.103 1.00 33.76 135 VAL B O 1
ATOM 6448 N N . ILE B 1 136 ? -62.975 2.426 -29.938 1.00 30.00 136 ILE B N 1
ATOM 6449 C CA . ILE B 1 136 ? -62.695 2.590 -31.354 1.00 29.65 136 ILE B CA 1
ATOM 6450 C C . ILE B 1 136 ? -62.891 1.303 -32.137 1.00 31.90 136 ILE B C 1
ATOM 6451 O O . ILE B 1 136 ? -62.327 0.263 -31.794 1.00 34.56 136 ILE B O 1
ATOM 6456 N N . LYS B 1 137 ? -63.680 1.377 -33.201 1.00 31.50 137 LYS B N 1
ATOM 6457 C CA . LYS B 1 137 ? -63.952 0.204 -34.020 1.00 31.83 137 LYS B CA 1
ATOM 6458 C C . LYS B 1 137 ? -62.840 -0.065 -35.025 1.00 30.99 137 LYS B C 1
ATOM 6459 O O . LYS B 1 137 ? -62.432 -1.209 -35.227 1.00 32.05 137 LYS B O 1
ATOM 6465 N N . GLY B 1 138 ? -62.350 0.993 -35.657 1.00 29.94 138 GLY B N 1
ATOM 6466 C CA . GLY B 1 138 ? -61.298 0.829 -36.637 1.00 29.25 138 GLY B CA 1
ATOM 6467 C C . GLY B 1 138 ? -60.521 2.111 -36.827 1.00 29.52 138 GLY B C 1
ATOM 6468 O O . GLY B 1 138 ? -60.970 3.183 -36.435 1.00 28.68 138 GLY B O 1
ATOM 6469 N N . ALA B 1 139 ? -59.343 1.997 -37.426 1.00 28.29 139 ALA B N 1
ATOM 6470 C CA . ALA B 1 139 ? -58.503 3.152 -37.674 1.00 27.64 139 ALA B CA 1
ATOM 6471 C C . ALA B 1 139 ? -57.726 2.923 -38.959 1.00 26.93 139 ALA B C 1
ATOM 6472 O O . ALA B 1 139 ? -57.382 1.787 -39.295 1.00 25.99 139 ALA B O 1
ATOM 6474 N N . THR B 1 140 ? -57.466 4.007 -39.679 1.00 26.71 140 THR B N 1
ATOM 6475 C CA . THR B 1 140 ? -56.726 3.934 -40.930 1.00 26.12 140 THR B CA 1
ATOM 6476 C C . THR B 1 140 ? -55.521 4.865 -40.864 1.00 25.49 140 THR B C 1
ATOM 6477 O O . THR B 1 140 ? -55.632 6.010 -40.417 1.00 24.42 140 THR B O 1
ATOM 6481 N N . PHE B 1 141 ? -54.368 4.364 -41.291 1.00 24.52 141 PHE B N 1
ATOM 6482 C CA . PHE B 1 141 ? -53.157 5.172 -41.307 1.00 25.50 141 PHE B CA 1
ATOM 6483 C C . PHE B 1 141 ? -53.214 5.967 -42.606 1.00 27.37 141 PHE B C 1
ATOM 6484 O O . PHE B 1 141 ? -53.198 5.392 -43.701 1.00 28.13 141 PHE B O 1
ATOM 6492 N N . LEU B 1 142 ? -53.304 7.287 -42.481 1.00 28.43 142 LEU B N 1
ATOM 6493 C CA . LEU B 1 142 ? -53.373 8.157 -43.645 1.00 29.59 142 LEU B CA 1
ATOM 6494 C C . LEU B 1 142 ? -51.999 8.716 -44.003 1.00 29.76 142 LEU B C 1
ATOM 6495 O O . LEU B 1 142 ? -51.659 9.837 -43.638 1.00 28.79 142 LEU B O 1
ATOM 6500 N N . GLY B 1 143 ? -51.207 7.922 -44.712 1.00 31.70 143 GLY B N 1
ATOM 6501 C CA . GLY B 1 143 ? -49.884 8.366 -45.116 1.00 35.00 143 GLY B CA 1
ATOM 6502 C C . GLY B 1 143 ? -49.846 8.552 -46.619 1.00 37.43 143 GLY B C 1
ATOM 6503 O O . GLY B 1 143 ? -50.852 8.936 -47.216 1.00 37.41 143 GLY B O 1
ATOM 6504 N N . GLU B 1 144 ? -48.699 8.290 -47.240 1.00 40.36 144 GLU B N 1
ATOM 6505 C CA . GLU B 1 144 ? -48.599 8.426 -48.689 1.00 42.69 144 GLU B CA 1
ATOM 6506 C C . GLU B 1 144 ? -49.604 7.451 -49.278 1.00 42.29 144 GLU B C 1
ATOM 6507 O O . GLU B 1 144 ? -50.104 7.633 -50.385 1.00 44.11 144 GLU B O 1
ATOM 6513 N N . LYS B 1 145 ? -49.903 6.418 -48.504 1.00 41.52 145 LYS B N 1
ATOM 6514 C CA . LYS B 1 145 ? -50.857 5.397 -48.905 1.00 40.56 145 LYS B CA 1
ATOM 6515 C C . LYS B 1 145 ? -51.789 5.154 -47.723 1.00 39.74 145 LYS B C 1
ATOM 6516 O O . LYS B 1 145 ? -51.351 5.117 -46.574 1.00 38.72 145 LYS B O 1
ATOM 6522 N N . HIS B 1 146 ? -53.079 5.015 -48.002 1.00 38.29 146 HIS B N 1
ATOM 6523 C CA . HIS B 1 146 ? -54.042 4.765 -46.947 1.00 36.33 146 HIS B CA 1
ATOM 6524 C C . HIS B 1 146 ? -54.055 3.276 -46.649 1.00 35.13 146 HIS B C 1
ATOM 6525 O O . HIS B 1 146 ? -54.445 2.468 -47.486 1.00 35.21 146 HIS B O 1
ATOM 6532 N N . VAL B 1 147 ? -53.618 2.911 -45.450 1.00 34.45 147 VAL B N 1
ATOM 6533 C CA . VAL B 1 147 ? -53.569 1.510 -45.064 1.00 33.41 147 VAL B CA 1
ATOM 6534 C C . VAL B 1 147 ? -54.272 1.248 -43.737 1.00 32.28 147 VAL B C 1
ATOM 6535 O O . VAL B 1 147 ? -53.958 1.873 -42.720 1.00 32.75 147 VAL B O 1
ATOM 6539 N N . PRO B 1 148 ? -55.241 0.319 -43.729 1.00 30.46 148 PRO B N 1
ATOM 6540 C CA . PRO B 1 148 ? -55.965 0.010 -42.492 1.00 29.82 148 PRO B CA 1
ATOM 6541 C C . PRO B 1 148 ? -55.061 -0.540 -41.387 1.00 28.89 148 PRO B C 1
ATOM 6542 O O . PRO B 1 148 ? -54.082 -1.240 -41.653 1.00 29.38 148 PRO B O 1
ATOM 6546 N N . MET B 1 149 ? -55.387 -0.197 -40.146 1.00 28.21 149 MET B N 1
ATOM 6547 C CA . MET B 1 149 ? -54.617 -0.640 -38.996 1.00 26.26 149 MET B CA 1
ATOM 6548 C C . MET B 1 149 ? -55.313 -1.831 -38.364 1.00 26.12 149 MET B C 1
ATOM 6549 O O . MET B 1 149 ? -56.510 -2.032 -38.560 1.00 25.74 149 MET B O 1
ATOM 6554 N N . ARG B 1 150 ? -54.568 -2.617 -37.596 1.00 26.41 150 ARG B N 1
ATOM 6555 C CA . ARG B 1 150 ? -55.136 -3.795 -36.958 1.00 26.76 150 ARG B CA 1
ATOM 6556 C C . ARG B 1 150 ? -55.105 -3.683 -35.436 1.00 26.56 150 ARG B C 1
ATOM 6557 O O . ARG B 1 150 ? -54.089 -3.313 -34.851 1.00 23.47 150 ARG B O 1
ATOM 6565 N N . LYS B 1 151 ? -56.230 -3.986 -34.797 1.00 27.65 151 LYS B N 1
ATOM 6566 C CA . LYS B 1 151 ? -56.302 -3.947 -33.341 1.00 30.19 151 LYS B CA 1
ATOM 6567 C C . LYS B 1 151 ? -55.568 -5.212 -32.904 1.00 29.44 151 LYS B C 1
ATOM 6568 O O . LYS B 1 151 ? -56.111 -6.306 -32.994 1.00 29.32 151 LYS B O 1
ATOM 6574 N N . LYS B 1 152 ? -54.333 -5.058 -32.434 1.00 31.08 152 LYS B N 1
ATOM 6575 C CA . LYS B 1 152 ? -53.514 -6.209 -32.058 1.00 32.07 152 LYS B CA 1
ATOM 6576 C C . LYS B 1 152 ? -53.538 -6.640 -30.608 1.00 29.93 152 LYS B C 1
ATOM 6577 O O . LYS B 1 152 ? -53.340 -7.815 -30.310 1.00 29.27 152 LYS B O 1
ATOM 6583 N N . ALA B 1 153 ? -53.774 -5.702 -29.702 1.00 29.39 153 ALA B N 1
ATOM 6584 C CA . ALA B 1 153 ? -53.795 -6.038 -28.286 1.00 28.19 153 ALA B CA 1
ATOM 6585 C C . ALA B 1 153 ? -54.723 -5.136 -27.502 1.00 28.31 153 ALA B C 1
ATOM 6586 O O . ALA B 1 153 ? -55.192 -4.109 -27.998 1.00 26.89 153 ALA B O 1
ATOM 6588 N N . SER B 1 154 ? -54.975 -5.524 -26.262 1.00 28.46 154 SER B N 1
ATOM 6589 C CA . SER B 1 154 ? -55.852 -4.756 -25.411 1.00 30.23 154 SER B CA 1
ATOM 6590 C C . SER B 1 154 ? -55.447 -4.875 -23.951 1.00 29.95 154 SER B C 1
ATOM 6591 O O . SER B 1 154 ? -55.193 -5.971 -23.456 1.00 31.20 154 SER B O 1
ATOM 6594 N N . ASP B 1 155 ? -55.381 -3.720 -23.292 1.00 30.93 155 ASP B N 1
ATOM 6595 C CA . ASP B 1 155 ? -55.020 -3.567 -21.879 1.00 29.97 155 ASP B CA 1
ATOM 6596 C C . ASP B 1 155 ? -56.289 -3.416 -21.056 1.00 29.87 155 ASP B C 1
ATOM 6597 O O . ASP B 1 155 ? -57.391 -3.655 -21.547 1.00 30.54 155 ASP B O 1
ATOM 6602 N N . GLU B 1 156 ? -56.124 -2.989 -19.805 1.00 29.09 156 GLU B N 1
ATOM 6603 C CA . GLU B 1 156 ? -57.267 -2.751 -18.937 1.00 29.40 156 GLU B CA 1
ATOM 6604 C C . GLU B 1 156 ? -57.849 -1.396 -19.329 1.00 27.22 156 GLU B C 1
ATOM 6605 O O . GLU B 1 156 ? -59.052 -1.172 -19.221 1.00 29.58 156 GLU B O 1
ATOM 6611 N N . LEU B 1 157 ? -56.985 -0.499 -19.796 1.00 24.77 157 LEU B N 1
ATOM 6612 C CA . LEU B 1 157 ? -57.407 0.834 -20.209 1.00 24.75 157 LEU B CA 1
ATOM 6613 C C . LEU B 1 157 ? -57.368 1.083 -21.722 1.00 24.55 157 LEU B C 1
ATOM 6614 O O . LEU B 1 157 ? -58.092 1.949 -22.222 1.00 25.65 157 LEU B O 1
ATOM 6619 N N . PHE B 1 158 ? -56.547 0.328 -22.452 1.00 23.16 158 PHE B N 1
ATOM 6620 C CA . PHE B 1 158 ? -56.393 0.573 -23.886 1.00 21.89 158 PHE B CA 1
ATOM 6621 C C . PHE B 1 158 ? -56.488 -0.570 -24.892 1.00 22.84 158 PHE B C 1
ATOM 6622 O O . PHE B 1 158 ? -56.351 -1.755 -24.566 1.00 21.91 158 PHE B O 1
ATOM 6630 N N . ASP B 1 159 ? -56.697 -0.164 -26.140 1.00 22.62 159 ASP B N 1
ATOM 6631 C CA . ASP B 1 159 ? -56.707 -1.060 -27.283 1.00 22.81 159 ASP B CA 1
ATOM 6632 C C . ASP B 1 159 ? -55.516 -0.517 -28.049 1.00 23.67 159 ASP B C 1
ATOM 6633 O O . ASP B 1 159 ? -55.248 0.686 -28.005 1.00 21.97 159 ASP B O 1
ATOM 6638 N N . TYR B 1 160 ? -54.791 -1.385 -28.738 1.00 23.18 160 TYR B N 1
ATOM 6639 C CA . TYR B 1 160 ? -53.637 -0.934 -29.489 1.00 21.74 160 TYR B CA 1
ATOM 6640 C C . TYR B 1 160 ? -53.818 -1.274 -30.960 1.00 24.39 160 TYR B C 1
ATOM 6641 O O . TYR B 1 160 ? -54.075 -2.426 -31.321 1.00 27.01 160 TYR B O 1
ATOM 6650 N N . PHE B 1 161 ? -53.700 -0.255 -31.800 1.00 22.96 161 PHE B N 1
ATOM 6651 C CA . PHE B 1 161 ? -53.828 -0.413 -33.242 1.00 23.33 161 PHE B CA 1
ATOM 6652 C C . PHE B 1 161 ? -52.436 -0.226 -33.839 1.00 23.82 161 PHE B C 1
ATOM 6653 O O . PHE B 1 161 ? -51.720 0.713 -33.478 1.00 24.33 161 PHE B O 1
ATOM 6661 N N . GLU B 1 162 ? -52.061 -1.111 -34.759 1.00 23.28 162 GLU B N 1
ATOM 6662 C CA . GLU B 1 162 ? -50.737 -1.061 -35.372 1.00 23.99 162 GLU B CA 1
ATOM 6663 C C . GLU B 1 162 ? -50.754 -1.289 -36.883 1.00 23.06 162 GLU B C 1
ATOM 6664 O O . GLU B 1 162 ? -51.678 -1.876 -37.436 1.00 21.91 162 GLU B O 1
ATOM 6670 N N . VAL B 1 163 ? -49.696 -0.840 -37.540 1.00 23.40 163 VAL B N 1
ATOM 6671 C CA . VAL B 1 163 ? -49.561 -1.036 -38.963 1.00 25.06 163 VAL B CA 1
ATOM 6672 C C . VAL B 1 163 ? -48.071 -0.973 -39.281 1.00 27.13 163 VAL B C 1
ATOM 6673 O O . VAL B 1 163 ? -47.317 -0.259 -38.615 1.00 27.58 163 VAL B O 1
ATOM 6677 N N . ILE B 1 164 ? -47.652 -1.750 -40.275 1.00 28.30 164 ILE B N 1
ATOM 6678 C CA . ILE B 1 164 ? -46.266 -1.794 -40.714 1.00 31.28 164 ILE B CA 1
ATOM 6679 C C . ILE B 1 164 ? -46.214 -1.115 -42.081 1.00 34.48 164 ILE B C 1
ATOM 6680 O O . ILE B 1 164 ? -47.053 -1.390 -42.938 1.00 33.81 164 ILE B O 1
ATOM 6685 N N . VAL B 1 165 ? -45.229 -0.245 -42.289 1.00 37.80 165 VAL B N 1
ATOM 6686 C CA . VAL B 1 165 ? -45.088 0.459 -43.562 1.00 42.39 165 VAL B CA 1
ATOM 6687 C C . VAL B 1 165 ? -43.619 0.544 -43.995 1.00 46.15 165 VAL B C 1
ATOM 6688 O O . VAL B 1 165 ? -42.715 0.472 -43.162 1.00 46.05 165 VAL B O 1
ATOM 6692 N N . GLU B 1 166 ? -43.392 0.689 -45.301 1.00 51.05 166 GLU B N 1
ATOM 6693 C CA . GLU B 1 166 ? -42.042 0.782 -45.861 1.00 55.25 166 GLU B CA 1
ATOM 6694 C C . GLU B 1 166 ? -41.208 1.841 -45.144 1.00 57.63 166 GLU B C 1
ATOM 6695 O O . GLU B 1 166 ? -41.619 3.001 -45.029 1.00 57.56 166 GLU B O 1
ATOM 6701 N N . GLY B 1 167 ? -40.032 1.433 -44.673 1.00 59.99 167 GLY B N 1
ATOM 6702 C CA . GLY B 1 167 ? -39.160 2.345 -43.956 1.00 63.95 167 GLY B CA 1
ATOM 6703 C C . GLY B 1 167 ? -37.930 2.800 -44.717 1.00 66.46 167 GLY B C 1
ATOM 6704 O O . GLY B 1 167 ? -37.022 3.399 -44.136 1.00 66.69 167 GLY B O 1
ATOM 6705 N N . GLY B 1 168 ? -37.892 2.519 -46.016 1.00 68.35 168 GLY B N 1
ATOM 6706 C CA . GLY B 1 168 ? -36.758 2.932 -46.819 1.00 70.76 168 GLY B CA 1
ATOM 6707 C C . GLY B 1 168 ? -36.807 4.430 -47.053 1.00 72.51 168 GLY B C 1
ATOM 6708 O O . GLY B 1 168 ? -36.183 4.950 -47.981 1.00 73.23 168 GLY B O 1
ATOM 6709 N N . ASP B 1 169 ? -37.556 5.122 -46.199 1.00 73.43 169 ASP B N 1
ATOM 6710 C CA . ASP B 1 169 ? -37.716 6.568 -46.293 1.00 74.46 169 ASP B CA 1
ATOM 6711 C C . ASP B 1 169 ? -37.139 7.255 -45.058 1.00 73.99 169 ASP B C 1
ATOM 6712 O O . ASP B 1 169 ? -36.278 6.705 -44.364 1.00 74.27 169 ASP B O 1
ATOM 6717 N N . LYS B 1 170 ? -37.630 8.463 -44.793 1.00 72.28 170 LYS B N 1
ATOM 6718 C CA . LYS B 1 170 ? -37.195 9.250 -43.649 1.00 70.23 170 LYS B CA 1
ATOM 6719 C C . LYS B 1 170 ? -38.399 9.976 -43.046 1.00 67.94 170 LYS B C 1
ATOM 6720 O O . LYS B 1 170 ? -39.058 9.463 -42.140 1.00 67.31 170 LYS B O 1
ATOM 6726 N N . ARG B 1 171 ? -38.690 11.167 -43.561 1.00 64.10 171 ARG B N 1
ATOM 6727 C CA . ARG B 1 171 ? -39.807 11.958 -43.063 1.00 59.88 171 ARG B CA 1
ATOM 6728 C C . ARG B 1 171 ? -41.151 11.521 -43.612 1.00 55.74 171 ARG B C 1
ATOM 6729 O O . ARG B 1 171 ? -41.431 11.665 -44.801 1.00 55.81 171 ARG B O 1
ATOM 6737 N N . LEU B 1 172 ? -41.989 10.996 -42.732 1.00 50.18 172 LEU B N 1
ATOM 6738 C CA . LEU B 1 172 ? -43.305 10.540 -43.131 1.00 45.82 172 LEU B CA 1
ATOM 6739 C C . LEU B 1 172 ? -44.341 11.593 -42.785 1.00 43.57 172 LEU B C 1
ATOM 6740 O O . LEU B 1 172 ? -44.274 12.217 -41.726 1.00 42.99 172 LEU B O 1
ATOM 6745 N N . ASN B 1 173 ? -45.285 11.802 -43.695 1.00 40.91 173 ASN B N 1
ATOM 6746 C CA . ASN B 1 173 ? -46.365 12.757 -43.483 1.00 38.91 173 ASN B CA 1
ATOM 6747 C C . ASN B 1 173 ? -47.613 11.927 -43.295 1.00 35.89 173 ASN B C 1
ATOM 6748 O O . ASN B 1 173 ? -48.005 11.185 -44.195 1.00 35.29 173 ASN B O 1
ATOM 6753 N N . TYR B 1 174 ? -48.242 12.042 -42.131 1.00 33.11 174 TYR B N 1
ATOM 6754 C CA . TYR B 1 174 ? -49.425 11.238 -41.871 1.00 30.86 174 TYR B CA 1
ATOM 6755 C C . TYR B 1 174 ? -50.375 11.784 -40.824 1.00 30.03 174 TYR B C 1
ATOM 6756 O O . TYR B 1 174 ? -50.065 12.730 -40.101 1.00 30.60 174 TYR B O 1
ATOM 6765 N N . SER B 1 175 ? -51.534 11.140 -40.759 1.00 27.74 175 SER B N 1
ATOM 6766 C CA . SER B 1 175 ? -52.587 11.441 -39.807 1.00 28.63 175 SER B CA 1
ATOM 6767 C C . SER B 1 175 ? -53.371 10.134 -39.706 1.00 27.90 175 SER B C 1
ATOM 6768 O O . SER B 1 175 ? -53.026 9.156 -40.373 1.00 28.88 175 SER B O 1
ATOM 6771 N N . PHE B 1 176 ? -54.415 10.109 -38.886 1.00 28.00 176 PHE B N 1
ATOM 6772 C CA . PHE B 1 176 ? -55.225 8.904 -38.730 1.00 28.07 176 PHE B CA 1
ATOM 6773 C C . PHE B 1 176 ? -56.716 9.188 -38.854 1.00 29.54 176 PHE B C 1
ATOM 6774 O O . PHE B 1 176 ? -57.179 10.258 -38.464 1.00 31.10 176 PHE B O 1
ATOM 6782 N N . GLU B 1 177 ? -57.456 8.226 -39.399 1.00 30.95 177 GLU B N 1
ATOM 6783 C CA . GLU B 1 177 ? -58.904 8.332 -39.501 1.00 32.28 177 GLU B CA 1
ATOM 6784 C C . GLU B 1 177 ? -59.423 7.288 -38.519 1.00 32.07 177 GLU B C 1
ATOM 6785 O O . GLU B 1 177 ? -59.022 6.124 -38.565 1.00 31.11 177 GLU B O 1
ATOM 6791 N N . VAL B 1 178 ? -60.313 7.710 -37.630 1.00 30.61 178 VAL B N 1
ATOM 6792 C CA . VAL B 1 178 ? -60.844 6.820 -36.611 1.00 29.16 178 VAL B CA 1
ATOM 6793 C C . VAL B 1 178 ? -62.348 6.614 -36.747 1.00 28.45 178 VAL B C 1
ATOM 6794 O O . VAL B 1 178 ? -63.082 7.536 -37.103 1.00 28.59 178 VAL B O 1
ATOM 6798 N N . LEU B 1 179 ? -62.795 5.395 -36.465 1.00 26.58 179 LEU B N 1
ATOM 6799 C CA . LEU B 1 179 ? -64.210 5.046 -36.540 1.00 27.14 179 LEU B CA 1
ATOM 6800 C C . LEU B 1 179 ? -64.597 4.508 -35.170 1.00 27.51 179 LEU B C 1
ATOM 6801 O O . LEU B 1 179 ? -64.067 3.484 -34.729 1.00 26.97 179 LEU B O 1
ATOM 6806 N N . THR B 1 180 ? -65.516 5.193 -34.496 1.00 27.92 180 THR B N 1
ATOM 6807 C CA . THR B 1 180 ? -65.945 4.759 -33.175 1.00 29.21 180 THR B CA 1
ATOM 6808 C C . THR B 1 180 ? -67.048 3.729 -33.326 1.00 30.74 180 THR B C 1
ATOM 6809 O O . THR B 1 180 ? -67.641 3.602 -34.400 1.00 30.91 180 THR B O 1
ATOM 6813 N N . MET B 1 181 ? -67.309 2.995 -32.248 1.00 32.08 181 MET B N 1
ATOM 6814 C CA . MET B 1 181 ? -68.340 1.960 -32.226 1.00 34.87 181 MET B CA 1
ATOM 6815 C C . MET B 1 181 ? -69.717 2.492 -32.618 1.00 35.94 181 MET B C 1
ATOM 6816 O O . MET B 1 181 ? -70.513 1.773 -33.216 1.00 35.66 181 MET B O 1
ATOM 6821 N N . GLU B 1 182 ? -69.998 3.747 -32.277 1.00 38.28 182 GLU B N 1
ATOM 6822 C CA . GLU B 1 182 ? -71.284 4.355 -32.613 1.00 40.92 182 GLU B CA 1
ATOM 6823 C C . GLU B 1 182 ? -71.358 4.648 -34.096 1.00 39.81 182 GLU B C 1
ATOM 6824 O O . GLU B 1 182 ? -72.437 4.628 -34.687 1.00 41.75 182 GLU B O 1
ATOM 6830 N N . GLY B 1 183 ? -70.205 4.934 -34.689 1.00 37.91 183 GLY B N 1
ATOM 6831 C CA . GLY B 1 183 ? -70.162 5.248 -36.101 1.00 36.41 183 GLY B CA 1
ATOM 6832 C C . GLY B 1 183 ? -69.576 6.630 -36.304 1.00 36.47 183 GLY B C 1
ATOM 6833 O O . GLY B 1 183 ? -69.545 7.145 -37.423 1.00 37.47 183 GLY B O 1
ATOM 6834 N N . ALA B 1 184 ? -69.117 7.242 -35.218 1.00 34.77 184 ALA B N 1
ATOM 6835 C CA . ALA B 1 184 ? -68.515 8.563 -35.308 1.00 34.97 184 ALA B CA 1
ATOM 6836 C C . ALA B 1 184 ? -67.195 8.412 -36.049 1.00 34.90 184 ALA B C 1
ATOM 6837 O O . ALA B 1 184 ? -66.496 7.411 -35.898 1.00 34.82 184 ALA B O 1
ATOM 6839 N N . LYS B 1 185 ? -66.852 9.406 -36.853 1.00 34.05 185 LYS B N 1
ATOM 6840 C CA . LYS B 1 185 ? -65.617 9.347 -37.609 1.00 33.64 185 LYS B CA 1
ATOM 6841 C C . LYS B 1 185 ? -64.912 10.699 -37.562 1.00 31.17 185 LYS B C 1
ATOM 6842 O O . LYS B 1 185 ? -65.545 11.743 -37.672 1.00 30.21 185 LYS B O 1
ATOM 6848 N N . PHE B 1 186 ? -63.600 10.676 -37.377 1.00 28.88 186 PHE B N 1
ATOM 6849 C CA . PHE B 1 186 ? -62.825 11.906 -37.340 1.00 27.82 186 PHE B CA 1
ATOM 6850 C C . PHE B 1 186 ? -61.368 11.634 -37.671 1.00 28.40 186 PHE B C 1
ATOM 6851 O O . PHE B 1 186 ? -60.898 10.491 -37.610 1.00 27.25 186 PHE B O 1
ATOM 6859 N N . GLU B 1 187 ? -60.659 12.695 -38.038 1.00 29.76 187 GLU B N 1
ATOM 6860 C CA . GLU B 1 187 ? -59.255 12.593 -38.379 1.00 30.07 187 GLU B CA 1
ATOM 6861 C C . GLU B 1 187 ? -58.471 13.085 -37.176 1.00 30.34 187 GLU B C 1
ATOM 6862 O O . GLU B 1 187 ? -58.781 14.133 -36.616 1.00 29.85 187 GLU B O 1
ATOM 6868 N N . TYR B 1 188 ? -57.455 12.327 -36.783 1.00 30.68 188 TYR B N 1
ATOM 6869 C CA . TYR B 1 188 ? -56.644 12.688 -35.630 1.00 31.89 188 TYR B CA 1
ATOM 6870 C C . TYR B 1 188 ? -55.247 13.152 -36.011 1.00 33.34 188 TYR B C 1
ATOM 6871 O O . TYR B 1 188 ? -54.522 12.470 -36.742 1.00 32.95 188 TYR B O 1
ATOM 6880 N N . GLY B 1 189 ? -54.893 14.326 -35.496 1.00 36.67 189 GLY B N 1
ATOM 6881 C CA . GLY B 1 189 ? -53.588 14.918 -35.724 1.00 38.26 189 GLY B CA 1
ATOM 6882 C C . GLY B 1 189 ? -53.154 15.089 -37.161 1.00 39.47 189 GLY B C 1
ATOM 6883 O O . GLY B 1 189 ? -53.905 14.822 -38.094 1.00 42.60 189 GLY B O 1
ATOM 6884 N N . GLN B 1 190 ? -51.921 15.555 -37.314 1.00 39.96 190 GLN B N 1
ATOM 6885 C CA . GLN B 1 190 ? -51.277 15.777 -38.604 1.00 40.35 190 GLN B CA 1
ATOM 6886 C C . GLN B 1 190 ? -49.796 15.729 -38.238 1.00 38.04 190 GLN B C 1
ATOM 6887 O O . GLN B 1 190 ? -49.259 16.693 -37.701 1.00 38.20 190 GLN B O 1
ATOM 6893 N N . PHE B 1 191 ? -49.141 14.606 -38.512 1.00 35.43 191 PHE B N 1
ATOM 6894 C CA . PHE B 1 191 ? -47.739 14.453 -38.143 1.00 32.93 191 PHE B CA 1
ATOM 6895 C C . PHE B 1 191 ? -46.736 14.451 -39.282 1.00 33.38 191 PHE B C 1
ATOM 6896 O O . PHE B 1 191 ? -47.011 13.975 -40.383 1.00 32.89 191 PHE B O 1
ATOM 6904 N N . LYS B 1 192 ? -45.560 14.991 -38.981 1.00 34.95 192 LYS B N 1
ATOM 6905 C CA . LYS B 1 192 ? -44.444 15.071 -39.912 1.00 35.54 192 LYS B CA 1
ATOM 6906 C C . LYS B 1 192 ? -43.224 14.635 -39.109 1.00 35.84 192 LYS B C 1
ATOM 6907 O O . LYS B 1 192 ? -42.754 15.368 -38.230 1.00 34.89 192 LYS B O 1
ATOM 6913 N N . ALA B 1 193 ? -42.718 13.438 -39.389 1.00 35.11 193 ALA B N 1
ATOM 6914 C CA . ALA B 1 193 ? -41.568 12.951 -38.642 1.00 34.82 193 ALA B CA 1
ATOM 6915 C C . ALA B 1 193 ? -40.880 11.734 -39.228 1.00 34.58 193 ALA B C 1
ATOM 6916 O O . ALA B 1 193 ? -41.491 10.922 -39.923 1.00 33.65 193 ALA B O 1
ATOM 6918 N N . ARG B 1 194 ? -39.591 11.627 -38.925 1.00 35.19 194 ARG B N 1
ATOM 6919 C CA . ARG B 1 194 ? -38.770 10.504 -39.348 1.00 34.89 194 ARG B CA 1
ATOM 6920 C C . ARG B 1 194 ? -38.890 9.502 -38.197 1.00 31.82 194 ARG B C 1
ATOM 6921 O O . ARG B 1 194 ? -38.941 9.885 -37.035 1.00 29.45 194 ARG B O 1
ATOM 6929 N N . PRO B 1 195 ? -38.952 8.204 -38.503 1.00 31.24 195 PRO B N 1
ATOM 6930 C CA . PRO B 1 195 ? -39.074 7.236 -37.408 1.00 30.12 195 PRO B CA 1
ATOM 6931 C C . PRO B 1 195 ? -37.879 7.145 -36.469 1.00 28.68 195 PRO B C 1
ATOM 6932 O O . PRO B 1 195 ? -36.732 7.359 -36.871 1.00 26.24 195 PRO B O 1
ATOM 6936 N N . PHE B 1 196 ? -38.168 6.834 -35.210 1.00 27.00 196 PHE B N 1
ATOM 6937 C CA . PHE B 1 196 ? -37.132 6.671 -34.206 1.00 26.21 196 PHE B CA 1
ATOM 6938 C C . PHE B 1 196 ? -36.600 5.261 -34.337 1.00 25.33 196 PHE B C 1
ATOM 6939 O O . PHE B 1 196 ? -37.077 4.488 -35.159 1.00 26.02 196 PHE B O 1
ATOM 6947 N N . SER B 1 197 ? -35.612 4.926 -33.520 1.00 24.07 197 SER B N 1
ATOM 6948 C CA . SER B 1 197 ? -35.034 3.595 -33.549 1.00 24.01 197 SER B CA 1
ATOM 6949 C C . SER B 1 197 ? -34.115 3.434 -32.353 1.00 23.37 197 SER B C 1
ATOM 6950 O O . SER B 1 197 ? -33.883 4.382 -31.609 1.00 25.37 197 SER B O 1
ATOM 6953 N N . ILE B 1 198 ? -33.606 2.225 -32.159 1.00 21.67 198 ILE B N 1
ATOM 6954 C CA . ILE B 1 198 ? -32.697 1.970 -31.058 1.00 20.42 198 ILE B CA 1
ATOM 6955 C C . ILE B 1 198 ? -31.384 1.467 -31.600 1.00 20.02 198 ILE B C 1
ATOM 6956 O O . ILE B 1 198 ? -31.308 0.964 -32.722 1.00 20.47 198 ILE B O 1
ATOM 6961 N N . GLU B 1 199 ? -30.343 1.610 -30.795 1.00 21.49 199 GLU B N 1
ATOM 6962 C CA . GLU B 1 199 ? -29.021 1.146 -31.175 1.00 22.61 199 GLU B CA 1
ATOM 6963 C C . GLU B 1 199 ? -28.787 -0.176 -30.447 1.00 21.32 199 GLU B C 1
ATOM 6964 O O . GLU B 1 199 ? -29.375 -0.415 -29.398 1.00 22.18 199 GLU B O 1
ATOM 6970 N N . PHE B 1 200 ? -27.944 -1.030 -31.013 1.00 20.17 200 PHE B N 1
ATOM 6971 C CA . PHE B 1 200 ? -27.608 -2.313 -30.399 1.00 20.81 200 PHE B CA 1
ATOM 6972 C C . PHE B 1 200 ? -26.564 -3.026 -31.248 1.00 21.86 200 PHE B C 1
ATOM 6973 O O . PHE B 1 200 ? -26.460 -2.787 -32.450 1.00 21.61 200 PHE B O 1
ATOM 6981 N N . PRO B 1 201 ? -25.772 -3.912 -30.634 1.00 22.47 201 PRO B N 1
ATOM 6982 C CA . PRO B 1 201 ? -24.754 -4.626 -31.407 1.00 23.20 201 PRO B CA 1
ATOM 6983 C C . PRO B 1 201 ? -25.482 -5.542 -32.379 1.00 24.04 201 PRO B C 1
ATOM 6984 O O . PRO B 1 201 ? -26.372 -6.289 -31.980 1.00 25.19 201 PRO B O 1
ATOM 6988 N N . THR B 1 202 ? -25.113 -5.495 -33.649 1.00 24.47 202 THR B N 1
ATOM 6989 C CA . THR B 1 202 ? -25.778 -6.331 -34.633 1.00 25.58 202 THR B CA 1
ATOM 6990 C C . THR B 1 202 ? -25.510 -7.818 -34.439 1.00 25.02 202 THR B C 1
ATOM 6991 O O . THR B 1 202 ? -26.283 -8.649 -34.921 1.00 26.72 202 THR B O 1
ATOM 6995 N N . TRP B 1 203 ? -24.433 -8.160 -33.732 1.00 21.66 203 TRP B N 1
ATOM 6996 C CA . TRP B 1 203 ? -24.108 -9.564 -33.507 1.00 19.34 203 TRP B CA 1
ATOM 6997 C C . TRP B 1 203 ? -25.082 -10.302 -32.599 1.00 19.51 203 TRP B C 1
ATOM 6998 O O . TRP B 1 203 ? -25.166 -11.526 -32.655 1.00 17.09 203 TRP B O 1
ATOM 7009 N N . VAL B 1 204 ? -25.829 -9.567 -31.780 1.00 19.54 204 VAL B N 1
ATOM 7010 C CA . VAL B 1 204 ? -26.758 -10.197 -30.851 1.00 21.37 204 VAL B CA 1
ATOM 7011 C C . VAL B 1 204 ? -27.979 -10.834 -31.508 1.00 21.66 204 VAL B C 1
ATOM 7012 O O . VAL B 1 204 ? -28.499 -11.835 -31.012 1.00 21.23 204 VAL B O 1
ATOM 7016 N N . ILE B 1 205 ? -28.418 -10.269 -32.631 1.00 21.22 205 ILE B N 1
ATOM 7017 C CA . ILE B 1 205 ? -29.602 -10.755 -33.329 1.00 20.95 205 ILE B CA 1
ATOM 7018 C C . ILE B 1 205 ? -29.563 -12.201 -33.832 1.00 22.25 205 ILE B C 1
ATOM 7019 O O . ILE B 1 205 ? -30.596 -12.877 -33.854 1.00 22.60 205 ILE B O 1
ATOM 7024 N N . ASP B 1 206 ? -28.397 -12.691 -34.236 1.00 20.61 206 ASP B N 1
ATOM 7025 C CA . ASP B 1 206 ? -28.337 -14.062 -34.723 1.00 21.18 206 ASP B CA 1
ATOM 7026 C C . ASP B 1 206 ? -27.739 -15.009 -33.686 1.00 20.34 206 ASP B C 1
ATOM 7027 O O . ASP B 1 206 ? -27.166 -16.047 -34.007 1.00 20.67 206 ASP B O 1
ATOM 7032 N N . ARG B 1 207 ? -27.913 -14.642 -32.426 1.00 20.09 207 ARG B N 1
ATOM 7033 C CA . ARG B 1 207 ? -27.422 -15.434 -31.311 1.00 18.62 207 ARG B CA 1
ATOM 7034 C C . ARG B 1 207 ? -28.449 -16.448 -30.806 1.00 18.13 207 ARG B C 1
ATOM 7035 O O . ARG B 1 207 ? -29.654 -16.293 -30.987 1.00 18.68 207 ARG B O 1
ATOM 7043 N N . VAL B 1 208 ? -27.940 -17.506 -30.199 1.00 17.63 208 VAL B N 1
ATOM 7044 C CA . VAL B 1 208 ? -28.755 -18.510 -29.535 1.00 15.81 208 VAL B CA 1
ATOM 7045 C C . VAL B 1 208 ? -27.913 -18.685 -28.272 1.00 16.14 208 VAL B C 1
ATOM 7046 O O . VAL B 1 208 ? -26.816 -19.251 -28.317 1.00 14.57 208 VAL B O 1
ATOM 7050 N N . PHE B 1 209 ? -28.399 -18.146 -27.159 1.00 15.62 209 PHE B N 1
ATOM 7051 C CA . PHE B 1 209 ? -27.661 -18.223 -25.906 1.00 15.80 209 PHE B CA 1
ATOM 7052 C C . PHE B 1 209 ? -27.715 -19.571 -25.194 1.00 16.02 209 PHE B C 1
ATOM 7053 O O . PHE B 1 209 ? -28.654 -20.347 -25.353 1.00 13.72 209 PHE B O 1
ATOM 7061 N N . TYR B 1 210 ? -26.681 -19.830 -24.402 1.00 17.17 210 TYR B N 1
ATOM 7062 C CA . TYR B 1 210 ? -26.583 -21.062 -23.633 1.00 18.20 210 TYR B CA 1
ATOM 7063 C C . TYR B 1 210 ? -26.105 -20.640 -22.250 1.00 17.85 210 TYR B C 1
ATOM 7064 O O . TYR B 1 210 ? -24.977 -20.181 -22.093 1.00 19.45 210 TYR B O 1
ATOM 7073 N N . GLN B 1 211 ? -26.965 -20.771 -21.248 1.00 18.84 211 GLN B N 1
ATOM 7074 C CA . GLN B 1 211 ? -26.586 -20.375 -19.896 1.00 20.66 211 GLN B CA 1
ATOM 7075 C C . GLN B 1 211 ? -25.848 -21.482 -19.155 1.00 20.73 211 GLN B C 1
ATOM 7076 O O . GLN B 1 211 ? -2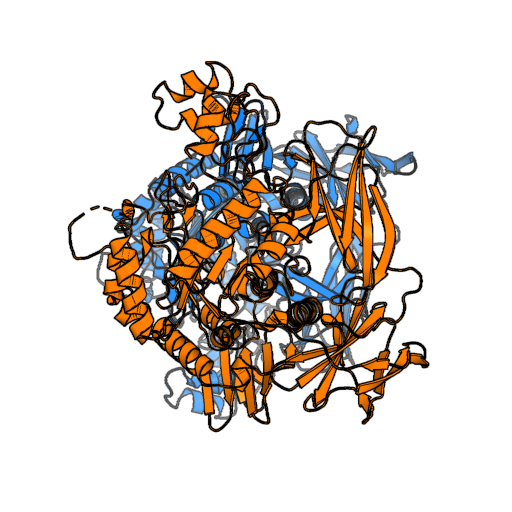6.294 -22.631 -19.125 1.00 19.84 211 GLN B O 1
ATOM 7082 N N . ILE B 1 212 ? -24.726 -21.118 -18.538 1.00 20.83 212 ILE B N 1
ATOM 7083 C CA . ILE B 1 212 ? -23.906 -22.074 -17.801 1.00 19.74 212 ILE B CA 1
ATOM 7084 C C . ILE B 1 212 ? -23.563 -21.649 -16.382 1.00 21.35 212 ILE B C 1
ATOM 7085 O O . ILE B 1 212 ? -23.186 -20.499 -16.132 1.00 19.31 212 ILE B O 1
ATOM 7090 N N . MET B 1 213 ? -23.706 -22.596 -15.460 1.00 23.14 213 MET B N 1
ATOM 7091 C CA . MET B 1 213 ? -23.334 -22.406 -14.065 1.00 24.48 213 MET B CA 1
ATOM 7092 C C . MET B 1 213 ? -22.056 -23.224 -13.979 1.00 23.82 213 MET B C 1
ATOM 7093 O O . MET B 1 213 ? -22.094 -24.459 -14.001 1.00 24.42 213 MET B O 1
ATOM 7098 N N . PRO B 1 214 ? -20.905 -22.547 -13.897 1.00 23.68 214 PRO B N 1
ATOM 7099 C CA . PRO B 1 214 ? -19.607 -23.224 -13.823 1.00 22.31 214 PRO B CA 1
ATOM 7100 C C . PRO B 1 214 ? -19.543 -24.384 -12.843 1.00 21.48 214 PRO B C 1
ATOM 7101 O O . PRO B 1 214 ? -19.047 -25.461 -13.172 1.00 19.27 214 PRO B O 1
ATOM 7105 N N . ASP B 1 215 ? -20.053 -24.178 -11.639 1.00 21.83 215 ASP B N 1
ATOM 7106 C CA . ASP B 1 215 ? -19.994 -25.239 -10.649 1.00 22.92 215 ASP B CA 1
ATOM 7107 C C . ASP B 1 215 ? -20.694 -26.541 -11.036 1.00 22.44 215 ASP B C 1
ATOM 7108 O O . ASP B 1 215 ? -20.315 -27.607 -10.556 1.00 20.67 215 ASP B O 1
ATOM 7113 N N . LYS B 1 216 ? -21.693 -26.456 -11.909 1.00 22.06 216 LYS B N 1
ATOM 7114 C CA . LYS B 1 216 ? -22.460 -27.631 -12.311 1.00 23.52 216 LYS B CA 1
ATOM 7115 C C . LYS B 1 216 ? -22.152 -28.201 -13.694 1.00 23.19 216 LYS B C 1
ATOM 7116 O O . LYS B 1 216 ? -22.442 -29.364 -13.958 1.00 25.26 216 LYS B O 1
ATOM 7122 N N . PHE B 1 217 ? -21.574 -27.392 -14.571 1.00 21.70 217 PHE B N 1
ATOM 7123 C CA . PHE B 1 217 ? -21.314 -27.820 -15.939 1.00 20.41 217 PHE B CA 1
ATOM 7124 C C . PHE B 1 217 ? -20.234 -28.878 -16.174 1.00 23.08 217 PHE B C 1
ATOM 7125 O O . PHE B 1 217 ? -20.545 -30.016 -16.527 1.00 24.11 217 PHE B O 1
ATOM 7133 N N . ALA B 1 218 ? -18.967 -28.525 -15.983 1.00 23.40 218 ALA B N 1
ATOM 7134 C CA . ALA B 1 218 ? -17.918 -29.495 -16.257 1.00 24.02 218 ALA B CA 1
ATOM 7135 C C . ALA B 1 218 ? -16.676 -29.405 -15.384 1.00 24.70 218 ALA B C 1
ATOM 7136 O O . ALA B 1 218 ? -16.022 -28.368 -15.301 1.00 22.36 218 ALA B O 1
ATOM 7138 N N . ARG B 1 219 ? -16.364 -30.519 -14.735 1.00 26.95 219 ARG B N 1
ATOM 7139 C CA . ARG B 1 219 ? -15.195 -30.615 -13.880 1.00 29.36 219 ARG B CA 1
ATOM 7140 C C . ARG B 1 219 ? -14.022 -30.895 -14.814 1.00 29.28 219 ARG B C 1
ATOM 7141 O O . ARG B 1 219 ? -14.112 -31.748 -15.693 1.00 29.28 219 ARG B O 1
ATOM 7149 N N . SER B 1 220 ? -12.929 -30.165 -14.633 1.00 30.54 220 SER B N 1
ATOM 7150 C CA . SER B 1 220 ? -11.749 -30.323 -15.473 1.00 31.48 220 SER B CA 1
ATOM 7151 C C . SER B 1 220 ? -11.105 -31.699 -15.356 1.00 32.00 220 SER B C 1
ATOM 7152 O O . SER B 1 220 ? -11.119 -32.321 -14.295 1.00 32.75 220 SER B O 1
ATOM 7155 N N . ARG B 1 221 ? -10.532 -32.165 -16.459 1.00 33.21 221 ARG B N 1
ATOM 7156 C CA . ARG B 1 221 ? -9.864 -33.457 -16.490 1.00 34.73 221 ARG B CA 1
ATOM 7157 C C . ARG B 1 221 ? -8.390 -33.256 -16.113 1.00 33.77 221 ARG B C 1
ATOM 7158 O O . ARG B 1 221 ? -7.666 -34.212 -15.833 1.00 32.10 221 ARG B O 1
ATOM 7166 N N . LYS B 1 222 ? -7.954 -31.999 -16.111 1.00 32.69 222 LYS B N 1
ATOM 7167 C CA . LYS B 1 222 ? -6.583 -31.663 -15.735 1.00 33.34 222 LYS B CA 1
ATOM 7168 C C . LYS B 1 222 ? -6.591 -31.334 -14.232 1.00 32.76 222 LYS B C 1
ATOM 7169 O O . LYS B 1 222 ? -7.009 -30.254 -13.824 1.00 33.37 222 LYS B O 1
ATOM 7175 N N . ILE B 1 223 ? -6.139 -32.281 -13.418 1.00 33.87 223 ILE B N 1
ATOM 7176 C CA . ILE B 1 223 ? -6.112 -32.116 -11.964 1.00 35.48 223 ILE B CA 1
ATOM 7177 C C . ILE B 1 223 ? -5.122 -31.046 -11.487 1.00 35.69 223 ILE B C 1
ATOM 7178 O O . ILE B 1 223 ? -3.975 -31.001 -11.936 1.00 35.75 223 ILE B O 1
ATOM 7183 N N . GLN B 1 224 ? -5.569 -30.191 -10.572 1.00 35.67 224 GLN B N 1
ATOM 7184 C CA . GLN B 1 224 ? -4.719 -29.124 -10.050 1.00 35.78 224 GLN B CA 1
ATOM 7185 C C . GLN B 1 224 ? -5.256 -28.519 -8.753 1.00 34.49 224 GLN B C 1
ATOM 7186 O O . GLN B 1 224 ? -6.339 -28.874 -8.295 1.00 33.21 224 GLN B O 1
ATOM 7192 N N . TRP B 1 234 ? -20.671 -29.520 -6.218 1.00 36.00 234 TRP B N 1
ATOM 7193 C CA . TRP B 1 234 ? -19.958 -30.071 -7.366 1.00 38.80 234 TRP B CA 1
ATOM 7194 C C . TRP B 1 234 ? -18.744 -29.224 -7.707 1.00 37.71 234 TRP B C 1
ATOM 7195 O O . TRP B 1 234 ? -18.733 -28.022 -7.474 1.00 40.13 234 TRP B O 1
ATOM 7206 N N . GLY B 1 235 ? -17.716 -29.835 -8.267 1.00 35.05 235 GLY B N 1
ATOM 7207 C CA . GLY B 1 235 ? -16.532 -29.048 -8.564 1.00 33.57 235 GLY B CA 1
ATOM 7208 C C . GLY B 1 235 ? -16.302 -28.594 -9.990 1.00 30.86 235 GLY B C 1
ATOM 7209 O O . GLY B 1 235 ? -15.163 -28.588 -10.447 1.00 33.00 235 GLY B O 1
ATOM 7210 N N . GLY B 1 236 ? -17.360 -28.212 -10.696 1.00 28.55 236 GLY B N 1
ATOM 7211 C CA . GLY B 1 236 ? -17.190 -27.750 -12.062 1.00 26.29 236 GLY B CA 1
ATOM 7212 C C . GLY B 1 236 ? -16.366 -26.474 -12.074 1.00 25.56 236 GLY B C 1
ATOM 7213 O O . GLY B 1 236 ? -16.416 -25.697 -11.120 1.00 24.63 236 GLY B O 1
ATOM 7214 N N . ASP B 1 237 ? -15.607 -26.254 -13.142 1.00 23.61 237 ASP B N 1
ATOM 7215 C CA . ASP B 1 237 ? -14.772 -25.066 -13.247 1.00 23.16 237 ASP B CA 1
ATOM 7216 C C . ASP B 1 237 ? -14.687 -24.551 -14.686 1.00 23.87 237 ASP B C 1
ATOM 7217 O O . ASP B 1 237 ? -15.305 -25.113 -15.595 1.00 22.50 237 ASP B O 1
ATOM 7222 N N . LEU B 1 238 ? -13.921 -23.480 -14.887 1.00 23.72 238 LEU B N 1
ATOM 7223 C CA . LEU B 1 238 ? -13.782 -22.886 -16.214 1.00 24.45 238 LEU B CA 1
ATOM 7224 C C . LEU B 1 238 ? -12.917 -23.700 -17.179 1.00 24.23 238 LEU B C 1
ATOM 7225 O O . LEU B 1 238 ? -13.084 -23.604 -18.392 1.00 23.64 238 LEU B O 1
ATOM 7230 N N . ILE B 1 239 ? -11.997 -24.499 -16.649 1.00 24.30 239 ILE B N 1
ATOM 7231 C CA . ILE B 1 239 ? -11.158 -25.329 -17.505 1.00 24.26 239 ILE B CA 1
ATOM 7232 C C . ILE B 1 239 ? -12.089 -26.349 -18.150 1.00 22.74 239 ILE B C 1
ATOM 7233 O O . ILE B 1 239 ? -11.975 -26.650 -19.332 1.00 22.99 239 ILE B O 1
ATOM 7238 N N . GLY B 1 240 ? -13.012 -26.877 -17.352 1.00 24.10 240 GLY B N 1
ATOM 7239 C CA . GLY B 1 240 ? -13.967 -27.855 -17.847 1.00 23.25 240 GLY B CA 1
ATOM 7240 C C . GLY B 1 240 ? -14.830 -27.298 -18.962 1.00 22.87 240 GLY B C 1
ATOM 7241 O O . GLY B 1 240 ? -15.095 -27.980 -19.946 1.00 24.64 240 GLY B O 1
ATOM 7242 N N . ILE B 1 241 ? -15.276 -26.056 -18.821 1.00 23.27 241 ILE B N 1
ATOM 7243 C CA . ILE B 1 241 ? -16.098 -25.446 -19.864 1.00 23.20 241 ILE B CA 1
ATOM 7244 C C . ILE B 1 241 ? -15.306 -25.441 -21.171 1.00 22.76 241 ILE B C 1
ATOM 7245 O O . ILE B 1 241 ? -15.844 -25.744 -22.230 1.00 22.65 241 ILE B O 1
ATOM 7250 N N . LYS B 1 242 ? -14.022 -25.111 -21.089 1.00 24.22 242 LYS B N 1
ATOM 7251 C CA . LYS B 1 242 ? -13.165 -25.081 -22.274 1.00 25.43 242 LYS B CA 1
ATOM 7252 C C . LYS B 1 242 ? -13.011 -26.478 -22.874 1.00 25.40 242 LYS B C 1
ATOM 7253 O O . LYS B 1 242 ? -13.056 -26.647 -24.091 1.00 26.20 242 LYS B O 1
ATOM 7259 N N . GLU B 1 243 ? -12.825 -27.477 -22.019 1.00 24.92 243 GLU B N 1
ATOM 7260 C CA . GLU B 1 243 ? -12.676 -28.854 -22.482 1.00 25.25 243 GLU B CA 1
ATOM 7261 C C . GLU B 1 243 ? -13.943 -29.349 -23.186 1.00 25.12 243 GLU B C 1
ATOM 7262 O O . GLU B 1 243 ? -13.890 -30.297 -23.966 1.00 24.63 243 GLU B O 1
ATOM 7268 N N . LYS B 1 244 ? -15.075 -28.697 -22.924 1.00 25.42 244 LYS B N 1
ATOM 7269 C CA . LYS B 1 244 ? -16.343 -29.107 -23.528 1.00 26.13 244 LYS B CA 1
ATOM 7270 C C . LYS B 1 244 ? -16.778 -28.239 -24.708 1.00 25.55 244 LYS B C 1
ATOM 7271 O O . LYS B 1 244 ? -17.901 -28.368 -25.189 1.00 25.46 244 LYS B O 1
ATOM 7277 N N . ILE B 1 245 ? -15.901 -27.355 -25.173 1.00 25.70 245 ILE B N 1
ATOM 7278 C CA . ILE B 1 245 ? -16.256 -26.481 -26.282 1.00 26.23 245 ILE B CA 1
ATOM 7279 C C . ILE B 1 245 ? -16.789 -27.217 -27.506 1.00 26.79 245 ILE B C 1
ATOM 7280 O O . ILE B 1 245 ? -17.667 -26.704 -28.198 1.00 28.31 245 ILE B O 1
ATOM 7285 N N . ASP B 1 246 ? -16.270 -28.409 -27.784 1.00 28.28 246 ASP B N 1
ATOM 7286 C CA . ASP B 1 246 ? -16.745 -29.155 -28.944 1.00 28.63 246 ASP B CA 1
ATOM 7287 C C . ASP B 1 246 ? -18.241 -29.451 -28.833 1.00 27.26 246 ASP B C 1
ATOM 7288 O O . ASP B 1 246 ? -18.963 -29.424 -29.831 1.00 25.49 246 ASP B O 1
ATOM 7293 N N . HIS B 1 247 ? -18.709 -29.708 -27.616 1.00 25.39 247 HIS B N 1
ATOM 7294 C CA . HIS B 1 247 ? -20.122 -29.990 -27.401 1.00 26.05 247 HIS B CA 1
ATOM 7295 C C . HIS B 1 247 ? -20.977 -28.761 -27.715 1.00 26.29 247 HIS B C 1
ATOM 7296 O O . HIS B 1 247 ? -22.079 -28.877 -28.252 1.00 26.77 247 HIS B O 1
ATOM 7303 N N . LEU B 1 248 ? -20.462 -27.580 -27.398 1.00 26.94 248 LEU B N 1
ATOM 7304 C CA . LEU B 1 248 ? -21.202 -26.351 -27.658 1.00 27.29 248 LEU B CA 1
ATOM 7305 C C . LEU B 1 248 ? -21.314 -26.073 -29.155 1.00 27.37 248 LEU B C 1
ATOM 7306 O O . LEU B 1 248 ? -22.392 -25.726 -29.639 1.00 27.28 248 LEU B O 1
ATOM 7311 N N . VAL B 1 249 ? -20.209 -26.231 -29.890 1.00 28.24 249 VAL B N 1
ATOM 7312 C CA . VAL B 1 249 ? -20.230 -25.977 -31.331 1.00 28.89 249 VAL B CA 1
ATOM 7313 C C . VAL B 1 249 ? -21.116 -27.009 -32.017 1.00 30.26 249 VAL B C 1
ATOM 7314 O O . VAL B 1 249 ? -21.819 -26.692 -32.976 1.00 31.01 249 VAL B O 1
ATOM 7318 N N . ASN B 1 250 ? -21.094 -28.243 -31.523 1.00 29.91 250 ASN B N 1
ATOM 7319 C CA . ASN B 1 250 ? -21.934 -29.273 -32.111 1.00 30.07 250 ASN B CA 1
ATOM 7320 C C . ASN B 1 250 ? -23.401 -28.927 -31.904 1.00 27.94 250 ASN B C 1
ATOM 7321 O O . ASN B 1 250 ? -24.224 -29.167 -32.786 1.00 28.70 250 ASN B O 1
ATOM 7326 N N . LEU B 1 251 ? -23.730 -28.364 -30.742 1.00 25.38 251 LEU B N 1
ATOM 7327 C CA . LEU B 1 251 ? -25.112 -27.973 -30.458 1.00 22.25 251 LEU B CA 1
ATOM 7328 C C . LEU B 1 251 ? -25.493 -26.839 -31.404 1.00 21.91 251 LEU B C 1
ATOM 7329 O O . LEU B 1 251 ? -26.594 -26.826 -31.953 1.00 22.49 251 LEU B O 1
ATOM 7334 N N . GLY B 1 252 ? -24.569 -25.897 -31.600 1.00 20.98 252 GLY B N 1
ATOM 7335 C CA . GLY B 1 252 ? -24.821 -24.778 -32.494 1.00 19.29 252 GLY B CA 1
ATOM 7336 C C . GLY B 1 252 ? -24.974 -23.429 -31.805 1.00 19.17 252 GLY B C 1
ATOM 7337 O O . GLY B 1 252 ? -25.090 -22.397 -32.467 1.00 18.26 252 GLY B O 1
ATOM 7338 N N . ILE B 1 253 ? -24.980 -23.422 -30.478 1.00 18.41 253 ILE B N 1
ATOM 7339 C CA . ILE B 1 253 ? -25.129 -22.165 -29.747 1.00 18.27 253 ILE B CA 1
ATOM 7340 C C . ILE B 1 253 ? -23.882 -21.318 -29.995 1.00 17.85 253 ILE B C 1
ATOM 7341 O O . ILE B 1 253 ? -22.783 -21.848 -30.117 1.00 18.05 253 ILE B O 1
ATOM 7346 N N . ASN B 1 254 ? -24.050 -20.004 -30.063 1.00 16.95 254 ASN B N 1
ATOM 7347 C CA . ASN B 1 254 ? -22.925 -19.125 -30.342 1.00 17.35 254 ASN B CA 1
ATOM 7348 C C . ASN B 1 254 ? -22.794 -17.972 -29.360 1.00 17.18 254 ASN B C 1
ATOM 7349 O O . ASN B 1 254 ? -22.260 -16.917 -29.686 1.00 18.46 254 ASN B O 1
ATOM 7354 N N . ALA B 1 255 ? -23.294 -18.177 -28.151 1.00 18.84 255 ALA B N 1
ATOM 7355 C CA . ALA B 1 255 ? -23.207 -17.158 -27.119 1.00 19.40 255 ALA B CA 1
ATOM 7356 C C . ALA B 1 255 ? -23.459 -17.833 -25.793 1.00 18.06 255 ALA B C 1
ATOM 7357 O O . ALA B 1 255 ? -24.320 -18.700 -25.685 1.00 19.50 255 ALA B O 1
ATOM 7359 N N . ILE B 1 256 ? -22.699 -17.432 -24.785 1.00 18.50 256 ILE B N 1
ATOM 7360 C CA . ILE B 1 256 ? -22.824 -18.009 -23.463 1.00 18.18 256 ILE B CA 1
ATOM 7361 C C . ILE B 1 256 ? -23.062 -16.959 -22.393 1.00 18.62 256 ILE B C 1
ATOM 7362 O O . ILE B 1 256 ? -22.478 -15.877 -22.423 1.00 16.48 256 ILE B O 1
ATOM 7367 N N . TYR B 1 257 ? -23.939 -17.291 -21.453 1.00 18.48 257 TYR B N 1
ATOM 7368 C CA . TYR B 1 257 ? -24.227 -16.420 -20.326 1.00 19.55 257 TYR B CA 1
ATOM 7369 C C . TYR B 1 257 ? -23.702 -17.189 -19.117 1.00 19.38 257 TYR B C 1
ATOM 7370 O O . TYR B 1 257 ? -24.225 -18.254 -18.763 1.00 17.54 257 TYR B O 1
ATOM 7379 N N . LEU B 1 258 ? -22.638 -16.659 -18.520 1.00 18.33 258 LEU B N 1
ATOM 7380 C CA . LEU B 1 258 ? -22.032 -17.277 -17.359 1.00 18.53 258 LEU B CA 1
ATOM 7381 C C . LEU B 1 258 ? -22.540 -16.700 -16.055 1.00 19.50 258 LEU B C 1
ATOM 7382 O O . LEU B 1 258 ? -22.766 -15.495 -15.917 1.00 17.13 258 LEU B O 1
ATOM 7387 N N . THR B 1 259 ? -22.709 -17.605 -15.105 1.00 19.89 259 THR B N 1
ATOM 7388 C CA . THR B 1 259 ? -23.127 -17.299 -13.756 1.00 21.16 259 THR B CA 1
ATOM 7389 C C . THR B 1 259 ? -21.922 -16.551 -13.148 1.00 19.77 259 THR B C 1
ATOM 7390 O O . THR B 1 259 ? -20.830 -16.609 -13.701 1.00 18.99 259 THR B O 1
ATOM 7394 N N . PRO B 1 260 ? -22.098 -15.858 -12.006 1.00 19.22 260 PRO B N 1
ATOM 7395 C CA . PRO B 1 260 ? -20.968 -15.126 -11.413 1.00 20.53 260 PRO B CA 1
ATOM 7396 C C . PRO B 1 260 ? -19.674 -15.931 -11.297 1.00 20.94 260 PRO B C 1
ATOM 7397 O O . PRO B 1 260 ? -19.682 -17.055 -10.796 1.00 21.32 260 PRO B O 1
ATOM 7401 N N . ILE B 1 261 ? -18.567 -15.352 -11.762 1.00 19.74 261 ILE B N 1
ATOM 7402 C CA . ILE B 1 261 ? -17.271 -16.025 -11.687 1.00 20.47 261 ILE B CA 1
ATOM 7403 C C . ILE B 1 261 ? -16.240 -15.267 -10.846 1.00 21.26 261 ILE B C 1
ATOM 7404 O O . ILE B 1 261 ? -15.089 -15.684 -10.751 1.00 21.86 261 ILE B O 1
ATOM 7409 N N . PHE B 1 262 ? -16.640 -14.158 -10.231 1.00 22.83 262 PHE B N 1
ATOM 7410 C CA . PHE B 1 262 ? -15.696 -13.387 -9.422 1.00 23.38 262 PHE B CA 1
ATOM 7411 C C . PHE B 1 262 ? -15.422 -14.000 -8.044 1.00 24.80 262 PHE B C 1
ATOM 7412 O O . PHE B 1 262 ? -16.205 -14.806 -7.540 1.00 24.73 262 PHE B O 1
ATOM 7420 N N . SER B 1 263 ? -14.298 -13.626 -7.440 1.00 27.49 263 SER B N 1
ATOM 7421 C CA . SER B 1 263 ? -13.970 -14.140 -6.116 1.00 30.11 263 SER B CA 1
ATOM 7422 C C . SER B 1 263 ? -15.182 -13.869 -5.246 1.00 31.66 263 SER B C 1
ATOM 7423 O O . SER B 1 263 ? -15.691 -12.749 -5.211 1.00 31.87 263 SER B O 1
ATOM 7426 N N . SER B 1 264 ? -15.649 -14.902 -4.558 1.00 32.83 264 SER B N 1
ATOM 7427 C CA . SER B 1 264 ? -16.814 -14.783 -3.701 1.00 34.22 264 SER B CA 1
ATOM 7428 C C . SER B 1 264 ? -16.635 -15.635 -2.465 1.00 36.66 264 SER B C 1
ATOM 7429 O O . SER B 1 264 ? -15.829 -16.563 -2.450 1.00 35.30 264 SER B O 1
ATOM 7432 N N . LEU B 1 265 ? -17.412 -15.320 -1.438 1.00 40.02 265 LEU B N 1
ATOM 7433 C CA . LEU B 1 265 ? -17.357 -16.033 -0.171 1.00 43.04 265 LEU B CA 1
ATOM 7434 C C . LEU B 1 265 ? -17.620 -17.525 -0.353 1.00 43.87 265 LEU B C 1
ATOM 7435 O O . LEU B 1 265 ? -16.918 -18.355 0.220 1.00 46.26 265 LEU B O 1
ATOM 7440 N N . THR B 1 266 ? -18.622 -17.867 -1.155 1.00 44.84 266 THR B N 1
ATOM 7441 C CA . THR B 1 266 ? -18.963 -19.274 -1.366 1.00 46.76 266 THR B CA 1
ATOM 7442 C C . THR B 1 266 ? -19.119 -19.641 -2.844 1.00 46.74 266 THR B C 1
ATOM 7443 O O . THR B 1 266 ? -19.151 -18.763 -3.710 1.00 46.59 266 THR B O 1
ATOM 7447 N N . TYR B 1 267 ? -19.220 -20.942 -3.121 1.00 46.62 267 TYR B N 1
ATOM 7448 C CA . TYR B 1 267 ? -19.368 -21.434 -4.491 1.00 45.82 267 TYR B CA 1
ATOM 7449 C C . TYR B 1 267 ? -20.622 -20.913 -5.185 1.00 44.57 267 TYR B C 1
ATOM 7450 O O . TYR B 1 267 ? -20.770 -21.062 -6.399 1.00 42.45 267 TYR B O 1
ATOM 7459 N N . HIS B 1 268 ? -21.529 -20.313 -4.417 1.00 44.14 268 HIS B N 1
ATOM 7460 C CA . HIS B 1 268 ? -22.749 -19.760 -4.995 1.00 42.77 268 HIS B CA 1
ATOM 7461 C C . HIS B 1 268 ? -22.361 -18.658 -5.976 1.00 40.05 268 HIS B C 1
ATOM 7462 O O . HIS B 1 268 ? -22.866 -18.595 -7.099 1.00 40.73 268 HIS B O 1
ATOM 7469 N N . GLY B 1 269 ? -21.452 -17.790 -5.548 1.00 37.24 269 GLY B N 1
ATOM 7470 C CA . GLY B 1 269 ? -20.986 -16.729 -6.422 1.00 33.52 269 GLY B CA 1
ATOM 7471 C C . GLY B 1 269 ? -21.668 -15.377 -6.372 1.00 30.01 269 GLY B C 1
ATOM 7472 O O . GLY B 1 269 ? -21.128 -14.415 -6.912 1.00 31.02 269 GLY B O 1
ATOM 7473 N N . TYR B 1 270 ? -22.839 -15.282 -5.749 1.00 26.77 270 TYR B N 1
ATOM 7474 C CA . TYR B 1 270 ? -23.533 -14.000 -5.670 1.00 27.27 270 TYR B CA 1
ATOM 7475 C C . TYR B 1 270 ? -23.108 -13.152 -4.464 1.00 27.28 270 TYR B C 1
ATOM 7476 O O . TYR B 1 270 ? -23.658 -12.079 -4.223 1.00 26.75 270 TYR B O 1
ATOM 7485 N N . ASP B 1 271 ? -22.112 -13.641 -3.727 1.00 27.51 271 ASP B N 1
ATOM 7486 C CA . ASP B 1 271 ? -21.570 -12.940 -2.567 1.00 29.09 271 ASP B CA 1
ATOM 7487 C C . ASP B 1 271 ? -20.121 -12.564 -2.880 1.00 28.76 271 ASP B C 1
ATOM 7488 O O . ASP B 1 271 ? -19.182 -13.175 -2.373 1.00 28.92 271 ASP B O 1
ATOM 7493 N N . ILE B 1 272 ? -19.962 -11.542 -3.714 1.00 27.70 272 ILE B N 1
ATOM 7494 C CA . ILE B 1 272 ? -18.655 -11.075 -4.164 1.00 27.66 272 ILE B CA 1
ATOM 7495 C C . ILE B 1 272 ? -17.768 -10.471 -3.076 1.00 27.30 272 ILE B C 1
ATOM 7496 O O . ILE B 1 272 ? -18.217 -9.633 -2.291 1.00 26.56 272 ILE B O 1
ATOM 7501 N N . VAL B 1 273 ? -16.507 -10.899 -3.043 1.00 27.13 273 VAL B N 1
ATOM 7502 C CA . VAL B 1 273 ? -15.536 -10.368 -2.091 1.00 27.18 273 VAL B CA 1
ATOM 7503 C C . VAL B 1 273 ? -14.443 -9.611 -2.845 1.00 26.95 273 VAL B C 1
ATOM 7504 O O . VAL B 1 273 ? -13.681 -8.853 -2.246 1.00 28.31 273 VAL B O 1
ATOM 7508 N N . ASP B 1 274 ? -14.384 -9.814 -4.162 1.00 26.54 274 ASP B N 1
ATOM 7509 C CA . ASP B 1 274 ? -13.408 -9.144 -5.029 1.00 27.66 274 ASP B CA 1
ATOM 7510 C C . ASP B 1 274 ? -13.948 -9.124 -6.463 1.00 27.08 274 ASP B C 1
ATOM 7511 O O . ASP B 1 274 ? -14.110 -10.176 -7.079 1.00 27.50 274 ASP B O 1
ATOM 7516 N N . TYR B 1 275 ? -14.205 -7.936 -7.000 1.00 26.48 275 TYR B N 1
ATOM 7517 C CA . TYR B 1 275 ? -14.748 -7.814 -8.355 1.00 26.06 275 TYR B CA 1
ATOM 7518 C C . TYR B 1 275 ? -13.741 -7.847 -9.509 1.00 26.52 275 TYR B C 1
ATOM 7519 O O . TYR B 1 275 ? -14.141 -7.881 -10.672 1.00 26.71 275 TYR B O 1
ATOM 7528 N N . PHE B 1 276 ? -12.447 -7.845 -9.209 1.00 27.06 276 PHE B N 1
ATOM 7529 C CA . PHE B 1 276 ? -11.454 -7.823 -10.275 1.00 27.17 276 PHE B CA 1
ATOM 7530 C C . PHE B 1 276 ? -10.639 -9.092 -10.481 1.00 27.47 276 PHE B C 1
ATOM 7531 O O . PHE B 1 276 ? -9.595 -9.063 -11.124 1.00 28.78 276 PHE B O 1
ATOM 7539 N N . HIS B 1 277 ? -11.120 -10.207 -9.948 1.00 28.57 277 HIS B N 1
ATOM 7540 C CA . HIS B 1 277 ? -10.425 -11.479 -10.100 1.00 29.74 277 HIS B CA 1
ATOM 7541 C C . HIS B 1 277 ? -11.434 -12.608 -10.220 1.00 29.18 277 HIS B C 1
ATOM 7542 O O . HIS B 1 277 ? -12.534 -12.531 -9.667 1.00 29.49 277 HIS B O 1
ATOM 7549 N N . VAL B 1 278 ? -11.056 -13.652 -10.950 1.00 27.45 278 VAL B N 1
ATOM 7550 C CA . VAL B 1 278 ? -11.920 -14.809 -11.130 1.00 26.12 278 VAL B CA 1
ATOM 7551 C C . VAL B 1 278 ? -11.724 -15.694 -9.909 1.00 27.39 278 VAL B C 1
ATOM 7552 O O . VAL B 1 278 ? -10.613 -15.800 -9.383 1.00 28.53 278 VAL B O 1
ATOM 7556 N N . ALA B 1 279 ? -12.804 -16.317 -9.454 1.00 26.39 279 ALA B N 1
ATOM 7557 C CA . ALA B 1 279 ? -12.744 -17.178 -8.281 1.00 27.98 279 ALA B CA 1
ATOM 7558 C C . ALA B 1 279 ? -11.742 -18.333 -8.408 1.00 29.63 279 ALA B C 1
ATOM 7559 O O . ALA B 1 279 ? -11.676 -19.013 -9.442 1.00 27.14 279 ALA B O 1
ATOM 7561 N N . ARG B 1 280 ? -10.972 -18.541 -7.340 1.00 30.55 280 ARG B N 1
ATOM 7562 C CA . ARG B 1 280 ? -9.986 -19.619 -7.262 1.00 30.58 280 ARG B CA 1
ATOM 7563 C C . ARG B 1 280 ? -10.657 -20.957 -7.583 1.00 29.83 280 ARG B C 1
ATOM 7564 O O . ARG B 1 280 ? -10.126 -21.763 -8.348 1.00 29.41 280 ARG B O 1
ATOM 7572 N N . ARG B 1 281 ? -11.818 -21.184 -6.971 1.00 29.71 281 ARG B N 1
ATOM 7573 C CA . ARG B 1 281 ? -12.594 -22.407 -7.177 1.00 30.55 281 ARG B CA 1
ATOM 7574 C C . ARG B 1 281 ? -12.768 -22.712 -8.656 1.00 28.45 281 ARG B C 1
ATOM 7575 O O . ARG B 1 281 ? -12.749 -23.864 -9.063 1.00 27.44 281 ARG B O 1
ATOM 7583 N N . LEU B 1 282 ? -12.966 -21.666 -9.448 1.00 28.10 282 LEU B N 1
ATOM 7584 C CA . LEU B 1 282 ? -13.200 -21.827 -10.875 1.00 28.49 282 LEU B CA 1
ATOM 7585 C C . LEU B 1 282 ? -11.955 -21.974 -11.740 1.00 28.31 282 LEU B C 1
ATOM 7586 O O . LEU B 1 282 ? -12.062 -22.161 -12.955 1.00 27.61 282 LEU B O 1
ATOM 7591 N N . GLY B 1 283 ? -10.780 -21.891 -11.120 1.00 28.93 283 GLY B N 1
ATOM 7592 C CA . GLY B 1 283 ? -9.546 -22.027 -11.873 1.00 31.01 283 GLY B CA 1
ATOM 7593 C C . GLY B 1 283 ? -8.675 -20.785 -11.916 1.00 32.40 283 GLY B C 1
ATOM 7594 O O . GLY B 1 283 ? -7.497 -20.864 -12.272 1.00 34.39 283 GLY B O 1
ATOM 7595 N N . GLY B 1 284 ? -9.241 -19.632 -11.575 1.00 32.61 284 GLY B N 1
ATOM 7596 C CA . GLY B 1 284 ? -8.452 -18.411 -11.581 1.00 32.04 284 GLY B CA 1
ATOM 7597 C C . GLY B 1 284 ? -8.573 -17.547 -12.824 1.00 33.54 284 GLY B C 1
ATOM 7598 O O . GLY B 1 284 ? -9.339 -17.841 -13.749 1.00 31.94 284 GLY B O 1
ATOM 7599 N N . ASP B 1 285 ? -7.796 -16.469 -12.855 1.00 33.90 285 ASP B N 1
ATOM 7600 C CA . ASP B 1 285 ? -7.837 -15.553 -13.983 1.00 33.26 285 ASP B CA 1
ATOM 7601 C C . ASP B 1 285 ? -7.285 -16.153 -15.271 1.00 31.93 285 ASP B C 1
ATOM 7602 O O . ASP B 1 285 ? -7.795 -15.870 -16.351 1.00 31.06 285 ASP B O 1
ATOM 7607 N N . ARG B 1 286 ? -6.254 -16.985 -15.167 1.00 32.23 286 ARG B N 1
ATOM 7608 C CA . ARG B 1 286 ? -5.677 -17.597 -16.360 1.00 32.98 286 ARG B CA 1
ATOM 7609 C C . ARG B 1 286 ? -6.663 -18.549 -17.040 1.00 31.13 286 ARG B C 1
ATOM 7610 O O . ARG B 1 286 ? -6.736 -18.606 -18.270 1.00 30.75 286 ARG B O 1
ATOM 7618 N N . ALA B 1 287 ? -7.415 -19.301 -16.245 1.00 28.80 287 ALA B N 1
ATOM 7619 C CA . ALA B 1 287 ? -8.390 -20.228 -16.804 1.00 27.29 287 ALA B CA 1
ATOM 7620 C C . ALA B 1 287 ? -9.399 -19.443 -17.642 1.00 26.10 287 ALA B C 1
ATOM 7621 O O . ALA B 1 287 ? -9.748 -19.849 -18.754 1.00 24.60 287 ALA B O 1
ATOM 7623 N N . PHE B 1 288 ? -9.854 -18.313 -17.105 1.00 24.93 288 PHE B N 1
ATOM 7624 C CA . PHE B 1 288 ? -10.820 -17.470 -17.795 1.00 24.85 288 PHE B CA 1
ATOM 7625 C C . PHE B 1 288 ? -10.260 -16.858 -19.077 1.00 26.06 288 PHE B C 1
ATOM 7626 O O . PHE B 1 288 ? -10.976 -16.724 -20.072 1.00 25.57 288 PHE B O 1
ATOM 7634 N N . VAL B 1 289 ? -8.987 -16.469 -19.044 1.00 27.13 289 VAL B N 1
ATOM 7635 C CA . VAL B 1 289 ? -8.337 -15.893 -20.213 1.00 27.70 289 VAL B CA 1
ATOM 7636 C C . VAL B 1 289 ? -8.237 -16.935 -21.323 1.00 28.06 289 VAL B C 1
ATOM 7637 O O . VAL B 1 289 ? -8.471 -16.627 -22.489 1.00 28.50 289 VAL B O 1
ATOM 7641 N N . ASP B 1 290 ? -7.889 -18.166 -20.963 1.00 28.61 290 ASP B N 1
ATOM 7642 C CA . ASP B 1 290 ? -7.780 -19.226 -21.958 1.00 28.40 290 ASP B CA 1
ATOM 7643 C C . ASP B 1 290 ? -9.155 -19.619 -22.492 1.00 27.38 290 ASP B C 1
ATOM 7644 O O . ASP B 1 290 ? -9.299 -19.934 -23.674 1.00 25.94 290 ASP B O 1
ATOM 7649 N N . LEU B 1 291 ? -10.166 -19.600 -21.627 1.00 26.78 291 LEU B N 1
ATOM 7650 C CA . LEU B 1 291 ? -11.519 -19.941 -22.059 1.00 25.40 291 LEU B CA 1
ATOM 7651 C C . LEU B 1 291 ? -11.968 -18.914 -23.086 1.00 24.80 291 LEU B C 1
ATOM 7652 O O . LEU B 1 291 ? -12.441 -19.264 -24.167 1.00 24.18 291 LEU B O 1
ATOM 7657 N N . LEU B 1 292 ? -11.798 -17.641 -22.747 1.00 26.13 292 LEU B N 1
ATOM 7658 C CA . LEU B 1 292 ? -12.191 -16.552 -23.635 1.00 27.23 292 LEU B CA 1
ATOM 7659 C C . LEU B 1 292 ? -11.601 -16.668 -25.037 1.00 27.29 292 LEU B C 1
ATOM 7660 O O . LEU B 1 292 ? -12.335 -16.661 -26.026 1.00 27.15 292 LEU B O 1
ATOM 7665 N N . SER B 1 293 ? -10.279 -16.777 -25.131 1.00 26.76 293 SER B N 1
ATOM 7666 C CA . SER B 1 293 ? -9.650 -16.854 -26.443 1.00 28.17 293 SER B CA 1
ATOM 7667 C C . SER B 1 293 ? -10.092 -18.072 -27.243 1.00 27.36 293 SER B C 1
ATOM 7668 O O . SER B 1 293 ? -10.191 -18.009 -28.472 1.00 27.85 293 SER B O 1
ATOM 7671 N N . GLU B 1 294 ? -10.372 -19.172 -26.551 1.00 27.03 294 GLU B N 1
ATOM 7672 C CA . GLU B 1 294 ? -10.805 -20.396 -27.217 1.00 28.84 294 GLU B CA 1
ATOM 7673 C C . GLU B 1 294 ? -12.220 -20.190 -27.776 1.00 30.48 294 GLU B C 1
ATOM 7674 O O . GLU B 1 294 ? -12.531 -20.598 -28.901 1.00 29.86 294 GLU B O 1
ATOM 7680 N N . LEU B 1 295 ? -13.076 -19.543 -26.992 1.00 31.11 295 LEU B N 1
ATOM 7681 C CA . LEU B 1 295 ? -14.432 -19.271 -27.445 1.00 30.57 295 LEU B CA 1
ATOM 7682 C C . LEU B 1 295 ? -14.384 -18.326 -28.645 1.00 31.22 295 LEU B C 1
ATOM 7683 O O . LEU B 1 295 ? -15.147 -18.489 -29.597 1.00 31.43 295 LEU B O 1
ATOM 7688 N N . LYS B 1 296 ? -13.485 -17.343 -28.600 1.00 32.80 296 LYS B N 1
ATOM 7689 C CA . LYS B 1 296 ? -13.329 -16.392 -29.703 1.00 34.41 296 LYS B CA 1
ATOM 7690 C C . LYS B 1 296 ? -13.060 -17.158 -31.001 1.00 34.54 296 LYS B C 1
ATOM 7691 O O . LYS B 1 296 ? -13.573 -16.806 -32.058 1.00 35.02 296 LYS B O 1
ATOM 7697 N N . ARG B 1 297 ? -12.249 -18.207 -30.909 1.00 34.91 297 ARG B N 1
ATOM 7698 C CA . ARG B 1 297 ? -11.913 -19.023 -32.072 1.00 36.39 297 ARG B CA 1
ATOM 7699 C C . ARG B 1 297 ? -13.136 -19.538 -32.834 1.00 34.85 297 ARG B C 1
ATOM 7700 O O . ARG B 1 297 ? -13.073 -19.738 -34.047 1.00 32.80 297 ARG B O 1
ATOM 7708 N N . PHE B 1 298 ? -14.241 -19.772 -32.131 1.00 33.29 298 PHE B N 1
ATOM 7709 C CA . PHE B 1 298 ? -15.441 -20.274 -32.794 1.00 33.60 298 PHE B CA 1
ATOM 7710 C C . PHE B 1 298 ? -16.574 -19.261 -32.824 1.00 33.88 298 PHE B C 1
ATOM 7711 O O . PHE B 1 298 ? -17.736 -19.625 -33.003 1.00 35.37 298 PHE B O 1
ATOM 7719 N N . ASP B 1 299 ? -16.224 -17.989 -32.658 1.00 32.72 299 ASP B N 1
ATOM 7720 C CA . ASP B 1 299 ? -17.195 -16.908 -32.653 1.00 31.17 299 ASP B CA 1
ATOM 7721 C C . ASP B 1 299 ? -18.270 -17.078 -31.586 1.00 29.98 299 ASP B C 1
ATOM 7722 O O . ASP B 1 299 ? -19.449 -16.805 -31.824 1.00 29.94 299 ASP B O 1
ATOM 7727 N N . ILE B 1 300 ? -17.883 -17.539 -30.405 1.00 27.65 300 ILE B N 1
ATOM 7728 C CA . ILE B 1 300 ? -18.876 -17.674 -29.353 1.00 25.27 300 ILE B CA 1
ATOM 7729 C C . ILE B 1 300 ? -18.742 -16.496 -28.390 1.00 24.66 300 ILE B C 1
ATOM 7730 O O . ILE B 1 300 ? -17.697 -16.289 -27.767 1.00 24.58 300 ILE B O 1
ATOM 7735 N N . LYS B 1 301 ? -19.808 -15.714 -28.290 1.00 21.70 301 LYS B N 1
ATOM 7736 C CA . LYS B 1 301 ? -19.817 -14.556 -27.424 1.00 21.82 301 LYS B CA 1
ATOM 7737 C C . LYS B 1 301 ? -19.933 -14.960 -25.964 1.00 20.88 301 LYS B C 1
ATOM 7738 O O . LYS B 1 301 ? -20.361 -16.066 -25.649 1.00 21.90 301 LYS B O 1
ATOM 7744 N N . VAL B 1 302 ? -19.530 -14.066 -25.074 1.00 18.99 302 VAL B N 1
ATOM 7745 C CA . VAL B 1 302 ? -19.609 -14.340 -23.652 1.00 19.07 302 VAL B CA 1
ATOM 7746 C C . VAL B 1 302 ? -20.150 -13.142 -22.893 1.00 19.90 302 VAL B C 1
ATOM 7747 O O . VAL B 1 302 ? -19.710 -12.001 -23.087 1.00 16.60 302 VAL B O 1
ATOM 7751 N N . ILE B 1 303 ? -21.101 -13.427 -22.015 1.00 19.35 303 ILE B N 1
ATOM 7752 C CA . ILE B 1 303 ? -21.725 -12.419 -21.182 1.00 21.26 303 ILE B CA 1
ATOM 7753 C C . ILE B 1 303 ? -21.537 -12.875 -19.743 1.00 21.66 303 ILE B C 1
ATOM 7754 O O . ILE B 1 303 ? -21.765 -14.048 -19.419 1.00 19.93 303 ILE B O 1
ATOM 7759 N N . LEU B 1 304 ? -21.100 -11.956 -18.887 1.00 20.50 304 LEU B N 1
ATOM 7760 C CA . LEU B 1 304 ? -20.882 -12.279 -17.487 1.00 20.52 304 LEU B CA 1
ATOM 7761 C C . LEU B 1 304 ? -22.034 -11.756 -16.636 1.00 20.92 304 LEU B C 1
ATOM 7762 O O . LEU B 1 304 ? -22.820 -10.918 -17.076 1.00 21.18 304 LEU B O 1
ATOM 7767 N N . ASP B 1 305 ? -22.121 -12.261 -15.413 1.00 21.12 305 ASP B N 1
ATOM 7768 C CA . ASP B 1 305 ? -23.176 -11.901 -14.482 1.00 21.56 305 ASP B CA 1
ATOM 7769 C C . ASP B 1 305 ? -22.684 -10.822 -13.519 1.00 22.94 305 ASP B C 1
ATOM 7770 O O . ASP B 1 305 ? -21.841 -11.088 -12.661 1.00 23.14 305 ASP B O 1
ATOM 7775 N N . GLY B 1 306 ? -23.214 -9.609 -13.670 1.00 21.67 306 GLY B N 1
ATOM 7776 C CA . GLY B 1 306 ? -22.816 -8.503 -12.817 1.00 20.81 306 GLY B CA 1
ATOM 7777 C C . GLY B 1 306 ? -23.703 -8.382 -11.596 1.00 22.08 306 GLY B C 1
ATOM 7778 O O . GLY B 1 306 ? -24.913 -8.160 -11.708 1.00 22.95 306 GLY B O 1
ATOM 7779 N N . VAL B 1 307 ? -23.094 -8.528 -10.425 1.00 22.55 307 VAL B N 1
ATOM 7780 C CA . VAL B 1 307 ? -23.797 -8.456 -9.150 1.00 21.81 307 VAL B CA 1
ATOM 7781 C C . VAL B 1 307 ? -23.443 -7.116 -8.507 1.00 22.75 307 VAL B C 1
ATOM 7782 O O . VAL B 1 307 ? -22.438 -7.006 -7.802 1.00 24.32 307 VAL B O 1
ATOM 7786 N N . PHE B 1 308 ? -24.268 -6.101 -8.761 1.00 22.27 308 PHE B N 1
ATOM 7787 C CA . PHE B 1 308 ? -24.009 -4.757 -8.247 1.00 22.97 308 PHE B CA 1
ATOM 7788 C C . PHE B 1 308 ? -25.081 -4.164 -7.337 1.00 23.26 308 PHE B C 1
ATOM 7789 O O . PHE B 1 308 ? -25.017 -2.984 -6.986 1.00 22.22 308 PHE B O 1
ATOM 7797 N N . HIS B 1 309 ? -26.076 -4.960 -6.973 1.00 23.95 309 HIS B N 1
ATOM 7798 C CA . HIS B 1 309 ? -27.111 -4.468 -6.078 1.00 24.86 309 HIS B CA 1
ATOM 7799 C C . HIS B 1 309 ? -26.562 -4.531 -4.657 1.00 25.18 309 HIS B C 1
ATOM 7800 O O . HIS B 1 309 ? -26.923 -3.732 -3.803 1.00 24.69 309 HIS B O 1
ATOM 7807 N N . HIS B 1 310 ? -25.672 -5.488 -4.427 1.00 25.74 310 HIS B N 1
ATOM 7808 C CA . HIS B 1 310 ? -25.074 -5.694 -3.120 1.00 27.50 310 HIS B CA 1
ATOM 7809 C C . HIS B 1 310 ? -23.740 -6.408 -3.279 1.00 27.84 310 HIS B C 1
ATOM 7810 O O . HIS B 1 310 ? -23.392 -6.861 -4.373 1.00 30.13 310 HIS B O 1
ATOM 7817 N N . THR B 1 311 ? -22.996 -6.498 -2.181 1.00 27.40 311 THR B N 1
ATOM 7818 C CA . THR B 1 311 ? -21.719 -7.203 -2.170 1.00 27.35 311 THR B CA 1
ATOM 7819 C C . THR B 1 311 ? -21.837 -8.178 -1.011 1.00 27.80 311 THR B C 1
ATOM 7820 O O . THR B 1 311 ? -22.872 -8.234 -0.341 1.00 27.77 311 THR B O 1
ATOM 7824 N N . SER B 1 312 ? -20.789 -8.951 -0.773 1.00 27.61 312 SER B N 1
ATOM 7825 C CA . SER B 1 312 ? -20.814 -9.883 0.335 1.00 28.45 312 SER B CA 1
ATOM 7826 C C . SER B 1 312 ? -20.587 -9.106 1.621 1.00 29.91 312 SER B C 1
ATOM 7827 O O . SER B 1 312 ? -19.962 -8.042 1.613 1.00 27.86 312 SER B O 1
ATOM 7830 N N . PHE B 1 313 ? -21.111 -9.637 2.720 1.00 30.14 313 PHE B N 1
ATOM 7831 C CA . PHE B 1 313 ? -20.940 -9.025 4.028 1.00 31.23 313 PHE B CA 1
ATOM 7832 C C . PHE B 1 313 ? -19.434 -8.983 4.300 1.00 32.50 313 PHE B C 1
ATOM 7833 O O . PHE B 1 313 ? -18.940 -8.115 5.025 1.00 32.73 313 PHE B O 1
ATOM 7841 N N . PHE B 1 314 ? -18.715 -9.924 3.690 1.00 32.24 314 PHE B N 1
ATOM 7842 C CA . PHE B 1 314 ? -17.274 -10.051 3.872 1.00 32.12 314 PHE B CA 1
ATOM 7843 C C . PHE B 1 314 ? -16.405 -9.380 2.820 1.00 31.22 314 PHE B C 1
ATOM 7844 O O . PHE B 1 314 ? -15.221 -9.693 2.703 1.00 29.83 314 PHE B O 1
ATOM 7852 N N . HIS B 1 315 ? -16.984 -8.470 2.047 1.00 30.39 315 HIS B N 1
ATOM 7853 C CA . HIS B 1 315 ? -16.199 -7.753 1.052 1.00 31.02 315 HIS B CA 1
ATOM 7854 C C . HIS B 1 315 ? -15.372 -6.753 1.865 1.00 31.97 315 HIS B C 1
ATOM 7855 O O . HIS B 1 315 ? -15.887 -6.130 2.793 1.00 31.65 315 HIS B O 1
ATOM 7862 N N . PRO B 1 316 ? -14.080 -6.596 1.539 1.00 32.50 316 PRO B N 1
ATOM 7863 C CA . PRO B 1 316 ? -13.225 -5.660 2.282 1.00 33.45 316 PRO B CA 1
ATOM 7864 C C . PRO B 1 316 ? -13.917 -4.341 2.599 1.00 34.32 316 PRO B C 1
ATOM 7865 O O . PRO B 1 316 ? -13.831 -3.832 3.718 1.00 34.84 316 PRO B O 1
ATOM 7869 N N . TYR B 1 317 ? -14.620 -3.804 1.610 1.00 34.78 317 TYR B N 1
ATOM 7870 C CA . TYR B 1 317 ? -15.313 -2.536 1.771 1.00 35.31 317 TYR B CA 1
ATOM 7871 C C . TYR B 1 317 ? -16.286 -2.533 2.935 1.00 34.21 317 TYR B C 1
ATOM 7872 O O . TYR B 1 317 ? -16.203 -1.670 3.809 1.00 33.45 317 TYR B O 1
ATOM 7881 N N . PHE B 1 318 ? -17.203 -3.493 2.962 1.00 34.11 318 PHE B N 1
ATOM 7882 C CA . PHE B 1 318 ? -18.164 -3.544 4.054 1.00 33.79 318 PHE B CA 1
ATOM 7883 C C . PHE B 1 318 ? -17.485 -3.901 5.372 1.00 34.17 318 PHE B C 1
ATOM 7884 O O . PHE B 1 318 ? -17.890 -3.427 6.435 1.00 34.31 318 PHE B O 1
ATOM 7892 N N . GLN B 1 319 ? -16.457 -4.743 5.300 1.00 34.27 319 GLN B N 1
ATOM 7893 C CA . GLN B 1 319 ? -15.726 -5.155 6.491 1.00 34.99 319 GLN B CA 1
ATOM 7894 C C . GLN B 1 319 ? -15.096 -3.946 7.168 1.00 35.71 319 GLN B C 1
ATOM 7895 O O . GLN B 1 319 ? -15.098 -3.843 8.390 1.00 36.87 319 GLN B O 1
ATOM 7901 N N . ASP B 1 320 ? -14.555 -3.035 6.368 1.00 36.94 320 ASP B N 1
ATOM 7902 C CA . ASP B 1 320 ? -13.929 -1.837 6.903 1.00 38.88 320 ASP B CA 1
ATOM 7903 C C . ASP B 1 320 ? -14.958 -0.976 7.618 1.00 40.01 320 ASP B C 1
ATOM 7904 O O . ASP B 1 320 ? -14.615 -0.182 8.495 1.00 40.50 320 ASP B O 1
ATOM 7909 N N . VAL B 1 321 ? -16.220 -1.131 7.232 1.00 40.78 321 VAL B N 1
ATOM 7910 C CA . VAL B 1 321 ? -17.304 -0.374 7.842 1.00 42.15 321 VAL B CA 1
ATOM 7911 C C . VAL B 1 321 ? -17.685 -1.019 9.161 1.00 42.95 321 VAL B C 1
ATOM 7912 O O . VAL B 1 321 ? -18.022 -0.332 10.122 1.00 44.24 321 VAL B O 1
ATOM 7916 N N . VAL B 1 322 ? -17.635 -2.343 9.206 1.00 43.14 322 VAL B N 1
ATOM 7917 C CA . VAL B 1 322 ? -17.986 -3.054 10.422 1.00 44.63 322 VAL B CA 1
ATOM 7918 C C . VAL B 1 322 ? -16.987 -2.791 11.546 1.00 46.64 322 VAL B C 1
ATOM 7919 O O . VAL B 1 322 ? -17.365 -2.732 12.714 1.00 47.58 322 VAL B O 1
ATOM 7923 N N . ARG B 1 323 ? -15.715 -2.621 11.203 1.00 48.32 323 ARG B N 1
ATOM 7924 C CA . ARG B 1 323 ? -14.707 -2.383 12.227 1.00 51.25 323 ARG B CA 1
ATOM 7925 C C . ARG B 1 323 ? -14.396 -0.916 12.531 1.00 52.13 323 ARG B C 1
ATOM 7926 O O . ARG B 1 323 ? -13.753 -0.619 13.535 1.00 53.46 323 ARG B O 1
ATOM 7934 N N . LYS B 1 324 ? -14.854 0.003 11.686 1.00 52.21 324 LYS B N 1
ATOM 7935 C CA . LYS B 1 324 ? -14.589 1.414 11.930 1.00 52.36 324 LYS B CA 1
ATOM 7936 C C . LYS B 1 324 ? -15.834 2.275 12.113 1.00 53.29 324 LYS B C 1
ATOM 7937 O O . LYS B 1 324 ? -15.744 3.373 12.663 1.00 54.40 324 LYS B O 1
ATOM 7943 N N . GLY B 1 325 ? -16.991 1.777 11.680 1.00 53.95 325 GLY B N 1
ATOM 7944 C CA . GLY B 1 325 ? -18.215 2.552 11.803 1.00 55.24 325 GLY B CA 1
ATOM 7945 C C . GLY B 1 325 ? -17.976 3.866 11.093 1.00 56.81 325 GLY B C 1
ATOM 7946 O O . GLY B 1 325 ? -17.684 3.874 9.897 1.00 55.87 325 GLY B O 1
ATOM 7947 N N . GLU B 1 326 ? -18.095 4.982 11.807 1.00 58.43 326 GLU B N 1
ATOM 7948 C CA . GLU B 1 326 ? -17.820 6.274 11.187 1.00 60.21 326 GLU B CA 1
ATOM 7949 C C . GLU B 1 326 ? -16.319 6.200 10.899 1.00 60.53 326 GLU B C 1
ATOM 7950 O O . GLU B 1 326 ? -15.718 5.134 11.035 1.00 61.46 326 GLU B O 1
ATOM 7956 N N . ASN B 1 327 ? -15.702 7.305 10.502 1.00 60.29 327 ASN B N 1
ATOM 7957 C CA . ASN B 1 327 ? -14.264 7.283 10.227 1.00 59.90 327 ASN B CA 1
ATOM 7958 C C . ASN B 1 327 ? -13.954 6.345 9.064 1.00 58.21 327 ASN B C 1
ATOM 7959 O O . ASN B 1 327 ? -12.889 6.435 8.447 1.00 58.48 327 ASN B O 1
ATOM 7964 N N . SER B 1 328 ? -14.881 5.433 8.785 1.00 56.48 328 SER B N 1
ATOM 7965 C CA . SER B 1 328 ? -14.727 4.485 7.690 1.00 54.96 328 SER B CA 1
ATOM 7966 C C . SER B 1 328 ? -15.064 5.201 6.396 1.00 53.18 328 SER B C 1
ATOM 7967 O O . SER B 1 328 ? -16.185 5.668 6.213 1.00 52.55 328 SER B O 1
ATOM 7970 N N . SER B 1 329 ? -14.091 5.292 5.500 1.00 51.94 329 SER B N 1
ATOM 7971 C CA . SER B 1 329 ? -14.308 5.966 4.230 1.00 51.66 329 SER B CA 1
ATOM 7972 C C . SER B 1 329 ? -15.275 5.213 3.317 1.00 50.84 329 SER B C 1
ATOM 7973 O O . SER B 1 329 ? -15.525 5.641 2.191 1.00 51.93 329 SER B O 1
ATOM 7976 N N . PHE B 1 330 ? -15.821 4.100 3.804 1.00 49.02 330 PHE B N 1
ATOM 7977 C CA . PHE B 1 330 ? -16.767 3.302 3.024 1.00 47.63 330 PHE B CA 1
ATOM 7978 C C . PHE B 1 330 ? -18.159 3.305 3.652 1.00 46.45 330 PHE B C 1
ATOM 7979 O O . PHE B 1 330 ? -19.036 2.548 3.245 1.00 45.87 330 PHE B O 1
ATOM 7987 N N . LYS B 1 331 ? -18.352 4.168 4.642 1.00 46.10 331 LYS B N 1
ATOM 7988 C CA . LYS B 1 331 ? -19.631 4.277 5.339 1.00 45.99 331 LYS B CA 1
ATOM 7989 C C . LYS B 1 331 ? -20.797 4.557 4.386 1.00 44.61 331 LYS B C 1
ATOM 7990 O O . LYS B 1 331 ? -21.873 3.977 4.525 1.00 43.85 331 LYS B O 1
ATOM 7996 N N . ASN B 1 332 ? -20.577 5.444 3.422 1.00 43.40 332 ASN B N 1
ATOM 7997 C CA . ASN B 1 332 ? -21.614 5.810 2.465 1.00 43.40 332 ASN B CA 1
ATOM 7998 C C . ASN B 1 332 ? -21.568 5.007 1.174 1.00 41.67 332 ASN B C 1
ATOM 7999 O O . ASN B 1 332 ? -22.117 5.424 0.156 1.00 40.54 332 ASN B O 1
ATOM 8004 N N . PHE B 1 333 ? -20.898 3.861 1.217 1.00 40.54 333 PHE B N 1
ATOM 8005 C CA . PHE B 1 333 ? -20.813 2.995 0.053 1.00 37.99 333 PHE B CA 1
ATOM 8006 C C . PHE B 1 333 ? -21.992 2.043 0.191 1.00 37.99 333 PHE B C 1
ATOM 8007 O O . PHE B 1 333 ? -22.407 1.397 -0.769 1.00 38.30 333 PHE B O 1
ATOM 8015 N N . TYR B 1 334 ? -22.525 1.970 1.407 1.00 36.77 334 TYR B N 1
ATOM 8016 C CA . TYR B 1 334 ? -23.658 1.110 1.701 1.00 36.84 334 TYR B CA 1
ATOM 8017 C C . TYR B 1 334 ? -24.803 1.903 2.323 1.00 39.11 334 TYR B C 1
ATOM 8018 O O . TYR B 1 334 ? -24.738 3.130 2.438 1.00 38.90 334 TYR B O 1
ATOM 8027 N N . ARG B 1 335 ? -25.855 1.196 2.716 1.00 40.69 335 ARG B N 1
ATOM 8028 C CA . ARG B 1 335 ? -27.012 1.835 3.315 1.00 42.84 335 ARG B CA 1
ATOM 8029 C C . ARG B 1 335 ? -27.117 1.496 4.791 1.00 44.31 335 ARG B C 1
ATOM 8030 O O . ARG B 1 335 ? -27.903 0.638 5.191 1.00 43.74 335 ARG B O 1
ATOM 8038 N N . ILE B 1 336 ? -26.310 2.178 5.598 1.00 46.09 336 ILE B N 1
ATOM 8039 C CA . ILE B 1 336 ? -26.308 1.964 7.038 1.00 48.35 336 ILE B CA 1
ATOM 8040 C C . ILE B 1 336 ? -27.473 2.715 7.674 1.00 49.81 336 ILE B C 1
ATOM 8041 O O . ILE B 1 336 ? -27.592 3.926 7.517 1.00 50.66 336 ILE B O 1
ATOM 8046 N N . ILE B 1 337 ? -28.335 1.995 8.384 1.00 52.41 337 ILE B N 1
ATOM 8047 C CA . ILE B 1 337 ? -29.485 2.620 9.033 1.00 55.64 337 ILE B CA 1
ATOM 8048 C C . ILE B 1 337 ? -29.080 3.231 10.370 1.00 57.11 337 ILE B C 1
ATOM 8049 O O . ILE B 1 337 ? -29.265 4.426 10.603 1.00 55.94 337 ILE B O 1
ATOM 8054 N N . LYS B 1 338 ? -28.541 2.387 11.245 1.00 59.42 338 LYS B N 1
ATOM 8055 C CA . LYS B 1 338 ? -28.081 2.801 12.566 1.00 62.03 338 LYS B CA 1
ATOM 8056 C C . LYS B 1 338 ? -26.572 2.579 12.510 1.00 63.59 338 LYS B C 1
ATOM 8057 O O . LYS B 1 338 ? -26.124 1.521 12.067 1.00 63.75 338 LYS B O 1
ATOM 8063 N N . PHE B 1 339 ? -25.782 3.554 12.954 1.00 65.57 339 PHE B N 1
ATOM 8064 C CA . PHE B 1 339 ? -24.336 3.405 12.846 1.00 67.44 339 PHE B CA 1
ATOM 8065 C C . PHE B 1 339 ? -23.588 2.374 13.666 1.00 68.38 339 PHE B C 1
ATOM 8066 O O . PHE B 1 339 ? -22.444 2.051 13.344 1.00 69.33 339 PHE B O 1
ATOM 8074 N N . PRO B 1 340 ? -24.184 1.861 14.749 1.00 68.68 340 PRO B N 1
ATOM 8075 C CA . PRO B 1 340 ? -23.375 0.857 15.445 1.00 68.94 340 PRO B CA 1
ATOM 8076 C C . PRO B 1 340 ? -23.109 -0.349 14.524 1.00 68.79 340 PRO B C 1
ATOM 8077 O O . PRO B 1 340 ? -22.398 -1.283 14.886 1.00 69.30 340 PRO B O 1
ATOM 8081 N N . VAL B 1 341 ? -23.676 -0.265 13.322 1.00 68.95 341 VAL B N 1
ATOM 8082 C CA . VAL B 1 341 ? -23.571 -1.319 12.326 1.00 68.87 341 VAL B CA 1
ATOM 8083 C C . VAL B 1 341 ? -24.157 -2.588 12.909 1.00 68.89 341 VAL B C 1
ATOM 8084 O O . VAL B 1 341 ? -25.360 -2.678 13.155 1.00 69.58 341 VAL B O 1
ATOM 8088 N N . VAL B 1 342 ? -23.294 -3.565 13.140 1.00 69.17 342 VAL B N 1
ATOM 8089 C CA . VAL B 1 342 ? -23.687 -4.778 13.841 1.00 69.66 342 VAL B CA 1
ATOM 8090 C C . VAL B 1 342 ? -23.682 -4.691 15.364 1.00 70.11 342 VAL B C 1
ATOM 8091 O O . VAL B 1 342 ? -22.824 -4.028 15.948 1.00 69.52 342 VAL B O 1
ATOM 8095 N N . SER B 1 343 ? -24.646 -5.349 16.001 1.00 71.26 343 SER B N 1
ATOM 8096 C CA . SER B 1 343 ? -24.759 -5.317 17.455 1.00 72.28 343 SER B CA 1
ATOM 8097 C C . SER B 1 343 ? -23.431 -5.575 18.147 1.00 72.87 343 SER B C 1
ATOM 8098 O O . SER B 1 343 ? -22.713 -6.523 17.823 1.00 72.74 343 SER B O 1
ATOM 8101 N N . LYS B 1 344 ? -23.111 -4.711 19.103 1.00 73.78 344 LYS B N 1
ATOM 8102 C CA . LYS B 1 344 ? -21.879 -4.835 19.861 1.00 73.99 344 LYS B CA 1
ATOM 8103 C C . LYS B 1 344 ? -21.666 -6.067 20.714 1.00 74.08 344 LYS B C 1
ATOM 8104 O O . LYS B 1 344 ? -22.281 -6.215 21.769 1.00 74.44 344 LYS B O 1
ATOM 8110 N N . GLU B 1 345 ? -20.823 -6.981 20.241 1.00 74.30 345 GLU B N 1
ATOM 8111 C CA . GLU B 1 345 ? -20.478 -8.186 21.000 1.00 74.47 345 GLU B CA 1
ATOM 8112 C C . GLU B 1 345 ? -21.573 -9.261 21.051 1.00 74.01 345 GLU B C 1
ATOM 8113 O O . GLU B 1 345 ? -21.354 -10.346 21.589 1.00 74.33 345 GLU B O 1
ATOM 8119 N N . PHE B 1 346 ? -22.743 -8.959 20.497 1.00 73.17 346 PHE B N 1
ATOM 8120 C CA . PHE B 1 346 ? -23.865 -9.890 20.501 1.00 72.00 346 PHE B CA 1
ATOM 8121 C C . PHE B 1 346 ? -23.766 -10.492 19.101 1.00 71.07 346 PHE B C 1
ATOM 8122 O O . PHE B 1 346 ? -23.772 -11.711 18.947 1.00 70.94 346 PHE B O 1
ATOM 8130 N N . LEU B 1 347 ? -23.672 -9.643 18.082 1.00 70.41 347 LEU B N 1
ATOM 8131 C CA . LEU B 1 347 ? -23.581 -10.132 16.711 1.00 69.65 347 LEU B CA 1
ATOM 8132 C C . LEU B 1 347 ? -22.172 -10.652 16.438 1.00 69.16 347 LEU B C 1
ATOM 8133 O O . LEU B 1 347 ? -22.004 -11.680 15.782 1.00 67.90 347 LEU B O 1
ATOM 8138 N N . GLN B 1 348 ? -21.165 -9.949 16.951 1.00 69.36 348 GLN B N 1
ATOM 8139 C CA . GLN B 1 348 ? -19.778 -10.355 16.743 1.00 70.30 348 GLN B CA 1
ATOM 8140 C C . GLN B 1 348 ? -19.446 -11.645 17.494 1.00 70.49 348 GLN B C 1
ATOM 8141 O O . GLN B 1 348 ? -18.776 -12.524 16.953 1.00 70.93 348 GLN B O 1
ATOM 8147 N N . ILE B 1 349 ? -19.923 -11.760 18.732 1.00 70.85 349 ILE B N 1
ATOM 8148 C CA . ILE B 1 349 ? -19.677 -12.949 19.544 1.00 71.03 349 ILE B CA 1
ATOM 8149 C C . ILE B 1 349 ? -20.369 -14.152 18.914 1.00 71.04 349 ILE B C 1
ATOM 8150 O O . ILE B 1 349 ? -19.802 -15.242 18.847 1.00 70.67 349 ILE B O 1
ATOM 8155 N N . LEU B 1 350 ? -21.600 -13.946 18.457 1.00 71.68 350 LEU B N 1
ATOM 8156 C CA . LEU B 1 350 ? -22.359 -15.009 17.814 1.00 72.70 350 LEU B CA 1
ATOM 8157 C C . LEU B 1 350 ? -21.684 -15.334 16.494 1.00 73.18 350 LEU B C 1
ATOM 8158 O O . LEU B 1 350 ? -21.842 -16.428 15.956 1.00 73.88 350 LEU B O 1
ATOM 8163 N N . HIS B 1 351 ? -20.923 -14.372 15.986 1.00 73.60 351 HIS B N 1
ATOM 8164 C CA . HIS B 1 351 ? -20.220 -14.527 14.721 1.00 74.66 351 HIS B CA 1
ATOM 8165 C C . HIS B 1 351 ? -18.839 -15.144 14.925 1.00 75.05 351 HIS B C 1
ATOM 8166 O O . HIS B 1 351 ? -18.143 -15.466 13.960 1.00 74.88 351 HIS B O 1
ATOM 8173 N N . SER B 1 352 ? -18.448 -15.307 16.185 1.00 75.15 352 SER B N 1
ATOM 8174 C CA . SER B 1 352 ? -17.146 -15.875 16.509 1.00 75.09 352 SER B CA 1
ATOM 8175 C C . SER B 1 352 ? -17.271 -17.197 17.259 1.00 75.61 352 SER B C 1
ATOM 8176 O O . SER B 1 352 ? -16.366 -18.029 17.215 1.00 75.36 352 SER B O 1
ATOM 8179 N N . LYS B 1 353 ? -18.393 -17.388 17.945 1.00 76.02 353 LYS B N 1
ATOM 8180 C CA . LYS B 1 353 ? -18.619 -18.616 18.701 1.00 76.86 353 LYS B CA 1
ATOM 8181 C C . LYS B 1 353 ? -18.973 -19.981 18.122 1.00 76.80 353 LYS B C 1
ATOM 8182 O O . LYS B 1 353 ? -19.899 -20.645 18.595 1.00 76.68 353 LYS B O 1
ATOM 8188 N N . SER B 1 354 ? -18.230 -20.394 17.100 1.00 76.28 354 SER B N 1
ATOM 8189 C CA . SER B 1 354 ? -18.461 -21.678 16.451 1.00 76.14 354 SER B CA 1
ATOM 8190 C C . SER B 1 354 ? -19.905 -21.797 15.978 1.00 76.64 354 SER B C 1
ATOM 8191 O O . SER B 1 354 ? -20.370 -20.999 15.165 1.00 76.61 354 SER B O 1
ATOM 8194 N N . SER B 1 355 ? -20.609 -22.799 16.494 1.00 76.87 355 SER B N 1
ATOM 8195 C CA . SER B 1 355 ? -22.004 -23.016 16.137 1.00 77.73 355 SER B CA 1
ATOM 8196 C C . SER B 1 355 ? -22.185 -23.410 14.674 1.00 78.79 355 SER B C 1
ATOM 8197 O O . SER B 1 355 ? -23.285 -23.764 14.251 1.00 78.68 355 SER B O 1
ATOM 8200 N N . TRP B 1 356 ? -21.102 -23.346 13.905 1.00 79.95 356 TRP B N 1
ATOM 8201 C CA . TRP B 1 356 ? -21.160 -23.693 12.488 1.00 81.23 356 TRP B CA 1
ATOM 8202 C C . TRP B 1 356 ? -22.192 -23.216 11.462 1.00 80.99 356 TRP B C 1
ATOM 8203 O O . TRP B 1 356 ? -22.904 -24.025 10.863 1.00 81.50 356 TRP B O 1
ATOM 8214 N N . GLU B 1 357 ? -22.250 -21.903 11.256 1.00 80.20 357 GLU B N 1
ATOM 8215 C CA . GLU B 1 357 ? -23.175 -21.288 10.302 1.00 79.14 357 GLU B CA 1
ATOM 8216 C C . GLU B 1 357 ? -24.625 -21.344 10.777 1.00 78.18 357 GLU B C 1
ATOM 8217 O O . GLU B 1 357 ? -25.484 -20.651 10.233 1.00 78.48 357 GLU B O 1
ATOM 8223 N N . GLU B 1 358 ? -24.909 -22.164 11.784 1.00 77.18 358 GLU B N 1
ATOM 8224 C CA . GLU B 1 358 ? -26.264 -22.230 12.316 1.00 76.02 358 GLU B CA 1
ATOM 8225 C C . GLU B 1 358 ? -26.406 -20.881 13.016 1.00 74.74 358 GLU B C 1
ATOM 8226 O O . GLU B 1 358 ? -27.494 -20.454 13.401 1.00 74.47 358 GLU B O 1
ATOM 8232 N N . LYS B 1 359 ? -25.258 -20.225 13.156 1.00 73.29 359 LYS B N 1
ATOM 8233 C CA . LYS B 1 359 ? -25.126 -18.914 13.772 1.00 71.78 359 LYS B CA 1
ATOM 8234 C C . LYS B 1 359 ? -25.693 -17.861 12.827 1.00 70.51 359 LYS B C 1
ATOM 8235 O O . LYS B 1 359 ? -25.940 -16.720 13.220 1.00 70.14 359 LYS B O 1
ATOM 8241 N N . TYR B 1 360 ? -25.881 -18.249 11.571 1.00 69.07 360 TYR B N 1
ATOM 8242 C CA . TYR B 1 360 ? -26.434 -17.347 10.573 1.00 68.00 360 TYR B CA 1
ATOM 8243 C C . TYR B 1 360 ? -27.894 -17.091 10.927 1.00 67.73 360 TYR B C 1
ATOM 8244 O O . TYR B 1 360 ? -28.412 -15.992 10.728 1.00 67.62 360 TYR B O 1
ATOM 8253 N N . LYS B 1 361 ? -28.546 -18.115 11.467 1.00 67.41 361 LYS B N 1
ATOM 8254 C CA . LYS B 1 361 ? -29.942 -18.018 11.866 1.00 67.08 361 LYS B CA 1
ATOM 8255 C C . LYS B 1 361 ? -30.066 -17.255 13.180 1.00 66.64 361 LYS B C 1
ATOM 8256 O O . LYS B 1 361 ? -31.096 -16.642 13.461 1.00 66.61 361 LYS B O 1
ATOM 8262 N N . LYS B 1 362 ? -29.009 -17.300 13.985 1.00 65.83 362 LYS B N 1
ATOM 8263 C CA . LYS B 1 362 ? -29.002 -16.607 15.267 1.00 64.89 362 LYS B CA 1
ATOM 8264 C C . LYS B 1 362 ? -28.888 -15.109 15.015 1.00 64.15 362 LYS B C 1
ATOM 8265 O O . LYS B 1 362 ? -29.621 -14.311 15.601 1.00 64.18 362 LYS B O 1
ATOM 8271 N N . ILE B 1 363 ? -27.964 -14.736 14.135 1.00 63.19 363 ILE B N 1
ATOM 8272 C CA . ILE B 1 363 ? -27.756 -13.336 13.786 1.00 62.54 363 ILE B CA 1
ATOM 8273 C C . ILE B 1 363 ? -28.989 -12.813 13.055 1.00 61.89 363 ILE B C 1
ATOM 8274 O O . ILE B 1 363 ? -29.458 -11.703 13.313 1.00 61.58 363 ILE B O 1
ATOM 8279 N N . LYS B 1 364 ? -29.508 -13.625 12.140 1.00 60.97 364 LYS B N 1
ATOM 8280 C CA . LYS B 1 364 ? -30.691 -13.262 11.370 1.00 60.21 364 LYS B CA 1
ATOM 8281 C C . LYS B 1 364 ? -31.849 -12.935 12.310 1.00 59.56 364 LYS B C 1
ATOM 8282 O O . LYS B 1 364 ? -32.763 -12.189 11.954 1.00 60.78 364 LYS B O 1
ATOM 8288 N N . SER B 1 365 ? -31.799 -13.494 13.515 1.00 57.10 365 SER B N 1
ATOM 8289 C CA . SER B 1 365 ? -32.841 -13.276 14.506 1.00 55.51 365 SER B CA 1
ATOM 8290 C C . SER B 1 365 ? -32.568 -12.032 15.342 1.00 53.97 365 SER B C 1
ATOM 8291 O O . SER B 1 365 ? -33.493 -11.424 15.883 1.00 53.60 365 SER B O 1
ATOM 8294 N N . LEU B 1 366 ? -31.297 -11.659 15.447 1.00 52.59 366 LEU B N 1
ATOM 8295 C CA . LEU B 1 366 ? -30.912 -10.487 16.221 1.00 51.02 366 LEU B CA 1
ATOM 8296 C C . LEU B 1 366 ? -31.160 -9.210 15.431 1.00 49.65 366 LEU B C 1
ATOM 8297 O O . LEU B 1 366 ? -31.310 -8.128 16.005 1.00 49.27 366 LEU B O 1
ATOM 8302 N N . GLY B 1 367 ? -31.210 -9.344 14.111 1.00 48.19 367 GLY B N 1
ATOM 8303 C CA . GLY B 1 367 ? -31.425 -8.189 13.263 1.00 45.22 367 GLY B CA 1
ATOM 8304 C C . GLY B 1 367 ? -30.108 -7.478 13.050 1.00 42.99 367 GLY B C 1
ATOM 8305 O O . GLY B 1 367 ? -29.110 -7.820 13.677 1.00 43.45 367 GLY B O 1
ATOM 8306 N N . TRP B 1 368 ? -30.100 -6.491 12.164 1.00 42.01 368 TRP B N 1
ATOM 8307 C CA . TRP B 1 368 ? -28.889 -5.735 11.877 1.00 39.93 368 TRP B CA 1
ATOM 8308 C C . TRP B 1 368 ? -29.237 -4.302 11.499 1.00 39.73 368 TRP B C 1
ATOM 8309 O O . TRP B 1 368 ? -30.390 -4.001 11.200 1.00 39.82 368 TRP B O 1
ATOM 8320 N N . ASN B 1 369 ? -28.238 -3.423 11.507 1.00 38.77 369 ASN B N 1
ATOM 8321 C CA . ASN B 1 369 ? -28.456 -2.017 11.208 1.00 38.83 369 ASN B CA 1
ATOM 8322 C C . ASN B 1 369 ? -28.064 -1.520 9.817 1.00 38.13 369 ASN B C 1
ATOM 8323 O O . ASN B 1 369 ? -27.432 -0.470 9.680 1.00 36.62 369 ASN B O 1
ATOM 8328 N N . TYR B 1 370 ? -28.444 -2.263 8.781 1.00 36.80 370 TYR B N 1
ATOM 8329 C CA . TYR B 1 370 ? -28.148 -1.850 7.411 1.00 33.13 370 TYR B CA 1
ATOM 8330 C C . TYR B 1 370 ? -29.098 -2.516 6.429 1.00 31.02 370 TYR B C 1
ATOM 8331 O O . TYR B 1 370 ? -29.626 -3.597 6.700 1.00 30.28 370 TYR B O 1
ATOM 8340 N N . GLU B 1 371 ? -29.330 -1.863 5.297 1.00 28.27 371 GLU B N 1
ATOM 8341 C CA . GLU B 1 371 ? -30.210 -2.421 4.278 1.00 29.58 371 GLU B CA 1
ATOM 8342 C C . GLU B 1 371 ? -29.536 -3.603 3.583 1.00 28.74 371 GLU B C 1
ATOM 8343 O O . GLU B 1 371 ? -28.316 -3.639 3.421 1.00 28.80 371 GLU B O 1
ATOM 8349 N N . SER B 1 372 ? -30.335 -4.576 3.172 1.00 28.94 372 SER B N 1
ATOM 8350 C CA . SER B 1 372 ? -29.792 -5.748 2.499 1.00 28.92 372 SER B CA 1
ATOM 8351 C C . SER B 1 372 ? -30.805 -6.356 1.535 1.00 28.67 372 SER B C 1
ATOM 8352 O O . SER B 1 372 ? -31.973 -5.973 1.521 1.00 27.47 372 SER B O 1
ATOM 8355 N N . PHE B 1 373 ? -30.333 -7.302 0.727 1.00 28.10 373 PHE B N 1
ATOM 8356 C CA . PHE B 1 373 ? -31.180 -8.001 -0.225 1.00 27.85 373 PHE B CA 1
ATOM 8357 C C . PHE B 1 373 ? -32.171 -8.797 0.618 1.00 27.65 373 PHE B C 1
ATOM 8358 O O . PHE B 1 373 ? -31.796 -9.774 1.265 1.00 27.17 373 PHE B O 1
ATOM 8366 N N . PHE B 1 374 ? -33.427 -8.364 0.631 1.00 29.52 374 PHE B N 1
ATOM 8367 C CA . PHE B 1 374 ? -34.447 -9.038 1.422 1.00 31.78 374 PHE B CA 1
ATOM 8368 C C . PHE B 1 374 ? -33.923 -9.280 2.838 1.00 33.98 374 PHE B C 1
ATOM 8369 O O . PHE B 1 374 ? -33.361 -8.373 3.456 1.00 34.82 374 PHE B O 1
ATOM 8377 N N . SER B 1 375 ? -34.087 -10.492 3.356 1.00 35.39 375 SER B N 1
ATOM 8378 C CA . SER B 1 375 ? -33.620 -10.783 4.705 1.00 37.85 375 SER B CA 1
ATOM 8379 C C . SER B 1 375 ? -32.277 -11.512 4.757 1.00 38.98 375 SER B C 1
ATOM 8380 O O . SER B 1 375 ? -32.007 -12.267 5.696 1.00 40.54 375 SER B O 1
ATOM 8383 N N . VAL B 1 376 ? -31.433 -11.289 3.754 1.00 37.58 376 VAL B N 1
ATOM 8384 C CA . VAL B 1 376 ? -30.118 -11.919 3.734 1.00 37.51 376 VAL B CA 1
ATOM 8385 C C . VAL B 1 376 ? -29.089 -10.908 4.246 1.00 37.73 376 VAL B C 1
ATOM 8386 O O . VAL B 1 376 ? -28.576 -10.084 3.486 1.00 36.66 376 VAL B O 1
ATOM 8390 N N . TRP B 1 377 ? -28.797 -10.972 5.544 1.00 37.23 377 TRP B N 1
ATOM 8391 C CA . TRP B 1 377 ? -27.854 -10.046 6.149 1.00 36.01 377 TRP B CA 1
ATOM 8392 C C . TRP B 1 377 ? -26.450 -10.220 5.591 1.00 34.92 377 TRP B C 1
ATOM 8393 O O . TRP B 1 377 ? -25.595 -9.359 5.786 1.00 34.70 377 TRP B O 1
ATOM 8404 N N . ILE B 1 378 ? -26.217 -11.328 4.892 1.00 33.59 378 ILE B N 1
ATOM 8405 C CA . ILE B 1 378 ? -24.909 -11.603 4.305 1.00 33.69 378 ILE B CA 1
ATOM 8406 C C . ILE B 1 378 ? -24.748 -10.845 2.983 1.00 32.77 378 ILE B C 1
ATOM 8407 O O . ILE B 1 378 ? -23.732 -10.974 2.293 1.00 31.45 378 ILE B O 1
ATOM 8412 N N . MET B 1 379 ? -25.758 -10.056 2.630 1.00 31.33 379 MET B N 1
ATOM 8413 C CA . MET B 1 379 ? -25.710 -9.285 1.393 1.00 30.96 379 MET B CA 1
ATOM 8414 C C . MET B 1 379 ? -26.190 -7.846 1.583 1.00 29.64 379 MET B C 1
ATOM 8415 O O . MET B 1 379 ? -27.340 -7.512 1.293 1.00 28.98 379 MET B O 1
ATOM 8420 N N . PRO B 1 380 ? -25.305 -6.976 2.088 1.00 28.44 380 PRO B N 1
ATOM 8421 C CA . PRO B 1 380 ? -25.641 -5.570 2.313 1.00 26.91 380 PRO B CA 1
ATOM 8422 C C . PRO B 1 380 ? -25.829 -4.822 0.995 1.00 27.64 380 PRO B C 1
ATOM 8423 O O . PRO B 1 380 ? -25.015 -4.936 0.076 1.00 25.11 380 PRO B O 1
ATOM 8427 N N . ARG B 1 381 ? -26.907 -4.054 0.909 1.00 27.24 381 ARG B N 1
ATOM 8428 C CA . ARG B 1 381 ? -27.197 -3.292 -0.292 1.00 28.69 381 ARG B CA 1
ATOM 8429 C C . ARG B 1 381 ? -26.209 -2.146 -0.439 1.00 30.17 381 ARG B C 1
ATOM 8430 O O . ARG B 1 381 ? -25.774 -1.556 0.556 1.00 31.89 381 ARG B O 1
ATOM 8438 N N . LEU B 1 382 ? -25.842 -1.841 -1.679 1.00 30.56 382 LEU B N 1
ATOM 8439 C CA . LEU B 1 382 ? -24.926 -0.742 -1.957 1.00 30.00 382 LEU B CA 1
ATOM 8440 C C . LEU B 1 382 ? -25.745 0.549 -2.050 1.00 31.03 382 LEU B C 1
ATOM 8441 O O . LEU B 1 382 ? -26.940 0.515 -2.366 1.00 29.71 382 LEU B O 1
ATOM 8446 N N . ASN B 1 383 ? -25.113 1.683 -1.773 1.00 31.07 383 ASN B N 1
ATOM 8447 C CA . ASN B 1 383 ? -25.808 2.959 -1.862 1.00 33.55 383 ASN B CA 1
ATOM 8448 C C . ASN B 1 383 ? -25.708 3.408 -3.313 1.00 34.29 383 ASN B C 1
ATOM 8449 O O . ASN B 1 383 ? -24.682 3.940 -3.734 1.00 35.33 383 ASN B O 1
ATOM 8454 N N . HIS B 1 384 ? -26.770 3.208 -4.080 1.00 34.50 384 HIS B N 1
ATOM 8455 C CA . HIS B 1 384 ? -26.729 3.578 -5.488 1.00 34.69 384 HIS B CA 1
ATOM 8456 C C . HIS B 1 384 ? -26.821 5.073 -5.753 1.00 35.57 384 HIS B C 1
ATOM 8457 O O . HIS B 1 384 ? -26.642 5.519 -6.887 1.00 36.71 384 HIS B O 1
ATOM 8464 N N . ASP B 1 385 ? -27.078 5.847 -4.704 1.00 36.02 385 ASP B N 1
ATOM 8465 C CA . ASP B 1 385 ? -27.161 7.296 -4.836 1.00 36.85 385 ASP B CA 1
ATOM 8466 C C . ASP B 1 385 ? -25.776 7.912 -4.815 1.00 36.85 385 ASP B C 1
ATOM 8467 O O . ASP B 1 385 ? -25.565 8.995 -5.358 1.00 36.49 385 ASP B O 1
ATOM 8472 N N . ASN B 1 386 ? -24.836 7.216 -4.181 1.00 37.19 386 ASN B N 1
ATOM 8473 C CA . ASN B 1 386 ? -23.465 7.691 -4.070 1.00 37.36 386 ASN B CA 1
ATOM 8474 C C . ASN B 1 386 ? -22.719 7.583 -5.397 1.00 37.79 386 ASN B C 1
ATOM 8475 O O . ASN B 1 386 ? -22.563 6.490 -5.945 1.00 37.13 386 ASN B O 1
ATOM 8480 N N . PRO B 1 387 ? -22.225 8.722 -5.916 1.00 37.62 387 PRO B N 1
ATOM 8481 C CA . PRO B 1 387 ? -21.487 8.783 -7.180 1.00 37.78 387 PRO B CA 1
ATOM 8482 C C . PRO B 1 387 ? -20.280 7.856 -7.196 1.00 38.14 387 PRO B C 1
ATOM 8483 O O . PRO B 1 387 ? -19.847 7.411 -8.260 1.00 39.06 387 PRO B O 1
ATOM 8487 N N . LYS B 1 388 ? -19.734 7.577 -6.016 1.00 37.26 388 LYS B N 1
ATOM 8488 C CA . LYS B 1 388 ? -18.576 6.700 -5.911 1.00 38.10 388 LYS B CA 1
ATOM 8489 C C . LYS B 1 388 ? -18.960 5.273 -6.292 1.00 36.00 388 LYS B C 1
ATOM 8490 O O . LYS B 1 388 ? -18.264 4.616 -7.067 1.00 35.10 388 LYS B O 1
ATOM 8496 N N . VAL B 1 389 ? -20.075 4.802 -5.745 1.00 34.14 389 VAL B N 1
ATOM 8497 C CA . VAL B 1 389 ? -20.557 3.456 -6.022 1.00 32.63 389 VAL B CA 1
ATOM 8498 C C . VAL B 1 389 ? -20.861 3.280 -7.513 1.00 31.29 389 VAL B C 1
ATOM 8499 O O . VAL B 1 389 ? -20.564 2.236 -8.088 1.00 29.80 389 VAL B O 1
ATOM 8503 N N . ARG B 1 390 ? -21.428 4.306 -8.141 1.00 31.34 390 ARG B N 1
ATOM 8504 C CA . ARG B 1 390 ? -21.742 4.235 -9.569 1.00 33.16 390 ARG B CA 1
ATOM 8505 C C . ARG B 1 390 ? -20.469 4.146 -10.422 1.00 32.84 390 ARG B C 1
ATOM 8506 O O . ARG B 1 390 ? -20.429 3.415 -11.411 1.00 32.30 390 ARG B O 1
ATOM 8514 N N . GLU B 1 391 ? -19.434 4.890 -10.037 1.00 33.36 391 GLU B N 1
ATOM 8515 C CA . GLU B 1 391 ? -18.155 4.867 -10.747 1.00 33.04 391 GLU B CA 1
ATOM 8516 C C . GLU B 1 391 ? -17.553 3.478 -10.596 1.00 31.76 391 GLU B C 1
ATOM 8517 O O . GLU B 1 391 ? -16.997 2.917 -11.541 1.00 30.25 391 GLU B O 1
ATOM 8523 N N . PHE B 1 392 ? -17.649 2.943 -9.383 1.00 30.04 392 PHE B N 1
ATOM 8524 C CA . PHE B 1 392 ? -17.131 1.617 -9.078 1.00 30.35 392 PHE B CA 1
ATOM 8525 C C . PHE B 1 392 ? -17.773 0.594 -10.015 1.00 29.43 392 PHE B C 1
ATOM 8526 O O . PHE B 1 392 ? -17.095 -0.227 -10.621 1.00 29.20 392 PHE B O 1
ATOM 8534 N N . ILE B 1 393 ? -19.091 0.654 -10.132 1.00 29.17 393 ILE B N 1
ATOM 8535 C CA . ILE B 1 393 ? -19.805 -0.264 -11.007 1.00 29.14 393 ILE B CA 1
ATOM 8536 C C . ILE B 1 393 ? -19.295 -0.157 -12.449 1.00 29.00 393 ILE B C 1
ATOM 8537 O O . ILE B 1 393 ? -18.938 -1.167 -13.058 1.00 27.51 393 ILE B O 1
ATOM 8542 N N . LYS B 1 394 ? -19.252 1.060 -12.988 1.00 29.46 394 LYS B N 1
ATOM 8543 C CA . LYS B 1 394 ? -18.765 1.261 -14.357 1.00 31.12 394 LYS B CA 1
ATOM 8544 C C . LYS B 1 394 ? -17.327 0.768 -14.522 1.00 30.92 394 LYS B C 1
ATOM 8545 O O . LYS B 1 394 ? -16.974 0.211 -15.563 1.00 29.97 394 LYS B O 1
ATOM 8551 N N . ASN B 1 395 ? -16.502 0.968 -13.497 1.00 31.27 395 ASN B N 1
ATOM 8552 C CA . ASN B 1 395 ? -15.112 0.526 -13.558 1.00 31.79 395 ASN B CA 1
ATOM 8553 C C . ASN B 1 395 ? -15.003 -0.988 -13.591 1.00 29.83 395 ASN B C 1
ATOM 8554 O O . ASN B 1 395 ? -14.182 -1.538 -14.324 1.00 29.08 395 ASN B O 1
ATOM 8559 N N . VAL B 1 396 ? -15.818 -1.669 -12.795 1.00 28.23 396 VAL B N 1
ATOM 8560 C CA . VAL B 1 396 ? -15.776 -3.127 -12.801 1.00 27.93 396 VAL B CA 1
ATOM 8561 C C . VAL B 1 396 ? -16.147 -3.613 -14.193 1.00 29.20 396 VAL B C 1
ATOM 8562 O O . VAL B 1 396 ? -15.416 -4.388 -14.807 1.00 31.05 396 VAL B O 1
ATOM 8566 N N . ILE B 1 397 ? -17.277 -3.121 -14.692 1.00 27.97 397 ILE B N 1
ATOM 8567 C CA . ILE B 1 397 ? -17.782 -3.505 -16.002 1.00 27.19 397 ILE B CA 1
ATOM 8568 C C . ILE B 1 397 ? -16.781 -3.296 -17.128 1.00 28.12 397 ILE B C 1
ATOM 8569 O O . ILE B 1 397 ? -16.506 -4.213 -17.900 1.00 27.74 397 ILE B O 1
ATOM 8574 N N . LEU B 1 398 ? -16.244 -2.087 -17.229 1.00 29.68 398 LEU B N 1
ATOM 8575 C CA . LEU B 1 398 ? -15.273 -1.787 -18.272 1.00 30.29 398 LEU B CA 1
ATOM 8576 C C . LEU B 1 398 ? -14.011 -2.620 -18.094 1.00 29.99 398 LEU B C 1
ATOM 8577 O O . LEU B 1 398 ? -13.389 -3.035 -19.070 1.00 30.69 398 LEU B O 1
ATOM 8582 N N . PHE B 1 399 ? -13.645 -2.881 -16.846 1.00 29.87 399 PHE B N 1
ATOM 8583 C CA . PHE B 1 399 ? -12.465 -3.686 -16.567 1.00 30.28 399 PHE B CA 1
ATOM 8584 C C . PHE B 1 399 ? -12.576 -5.032 -17.295 1.00 30.77 399 PHE B C 1
ATOM 8585 O O . PHE B 1 399 ? -11.638 -5.465 -17.967 1.00 30.77 399 PHE B O 1
ATOM 8593 N N . TRP B 1 400 ? -13.727 -5.687 -17.168 1.00 28.98 400 TRP B N 1
ATOM 8594 C CA . TRP B 1 400 ? -13.929 -6.986 -17.811 1.00 29.06 400 TRP B CA 1
ATOM 8595 C C . TRP B 1 400 ? -14.249 -6.852 -19.295 1.00 28.73 400 TRP B C 1
ATOM 8596 O O . TRP B 1 400 ? -13.855 -7.689 -20.107 1.00 28.01 400 TRP B O 1
ATOM 8607 N N . THR B 1 401 ? -14.962 -5.791 -19.640 1.00 28.36 401 THR B N 1
ATOM 8608 C CA . THR B 1 401 ? -15.311 -5.533 -21.020 1.00 29.97 401 THR B CA 1
ATOM 8609 C C . THR B 1 401 ? -14.022 -5.390 -21.829 1.00 31.53 401 THR B C 1
ATOM 8610 O O . THR B 1 401 ? -13.941 -5.823 -22.982 1.00 28.70 401 THR B O 1
ATOM 8614 N N . ASN B 1 402 ? -13.009 -4.791 -21.208 1.00 33.36 402 ASN B N 1
ATOM 8615 C CA . ASN B 1 402 ? -11.731 -4.583 -21.873 1.00 35.75 402 ASN B CA 1
ATOM 8616 C C . ASN B 1 402 ? -10.975 -5.877 -22.130 1.00 34.22 402 ASN B C 1
ATOM 8617 O O . ASN B 1 402 ? -10.193 -5.964 -23.078 1.00 33.47 402 ASN B O 1
ATOM 8622 N N . LYS B 1 403 ? -11.211 -6.878 -21.290 1.00 32.70 403 LYS B N 1
ATOM 8623 C CA . LYS B 1 403 ? -10.552 -8.165 -21.456 1.00 33.12 403 LYS B CA 1
ATOM 8624 C C . LYS B 1 403 ? -11.131 -8.962 -22.619 1.00 32.02 403 LYS B C 1
ATOM 8625 O O . LYS B 1 403 ? -10.554 -9.963 -23.040 1.00 33.91 403 LYS B O 1
ATOM 8631 N N . GLY B 1 404 ? -12.265 -8.519 -23.148 1.00 31.66 404 GLY B N 1
ATOM 8632 C CA . GLY B 1 404 ? -12.863 -9.243 -24.256 1.00 30.26 404 GLY B CA 1
ATOM 8633 C C . GLY B 1 404 ? -14.269 -9.739 -23.974 1.00 28.50 404 GLY B C 1
ATOM 8634 O O . GLY B 1 404 ? -14.906 -10.324 -24.843 1.00 28.48 404 GLY B O 1
ATOM 8635 N N . VAL B 1 405 ? -14.746 -9.526 -22.751 1.00 26.92 405 VAL B N 1
ATOM 8636 C CA . VAL B 1 405 ? -16.100 -9.925 -22.393 1.00 25.87 405 VAL B CA 1
ATOM 8637 C C . VAL B 1 405 ? -17.002 -9.151 -23.348 1.00 25.49 405 VAL B C 1
ATOM 8638 O O . VAL B 1 405 ? -16.733 -7.978 -23.640 1.00 23.61 405 VAL B O 1
ATOM 8642 N N . ASP B 1 406 ? -18.060 -9.801 -23.833 1.00 23.55 406 ASP B N 1
ATOM 8643 C CA . ASP B 1 406 ? -18.959 -9.178 -24.801 1.00 23.11 406 ASP B CA 1
ATOM 8644 C C . ASP B 1 406 ? -20.190 -8.478 -24.237 1.00 23.63 406 ASP B C 1
ATOM 8645 O O . ASP B 1 406 ? -20.935 -7.814 -24.974 1.00 22.82 406 ASP B O 1
ATOM 8650 N N . GLY B 1 407 ? -20.416 -8.617 -22.939 1.00 22.50 407 GLY B N 1
ATOM 8651 C CA . GLY B 1 407 ? -21.569 -7.964 -22.353 1.00 20.26 407 GLY B CA 1
ATOM 8652 C C . GLY B 1 407 ? -21.781 -8.395 -20.925 1.00 19.12 407 GLY B C 1
ATOM 8653 O O . GLY B 1 407 ? -20.951 -9.112 -20.363 1.00 18.94 407 GLY B O 1
ATOM 8654 N N . PHE B 1 408 ? -22.894 -7.956 -20.346 1.00 17.18 408 PHE B N 1
ATOM 8655 C CA . PHE B 1 408 ? -23.250 -8.283 -18.971 1.00 17.46 408 PHE B CA 1
ATOM 8656 C C . PHE B 1 408 ? -24.746 -8.513 -18.769 1.00 17.25 408 PHE B C 1
ATOM 8657 O O . PHE B 1 408 ? -25.593 -7.908 -19.430 1.00 12.54 408 PHE B O 1
ATOM 8665 N N . ARG B 1 409 ? -25.044 -9.398 -17.828 1.00 17.13 409 ARG B N 1
ATOM 8666 C CA . ARG B 1 409 ? -26.401 -9.710 -17.424 1.00 17.37 409 ARG B CA 1
ATOM 8667 C C . ARG B 1 409 ? -26.392 -9.175 -15.989 1.00 18.22 409 ARG B C 1
ATOM 8668 O O . ARG B 1 409 ? -25.661 -9.690 -15.136 1.00 16.36 409 ARG B O 1
ATOM 8676 N N . MET B 1 410 ? -27.173 -8.125 -15.735 1.00 17.30 410 MET B N 1
ATOM 8677 C CA . MET B 1 410 ? -27.209 -7.506 -14.412 1.00 15.17 410 MET B CA 1
ATOM 8678 C C . MET B 1 410 ? -28.166 -8.153 -13.416 1.00 17.73 410 MET B C 1
ATOM 8679 O O . MET B 1 410 ? -29.391 -8.097 -13.583 1.00 18.03 410 MET B O 1
ATOM 8684 N N . ASP B 1 411 ? -27.590 -8.747 -12.371 1.00 17.32 411 ASP B N 1
ATOM 8685 C CA . ASP B 1 411 ? -28.334 -9.418 -11.303 1.00 18.52 411 ASP B CA 1
ATOM 8686 C C . ASP B 1 411 ? -29.153 -8.406 -10.497 1.00 19.59 411 ASP B C 1
ATOM 8687 O O . ASP B 1 411 ? -28.642 -7.357 -10.118 1.00 19.00 411 ASP B O 1
ATOM 8692 N N . VAL B 1 412 ? -30.419 -8.728 -10.246 1.00 19.50 412 VAL B N 1
ATOM 8693 C CA . VAL B 1 412 ? -31.309 -7.863 -9.484 1.00 19.96 412 VAL B CA 1
ATOM 8694 C C . VAL B 1 412 ? -31.317 -6.450 -10.049 1.00 21.02 412 VAL B C 1
ATOM 8695 O O . VAL B 1 412 ? -31.285 -5.469 -9.310 1.00 23.31 412 VAL B O 1
ATOM 8699 N N . ALA B 1 413 ? -31.354 -6.343 -11.369 1.00 21.88 413 ALA B N 1
ATOM 8700 C CA . ALA B 1 413 ? -31.371 -5.038 -12.009 1.00 21.55 413 ALA B CA 1
ATOM 8701 C C . ALA B 1 413 ? -32.592 -4.226 -11.568 1.00 22.95 413 ALA B C 1
ATOM 8702 O O . ALA B 1 413 ? -32.512 -2.998 -11.444 1.00 21.67 413 ALA B O 1
ATOM 8704 N N . HIS B 1 414 ? -33.718 -4.901 -11.335 1.00 20.52 414 HIS B N 1
ATOM 8705 C CA . HIS B 1 414 ? -34.922 -4.194 -10.919 1.00 22.66 414 HIS B CA 1
ATOM 8706 C C . HIS B 1 414 ? -34.835 -3.685 -9.476 1.00 23.02 414 HIS B C 1
ATOM 8707 O O . HIS B 1 414 ? -35.746 -3.016 -8.987 1.00 23.89 414 HIS B O 1
ATOM 8714 N N . GLY B 1 415 ? -33.732 -4.001 -8.805 1.00 23.06 415 GLY B N 1
ATOM 8715 C CA . GLY B 1 415 ? -33.533 -3.542 -7.443 1.00 22.27 415 GLY B CA 1
ATOM 8716 C C . GLY B 1 415 ? -32.588 -2.348 -7.426 1.00 21.88 415 GLY B C 1
ATOM 8717 O O . GLY B 1 415 ? -32.237 -1.842 -6.364 1.00 21.20 415 GLY B O 1
ATOM 8718 N N . VAL B 1 416 ? -32.161 -1.911 -8.610 1.00 21.52 416 VAL B N 1
ATOM 8719 C CA . VAL B 1 416 ? -31.249 -0.773 -8.742 1.00 22.26 416 VAL B CA 1
ATOM 8720 C C . VAL B 1 416 ? -31.903 0.396 -9.506 1.00 22.91 416 VAL B C 1
ATOM 8721 O O . VAL B 1 416 ? -32.651 0.183 -10.453 1.00 22.78 416 VAL B O 1
ATOM 8725 N N . PRO B 1 417 ? -31.624 1.646 -9.101 1.00 24.39 417 PRO B N 1
ATOM 8726 C CA . PRO B 1 417 ? -32.227 2.789 -9.801 1.00 24.18 417 PRO B CA 1
ATOM 8727 C C . PRO B 1 417 ? -31.938 2.759 -11.299 1.00 23.16 417 PRO B C 1
ATOM 8728 O O . PRO B 1 417 ? -30.799 2.551 -11.715 1.00 22.61 417 PRO B O 1
ATOM 8732 N N . PRO B 1 418 ? -32.974 2.954 -12.131 1.00 22.13 418 PRO B N 1
ATOM 8733 C CA . PRO B 1 418 ? -32.776 2.944 -13.581 1.00 23.01 418 PRO B CA 1
ATOM 8734 C C . PRO B 1 418 ? -31.628 3.864 -13.988 1.00 24.83 418 PRO B C 1
ATOM 8735 O O . PRO B 1 418 ? -30.854 3.550 -14.892 1.00 25.17 418 PRO B O 1
ATOM 8739 N N . GLU B 1 419 ? -31.523 5.002 -13.308 1.00 26.95 419 GLU B N 1
ATOM 8740 C CA . GLU B 1 419 ? -30.482 5.973 -13.599 1.00 27.96 419 GLU B CA 1
ATOM 8741 C C . GLU B 1 419 ? -29.085 5.369 -13.589 1.00 26.40 419 GLU B C 1
ATOM 8742 O O . GLU B 1 419 ? -28.230 5.765 -14.389 1.00 25.56 419 GLU B O 1
ATOM 8748 N N . VAL B 1 420 ? -28.850 4.412 -12.691 1.00 24.44 420 VAL B N 1
ATOM 8749 C CA . VAL B 1 420 ? -27.543 3.762 -12.625 1.00 23.86 420 VAL B CA 1
ATOM 8750 C C . VAL B 1 420 ? -27.284 3.034 -13.940 1.00 23.68 420 VAL B C 1
ATOM 8751 O O . VAL B 1 420 ? -26.196 3.108 -14.506 1.00 24.41 420 VAL B O 1
ATOM 8755 N N . TRP B 1 421 ? -28.297 2.336 -14.432 1.00 23.94 421 TRP B N 1
ATOM 8756 C CA . TRP B 1 421 ? -28.153 1.594 -15.673 1.00 23.69 421 TRP B CA 1
ATOM 8757 C C . TRP B 1 421 ? -28.038 2.530 -16.869 1.00 24.20 421 TRP B C 1
ATOM 8758 O O . TRP B 1 421 ? -27.373 2.207 -17.852 1.00 24.39 421 TRP B O 1
ATOM 8769 N N . LYS B 1 422 ? -28.680 3.691 -16.795 1.00 24.03 422 LYS B N 1
ATOM 8770 C CA . LYS B 1 422 ? -28.582 4.634 -17.898 1.00 27.18 422 LYS B CA 1
ATOM 8771 C C . LYS B 1 422 ? -27.130 5.087 -18.035 1.00 27.37 422 LYS B C 1
ATOM 8772 O O . LYS B 1 422 ? -26.594 5.148 -19.139 1.00 27.91 422 LYS B O 1
ATOM 8778 N N . GLU B 1 423 ? -26.498 5.396 -16.904 1.00 28.76 423 GLU B N 1
ATOM 8779 C CA . GLU B 1 423 ? -25.102 5.825 -16.882 1.00 28.03 423 GLU B CA 1
ATOM 8780 C C . GLU B 1 423 ? -24.197 4.731 -17.421 1.00 27.85 423 GLU B C 1
ATOM 8781 O O . GLU B 1 423 ? -23.274 5.000 -18.200 1.00 27.84 423 GLU B O 1
ATOM 8787 N N . VAL B 1 424 ? -24.459 3.498 -16.998 1.00 26.31 424 VAL B N 1
ATOM 8788 C CA . VAL B 1 424 ? -23.662 2.362 -17.444 1.00 25.52 424 VAL B CA 1
ATOM 8789 C C . VAL B 1 424 ? -23.742 2.264 -18.959 1.00 26.39 424 VAL B C 1
ATOM 8790 O O . VAL B 1 424 ? -22.725 2.115 -19.646 1.00 27.02 424 VAL B O 1
ATOM 8794 N N . ARG B 1 425 ? -24.962 2.347 -19.478 1.00 26.09 425 ARG B N 1
ATOM 8795 C CA . ARG B 1 425 ? -25.174 2.260 -20.912 1.00 26.84 425 ARG B CA 1
ATOM 8796 C C . ARG B 1 425 ? -24.366 3.325 -21.657 1.00 29.09 425 ARG B C 1
ATOM 8797 O O . ARG B 1 425 ? -23.729 3.019 -22.665 1.00 29.88 425 ARG B O 1
ATOM 8805 N N . GLU B 1 426 ? -24.380 4.567 -21.167 1.00 30.09 426 GLU B N 1
ATOM 8806 C CA . GLU B 1 426 ? -23.636 5.630 -21.837 1.00 30.88 426 GLU B CA 1
ATOM 8807 C C . GLU B 1 426 ? -22.123 5.402 -21.765 1.00 30.22 426 GLU B C 1
ATOM 8808 O O . GLU B 1 426 ? -21.392 5.780 -22.676 1.00 30.95 426 GLU B O 1
ATOM 8814 N N . ALA B 1 427 ? -21.657 4.765 -20.696 1.00 29.34 427 ALA B N 1
ATOM 8815 C CA . ALA B 1 427 ? -20.230 4.490 -20.531 1.00 30.10 427 ALA B CA 1
ATOM 8816 C C . ALA B 1 427 ? -19.735 3.297 -21.357 1.00 31.34 427 ALA B C 1
ATOM 8817 O O . ALA B 1 427 ? -18.607 3.294 -21.851 1.00 30.96 427 ALA B O 1
ATOM 8819 N N . LEU B 1 428 ? -20.592 2.293 -21.510 1.00 32.52 428 LEU B N 1
ATOM 8820 C CA . LEU B 1 428 ? -20.256 1.062 -22.228 1.00 33.77 428 LEU B CA 1
ATOM 8821 C C . LEU B 1 428 ? -19.953 1.180 -23.723 1.00 33.82 428 LEU B C 1
ATOM 8822 O O . LEU B 1 428 ? -20.668 1.858 -24.453 1.00 34.71 428 LEU B O 1
ATOM 8827 N N . PRO B 1 429 ? -18.885 0.508 -24.197 1.00 33.70 429 PRO B N 1
ATOM 8828 C CA . PRO B 1 429 ? -18.514 0.541 -25.617 1.00 34.28 429 PRO B CA 1
ATOM 8829 C C . PRO B 1 429 ? -19.694 0.031 -26.454 1.00 35.89 429 PRO B C 1
ATOM 8830 O O . PRO B 1 429 ? -20.458 -0.823 -26.002 1.00 35.67 429 PRO B O 1
ATOM 8834 N N . LYS B 1 430 ? -19.821 0.544 -27.675 1.00 36.26 430 LYS B N 1
ATOM 8835 C CA . LYS B 1 430 ? -20.927 0.196 -28.566 1.00 36.15 430 LYS B CA 1
ATOM 8836 C C . LYS B 1 430 ? -21.277 -1.271 -28.835 1.00 34.18 430 LYS B C 1
ATOM 8837 O O . LYS B 1 430 ? -22.460 -1.627 -28.821 1.00 34.31 430 LYS B O 1
ATOM 8843 N N . GLU B 1 431 ? -20.280 -2.117 -29.082 1.00 29.43 431 GLU B N 1
ATOM 8844 C CA . GLU B 1 431 ? -20.557 -3.515 -29.399 1.00 27.11 431 GLU B CA 1
ATOM 8845 C C . GLU B 1 431 ? -20.827 -4.454 -28.222 1.00 24.53 431 GLU B C 1
ATOM 8846 O O . GLU B 1 431 ? -20.882 -5.667 -28.408 1.00 21.87 431 GLU B O 1
ATOM 8852 N N . LYS B 1 432 ? -21.016 -3.898 -27.027 1.00 23.22 432 LYS B N 1
ATOM 8853 C CA . LYS B 1 432 ? -21.293 -4.707 -25.839 1.00 23.60 432 LYS B CA 1
ATOM 8854 C C . LYS B 1 432 ? -22.799 -4.830 -25.609 1.00 23.55 432 LYS B C 1
ATOM 8855 O O . LYS B 1 432 ? -23.540 -3.857 -25.751 1.00 24.54 432 LYS B O 1
ATOM 8861 N N . TYR B 1 433 ? -23.237 -6.033 -25.255 1.00 22.16 433 TYR B N 1
ATOM 8862 C CA . TYR B 1 433 ? -24.644 -6.328 -25.003 1.00 19.93 433 TYR B CA 1
ATOM 8863 C C . TYR B 1 433 ? -24.901 -6.161 -23.504 1.00 20.43 433 TYR B C 1
ATOM 8864 O O . TYR B 1 433 ? -24.175 -6.716 -22.679 1.00 17.88 433 TYR B O 1
ATOM 8873 N N . LEU B 1 434 ? -25.924 -5.381 -23.160 1.00 18.63 434 LEU B N 1
ATOM 8874 C CA . LEU B 1 434 ? -26.268 -5.124 -21.764 1.00 18.01 434 LEU B CA 1
ATOM 8875 C C . LEU B 1 434 ? -27.699 -5.535 -21.471 1.00 18.53 434 LEU B C 1
ATOM 8876 O O . LEU B 1 434 ? -28.644 -4.950 -22.005 1.00 16.14 434 LEU B O 1
ATOM 8881 N N . ILE B 1 435 ? -27.863 -6.543 -20.621 1.00 17.87 435 ILE B N 1
ATOM 8882 C CA . ILE B 1 435 ? -29.200 -6.993 -20.269 1.00 18.40 435 ILE B CA 1
ATOM 8883 C C . ILE B 1 435 ? -29.348 -7.065 -18.768 1.00 19.03 435 ILE B C 1
ATOM 8884 O O . ILE B 1 435 ? -28.365 -7.148 -18.033 1.00 19.03 435 ILE B O 1
ATOM 8889 N N . GLY B 1 436 ? -30.584 -7.015 -18.304 1.00 19.29 436 GLY B N 1
ATOM 8890 C CA . GLY B 1 436 ? -30.782 -7.066 -16.879 1.00 19.24 436 GLY B CA 1
ATOM 8891 C C . GLY B 1 436 ? -31.852 -8.034 -16.456 1.00 20.37 436 GLY B C 1
ATOM 8892 O O . GLY B 1 436 ? -32.641 -8.535 -17.279 1.00 18.96 436 GLY B O 1
ATOM 8893 N N . GLU B 1 437 ? -31.853 -8.307 -15.154 1.00 19.87 437 GLU B N 1
ATOM 8894 C CA . GLU B 1 437 ? -32.843 -9.175 -14.549 1.00 17.56 437 GLU B CA 1
ATOM 8895 C C . GLU B 1 437 ? -33.938 -8.278 -13.983 1.00 19.13 437 GLU B C 1
ATOM 8896 O O . GLU B 1 437 ? -33.757 -7.642 -12.939 1.00 18.50 437 GLU B O 1
ATOM 8902 N N . VAL B 1 438 ? -35.057 -8.208 -14.698 1.00 18.49 438 VAL B N 1
ATOM 8903 C CA . VAL B 1 438 ? -36.231 -7.444 -14.278 1.00 19.46 438 VAL B CA 1
ATOM 8904 C C . VAL B 1 438 ? -37.353 -8.447 -14.518 1.00 19.40 438 VAL B C 1
ATOM 8905 O O . VAL B 1 438 ? -37.524 -8.942 -15.632 1.00 19.10 438 VAL B O 1
ATOM 8909 N N . MET B 1 439 ? -38.107 -8.756 -13.473 1.00 18.67 439 MET B N 1
ATOM 8910 C CA . MET B 1 439 ? -39.141 -9.772 -13.573 1.00 20.19 439 MET B CA 1
ATOM 8911 C C . MET B 1 439 ? -40.541 -9.380 -13.984 1.00 21.20 439 MET B C 1
ATOM 8912 O O . MET B 1 439 ? -41.417 -10.239 -14.073 1.00 21.87 439 MET B O 1
ATOM 8917 N N . ASP B 1 440 ? -40.765 -8.097 -14.243 1.00 21.04 440 ASP B N 1
ATOM 8918 C CA . ASP B 1 440 ? -42.087 -7.654 -14.659 1.00 20.74 440 ASP B CA 1
ATOM 8919 C C . ASP B 1 440 ? -41.969 -6.619 -15.779 1.00 21.03 440 ASP B C 1
ATOM 8920 O O . ASP B 1 440 ? -40.948 -6.586 -16.471 1.00 19.58 440 ASP B O 1
ATOM 8925 N N . ASP B 1 441 ? -42.993 -5.785 -15.962 1.00 19.96 441 ASP B N 1
ATOM 8926 C CA . ASP B 1 441 ? -42.954 -4.788 -17.031 1.00 19.95 441 ASP B CA 1
ATOM 8927 C C . ASP B 1 441 ? -41.557 -4.175 -17.112 1.00 18.02 441 ASP B C 1
ATOM 8928 O O . ASP B 1 441 ? -41.035 -3.660 -16.134 1.00 17.65 441 ASP B O 1
ATOM 8933 N N . ALA B 1 442 ? -40.954 -4.234 -18.287 1.00 18.53 442 ALA B N 1
ATOM 8934 C CA . ALA B 1 442 ? -39.599 -3.732 -18.463 1.00 18.72 442 ALA B CA 1
ATOM 8935 C C . ALA B 1 442 ? -39.474 -2.359 -19.118 1.00 18.74 442 ALA B C 1
ATOM 8936 O O . ALA B 1 442 ? -38.371 -1.924 -19.451 1.00 17.89 442 ALA B O 1
ATOM 8938 N N . ARG B 1 443 ? -40.584 -1.659 -19.293 1.00 17.93 443 ARG B N 1
ATOM 8939 C CA . ARG B 1 443 ? -40.505 -0.365 -19.948 1.00 20.50 443 ARG B CA 1
ATOM 8940 C C . ARG B 1 443 ? -39.549 0.653 -19.339 1.00 20.16 443 ARG B C 1
ATOM 8941 O O . ARG B 1 443 ? -38.876 1.371 -20.071 1.00 20.79 443 ARG B O 1
ATOM 8949 N N . LEU B 1 444 ? -39.478 0.705 -18.011 1.00 20.88 444 LEU B N 1
ATOM 8950 C CA . LEU B 1 444 ? -38.599 1.643 -17.318 1.00 21.22 444 LEU B CA 1
ATOM 8951 C C . LEU B 1 444 ? -37.127 1.204 -17.321 1.00 21.00 444 LEU B C 1
ATOM 8952 O O . LEU B 1 444 ? -36.266 1.901 -16.788 1.00 19.72 444 LEU B O 1
ATOM 8957 N N . TRP B 1 445 ? -36.833 0.070 -17.950 1.00 19.89 445 TRP B N 1
ATOM 8958 C CA . TRP B 1 445 ? -35.466 -0.445 -17.959 1.00 19.47 445 TRP B CA 1
ATOM 8959 C C . TRP B 1 445 ? -34.854 -0.638 -19.334 1.00 18.72 445 TRP B C 1
ATOM 8960 O O . TRP B 1 445 ? -33.707 -1.076 -19.451 1.00 21.15 445 TRP B O 1
ATOM 8971 N N . LEU B 1 446 ? -35.608 -0.306 -20.372 1.00 17.82 446 LEU B N 1
ATOM 8972 C CA . LEU B 1 446 ? -35.136 -0.506 -21.739 1.00 17.29 446 LEU B CA 1
ATOM 8973 C C . LEU B 1 446 ? -34.754 0.758 -22.503 1.00 16.99 446 LEU B C 1
ATOM 8974 O O . LEU B 1 446 ? -34.704 1.859 -21.949 1.00 18.29 446 LEU B O 1
ATOM 8979 N N . PHE B 1 447 ? -34.474 0.567 -23.788 1.00 17.01 447 PHE B N 1
ATOM 8980 C CA . PHE B 1 447 ? -34.182 1.658 -24.716 1.00 19.69 447 PHE B CA 1
ATOM 8981 C C . PHE B 1 447 ? -32.874 2.432 -24.577 1.00 20.97 447 PHE B C 1
ATOM 8982 O O . PHE B 1 447 ? -32.012 2.352 -25.454 1.00 21.77 447 PHE B O 1
ATOM 8990 N N . ASP B 1 448 ? -32.728 3.204 -23.504 1.00 22.80 448 ASP B N 1
ATOM 8991 C CA . ASP B 1 448 ? -31.502 3.978 -23.305 1.00 23.47 448 ASP B CA 1
ATOM 8992 C C . ASP B 1 448 ? -30.732 3.431 -22.111 1.00 23.92 448 ASP B C 1
ATOM 8993 O O . ASP B 1 448 ? -29.741 4.005 -21.662 1.00 22.39 448 ASP B O 1
ATOM 8998 N N . LYS B 1 449 ? -31.210 2.297 -21.614 1.00 24.27 449 LYS B N 1
ATOM 8999 C CA . LYS B 1 449 ? -30.590 1.610 -20.494 1.00 23.75 449 LYS B CA 1
ATOM 9000 C C . LYS B 1 449 ? -30.179 0.227 -21.007 1.00 23.09 449 LYS B C 1
ATOM 9001 O O . LYS B 1 449 ? -29.171 0.105 -21.704 1.00 22.40 449 LYS B O 1
ATOM 9007 N N . PHE B 1 450 ? -30.949 -0.810 -20.688 1.00 21.45 450 PHE B N 1
ATOM 9008 C CA . PHE B 1 450 ? -30.626 -2.146 -21.185 1.00 18.74 450 PHE B CA 1
ATOM 9009 C C . PHE B 1 450 ? -31.061 -2.271 -22.653 1.00 17.91 450 PHE B C 1
ATOM 9010 O O . PHE B 1 450 ? -31.987 -1.579 -23.092 1.00 16.64 450 PHE B O 1
ATOM 9018 N N . HIS B 1 451 ? -30.383 -3.128 -23.415 1.00 15.86 451 HIS B N 1
ATOM 9019 C CA . HIS B 1 451 ? -30.763 -3.367 -24.810 1.00 16.40 451 HIS B CA 1
ATOM 9020 C C . HIS B 1 451 ? -32.034 -4.200 -24.684 1.00 16.42 451 HIS B C 1
ATOM 9021 O O . HIS B 1 451 ? -33.019 -4.000 -25.406 1.00 15.96 451 HIS B O 1
ATOM 9028 N N . GLY B 1 452 ? -31.988 -5.123 -23.731 1.00 14.07 452 GLY B N 1
ATOM 9029 C CA . GLY B 1 452 ? -33.113 -5.985 -23.443 1.00 16.24 452 GLY B CA 1
ATOM 9030 C C . GLY B 1 452 ? -32.947 -6.504 -22.029 1.00 15.61 452 GLY B C 1
ATOM 9031 O O . GLY B 1 452 ? -31.945 -6.214 -21.374 1.00 16.63 452 GLY B O 1
ATOM 9032 N N . VAL B 1 453 ? -33.920 -7.259 -21.542 1.00 14.80 453 VAL B N 1
ATOM 9033 C CA . VAL B 1 453 ? -33.816 -7.830 -20.206 1.00 16.06 453 VAL B CA 1
ATOM 9034 C C . VAL B 1 453 ? -34.286 -9.269 -20.278 1.00 16.82 453 VAL B C 1
ATOM 9035 O O . VAL B 1 453 ? -34.808 -9.697 -21.301 1.00 18.14 453 VAL B O 1
ATOM 9039 N N . MET B 1 454 ? -34.083 -10.023 -19.205 1.00 17.27 454 MET B N 1
ATOM 9040 C CA . MET B 1 454 ? -34.554 -11.398 -19.178 1.00 16.07 454 MET B CA 1
ATOM 9041 C C . MET B 1 454 ? -36.065 -11.233 -19.300 1.00 15.75 454 MET B C 1
ATOM 9042 O O . MET B 1 454 ? -36.694 -10.575 -18.473 1.00 15.56 454 MET B O 1
ATOM 9047 N N . ASN B 1 455 ? -36.640 -11.802 -20.351 1.00 16.53 455 ASN B N 1
ATOM 9048 C CA . ASN B 1 455 ? -38.072 -11.651 -20.610 1.00 15.02 455 ASN B CA 1
ATOM 9049 C C . ASN B 1 455 ? -39.000 -12.400 -19.663 1.00 13.83 455 ASN B C 1
ATOM 9050 O O . ASN B 1 455 ? -39.575 -13.429 -20.028 1.00 13.70 455 ASN B O 1
ATOM 9055 N N . TYR B 1 456 ? -39.170 -11.883 -18.451 1.00 13.85 456 TYR B N 1
ATOM 9056 C CA . TYR B 1 456 ? -40.047 -12.554 -17.502 1.00 14.94 456 TYR B CA 1
ATOM 9057 C C . TYR B 1 456 ? -41.540 -12.418 -17.802 1.00 14.19 456 TYR B C 1
ATOM 9058 O O . TYR B 1 456 ? -42.334 -13.257 -17.374 1.00 14.47 456 TYR B O 1
ATOM 9067 N N . ARG B 1 457 ? -41.935 -11.382 -18.536 1.00 15.00 457 ARG B N 1
ATOM 9068 C CA . ARG B 1 457 ? -43.355 -11.221 -18.864 1.00 15.98 457 ARG B CA 1
ATOM 9069 C C . ARG B 1 457 ? -43.732 -12.194 -19.982 1.00 16.77 457 ARG B C 1
ATOM 9070 O O . ARG B 1 457 ? -44.868 -12.656 -20.049 1.00 17.67 457 ARG B O 1
ATOM 9078 N N . LEU B 1 458 ? -42.779 -12.512 -20.855 1.00 16.61 458 LEU B N 1
ATOM 9079 C CA . LEU B 1 458 ? -43.044 -13.477 -21.914 1.00 15.99 458 LEU B CA 1
ATOM 9080 C C . LEU B 1 458 ? -43.064 -14.850 -21.232 1.00 15.86 458 LEU B C 1
ATOM 9081 O O . LEU B 1 458 ? -43.889 -15.704 -21.550 1.00 17.07 458 LEU B O 1
ATOM 9086 N N . TYR B 1 459 ? -42.151 -15.049 -20.285 1.00 15.20 459 TYR B N 1
ATOM 9087 C CA . TYR B 1 459 ? -42.075 -16.305 -19.544 1.00 16.08 459 TYR B CA 1
ATOM 9088 C C . TYR B 1 459 ? -43.409 -16.538 -18.827 1.00 16.15 459 TYR B C 1
ATOM 9089 O O . TYR B 1 459 ? -43.946 -17.642 -18.835 1.00 14.81 459 TYR B O 1
ATOM 9098 N N . ASP B 1 460 ? -43.954 -15.486 -18.222 1.00 17.76 460 ASP B N 1
ATOM 9099 C CA . ASP B 1 460 ? -45.236 -15.604 -17.530 1.00 17.54 460 ASP B CA 1
ATOM 9100 C C . ASP B 1 460 ? -46.334 -16.056 -18.498 1.00 17.19 460 ASP B C 1
ATOM 9101 O O . ASP B 1 460 ? -47.188 -16.868 -18.147 1.00 17.64 460 ASP B O 1
ATOM 9106 N N . ALA B 1 461 ? -46.308 -15.535 -19.719 1.00 16.60 461 ALA B N 1
ATOM 9107 C CA . ALA B 1 461 ? -47.313 -15.904 -20.713 1.00 16.20 461 ALA B CA 1
ATOM 9108 C C . ALA B 1 461 ? -47.110 -17.355 -21.137 1.00 15.79 461 ALA B C 1
ATOM 9109 O O . ALA B 1 461 ? -48.071 -18.110 -21.315 1.00 14.76 461 ALA B O 1
ATOM 9111 N N . ILE B 1 462 ? -45.848 -17.735 -21.303 1.00 15.69 462 ILE B N 1
ATOM 9112 C CA . ILE B 1 462 ? -45.508 -19.085 -21.707 1.00 14.63 462 ILE B CA 1
ATOM 9113 C C . ILE B 1 462 ? -45.910 -20.062 -20.617 1.00 17.17 462 ILE B C 1
ATOM 9114 O O . ILE B 1 462 ? -46.362 -21.181 -20.907 1.00 17.77 462 ILE B O 1
ATOM 9119 N N . LEU B 1 463 ? -45.749 -19.648 -19.362 1.00 16.58 463 LEU B N 1
ATOM 9120 C CA . LEU B 1 463 ? -46.125 -20.515 -18.250 1.00 18.79 463 LEU B CA 1
ATOM 9121 C C . LEU B 1 463 ? -47.629 -20.765 -18.271 1.00 19.44 463 LEU B C 1
ATOM 9122 O O . LEU B 1 463 ? -48.080 -21.901 -18.188 1.00 20.30 463 LEU B O 1
ATOM 9127 N N . ARG B 1 464 ? -48.396 -19.689 -18.386 1.00 19.47 464 ARG B N 1
ATOM 9128 C CA . ARG B 1 464 ? -49.839 -19.784 -18.389 1.00 20.33 464 ARG B CA 1
ATOM 9129 C C . ARG B 1 464 ? -50.406 -20.652 -19.498 1.00 22.16 464 ARG B C 1
ATOM 9130 O O . ARG B 1 464 ? -51.344 -21.416 -19.259 1.00 20.24 464 ARG B O 1
ATOM 9138 N N . PHE B 1 465 ? -49.834 -20.559 -20.697 1.00 21.09 465 PHE B N 1
ATOM 9139 C CA . PHE B 1 465 ? -50.326 -21.353 -21.814 1.00 20.14 465 PHE B CA 1
ATOM 9140 C C . PHE B 1 465 ? -49.680 -22.737 -21.929 1.00 20.64 465 PHE B C 1
ATOM 9141 O O . PHE B 1 465 ? -50.373 -23.749 -21.889 1.00 21.77 465 PHE B O 1
ATOM 9149 N N . PHE B 1 466 ? -48.361 -22.792 -22.079 1.00 20.45 466 PHE B N 1
ATOM 9150 C CA . PHE B 1 466 ? -47.687 -24.080 -22.214 1.00 20.62 466 PHE B CA 1
ATOM 9151 C C . PHE B 1 466 ? -47.519 -24.841 -20.907 1.00 20.42 466 PHE B C 1
ATOM 9152 O O . PHE B 1 466 ? -47.808 -26.035 -20.832 1.00 18.74 466 PHE B O 1
ATOM 9160 N N . GLY B 1 467 ? -47.041 -24.143 -19.886 1.00 21.54 467 GLY B N 1
ATOM 9161 C CA . GLY B 1 467 ? -46.785 -24.773 -18.605 1.00 22.65 467 GLY B CA 1
ATOM 9162 C C . GLY B 1 467 ? -47.973 -25.299 -17.829 1.00 25.05 467 GLY B C 1
ATOM 9163 O O . GLY B 1 467 ? -48.022 -26.480 -17.485 1.00 25.39 467 GLY B O 1
ATOM 9164 N N . TYR B 1 468 ? -48.933 -24.424 -17.555 1.00 26.14 468 TYR B N 1
ATOM 9165 C CA . TYR B 1 468 ? -50.102 -24.793 -16.779 1.00 27.63 468 TYR B CA 1
ATOM 9166 C C . TYR B 1 468 ? -51.372 -24.899 -17.595 1.00 27.22 468 TYR B C 1
ATOM 9167 O O . TYR B 1 468 ? -52.415 -25.262 -17.062 1.00 27.44 468 TYR B O 1
ATOM 9176 N N . GLU B 1 469 ? -51.285 -24.576 -18.881 1.00 27.46 469 GLU B N 1
ATOM 9177 C CA . GLU B 1 469 ? -52.437 -24.637 -19.769 1.00 27.97 469 GLU B CA 1
ATOM 9178 C C . GLU B 1 469 ? -53.680 -24.044 -19.097 1.00 28.41 469 GLU B C 1
ATOM 9179 O O . GLU B 1 469 ? -54.735 -24.688 -19.033 1.00 27.39 469 GLU B O 1
ATOM 9185 N N . GLU B 1 470 ? -53.534 -22.812 -18.605 1.00 27.94 470 GLU B N 1
ATOM 9186 C CA . GLU B 1 470 ? -54.595 -22.075 -17.914 1.00 28.97 470 GLU B CA 1
ATOM 9187 C C . GLU B 1 470 ? -55.329 -21.087 -18.815 1.00 27.60 470 GLU B C 1
ATOM 9188 O O . GLU B 1 470 ? -56.439 -20.666 -18.507 1.00 26.96 470 GLU B O 1
ATOM 9194 N N . ILE B 1 471 ? -54.687 -20.680 -19.902 1.00 25.99 471 ILE B N 1
ATOM 9195 C CA . ILE B 1 471 ? -55.301 -19.735 -20.819 1.00 23.97 471 ILE B CA 1
ATOM 9196 C C . ILE B 1 471 ? -55.371 -20.304 -22.221 1.00 25.17 471 ILE B C 1
ATOM 9197 O O . ILE B 1 471 ? -54.679 -21.272 -22.552 1.00 25.55 471 ILE B O 1
ATOM 9202 N N . THR B 1 472 ? -56.211 -19.683 -23.040 1.00 24.93 472 THR B N 1
ATOM 9203 C CA . THR B 1 472 ? -56.407 -20.089 -24.422 1.00 24.87 472 THR B CA 1
ATOM 9204 C C . THR B 1 472 ? -55.339 -19.477 -25.330 1.00 25.29 472 THR B C 1
ATOM 9205 O O . THR B 1 472 ? -54.586 -18.586 -24.921 1.00 25.19 472 THR B O 1
ATOM 9209 N N . ALA B 1 473 ? -55.281 -19.949 -26.570 1.00 24.21 473 ALA B N 1
ATOM 9210 C CA . ALA B 1 473 ? -54.313 -19.429 -27.525 1.00 24.28 473 ALA B CA 1
ATOM 9211 C C . ALA B 1 473 ? -54.547 -17.940 -27.752 1.00 24.01 473 ALA B C 1
ATOM 9212 O O . ALA B 1 473 ? -53.597 -17.157 -27.814 1.00 22.44 473 ALA B O 1
ATOM 9214 N N . GLU B 1 474 ? -55.813 -17.549 -27.878 1.00 23.85 474 GLU B N 1
ATOM 9215 C CA . GLU B 1 474 ? -56.136 -16.147 -28.100 1.00 25.27 474 GLU B CA 1
ATOM 9216 C C . GLU B 1 474 ? -55.720 -15.268 -26.927 1.00 23.37 474 GLU B C 1
ATOM 9217 O O . GLU B 1 474 ? -55.246 -14.156 -27.137 1.00 23.45 474 GLU B O 1
ATOM 9223 N N . GLU B 1 475 ? -55.871 -15.761 -25.698 1.00 23.81 475 GLU B N 1
ATOM 9224 C CA . GLU B 1 475 ? -55.473 -14.973 -24.529 1.00 23.66 475 GLU B CA 1
ATOM 9225 C C . GLU B 1 475 ? -53.952 -14.848 -24.520 1.00 22.41 475 GLU B C 1
ATOM 9226 O O . GLU B 1 475 ? -53.403 -13.823 -24.139 1.00 21.54 475 GLU B O 1
ATOM 9232 N N . PHE B 1 476 ? -53.285 -15.916 -24.939 1.00 22.64 476 PHE B N 1
ATOM 9233 C CA . PHE B 1 476 ? -51.832 -15.964 -25.003 1.00 21.78 476 PHE B CA 1
ATOM 9234 C C . PHE B 1 476 ? -51.363 -14.907 -26.004 1.00 21.64 476 PHE B C 1
ATOM 9235 O O . PHE B 1 476 ? -50.464 -14.103 -25.719 1.00 21.62 476 PHE B O 1
ATOM 9243 N N . LEU B 1 477 ? -51.998 -14.910 -27.172 1.00 21.49 477 LEU B N 1
ATOM 9244 C CA . LEU B 1 477 ? -51.689 -13.963 -28.232 1.00 21.06 477 LEU B CA 1
ATOM 9245 C C . LEU B 1 477 ? -51.780 -12.528 -27.734 1.00 21.65 477 LEU B C 1
ATOM 9246 O O . LEU B 1 477 ? -50.913 -11.702 -28.025 1.00 21.14 477 LEU B O 1
ATOM 9251 N N . ASN B 1 478 ? -52.833 -12.227 -26.982 1.00 19.58 478 ASN B N 1
ATOM 9252 C CA . ASN B 1 478 ? -52.997 -10.880 -26.473 1.00 20.12 478 ASN B CA 1
ATOM 9253 C C . ASN B 1 478 ? -51.829 -10.470 -25.580 1.00 21.01 478 ASN B C 1
ATOM 9254 O O . ASN B 1 478 ? -51.378 -9.321 -25.630 1.00 21.84 478 ASN B O 1
ATOM 9259 N N . GLU B 1 479 ? -51.342 -11.400 -24.765 1.00 20.42 479 GLU B N 1
ATOM 9260 C CA . GLU B 1 479 ? -50.213 -11.107 -23.882 1.00 23.45 479 GLU B CA 1
ATOM 9261 C C . GLU B 1 479 ? -48.945 -10.808 -24.687 1.00 22.08 479 GLU B C 1
ATOM 9262 O O . GLU B 1 479 ? -48.176 -9.908 -24.346 1.00 21.96 479 GLU B O 1
ATOM 9268 N N . LEU B 1 480 ? -48.731 -11.563 -25.757 1.00 22.12 480 LEU B N 1
ATOM 9269 C CA . LEU B 1 480 ? -47.563 -11.355 -26.605 1.00 21.98 480 LEU B CA 1
ATOM 9270 C C . LEU B 1 480 ? -47.645 -9.984 -27.265 1.00 22.36 480 LEU B C 1
ATOM 9271 O O . LEU B 1 480 ? -46.680 -9.211 -27.249 1.00 23.10 480 LEU B O 1
ATOM 9276 N N . GLU B 1 481 ? -48.802 -9.693 -27.854 1.00 20.55 481 GLU B N 1
ATOM 9277 C CA . GLU B 1 481 ? -49.013 -8.426 -28.542 1.00 19.73 481 GLU B CA 1
ATOM 9278 C C . GLU B 1 481 ? -48.847 -7.234 -27.607 1.00 17.43 481 GLU B C 1
ATOM 9279 O O . GLU B 1 481 ? -48.309 -6.205 -28.012 1.00 17.40 481 GLU B O 1
ATOM 9285 N N . LEU B 1 482 ? -49.295 -7.369 -26.362 1.00 15.26 482 LEU B N 1
ATOM 9286 C CA . LEU B 1 482 ? -49.148 -6.287 -25.388 1.00 16.87 482 LEU B CA 1
ATOM 9287 C C . LEU B 1 482 ? -47.664 -5.983 -25.168 1.00 16.83 482 LEU B C 1
ATOM 9288 O O . LEU B 1 482 ? -47.260 -4.823 -25.080 1.00 16.14 482 LEU B O 1
ATOM 9293 N N . LEU B 1 483 ? -46.860 -7.036 -25.074 1.00 16.20 483 LEU B N 1
ATOM 9294 C CA . LEU B 1 483 ? -45.425 -6.884 -24.866 1.00 16.99 483 LEU B CA 1
ATOM 9295 C C . LEU B 1 483 ? -44.825 -6.231 -26.092 1.00 17.50 483 LEU B C 1
ATOM 9296 O O . LEU B 1 483 ? -43.918 -5.413 -25.988 1.00 18.00 483 LEU B O 1
ATOM 9301 N N . SER B 1 484 ? -45.337 -6.596 -27.261 1.00 18.39 484 SER B N 1
ATOM 9302 C CA . SER B 1 484 ? -44.845 -6.008 -28.494 1.00 18.87 484 SER B CA 1
ATOM 9303 C C . SER B 1 484 ? -45.096 -4.484 -28.470 1.00 19.00 484 SER B C 1
ATOM 9304 O O . SER B 1 484 ? -44.202 -3.691 -28.782 1.00 20.08 484 SER B O 1
ATOM 9307 N N . SER B 1 485 ? -46.302 -4.074 -28.079 1.00 16.72 485 SER B N 1
ATOM 9308 C CA . SER B 1 485 ? -46.636 -2.650 -28.003 1.00 18.57 485 SER B CA 1
ATOM 9309 C C . SER B 1 485 ? -45.830 -1.938 -26.911 1.00 19.26 485 SER B C 1
ATOM 9310 O O . SER B 1 485 ? -45.386 -0.805 -27.097 1.00 18.92 485 SER B O 1
ATOM 9313 N N . TYR B 1 486 ? -45.639 -2.605 -25.775 1.00 19.28 486 TYR B N 1
ATOM 9314 C CA . TYR B 1 486 ? -44.877 -2.028 -24.663 1.00 19.35 486 TYR B CA 1
ATOM 9315 C C . TYR B 1 486 ? -43.385 -1.861 -24.932 1.00 18.58 486 TYR B C 1
ATOM 9316 O O . TYR B 1 486 ? -42.782 -0.863 -24.536 1.00 18.08 486 TYR B O 1
ATOM 9325 N N . TYR B 1 487 ? -42.792 -2.851 -25.590 1.00 18.99 487 TYR B N 1
ATOM 9326 C CA . TYR B 1 487 ? -41.352 -2.852 -25.840 1.00 19.78 487 TYR B CA 1
ATOM 9327 C C . TYR B 1 487 ? -40.915 -2.365 -27.216 1.00 19.92 487 TYR B C 1
ATOM 9328 O O . TYR B 1 487 ? -39.745 -2.024 -27.414 1.00 19.56 487 TYR B O 1
ATOM 9337 N N . GLY B 1 488 ? -41.844 -2.341 -28.166 1.00 20.61 488 GLY B N 1
ATOM 9338 C CA . GLY B 1 488 ? -41.504 -1.887 -29.501 1.00 19.41 488 GLY B CA 1
ATOM 9339 C C . GLY B 1 488 ? -40.263 -2.589 -30.023 1.00 21.60 488 GLY B C 1
ATOM 9340 O O . GLY B 1 488 ? -40.121 -3.801 -29.860 1.00 19.99 488 GLY B O 1
ATOM 9341 N N . PRO B 1 489 ? -39.326 -1.846 -30.629 1.00 21.25 489 PRO B N 1
ATOM 9342 C CA . PRO B 1 489 ? -38.093 -2.413 -31.180 1.00 20.85 489 PRO B CA 1
ATOM 9343 C C . PRO B 1 489 ? -37.231 -3.185 -30.178 1.00 19.54 489 PRO B C 1
ATOM 9344 O O . PRO B 1 489 ? -36.533 -4.118 -30.556 1.00 20.40 489 PRO B O 1
ATOM 9348 N N . ALA B 1 490 ? -37.281 -2.803 -28.906 1.00 20.48 490 ALA B N 1
ATOM 9349 C CA . ALA B 1 490 ? -36.503 -3.485 -27.867 1.00 18.61 490 ALA B CA 1
ATOM 9350 C C . ALA B 1 490 ? -36.952 -4.937 -27.714 1.00 18.93 490 ALA B C 1
ATOM 9351 O O . ALA B 1 490 ? -36.234 -5.782 -27.166 1.00 19.33 490 ALA B O 1
ATOM 9353 N N . GLU B 1 491 ? -38.151 -5.224 -28.196 1.00 18.18 491 GLU B N 1
ATOM 9354 C CA . GLU B 1 491 ? -38.688 -6.574 -28.106 1.00 19.96 491 GLU B CA 1
ATOM 9355 C C . GLU B 1 491 ? -37.753 -7.598 -28.759 1.00 19.63 491 GLU B C 1
ATOM 9356 O O . GLU B 1 491 ? -37.658 -8.739 -28.305 1.00 19.64 491 GLU B O 1
ATOM 9362 N N . TYR B 1 492 ? -37.056 -7.176 -29.813 1.00 18.59 492 TYR B N 1
ATOM 9363 C CA . TYR B 1 492 ? -36.139 -8.047 -30.545 1.00 18.60 492 TYR B CA 1
ATOM 9364 C C . TYR B 1 492 ? -34.799 -8.269 -29.844 1.00 16.85 492 TYR B C 1
ATOM 9365 O O . TYR B 1 492 ? -34.020 -9.135 -30.240 1.00 15.64 492 TYR B O 1
ATOM 9374 N N . LEU B 1 493 ? -34.534 -7.488 -28.804 1.00 15.36 493 LEU B N 1
ATOM 9375 C CA . LEU B 1 493 ? -33.282 -7.606 -28.073 1.00 15.19 493 LEU B CA 1
ATOM 9376 C C . LEU B 1 493 ? -33.460 -8.309 -26.728 1.00 15.36 493 LEU B C 1
ATOM 9377 O O . LEU B 1 493 ? -32.496 -8.515 -25.991 1.00 13.90 493 LEU B O 1
ATOM 9382 N N . MET B 1 494 ? -34.695 -8.693 -26.421 1.00 15.45 494 MET B N 1
ATOM 9383 C CA . MET B 1 494 ? -34.986 -9.361 -25.164 1.00 14.01 494 MET B CA 1
ATOM 9384 C C . MET B 1 494 ? -34.291 -10.718 -25.091 1.00 15.68 494 MET B C 1
ATOM 9385 O O . MET B 1 494 ? -34.014 -11.350 -26.113 1.00 15.22 494 MET B O 1
ATOM 9390 N N . TYR B 1 495 ? -34.000 -11.152 -23.872 1.00 15.80 495 TYR B N 1
ATOM 9391 C CA . TYR B 1 495 ? -33.348 -12.433 -23.636 1.00 17.11 495 TYR B CA 1
ATOM 9392 C C . TYR B 1 495 ? -34.462 -13.420 -23.274 1.00 18.15 495 TYR B C 1
ATOM 9393 O O . TYR B 1 495 ? -34.908 -13.462 -22.129 1.00 19.34 495 TYR B O 1
ATOM 9402 N N . ASN B 1 496 ? -34.915 -14.197 -24.255 1.00 16.47 496 ASN B N 1
ATOM 9403 C CA . ASN B 1 496 ? -36.001 -15.148 -24.043 1.00 15.88 496 ASN B CA 1
ATOM 9404 C C . ASN B 1 496 ? -35.550 -16.512 -23.499 1.00 16.87 496 ASN B C 1
ATOM 9405 O O . ASN B 1 496 ? -34.496 -17.035 -23.878 1.00 16.33 496 ASN B O 1
ATOM 9410 N N . PHE B 1 497 ? -36.363 -17.093 -22.620 1.00 15.53 497 PHE B N 1
ATOM 9411 C CA . PHE B 1 497 ? -36.025 -18.381 -22.011 1.00 15.48 497 PHE B CA 1
ATOM 9412 C C . PHE B 1 497 ? -37.242 -19.211 -21.600 1.00 14.87 497 PHE B C 1
ATOM 9413 O O . PHE B 1 497 ? -38.328 -18.672 -21.359 1.00 13.22 497 PHE B O 1
ATOM 9421 N N . LEU B 1 498 ? -37.052 -20.526 -21.535 1.00 14.38 498 LEU B N 1
ATOM 9422 C CA . LEU B 1 498 ? -38.099 -21.442 -21.081 1.00 14.03 498 LEU B CA 1
ATOM 9423 C C . LEU B 1 498 ? -37.743 -21.783 -19.632 1.00 15.72 498 LEU B C 1
ATOM 9424 O O . LEU B 1 498 ? -38.587 -22.238 -18.858 1.00 16.70 498 LEU B O 1
ATOM 9429 N N . ASP B 1 499 ? -36.474 -21.571 -19.283 1.00 16.87 499 ASP B N 1
ATOM 9430 C CA . ASP B 1 499 ? -35.988 -21.802 -17.927 1.00 18.45 499 ASP B CA 1
ATOM 9431 C C . ASP B 1 499 ? -34.591 -21.225 -17.737 1.00 18.48 499 ASP B C 1
ATOM 9432 O O . ASP B 1 499 ? -33.954 -20.770 -18.692 1.00 17.19 499 ASP B O 1
ATOM 9437 N N . ASN B 1 500 ? -34.139 -21.206 -16.491 1.00 19.00 500 ASN B N 1
ATOM 9438 C CA . ASN B 1 500 ? -32.828 -20.675 -16.157 1.00 19.04 500 ASN B CA 1
ATOM 9439 C C . ASN B 1 500 ? -32.463 -21.127 -14.755 1.00 19.68 500 ASN B C 1
ATOM 9440 O O . ASN B 1 500 ? -33.184 -21.914 -14.158 1.00 18.59 500 ASN B O 1
ATOM 9445 N N . HIS B 1 501 ? -31.353 -20.628 -14.221 1.00 21.55 501 HIS B N 1
ATOM 9446 C CA . HIS B 1 501 ? -30.920 -21.049 -12.890 1.00 22.76 501 HIS B CA 1
ATOM 9447 C C . HIS B 1 501 ? -31.832 -20.669 -11.725 1.00 21.50 501 HIS B C 1
ATOM 9448 O O . HIS B 1 501 ? -31.647 -21.167 -10.621 1.00 22.97 501 HIS B O 1
ATOM 9455 N N . ASP B 1 502 ? -32.815 -19.812 -11.961 1.00 21.18 502 ASP B N 1
ATOM 9456 C CA . ASP B 1 502 ? -33.723 -19.391 -10.891 1.00 22.38 502 ASP B CA 1
ATOM 9457 C C . ASP B 1 502 ? -35.115 -20.002 -10.887 1.00 21.52 502 ASP B C 1
ATOM 9458 O O . ASP B 1 502 ? -35.882 -19.770 -9.962 1.00 22.60 502 ASP B O 1
ATOM 9463 N N . VAL B 1 503 ? -35.453 -20.777 -11.910 1.00 21.38 503 VAL B N 1
ATOM 9464 C CA . VAL B 1 503 ? -36.780 -21.385 -11.973 1.00 20.14 503 VAL B CA 1
ATOM 9465 C C . VAL B 1 503 ? -36.678 -22.876 -12.233 1.00 20.90 503 VAL B C 1
ATOM 9466 O O . VAL B 1 503 ? -35.593 -23.400 -12.511 1.00 19.74 503 VAL B O 1
ATOM 9470 N N . GLU B 1 504 ? -37.817 -23.553 -12.143 1.00 20.37 504 GLU B N 1
ATOM 9471 C CA . GLU B 1 504 ? -37.867 -24.985 -12.390 1.00 21.38 504 GLU B CA 1
ATOM 9472 C C . GLU B 1 504 ? -37.560 -25.228 -13.868 1.00 19.00 504 GLU B C 1
ATOM 9473 O O . GLU B 1 504 ? -37.873 -24.390 -14.711 1.00 16.24 504 GLU B O 1
ATOM 9479 N N . ARG B 1 505 ? -36.928 -26.358 -14.176 1.00 17.64 505 ARG B N 1
ATOM 9480 C CA . ARG B 1 505 ? -36.638 -26.706 -15.565 1.00 16.57 505 ARG B CA 1
ATOM 9481 C C . ARG B 1 505 ? -38.015 -26.806 -16.204 1.00 15.44 505 ARG B C 1
ATOM 9482 O O . ARG B 1 505 ? -38.933 -27.336 -15.593 1.00 15.65 505 ARG B O 1
ATOM 9490 N N . PHE B 1 506 ? -38.170 -26.289 -17.417 1.00 15.41 506 PHE B N 1
ATOM 9491 C CA . PHE B 1 506 ? -39.472 -26.324 -18.059 1.00 15.04 506 PHE B CA 1
ATOM 9492 C C . PHE B 1 506 ? -39.934 -27.757 -18.280 1.00 15.84 506 PHE B C 1
ATOM 9493 O O . PHE B 1 506 ? -41.129 -28.035 -18.224 1.00 15.12 506 PHE B O 1
ATOM 9501 N N . LEU B 1 507 ? -38.988 -28.667 -18.510 1.00 15.09 507 LEU B N 1
ATOM 9502 C CA . LEU B 1 507 ? -39.337 -30.070 -18.707 1.00 16.95 507 LEU B CA 1
ATOM 9503 C C . LEU B 1 507 ? -40.034 -30.640 -17.470 1.00 16.94 507 LEU B C 1
ATOM 9504 O O . LEU B 1 507 ? -40.927 -31.484 -17.592 1.00 18.52 507 LEU B O 1
ATOM 9509 N N . ASP B 1 508 ? -39.637 -30.185 -16.284 1.00 17.43 508 ASP B N 1
ATOM 9510 C CA . ASP B 1 508 ? -40.259 -30.680 -15.058 1.00 19.62 508 ASP B CA 1
ATOM 9511 C C . ASP B 1 508 ? -41.640 -30.086 -14.859 1.00 19.87 508 ASP B C 1
ATOM 9512 O O . ASP B 1 508 ? -42.497 -30.701 -14.237 1.00 21.52 508 ASP B O 1
ATOM 9517 N N . ILE B 1 509 ? -41.859 -28.887 -15.386 1.00 20.09 509 ILE B N 1
ATOM 9518 C CA . ILE B 1 509 ? -43.161 -28.261 -15.247 1.00 19.23 509 ILE B CA 1
ATOM 9519 C C . ILE B 1 509 ? -44.192 -28.975 -16.122 1.00 19.10 509 ILE B C 1
ATOM 9520 O O . ILE B 1 509 ? -45.251 -29.358 -15.637 1.00 18.44 509 ILE B O 1
ATOM 9525 N N . VAL B 1 510 ? -43.888 -29.174 -17.400 1.00 17.40 510 VAL B N 1
ATOM 9526 C CA . VAL B 1 510 ? -44.854 -29.836 -18.270 1.00 19.57 510 VAL B CA 1
ATOM 9527 C C . VAL B 1 510 ? -44.831 -31.368 -18.209 1.00 20.11 510 VAL B C 1
ATOM 9528 O O . VAL B 1 510 ? -45.782 -32.016 -18.644 1.00 21.41 510 VAL B O 1
ATOM 9532 N N . GLY B 1 511 ? -43.758 -31.941 -17.668 1.00 20.65 511 GLY B N 1
ATOM 9533 C CA . GLY B 1 511 ? -43.655 -33.389 -17.567 1.00 21.24 511 GLY B CA 1
ATOM 9534 C C . GLY B 1 511 ? -43.430 -34.077 -18.905 1.00 23.11 511 GLY B C 1
ATOM 9535 O O . GLY B 1 511 ? -42.404 -34.717 -19.111 1.00 22.60 511 GLY B O 1
ATOM 9536 N N . ASP B 1 512 ? -44.393 -33.945 -19.814 1.00 24.39 512 ASP B N 1
ATOM 9537 C CA . ASP B 1 512 ? -44.311 -34.545 -21.143 1.00 24.44 512 ASP B CA 1
ATOM 9538 C C . ASP B 1 512 ? -43.172 -33.971 -21.978 1.00 23.74 512 ASP B C 1
ATOM 9539 O O . ASP B 1 512 ? -43.116 -32.763 -22.225 1.00 22.99 512 ASP B O 1
ATOM 9544 N N . LYS B 1 513 ? -42.272 -34.836 -22.426 1.00 21.10 513 LYS B N 1
ATOM 9545 C CA . LYS B 1 513 ? -41.183 -34.387 -23.267 1.00 21.38 513 LYS B CA 1
ATOM 9546 C C . LYS B 1 513 ? -41.751 -33.881 -24.595 1.00 20.61 513 LYS B C 1
ATOM 9547 O O . LYS B 1 513 ? -41.154 -33.021 -25.249 1.00 18.53 513 LYS B O 1
ATOM 9553 N N . ARG B 1 514 ? -42.915 -34.394 -24.985 1.00 19.49 514 ARG B N 1
ATOM 9554 C CA . ARG B 1 514 ? -43.519 -33.945 -26.235 1.00 23.10 514 ARG B CA 1
ATOM 9555 C C . ARG B 1 514 ? -44.051 -32.517 -26.090 1.00 22.17 514 ARG B C 1
ATOM 9556 O O . ARG B 1 514 ? -44.103 -31.769 -27.066 1.00 23.17 514 ARG B O 1
ATOM 9564 N N . LYS B 1 515 ? -44.445 -32.138 -24.878 1.00 20.95 515 LYS B N 1
ATOM 9565 C CA . LYS B 1 515 ? -44.949 -30.787 -24.652 1.00 21.42 515 LYS B CA 1
ATOM 9566 C C . LYS B 1 515 ? -43.778 -29.802 -24.641 1.00 20.97 515 LYS B C 1
ATOM 9567 O O . LYS B 1 515 ? -43.877 -28.703 -25.196 1.00 20.08 515 LYS B O 1
ATOM 9573 N N . TYR B 1 516 ? -42.674 -30.214 -24.017 1.00 19.06 516 TYR B N 1
ATOM 9574 C CA . TYR B 1 516 ? -41.472 -29.401 -23.947 1.00 18.49 516 TYR B CA 1
ATOM 9575 C C . TYR B 1 516 ? -41.086 -29.001 -25.363 1.00 19.31 516 TYR B C 1
ATOM 9576 O O . TYR B 1 516 ? -40.803 -27.839 -25.639 1.00 18.42 516 TYR B O 1
ATOM 9585 N N . VAL B 1 517 ? -41.079 -29.981 -26.260 1.00 19.84 517 VAL B N 1
ATOM 9586 C CA . VAL B 1 517 ? -40.727 -29.746 -27.655 1.00 19.63 517 VAL B CA 1
ATOM 9587 C C . VAL B 1 517 ? -41.585 -28.648 -28.295 1.00 18.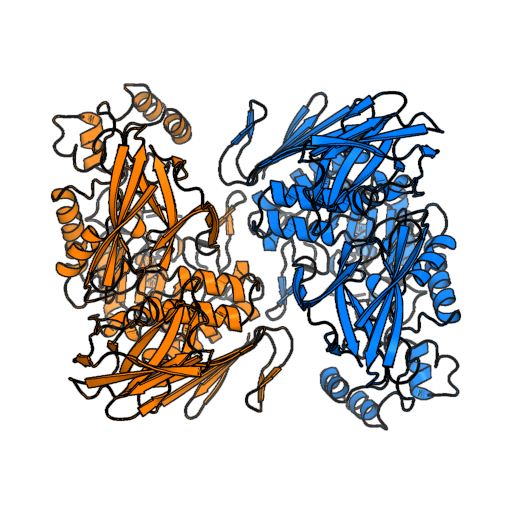19 517 VAL B C 1
ATOM 9588 O O . VAL B 1 517 ? -41.072 -27.799 -29.020 1.00 18.51 517 VAL B O 1
ATOM 9592 N N . CYS B 1 518 ? -42.886 -28.659 -28.026 1.00 17.50 518 CYS B N 1
ATOM 9593 C CA . CYS B 1 518 ? -43.766 -27.634 -28.579 1.00 15.43 518 CYS B CA 1
ATOM 9594 C C . CYS B 1 518 ? -43.398 -26.249 -28.053 1.00 16.02 518 CYS B C 1
ATOM 9595 O O . CYS B 1 518 ? -43.479 -25.251 -28.788 1.00 16.63 518 CYS B O 1
ATOM 9598 N N . ALA B 1 519 ? -42.987 -26.185 -26.785 1.00 14.87 519 ALA B N 1
ATOM 9599 C CA . ALA B 1 519 ? -42.601 -24.918 -26.170 1.00 14.29 519 ALA B CA 1
ATOM 9600 C C . ALA B 1 519 ? -41.290 -24.439 -26.787 1.00 15.84 519 ALA B C 1
ATOM 9601 O O . ALA B 1 519 ? -41.127 -23.249 -27.077 1.00 17.77 519 ALA B O 1
ATOM 9603 N N . LEU B 1 520 ? -40.364 -25.370 -27.004 1.00 14.79 520 LEU B N 1
ATOM 9604 C CA . LEU B 1 520 ? -39.071 -25.032 -27.587 1.00 16.04 520 LEU B CA 1
ATOM 9605 C C . LEU B 1 520 ? -39.266 -24.463 -28.990 1.00 16.19 520 LEU B C 1
ATOM 9606 O O . LEU B 1 520 ? -38.609 -23.487 -29.370 1.00 15.75 520 LEU B O 1
ATOM 9611 N N . VAL B 1 521 ? -40.169 -25.070 -29.756 1.00 15.33 521 VAL B N 1
ATOM 9612 C CA . VAL B 1 521 ? -40.454 -24.593 -31.106 1.00 14.25 521 VAL B CA 1
ATOM 9613 C C . VAL B 1 521 ? -40.885 -23.128 -31.032 1.00 13.96 521 VAL B C 1
ATOM 9614 O O . VAL B 1 521 ? -40.460 -22.291 -31.840 1.00 12.65 521 VAL B O 1
ATOM 9618 N N . PHE B 1 522 ? -41.722 -22.811 -30.053 1.00 14.27 522 PHE B N 1
ATOM 9619 C CA . PHE B 1 522 ? -42.170 -21.438 -29.917 1.00 15.84 522 PHE B CA 1
ATOM 9620 C C . PHE B 1 522 ? -40.990 -20.535 -29.582 1.00 16.67 522 PHE B C 1
ATOM 9621 O O . PHE B 1 522 ? -40.830 -19.462 -30.167 1.00 16.90 522 PHE B O 1
ATOM 9629 N N . LEU B 1 523 ? -40.170 -20.973 -28.631 1.00 17.16 523 LEU B N 1
ATOM 9630 C CA . LEU B 1 523 ? -39.018 -20.186 -28.212 1.00 18.66 523 LEU B CA 1
ATOM 9631 C C . LEU B 1 523 ? -38.082 -19.878 -29.369 1.00 17.98 523 LEU B C 1
ATOM 9632 O O . LEU B 1 523 ? -37.714 -18.730 -29.591 1.00 18.83 523 LEU B O 1
ATOM 9637 N N . MET B 1 524 ? -37.711 -20.908 -30.116 1.00 18.68 524 MET B N 1
ATOM 9638 C CA . MET B 1 524 ? -36.773 -20.752 -31.224 1.00 17.95 524 MET B CA 1
ATOM 9639 C C . MET B 1 524 ? -37.270 -20.017 -32.460 1.00 16.27 524 MET B C 1
ATOM 9640 O O . MET B 1 524 ? -36.468 -19.671 -33.326 1.00 15.99 524 MET B O 1
ATOM 9645 N N . THR B 1 525 ? -38.572 -19.762 -32.544 1.00 15.92 525 THR B N 1
ATOM 9646 C CA . THR B 1 525 ? -39.124 -19.095 -33.720 1.00 15.97 525 THR B CA 1
ATOM 9647 C C . THR B 1 525 ? -39.798 -17.757 -33.434 1.00 17.98 525 THR B C 1
ATOM 9648 O O . THR B 1 525 ? -40.409 -17.166 -34.322 1.00 18.10 525 THR B O 1
ATOM 9652 N N . TYR B 1 526 ? -39.697 -17.278 -32.202 1.00 17.11 526 TYR B N 1
ATOM 9653 C CA . TYR B 1 526 ? -40.343 -16.026 -31.851 1.00 16.91 526 TYR B CA 1
ATOM 9654 C C . TYR B 1 526 ? -39.389 -14.826 -31.854 1.00 18.20 526 TYR B C 1
ATOM 9655 O O . TYR B 1 526 ? -38.163 -14.979 -31.954 1.00 17.26 526 TYR B O 1
ATOM 9664 N N . LYS B 1 527 ? -39.968 -13.630 -31.772 1.00 18.28 527 LYS B N 1
ATOM 9665 C CA . LYS B 1 527 ? -39.192 -12.399 -31.738 1.00 17.47 527 LYS B CA 1
ATOM 9666 C C . LYS B 1 527 ? -38.445 -12.369 -30.412 1.00 18.42 527 LYS B C 1
ATOM 9667 O O . LYS B 1 527 ? -39.026 -12.634 -29.351 1.00 17.57 527 LYS B O 1
ATOM 9673 N N . GLY B 1 528 ? -37.154 -12.055 -30.474 1.00 17.20 528 GLY B N 1
ATOM 9674 C CA . GLY B 1 528 ? -36.354 -12.026 -29.270 1.00 16.19 528 GLY B CA 1
ATOM 9675 C C . GLY B 1 528 ? -35.279 -13.093 -29.335 1.00 17.92 528 GLY B C 1
ATOM 9676 O O . GLY B 1 528 ? -35.385 -14.060 -30.098 1.00 16.48 528 GLY B O 1
ATOM 9677 N N . ILE B 1 529 ? -34.244 -12.922 -28.521 1.00 17.32 529 ILE B N 1
ATOM 9678 C CA . ILE B 1 529 ? -33.122 -13.852 -28.502 1.00 17.43 529 ILE B CA 1
ATOM 9679 C C . ILE B 1 529 ? -33.397 -15.104 -27.670 1.00 17.37 529 ILE B C 1
ATOM 9680 O O . ILE B 1 529 ? -33.635 -15.033 -26.461 1.00 16.14 529 ILE B O 1
ATOM 9685 N N . PRO B 1 530 ? -33.377 -16.275 -28.320 1.00 17.17 530 PRO B N 1
ATOM 9686 C CA . PRO B 1 530 ? -33.622 -17.539 -27.628 1.00 16.85 530 PRO B CA 1
ATOM 9687 C C . PRO B 1 530 ? -32.411 -17.932 -26.802 1.00 17.71 530 PRO B C 1
ATOM 9688 O O . PRO B 1 530 ? -31.288 -17.535 -27.109 1.00 16.30 530 PRO B O 1
ATOM 9692 N N . SER B 1 531 ? -32.643 -18.703 -25.749 1.00 18.65 531 SER B N 1
ATOM 9693 C CA . SER B 1 531 ? -31.556 -19.163 -24.897 1.00 19.85 531 SER B CA 1
ATOM 9694 C C . SER B 1 531 ? -31.935 -20.503 -24.306 1.00 20.12 531 SER B C 1
ATOM 9695 O O . SER B 1 531 ? -33.119 -20.819 -24.169 1.00 20.19 531 SER B O 1
ATOM 9698 N N . LEU B 1 532 ? -30.917 -21.285 -23.962 1.00 18.88 532 LEU B N 1
ATOM 9699 C CA . LEU B 1 532 ? -31.102 -22.600 -23.364 1.00 17.44 532 LEU B CA 1
ATOM 9700 C C . LEU B 1 532 ? -30.315 -22.654 -22.059 1.00 16.45 532 LEU B C 1
ATOM 9701 O O . LEU B 1 532 ? -29.262 -22.030 -21.944 1.00 16.11 532 LEU B O 1
ATOM 9706 N N . PHE B 1 533 ? -30.831 -23.381 -21.074 1.00 15.68 533 PHE B N 1
ATOM 9707 C CA . PHE B 1 533 ? -30.130 -23.539 -19.801 1.00 14.93 533 PHE B CA 1
ATOM 9708 C C . PHE B 1 533 ? -29.376 -24.871 -19.975 1.00 16.68 533 PHE B C 1
ATOM 9709 O O . PHE B 1 533 ? -29.962 -25.856 -20.452 1.00 16.15 533 PHE B O 1
ATOM 9717 N N . TYR B 1 534 ? -28.091 -24.902 -19.612 1.00 13.59 534 TYR B N 1
ATOM 9718 C CA . TYR B 1 534 ? -27.278 -26.106 -19.807 1.00 14.09 534 TYR B CA 1
ATOM 9719 C C . TYR B 1 534 ? -28.015 -27.381 -19.396 1.00 15.26 534 TYR B C 1
ATOM 9720 O O . TYR B 1 534 ? -28.570 -27.475 -18.299 1.00 13.29 534 TYR B O 1
ATOM 9729 N N . GLY B 1 535 ? -28.016 -28.360 -20.296 1.00 14.31 535 GLY B N 1
ATOM 9730 C CA . GLY B 1 535 ? -28.686 -29.609 -20.022 1.00 15.33 535 GLY B CA 1
ATOM 9731 C C . GLY B 1 535 ? -30.024 -29.710 -20.738 1.00 17.60 535 GLY B C 1
ATOM 9732 O O . GLY B 1 535 ? -30.489 -30.813 -21.041 1.00 16.58 535 GLY B O 1
ATOM 9733 N N . ASP B 1 536 ? -30.653 -28.570 -21.017 1.00 18.47 536 ASP B N 1
ATOM 9734 C CA . ASP B 1 536 ? -31.942 -28.608 -21.695 1.00 19.46 536 ASP B CA 1
ATOM 9735 C C . ASP B 1 536 ? -31.839 -29.368 -23.020 1.00 20.01 536 ASP B C 1
ATOM 9736 O O . ASP B 1 536 ? -32.820 -29.969 -23.468 1.00 19.49 536 ASP B O 1
ATOM 9741 N N . GLU B 1 537 ? -30.652 -29.354 -23.633 1.00 17.91 537 GLU B N 1
ATOM 9742 C CA . GLU B 1 537 ? -30.462 -30.030 -24.913 1.00 20.32 537 GLU B CA 1
ATOM 9743 C C . GLU B 1 537 ? -30.440 -31.553 -24.805 1.00 21.14 537 GLU B C 1
ATOM 9744 O O . GLU B 1 537 ? -30.528 -32.235 -25.824 1.00 20.80 537 GLU B O 1
ATOM 9750 N N . ILE B 1 538 ? -30.327 -32.087 -23.586 1.00 21.78 538 ILE B N 1
ATOM 9751 C CA . ILE B 1 538 ? -30.327 -33.541 -23.397 1.00 21.52 538 ILE B CA 1
ATOM 9752 C C . ILE B 1 538 ? -31.481 -34.034 -22.533 1.00 20.90 538 ILE B C 1
ATOM 9753 O O . ILE B 1 538 ? -31.562 -35.226 -22.240 1.00 20.80 538 ILE B O 1
ATOM 9758 N N . GLY B 1 539 ? -32.371 -33.127 -22.131 1.00 21.14 539 GLY B N 1
ATOM 9759 C CA . GLY B 1 539 ? -33.503 -33.511 -21.300 1.00 19.61 539 GLY B CA 1
ATOM 9760 C C . GLY B 1 539 ? -33.159 -33.590 -19.818 1.00 20.79 539 GLY B C 1
ATOM 9761 O O . GLY B 1 539 ? -33.738 -34.390 -19.075 1.00 20.14 539 GLY B O 1
ATOM 9762 N N . LEU B 1 540 ? -32.223 -32.754 -19.381 1.00 20.90 540 LEU B N 1
ATOM 9763 C CA . LEU B 1 540 ? -31.788 -32.744 -17.988 1.00 20.74 540 LEU B CA 1
ATOM 9764 C C . LEU B 1 540 ? -32.900 -32.252 -17.072 1.00 21.39 540 LEU B C 1
ATOM 9765 O O . LEU B 1 540 ? -33.496 -31.207 -17.325 1.00 21.34 540 LEU B O 1
ATOM 9770 N N . ARG B 1 541 ? -33.170 -33.002 -16.005 1.00 21.01 541 ARG B N 1
ATOM 9771 C CA . ARG B 1 541 ? -34.220 -32.643 -15.051 1.00 20.92 541 ARG B CA 1
ATOM 9772 C C . ARG B 1 541 ? -33.643 -32.229 -13.702 1.00 22.04 541 ARG B C 1
ATOM 9773 O O . ARG B 1 541 ? -32.475 -32.486 -13.398 1.00 20.91 541 ARG B O 1
ATOM 9781 N N . GLY B 1 542 ? -34.479 -31.596 -12.891 1.00 21.39 542 GLY B N 1
ATOM 9782 C CA . GLY B 1 542 ? -34.047 -31.177 -11.575 1.00 22.61 542 GLY B CA 1
ATOM 9783 C C . GLY B 1 542 ? -33.698 -32.354 -10.684 1.00 24.62 542 GLY B C 1
ATOM 9784 O O . GLY B 1 542 ? -33.985 -33.507 -11.012 1.00 22.46 542 GLY B O 1
ATOM 9785 N N . ILE B 1 543 ? -33.070 -32.062 -9.548 1.00 26.78 543 ILE B N 1
ATOM 9786 C CA . ILE B 1 543 ? -32.685 -33.096 -8.601 1.00 28.86 543 ILE B CA 1
ATOM 9787 C C . ILE B 1 543 ? -33.173 -32.747 -7.205 1.00 29.07 543 ILE B C 1
ATOM 9788 O O . ILE B 1 543 ? -33.375 -31.579 -6.876 1.00 28.28 543 ILE B O 1
ATOM 9793 N N . ASN B 1 544 ? -33.365 -33.772 -6.388 1.00 29.77 544 ASN B N 1
ATOM 9794 C CA . ASN B 1 544 ? -33.823 -33.578 -5.025 1.00 31.99 544 ASN B CA 1
ATOM 9795 C C . ASN B 1 544 ? -32.651 -33.284 -4.104 1.00 32.12 544 ASN B C 1
ATOM 9796 O O . ASN B 1 544 ? -31.688 -34.043 -4.052 1.00 33.87 544 ASN B O 1
ATOM 9801 N N . LEU B 1 545 ? -32.736 -32.171 -3.390 1.00 33.06 545 LEU B N 1
ATOM 9802 C CA . LEU B 1 545 ? -31.699 -31.779 -2.445 1.00 33.83 545 LEU B CA 1
ATOM 9803 C C . LEU B 1 545 ? -32.385 -31.456 -1.124 1.00 34.08 545 LEU B C 1
ATOM 9804 O O . LEU B 1 545 ? -32.941 -30.370 -0.953 1.00 31.82 545 LEU B O 1
ATOM 9809 N N . GLN B 1 546 ? -32.361 -32.414 -0.202 1.00 36.08 546 GLN B N 1
ATOM 9810 C CA . GLN B 1 546 ? -32.981 -32.243 1.109 1.00 38.08 546 GLN B CA 1
ATOM 9811 C C . GLN B 1 546 ? -34.482 -31.957 0.998 1.00 37.32 546 GLN B C 1
ATOM 9812 O O . GLN B 1 546 ? -35.033 -31.175 1.777 1.00 35.86 546 GLN B O 1
ATOM 9818 N N . GLY B 1 547 ? -35.137 -32.580 0.021 1.00 35.94 547 GLY B N 1
ATOM 9819 C CA . GLY B 1 547 ? -36.568 -32.385 -0.144 1.00 35.63 547 GLY B CA 1
ATOM 9820 C C . GLY B 1 547 ? -36.973 -31.219 -1.026 1.00 34.73 547 GLY B C 1
ATOM 9821 O O . GLY B 1 547 ? -38.162 -30.951 -1.209 1.00 34.84 547 GLY B O 1
ATOM 9822 N N . MET B 1 548 ? -35.989 -30.520 -1.569 1.00 35.11 548 MET B N 1
ATOM 9823 C CA . MET B 1 548 ? -36.252 -29.388 -2.446 1.00 36.13 548 MET B CA 1
ATOM 9824 C C . MET B 1 548 ? -35.657 -29.719 -3.804 1.00 35.03 548 MET B C 1
ATOM 9825 O O . MET B 1 548 ? -34.499 -30.121 -3.891 1.00 35.17 548 MET B O 1
ATOM 9830 N N . GLU B 1 549 ? -36.449 -29.586 -4.861 1.00 33.78 549 GLU B N 1
ATOM 9831 C CA . GLU B 1 549 ? -35.943 -29.869 -6.201 1.00 33.28 549 GLU B CA 1
ATOM 9832 C C . GLU B 1 549 ? -35.187 -28.659 -6.713 1.00 32.14 549 GLU B C 1
ATOM 9833 O O . GLU B 1 549 ? -35.716 -27.545 -6.720 1.00 31.27 549 GLU B O 1
ATOM 9839 N N . SER B 1 550 ? -33.946 -28.877 -7.128 1.00 29.63 550 SER B N 1
ATOM 9840 C CA . SER B 1 550 ? -33.139 -27.802 -7.678 1.00 27.03 550 SER B CA 1
ATOM 9841 C C . SER B 1 550 ? -32.999 -28.017 -9.178 1.00 25.76 550 SER B C 1
ATOM 9842 O O . SER B 1 550 ? -32.759 -29.139 -9.632 1.00 23.18 550 SER B O 1
ATOM 9845 N N . SER B 1 551 ? -33.141 -26.942 -9.944 1.00 22.85 551 SER B N 1
ATOM 9846 C CA . SER B 1 551 ? -33.011 -27.038 -11.388 1.00 22.57 551 SER B CA 1
ATOM 9847 C C . SER B 1 551 ? -31.530 -27.018 -11.770 1.00 22.69 551 SER B C 1
ATOM 9848 O O . SER B 1 551 ? -31.168 -27.258 -12.922 1.00 21.94 551 SER B O 1
ATOM 9851 N N . ARG B 1 552 ? -30.678 -26.739 -10.787 1.00 22.11 552 ARG B N 1
ATOM 9852 C CA . ARG B 1 552 ? -29.238 -26.670 -11.007 1.00 22.59 552 ARG B CA 1
ATOM 9853 C C . ARG B 1 552 ? -28.583 -28.040 -10.885 1.00 22.31 552 ARG B C 1
ATOM 9854 O O . ARG B 1 552 ? -27.547 -28.197 -10.244 1.00 20.92 552 ARG B O 1
ATOM 9862 N N . ALA B 1 553 ? -29.199 -29.029 -11.512 1.00 23.36 553 ALA B N 1
ATOM 9863 C CA . ALA B 1 553 ? -28.678 -30.382 -11.476 1.00 23.84 553 ALA B CA 1
ATOM 9864 C C . ALA B 1 553 ? -27.336 -30.401 -12.172 1.00 24.46 553 ALA B C 1
ATOM 9865 O O . ALA B 1 553 ? -27.088 -29.607 -13.084 1.00 23.82 553 ALA B O 1
ATOM 9867 N N . PRO B 1 554 ? -26.438 -31.292 -11.731 1.00 24.69 554 PRO B N 1
ATOM 9868 C CA . PRO B 1 554 ? -25.106 -31.414 -12.330 1.00 24.00 554 PRO B CA 1
ATOM 9869 C C . PRO B 1 554 ? -25.250 -31.883 -13.776 1.00 23.14 554 PRO B C 1
ATOM 9870 O O . PRO B 1 554 ? -26.073 -32.750 -14.066 1.00 22.62 554 PRO B O 1
ATOM 9874 N N . MET B 1 555 ? -24.468 -31.310 -14.683 1.00 23.94 555 MET B N 1
ATOM 9875 C CA . MET B 1 555 ? -24.542 -31.723 -16.079 1.00 25.09 555 MET B CA 1
ATOM 9876 C C . MET B 1 555 ? -24.132 -33.188 -16.194 1.00 25.59 555 MET B C 1
ATOM 9877 O O . MET B 1 555 ? -23.270 -33.656 -15.452 1.00 25.10 555 MET B O 1
ATOM 9882 N N . LEU B 1 556 ? -24.758 -33.907 -17.119 1.00 26.89 556 LEU B N 1
ATOM 9883 C CA . LEU B 1 556 ? -24.447 -35.318 -17.334 1.00 27.84 556 LEU B CA 1
ATOM 9884 C C . LEU B 1 556 ? -23.639 -35.461 -18.616 1.00 28.08 556 LEU B C 1
ATOM 9885 O O . LEU B 1 556 ? -24.027 -34.944 -19.657 1.00 29.67 556 LEU B O 1
ATOM 9890 N N . TRP B 1 557 ? -22.511 -36.154 -18.547 1.00 29.00 557 TRP B N 1
ATOM 9891 C CA . TRP B 1 557 ? -21.696 -36.327 -19.740 1.00 29.14 557 TRP B CA 1
ATOM 9892 C C . TRP B 1 557 ? -21.714 -37.757 -20.254 1.00 30.28 557 TRP B C 1
ATOM 9893 O O . TRP B 1 557 ? -21.121 -38.062 -21.291 1.00 30.57 557 TRP B O 1
ATOM 9904 N N . ASN B 1 558 ? -22.397 -38.633 -19.529 1.00 30.81 558 ASN B N 1
ATOM 9905 C CA . ASN B 1 558 ? -22.515 -40.013 -19.962 1.00 33.40 558 ASN B CA 1
ATOM 9906 C C . ASN B 1 558 ? -23.651 -39.990 -20.978 1.00 33.41 558 ASN B C 1
ATOM 9907 O O . ASN B 1 558 ? -24.822 -39.898 -20.620 1.00 31.90 558 ASN B O 1
ATOM 9912 N N . GLU B 1 559 ? -23.284 -40.065 -22.251 1.00 34.32 559 GLU B N 1
ATOM 9913 C CA . GLU B 1 559 ? -24.240 -39.997 -23.343 1.00 36.21 559 GLU B CA 1
ATOM 9914 C C . GLU B 1 559 ? -25.371 -41.009 -23.397 1.00 37.61 559 GLU B C 1
ATOM 9915 O O . GLU B 1 559 ? -26.348 -40.793 -24.111 1.00 37.88 559 GLU B O 1
ATOM 9921 N N . GLU B 1 560 ? -25.266 -42.111 -22.665 1.00 38.63 560 GLU B N 1
ATOM 9922 C CA . GLU B 1 560 ? -26.363 -43.064 -22.696 1.00 40.41 560 GLU B CA 1
ATOM 9923 C C . GLU B 1 560 ? -27.454 -42.567 -21.749 1.00 39.39 560 GLU B C 1
ATOM 9924 O O . GLU B 1 560 ? -28.534 -43.146 -21.664 1.00 39.09 560 GLU B O 1
ATOM 9930 N N . GLU B 1 561 ? -27.164 -41.474 -21.049 1.00 37.50 561 GLU B N 1
ATOM 9931 C CA . GLU B 1 561 ? -28.132 -40.874 -20.143 1.00 36.34 561 GLU B CA 1
ATOM 9932 C C . GLU B 1 561 ? -28.850 -39.712 -20.842 1.00 34.33 561 GLU B C 1
ATOM 9933 O O . GLU B 1 561 ? -29.849 -39.193 -20.342 1.00 34.23 561 GLU B O 1
ATOM 9939 N N . TRP B 1 562 ? -28.336 -39.318 -22.004 1.00 31.61 562 TRP B N 1
ATOM 9940 C CA . TRP B 1 562 ? -28.916 -38.228 -22.784 1.00 30.30 562 TRP B CA 1
ATOM 9941 C C . TRP B 1 562 ? -30.170 -38.684 -23.516 1.00 30.17 562 TRP B C 1
ATOM 9942 O O . TRP B 1 562 ? -30.323 -39.862 -23.829 1.00 30.66 562 TRP B O 1
ATOM 9953 N N . ASP B 1 563 ? -31.071 -37.747 -23.777 1.00 29.19 563 ASP B N 1
ATOM 9954 C CA . ASP B 1 563 ? -32.266 -38.056 -24.546 1.00 28.39 563 ASP B CA 1
ATOM 9955 C C . ASP B 1 563 ? -31.860 -37.563 -25.931 1.00 27.84 563 ASP B C 1
ATOM 9956 O O . ASP B 1 563 ? -31.825 -36.360 -26.192 1.00 28.55 563 ASP B O 1
ATOM 9961 N N . GLN B 1 564 ? -31.514 -38.509 -26.795 1.00 27.87 564 GLN B N 1
ATOM 9962 C CA . GLN B 1 564 ? -31.064 -38.211 -28.140 1.00 26.49 564 GLN B CA 1
ATOM 9963 C C . GLN B 1 564 ? -32.109 -37.520 -29.012 1.00 25.91 564 GLN B C 1
ATOM 9964 O O . GLN B 1 564 ? -31.759 -36.810 -29.951 1.00 25.46 564 GLN B O 1
ATOM 9970 N N . ARG B 1 565 ? -33.388 -37.726 -28.720 1.00 25.74 565 ARG B N 1
ATOM 9971 C CA . ARG B 1 565 ? -34.424 -37.070 -29.512 1.00 25.77 565 ARG B CA 1
ATOM 9972 C C . ARG B 1 565 ? -34.416 -35.565 -29.238 1.00 22.98 565 ARG B C 1
ATOM 9973 O O . ARG B 1 565 ? -34.356 -34.759 -30.161 1.00 21.66 565 ARG B O 1
ATOM 9981 N N . ILE B 1 566 ? -34.462 -35.181 -27.969 1.00 21.63 566 ILE B N 1
ATOM 9982 C CA . ILE B 1 566 ? -34.443 -33.763 -27.651 1.00 22.59 566 ILE B CA 1
ATOM 9983 C C . ILE B 1 566 ? -33.156 -33.128 -28.196 1.00 22.78 566 ILE B C 1
ATOM 9984 O O . ILE B 1 566 ? -33.182 -32.005 -28.697 1.00 22.56 566 ILE B O 1
ATOM 9989 N N . LEU B 1 567 ? -32.037 -33.846 -28.124 1.00 22.13 567 LEU B N 1
ATOM 9990 C CA . LEU B 1 567 ? -30.784 -33.297 -28.641 1.00 24.06 567 LEU B CA 1
ATOM 9991 C C . LEU B 1 567 ? -30.854 -33.058 -30.150 1.00 24.44 567 LEU B C 1
ATOM 9992 O O . LEU B 1 567 ? -30.425 -32.002 -30.627 1.00 24.46 567 LEU B O 1
ATOM 9997 N N . GLU B 1 568 ? -31.392 -34.027 -30.896 1.00 23.82 568 GLU B N 1
ATOM 9998 C CA . GLU B 1 568 ? -31.520 -33.891 -32.351 1.00 25.39 568 GLU B CA 1
ATOM 9999 C C . GLU B 1 568 ? -32.392 -32.679 -32.643 1.00 22.62 568 GLU B C 1
ATOM 10000 O O . GLU B 1 568 ? -32.021 -31.798 -33.408 1.00 21.77 568 GLU B O 1
ATOM 10006 N N . ILE B 1 569 ? -33.571 -32.664 -32.033 1.00 21.80 569 ILE B N 1
ATOM 10007 C CA . ILE B 1 569 ? -34.527 -31.584 -32.216 1.00 21.24 569 ILE B CA 1
ATOM 10008 C C . ILE B 1 569 ? -33.955 -30.225 -31.825 1.00 20.73 569 ILE B C 1
ATOM 10009 O O . ILE B 1 569 ? -34.181 -29.236 -32.514 1.00 20.76 569 ILE B O 1
ATOM 10014 N N . THR B 1 570 ? -33.203 -30.168 -30.733 1.00 19.21 570 THR B N 1
ATOM 10015 C CA . THR B 1 570 ? -32.643 -28.890 -30.329 1.00 19.52 570 THR B CA 1
ATOM 10016 C C . THR B 1 570 ? -31.628 -28.394 -31.359 1.00 20.02 570 THR B C 1
ATOM 10017 O O . THR B 1 570 ? -31.598 -27.204 -31.687 1.00 20.84 570 THR B O 1
ATOM 10021 N N . LYS B 1 571 ? -30.813 -29.303 -31.888 1.00 20.76 571 LYS B N 1
ATOM 10022 C CA . LYS B 1 571 ? -29.822 -28.929 -32.904 1.00 21.15 571 LYS B CA 1
ATOM 10023 C C . LYS B 1 571 ? -30.523 -28.407 -34.153 1.00 19.28 571 LYS B C 1
ATOM 10024 O O . LYS B 1 571 ? -30.122 -27.391 -34.720 1.00 19.30 571 LYS B O 1
ATOM 10030 N N . THR B 1 572 ? -31.574 -29.106 -34.573 1.00 18.96 572 THR B N 1
ATOM 10031 C CA . THR B 1 572 ? -32.338 -28.703 -35.750 1.00 18.69 572 THR B CA 1
ATOM 10032 C C . THR B 1 572 ? -32.908 -27.286 -35.611 1.00 18.61 572 THR B C 1
ATOM 10033 O O . THR B 1 572 ? -32.761 -26.460 -36.510 1.00 17.37 572 THR B O 1
ATOM 10037 N N . LEU B 1 573 ? -33.561 -27.006 -34.488 1.00 19.23 573 LEU B N 1
ATOM 10038 C CA . LEU B 1 573 ? -34.148 -25.682 -34.269 1.00 20.11 573 LEU B CA 1
ATOM 10039 C C . LEU B 1 573 ? -33.072 -24.595 -34.186 1.00 19.80 573 LEU B C 1
ATOM 10040 O O . LEU B 1 573 ? -33.226 -23.510 -34.749 1.00 19.27 573 LEU B O 1
ATOM 10045 N N . VAL B 1 574 ? -31.984 -24.885 -33.483 1.00 20.29 574 VAL B N 1
ATOM 10046 C CA . VAL B 1 574 ? -30.906 -23.918 -33.361 1.00 22.04 574 VAL B CA 1
ATOM 10047 C C . VAL B 1 574 ? -30.375 -23.590 -34.750 1.00 23.44 574 VAL B C 1
ATOM 10048 O O . VAL B 1 574 ? -30.116 -22.427 -35.064 1.00 25.53 574 VAL B O 1
ATOM 10052 N N . LYS B 1 575 ? -30.226 -24.614 -35.582 1.00 23.95 575 LYS B N 1
ATOM 10053 C CA . LYS B 1 575 ? -29.727 -24.428 -36.941 1.00 24.92 575 LYS B CA 1
ATOM 10054 C C . LYS B 1 575 ? -30.722 -23.662 -37.807 1.00 23.34 575 LYS B C 1
ATOM 10055 O O . LYS B 1 575 ? -30.339 -22.743 -38.534 1.00 24.04 575 LYS B O 1
ATOM 10061 N N . ILE B 1 576 ? -31.991 -24.050 -37.744 1.00 21.15 576 ILE B N 1
ATOM 10062 C CA . ILE B 1 576 ? -33.032 -23.375 -38.514 1.00 22.49 576 ILE B CA 1
ATOM 10063 C C . ILE B 1 576 ? -33.085 -21.889 -38.154 1.00 23.96 576 ILE B C 1
ATOM 10064 O O . ILE B 1 576 ? -33.189 -21.033 -39.034 1.00 25.28 576 ILE B O 1
ATOM 10069 N N . ARG B 1 577 ? -33.000 -21.588 -36.862 1.00 22.98 577 ARG B N 1
ATOM 10070 C CA . ARG B 1 577 ? -33.034 -20.207 -36.390 1.00 24.82 577 ARG B CA 1
ATOM 10071 C C . ARG B 1 577 ? -31.908 -19.341 -36.954 1.00 25.72 577 ARG B C 1
ATOM 10072 O O . ARG B 1 577 ? -32.159 -18.299 -37.565 1.00 27.08 577 ARG B O 1
ATOM 10080 N N . LYS B 1 578 ? -30.665 -19.770 -36.736 1.00 25.96 578 LYS B N 1
ATOM 10081 C CA . LYS B 1 578 ? -29.500 -19.010 -37.187 1.00 24.88 578 LYS B CA 1
ATOM 10082 C C . LYS B 1 578 ? -29.422 -18.748 -38.681 1.00 25.45 578 LYS B C 1
ATOM 10083 O O . LYS B 1 578 ? -28.782 -17.792 -39.104 1.00 26.12 578 LYS B O 1
ATOM 10089 N N . ASN B 1 579 ? -30.078 -19.581 -39.479 1.00 27.05 579 ASN B N 1
ATOM 10090 C CA . ASN B 1 579 ? -30.024 -19.427 -40.925 1.00 28.99 579 ASN B CA 1
ATOM 10091 C C . ASN B 1 579 ? -31.317 -19.002 -41.602 1.00 30.07 579 ASN B C 1
ATOM 10092 O O . ASN B 1 579 ? -31.473 -19.187 -42.806 1.00 32.07 579 ASN B O 1
ATOM 10097 N N . ASN B 1 580 ? -32.244 -18.427 -40.848 1.00 29.71 580 ASN B N 1
ATOM 10098 C CA . ASN B 1 580 ? -33.502 -18.002 -41.442 1.00 29.08 580 ASN B CA 1
ATOM 10099 C C . ASN B 1 580 ? -33.781 -16.535 -41.140 1.00 28.02 580 ASN B C 1
ATOM 10100 O O . ASN B 1 580 ? -34.195 -16.189 -40.033 1.00 29.60 580 ASN B O 1
ATOM 10105 N N . LYS B 1 581 ? -33.570 -15.678 -42.134 1.00 26.13 581 LYS B N 1
ATOM 10106 C CA . LYS B 1 581 ? -33.797 -14.241 -41.983 1.00 26.36 581 LYS B CA 1
ATOM 10107 C C . LYS B 1 581 ? -35.173 -13.853 -41.408 1.00 25.08 581 LYS B C 1
ATOM 10108 O O . LYS B 1 581 ? -35.275 -12.931 -40.592 1.00 25.63 581 LYS B O 1
ATOM 10114 N N . ALA B 1 582 ? -36.231 -14.537 -41.837 1.00 21.37 582 ALA B N 1
ATOM 10115 C CA . ALA B 1 582 ? -37.565 -14.224 -41.334 1.00 19.31 582 ALA B CA 1
ATOM 10116 C C . ALA B 1 582 ? -37.651 -14.478 -39.822 1.00 17.97 582 ALA B C 1
ATOM 10117 O O . ALA B 1 582 ? -38.250 -13.696 -39.093 1.00 17.19 582 ALA B O 1
ATOM 10119 N N . LEU B 1 583 ? -37.040 -15.561 -39.353 1.00 16.59 583 LEU B N 1
ATOM 10120 C CA . LEU B 1 583 ? -37.066 -15.875 -37.928 1.00 18.65 583 LEU B CA 1
ATOM 10121 C C . LEU B 1 583 ? -36.170 -14.916 -37.146 1.00 18.18 583 LEU B C 1
ATOM 10122 O O . LEU B 1 583 ? -36.436 -14.618 -35.985 1.00 18.57 583 LEU B O 1
ATOM 10127 N N . LEU B 1 584 ? -35.113 -14.438 -37.796 1.00 18.45 584 LEU B N 1
ATOM 10128 C CA . LEU B 1 584 ? -34.151 -13.526 -37.172 1.00 18.42 584 LEU B CA 1
ATOM 10129 C C . LEU B 1 584 ? -34.556 -12.055 -37.109 1.00 18.45 584 LEU B C 1
ATOM 10130 O O . LEU B 1 584 ? -34.356 -11.406 -36.089 1.00 15.66 584 LEU B O 1
ATOM 10135 N N . PHE B 1 585 ? -35.113 -11.534 -38.202 1.00 19.19 585 PHE B N 1
ATOM 10136 C CA . PHE B 1 585 ? -35.475 -10.120 -38.284 1.00 21.70 585 PHE B CA 1
ATOM 10137 C C . PHE B 1 585 ? -36.946 -9.843 -38.570 1.00 22.95 585 PHE B C 1
ATOM 10138 O O . PHE B 1 585 ? -37.399 -8.694 -38.467 1.00 21.31 585 PHE B O 1
ATOM 10146 N N . GLY B 1 586 ? -37.675 -10.887 -38.951 1.00 23.81 586 GLY B N 1
ATOM 10147 C CA . GLY B 1 586 ? -39.070 -10.740 -39.321 1.00 25.06 586 GLY B CA 1
ATOM 10148 C C . GLY B 1 586 ? -40.093 -10.265 -38.313 1.00 27.47 586 GLY B C 1
ATOM 10149 O O . GLY B 1 586 ? -39.985 -10.524 -37.112 1.00 26.56 586 GLY B O 1
ATOM 10150 N N . ASN B 1 587 ? -41.099 -9.556 -38.812 1.00 28.77 587 ASN B N 1
ATOM 10151 C CA . ASN B 1 587 ? -42.171 -9.086 -37.944 1.00 31.66 587 ASN B CA 1
ATOM 10152 C C . ASN B 1 587 ? -43.022 -10.303 -37.595 1.00 28.69 587 ASN B C 1
ATOM 10153 O O . ASN B 1 587 ? -42.774 -11.398 -38.091 1.00 28.82 587 ASN B O 1
ATOM 10158 N N . PHE B 1 588 ? -44.018 -10.115 -36.741 1.00 28.06 588 PHE B N 1
ATOM 10159 C CA . PHE B 1 588 ? -44.858 -11.223 -36.298 1.00 25.51 588 PHE B CA 1
ATOM 10160 C C . PHE B 1 588 ? -46.306 -11.052 -36.730 1.00 25.54 588 PHE B C 1
ATOM 10161 O O . PHE B 1 588 ? -46.966 -10.085 -36.354 1.00 23.25 588 PHE B O 1
ATOM 10169 N N . VAL B 1 589 ? -46.802 -12.001 -37.515 1.00 26.38 589 VAL B N 1
ATOM 10170 C CA . VAL B 1 589 ? -48.179 -11.937 -37.996 1.00 27.41 589 VAL B CA 1
ATOM 10171 C C . VAL B 1 589 ? -49.009 -13.120 -37.529 1.00 27.04 589 VAL B C 1
ATOM 10172 O O . VAL B 1 589 ? -48.810 -14.249 -37.985 1.00 29.09 589 VAL B O 1
ATOM 10176 N N . PRO B 1 590 ? -49.956 -12.881 -36.616 1.00 26.12 590 PRO B N 1
ATOM 10177 C CA . PRO B 1 590 ? -50.799 -13.975 -36.126 1.00 26.43 590 PRO B CA 1
ATOM 10178 C C . PRO B 1 590 ? -51.716 -14.418 -37.262 1.00 27.06 590 PRO B C 1
ATOM 10179 O O . PRO B 1 590 ? -52.421 -13.590 -37.838 1.00 27.11 590 PRO B O 1
ATOM 10183 N N . VAL B 1 591 ? -51.706 -15.703 -37.597 1.00 26.62 591 VAL B N 1
ATOM 10184 C CA . VAL B 1 591 ? -52.581 -16.193 -38.655 1.00 26.42 591 VAL B CA 1
ATOM 10185 C C . VAL B 1 591 ? -53.817 -16.780 -37.989 1.00 27.48 591 VAL B C 1
ATOM 10186 O O . VAL B 1 591 ? -54.943 -16.493 -38.390 1.00 29.07 591 VAL B O 1
ATOM 10190 N N . LYS B 1 592 ? -53.609 -17.597 -36.960 1.00 25.99 592 LYS B N 1
ATOM 10191 C CA . LYS B 1 592 ? -54.732 -18.184 -36.248 1.00 24.65 592 LYS B CA 1
ATOM 10192 C C . LYS B 1 592 ? -54.360 -18.702 -34.864 1.00 24.03 592 LYS B C 1
ATOM 10193 O O . LYS B 1 592 ? -53.489 -19.564 -34.715 1.00 22.85 592 LYS B O 1
ATOM 10199 N N . PHE B 1 593 ? -55.032 -18.163 -33.851 1.00 23.42 593 PHE B N 1
ATOM 10200 C CA . PHE B 1 593 ? -54.807 -18.566 -32.462 1.00 24.19 593 PHE B CA 1
ATOM 10201 C C . PHE B 1 593 ? -56.148 -18.949 -31.858 1.00 23.96 593 PHE B C 1
ATOM 10202 O O . PHE B 1 593 ? -56.977 -18.090 -31.596 1.00 25.87 593 PHE B O 1
ATOM 10210 N N . LYS B 1 594 ? -56.367 -20.236 -31.636 1.00 25.14 594 LYS B N 1
ATOM 10211 C CA . LYS B 1 594 ? -57.636 -20.671 -31.071 1.00 27.04 594 LYS B CA 1
ATOM 10212 C C . LYS B 1 594 ? -57.470 -21.901 -30.193 1.00 26.99 594 LYS B C 1
ATOM 10213 O O . LYS B 1 594 ? -56.883 -22.908 -30.604 1.00 26.95 594 LYS B O 1
ATOM 10219 N N . ARG B 1 595 ? -57.997 -21.797 -28.979 1.00 28.00 595 ARG B N 1
ATOM 10220 C CA . ARG B 1 595 ? -57.935 -22.855 -27.978 1.00 30.07 595 ARG B CA 1
ATOM 10221 C C . ARG B 1 595 ? -56.505 -23.271 -27.664 1.00 27.75 595 ARG B C 1
ATOM 10222 O O . ARG B 1 595 ? -55.800 -22.573 -26.935 1.00 28.94 595 ARG B O 1
ATOM 10230 N N . LYS B 1 596 ? -56.076 -24.402 -28.211 1.00 25.85 596 LYS B N 1
ATOM 10231 C CA . LYS B 1 596 ? -54.728 -24.896 -27.956 1.00 25.24 596 LYS B CA 1
ATOM 10232 C C . LYS B 1 596 ? -53.879 -24.983 -29.213 1.00 23.86 596 LYS B C 1
ATOM 10233 O O . LYS B 1 596 ? -52.839 -25.643 -29.230 1.00 23.39 596 LYS B O 1
ATOM 10239 N N . PHE B 1 597 ? -54.323 -24.294 -30.257 1.00 21.80 597 PHE B N 1
ATOM 10240 C CA . PHE B 1 597 ? -53.628 -24.284 -31.526 1.00 19.45 597 PHE B CA 1
ATOM 10241 C C . PHE B 1 597 ? -53.211 -22.868 -31.917 1.00 20.18 597 PHE B C 1
ATOM 10242 O O . PHE B 1 597 ? -53.962 -21.907 -31.734 1.00 18.28 597 PHE B O 1
ATOM 10250 N N . MET B 1 598 ? -52.009 -22.733 -32.456 1.00 20.32 598 MET B N 1
ATOM 10251 C CA . MET B 1 598 ? -51.558 -21.425 -32.896 1.00 21.47 598 MET B CA 1
ATOM 10252 C C . MET B 1 598 ? -50.763 -21.550 -34.177 1.00 22.19 598 MET B C 1
ATOM 10253 O O . MET B 1 598 ? -50.050 -22.534 -34.391 1.00 22.57 598 MET B O 1
ATOM 10258 N N . VAL B 1 599 ? -50.918 -20.556 -35.039 1.00 22.41 599 VAL B N 1
ATOM 10259 C CA . VAL B 1 599 ? -50.174 -20.509 -36.283 1.00 25.40 599 VAL B CA 1
ATOM 10260 C C . VAL B 1 599 ? -49.850 -19.045 -36.548 1.00 25.52 599 VAL B C 1
ATOM 10261 O O . VAL B 1 599 ? -50.723 -18.182 -36.503 1.00 26.04 599 VAL B O 1
ATOM 10265 N N . TYR B 1 600 ? -48.577 -18.767 -36.788 1.00 24.37 600 TYR B N 1
ATOM 10266 C CA . TYR B 1 600 ? -48.158 -17.412 -37.055 1.00 24.09 600 TYR B CA 1
ATOM 10267 C C . TYR B 1 600 ? -47.125 -17.363 -38.156 1.00 25.20 600 TYR B C 1
ATOM 10268 O O . TYR B 1 600 ? -46.591 -18.383 -38.585 1.00 23.80 600 TYR B O 1
ATOM 10277 N N . LYS B 1 601 ? -46.840 -16.152 -38.603 1.00 27.08 601 LYS B N 1
ATOM 10278 C CA . LYS B 1 601 ? -45.887 -15.954 -39.668 1.00 28.98 601 LYS B CA 1
ATOM 10279 C C . LYS B 1 601 ? -44.869 -14.879 -39.310 1.00 28.71 601 LYS B C 1
ATOM 10280 O O . LYS B 1 601 ? -45.193 -13.893 -38.650 1.00 29.27 601 LYS B O 1
ATOM 10286 N N . ARG B 1 602 ? -43.629 -15.102 -39.727 1.00 29.15 602 ARG B N 1
ATOM 10287 C CA . ARG B 1 602 ? -42.552 -14.146 -39.521 1.00 28.21 602 ARG B CA 1
ATOM 10288 C C . ARG B 1 602 ? -42.234 -13.676 -40.944 1.00 28.77 602 ARG B C 1
ATOM 10289 O O . ARG B 1 602 ? -42.095 -14.502 -41.844 1.00 29.70 602 ARG B O 1
ATOM 10297 N N . GLU B 1 603 ? -42.131 -12.370 -41.165 1.00 29.82 603 GLU B N 1
ATOM 10298 C CA . GLU B 1 603 ? -41.842 -11.870 -42.515 1.00 32.18 603 GLU B CA 1
ATOM 10299 C C . GLU B 1 603 ? -40.700 -10.862 -42.591 1.00 30.56 603 GLU B C 1
ATOM 10300 O O . GLU B 1 603 ? -40.605 -9.952 -41.776 1.00 30.30 603 GLU B O 1
ATOM 10306 N N . HIS B 1 604 ? -39.844 -11.027 -43.592 1.00 30.45 604 HIS B N 1
ATOM 10307 C CA . HIS B 1 604 ? -38.719 -10.127 -43.790 1.00 30.71 604 HIS B CA 1
ATOM 10308 C C . HIS B 1 604 ? -38.329 -10.040 -45.262 1.00 31.77 604 HIS B C 1
ATOM 10309 O O . HIS B 1 604 ? -38.070 -11.055 -45.912 1.00 31.21 604 HIS B O 1
ATOM 10316 N N . MET B 1 605 ? -38.294 -8.819 -45.782 1.00 35.07 605 MET B N 1
ATOM 10317 C CA . MET B 1 605 ? -37.907 -8.579 -47.166 1.00 37.33 605 MET B CA 1
ATOM 10318 C C . MET B 1 605 ? -38.426 -9.622 -48.149 1.00 38.32 605 MET B C 1
ATOM 10319 O O . MET B 1 605 ? -37.651 -10.205 -48.910 1.00 38.17 605 MET B O 1
ATOM 10324 N N . GLY B 1 606 ? -39.729 -9.873 -48.127 1.00 38.93 606 GLY B N 1
ATOM 10325 C CA . GLY B 1 606 ? -40.295 -10.835 -49.056 1.00 39.14 606 GLY B CA 1
ATOM 10326 C C . GLY B 1 606 ? -40.241 -12.292 -48.641 1.00 40.08 606 GLY B C 1
ATOM 10327 O O . GLY B 1 606 ? -40.952 -13.121 -49.214 1.00 40.06 606 GLY B O 1
ATOM 10328 N N . GLU B 1 607 ? -39.404 -12.621 -47.662 1.00 39.12 607 GLU B N 1
ATOM 10329 C CA . GLU B 1 607 ? -39.308 -14.000 -47.199 1.00 38.91 607 GLU B CA 1
ATOM 10330 C C . GLU B 1 607 ? -40.300 -14.221 -46.071 1.00 37.79 607 GLU B C 1
ATOM 10331 O O . GLU B 1 607 ? -40.621 -13.299 -45.323 1.00 37.86 607 GLU B O 1
ATOM 10337 N N . ARG B 1 608 ? -40.788 -15.448 -45.950 1.00 37.40 608 ARG B N 1
ATOM 10338 C CA . ARG B 1 608 ? -41.753 -15.778 -44.914 1.00 36.70 608 ARG B CA 1
ATOM 10339 C C . ARG B 1 608 ? -41.529 -17.181 -44.369 1.00 34.08 608 ARG B C 1
ATOM 10340 O O . ARG B 1 608 ? -41.224 -18.103 -45.121 1.00 33.94 608 ARG B O 1
ATOM 10348 N N . THR B 1 609 ? -41.661 -17.325 -43.054 1.00 30.63 609 THR B N 1
ATOM 10349 C CA . THR B 1 609 ? -41.541 -18.618 -42.394 1.00 27.75 609 THR B CA 1
ATOM 10350 C C . THR B 1 609 ? -42.810 -18.713 -41.557 1.00 27.47 609 THR B C 1
ATOM 10351 O O . THR B 1 609 ? -43.110 -17.827 -40.750 1.00 26.68 609 THR B O 1
ATOM 10355 N N . ILE B 1 610 ? -43.565 -19.778 -41.776 1.00 25.96 610 ILE B N 1
ATOM 10356 C CA . ILE B 1 610 ? -44.818 -19.984 -41.073 1.00 24.50 610 ILE B CA 1
ATOM 10357 C C . ILE B 1 610 ? -44.620 -21.045 -40.016 1.00 24.15 610 ILE B C 1
ATOM 10358 O O . ILE B 1 610 ? -43.976 -22.066 -40.265 1.00 22.37 610 ILE B O 1
ATOM 10363 N N . VAL B 1 611 ? -45.169 -20.791 -38.830 1.00 22.31 611 VAL B N 1
ATOM 10364 C CA . VAL B 1 611 ? -45.031 -21.713 -37.718 1.00 18.74 611 VAL B CA 1
ATOM 10365 C C . VAL B 1 611 ? -46.367 -22.067 -37.093 1.00 19.71 611 VAL B C 1
ATOM 10366 O O . VAL B 1 611 ? -47.102 -21.198 -36.617 1.00 20.24 611 VAL B O 1
ATOM 10370 N N . ALA B 1 612 ? -46.679 -23.355 -37.088 1.00 18.38 612 ALA B N 1
ATOM 10371 C CA . ALA B 1 612 ? -47.914 -23.824 -36.498 1.00 17.83 612 ALA B CA 1
ATOM 10372 C C . ALA B 1 612 ? -47.550 -24.745 -35.346 1.00 19.00 612 ALA B C 1
ATOM 10373 O O . ALA B 1 612 ? -46.639 -25.564 -35.465 1.00 20.04 612 ALA B O 1
ATOM 10375 N N . ILE B 1 613 ? -48.244 -24.595 -34.223 1.00 18.45 613 ILE B N 1
ATOM 10376 C CA . ILE B 1 613 ? -47.997 -25.445 -33.069 1.00 17.90 613 ILE B CA 1
ATOM 10377 C C . ILE B 1 613 ? -49.326 -25.993 -32.580 1.00 18.80 613 ILE B C 1
ATOM 10378 O O . ILE B 1 613 ? -50.226 -25.232 -32.231 1.00 18.75 613 ILE B O 1
ATOM 10383 N N . ASN B 1 614 ? -49.453 -27.317 -32.577 1.00 19.98 614 ASN B N 1
ATOM 10384 C CA . ASN B 1 614 ? -50.676 -27.962 -32.107 1.00 20.80 614 ASN B CA 1
ATOM 10385 C C . ASN B 1 614 ? -50.417 -28.449 -30.686 1.00 19.72 614 ASN B C 1
ATOM 10386 O O . ASN B 1 614 ? -49.852 -29.521 -30.485 1.00 17.75 614 ASN B O 1
ATOM 10391 N N . TYR B 1 615 ? -50.831 -27.657 -29.704 1.00 20.28 615 TYR B N 1
ATOM 10392 C CA . TYR B 1 615 ? -50.605 -28.013 -28.310 1.00 21.60 615 TYR B CA 1
ATOM 10393 C C . TYR B 1 615 ? -51.784 -28.750 -27.680 1.00 23.60 615 TYR B C 1
ATOM 10394 O O . TYR B 1 615 ? -52.238 -28.403 -26.591 1.00 23.93 615 TYR B O 1
ATOM 10403 N N . SER B 1 616 ? -52.285 -29.765 -28.374 1.00 26.81 616 SER B N 1
ATOM 10404 C CA . SER B 1 616 ? -53.401 -30.559 -27.862 1.00 30.58 616 SER B CA 1
ATOM 10405 C C . SER B 1 616 ? -53.059 -32.025 -28.071 1.00 32.90 616 SER B C 1
ATOM 10406 O O . SER B 1 616 ? -52.116 -32.345 -28.801 1.00 32.06 616 SER B O 1
ATOM 10409 N N . ASN B 1 617 ? -53.813 -32.918 -27.436 1.00 36.44 617 ASN B N 1
ATOM 10410 C CA . ASN B 1 617 ? -53.530 -34.341 -27.564 1.00 40.29 617 ASN B CA 1
ATOM 10411 C C . ASN B 1 617 ? -54.230 -35.033 -28.724 1.00 40.74 617 ASN B C 1
ATOM 10412 O O . ASN B 1 617 ? -54.304 -36.260 -28.754 1.00 41.90 617 ASN B O 1
ATOM 10417 N N . SER B 1 618 ? -54.737 -34.259 -29.679 1.00 41.22 618 SER B N 1
ATOM 10418 C CA . SER B 1 618 ? -55.413 -34.839 -30.836 1.00 42.22 618 SER B CA 1
ATOM 10419 C C . SER B 1 618 ? -55.097 -34.068 -32.113 1.00 42.78 618 SER B C 1
ATOM 10420 O O . SER B 1 618 ? -54.967 -32.843 -32.094 1.00 42.22 618 SER B O 1
ATOM 10423 N N . ARG B 1 619 ? -54.973 -34.800 -33.217 1.00 44.25 619 ARG B N 1
ATOM 10424 C CA . ARG B 1 619 ? -54.677 -34.215 -34.523 1.00 46.96 619 ARG B CA 1
ATOM 10425 C C . ARG B 1 619 ? -55.634 -33.084 -34.858 1.00 46.47 619 ARG B C 1
ATOM 10426 O O . ARG B 1 619 ? -56.810 -33.135 -34.516 1.00 47.08 619 ARG B O 1
ATOM 10434 N N . VAL B 1 620 ? -55.127 -32.066 -35.539 1.00 45.86 620 VAL B N 1
ATOM 10435 C CA . VAL B 1 620 ? -55.953 -30.933 -35.923 1.00 46.14 620 VAL B CA 1
ATOM 10436 C C . VAL B 1 620 ? -55.740 -30.639 -37.405 1.00 46.05 620 VAL B C 1
ATOM 10437 O O . VAL B 1 620 ? -54.610 -30.619 -37.884 1.00 46.34 620 VAL B O 1
ATOM 10441 N N . LYS B 1 621 ? -56.830 -30.442 -38.136 1.00 46.56 621 LYS B N 1
ATOM 10442 C CA . LYS B 1 621 ? -56.730 -30.139 -39.556 1.00 47.78 621 LYS B CA 1
ATOM 10443 C C . LYS B 1 621 ? -56.739 -28.631 -39.747 1.00 47.43 621 LYS B C 1
ATOM 10444 O O . LYS B 1 621 ? -57.746 -27.961 -39.513 1.00 46.52 621 LYS B O 1
ATOM 10450 N N . GLU B 1 622 ? -55.601 -28.098 -40.164 1.00 47.33 622 GLU B N 1
ATOM 10451 C CA . GLU B 1 622 ? -55.476 -26.670 -40.377 1.00 47.67 622 GLU B CA 1
ATOM 10452 C C . GLU B 1 622 ? -54.432 -26.466 -41.464 1.00 47.43 622 GLU B C 1
ATOM 10453 O O . GLU B 1 622 ? -53.544 -27.305 -41.642 1.00 46.31 622 GLU B O 1
ATOM 10459 N N . LEU B 1 623 ? -54.541 -25.365 -42.198 1.00 47.18 623 LEU B N 1
ATOM 10460 C CA . LEU B 1 623 ? -53.593 -25.082 -43.270 1.00 49.40 623 LEU B CA 1
ATOM 10461 C C . LEU B 1 623 ? -53.663 -26.176 -44.344 1.00 49.58 623 LEU B C 1
ATOM 10462 O O . LEU B 1 623 ? -52.660 -26.500 -44.982 1.00 50.31 623 LEU B O 1
ATOM 10467 N N . GLY B 1 624 ? -54.848 -26.748 -44.533 1.00 48.39 624 GLY B N 1
ATOM 10468 C CA . GLY B 1 624 ? -55.010 -27.788 -45.533 1.00 47.90 624 GLY B CA 1
ATOM 10469 C C . GLY B 1 624 ? -54.314 -29.101 -45.219 1.00 47.30 624 GLY B C 1
ATOM 10470 O O . GLY B 1 624 ? -54.438 -30.071 -45.966 1.00 47.04 624 GLY B O 1
ATOM 10471 N N . ILE B 1 625 ? -53.581 -29.136 -44.112 1.00 46.94 625 ILE B N 1
ATOM 10472 C CA . ILE B 1 625 ? -52.868 -30.343 -43.704 1.00 45.77 625 ILE B CA 1
ATOM 10473 C C . ILE B 1 625 ? -53.421 -30.854 -42.381 1.00 45.25 625 ILE B C 1
ATOM 10474 O O . ILE B 1 625 ? -54.356 -30.279 -41.824 1.00 45.10 625 ILE B O 1
ATOM 10479 N N . THR B 1 626 ? -52.837 -31.937 -41.885 1.00 44.60 626 THR B N 1
ATOM 10480 C CA . THR B 1 626 ? -53.246 -32.519 -40.615 1.00 44.56 626 THR B CA 1
ATOM 10481 C C . THR B 1 626 ? -52.052 -32.482 -39.661 1.00 43.95 626 THR B C 1
ATOM 10482 O O . THR B 1 626 ? -51.150 -33.315 -39.750 1.00 45.24 626 THR B O 1
ATOM 10486 N N . ILE B 1 627 ? -52.047 -31.505 -38.758 1.00 41.74 627 ILE B N 1
ATOM 10487 C CA . ILE B 1 627 ? -50.955 -31.349 -37.803 1.00 38.88 627 ILE B CA 1
ATOM 10488 C C . ILE B 1 627 ? -51.109 -32.292 -36.614 1.00 37.55 627 ILE B C 1
ATOM 10489 O O . ILE B 1 627 ? -52.059 -32.183 -35.838 1.00 37.91 627 ILE B O 1
ATOM 10494 N N . PRO B 1 628 ? -50.161 -33.226 -36.450 1.00 35.37 628 PRO B N 1
ATOM 10495 C CA . PRO B 1 628 ? -50.189 -34.196 -35.356 1.00 34.19 628 PRO B CA 1
ATOM 10496 C C . PRO B 1 628 ? -50.337 -33.561 -33.976 1.00 34.42 628 PRO B C 1
ATOM 10497 O O . PRO B 1 628 ? -50.035 -32.384 -33.779 1.00 33.51 628 PRO B O 1
ATOM 10501 N N . GLU B 1 629 ? -50.806 -34.355 -33.021 1.00 33.23 629 GLU B N 1
ATOM 10502 C CA . GLU B 1 629 ? -50.975 -33.876 -31.663 1.00 33.20 629 GLU B CA 1
ATOM 10503 C C . GLU B 1 629 ? -49.612 -33.458 -31.112 1.00 30.13 629 GLU B C 1
ATOM 10504 O O . GLU B 1 629 ? -48.587 -34.038 -31.465 1.00 29.16 629 GLU B O 1
ATOM 10510 N N . TYR B 1 630 ? -49.614 -32.446 -30.250 1.00 27.90 630 TYR B N 1
ATOM 10511 C CA . TYR B 1 630 ? -48.395 -31.934 -29.638 1.00 24.45 630 TYR B CA 1
ATOM 10512 C C . TYR B 1 630 ? -47.203 -31.948 -30.567 1.00 23.09 630 TYR B C 1
ATOM 10513 O O . TYR B 1 630 ? -46.248 -32.698 -30.370 1.00 23.15 630 TYR B O 1
ATOM 10522 N N . SER B 1 631 ? -47.259 -31.108 -31.585 1.00 20.87 631 SER B N 1
ATOM 10523 C CA . SER B 1 631 ? -46.158 -31.022 -32.517 1.00 23.16 631 SER B CA 1
ATOM 10524 C C . SER B 1 631 ? -46.189 -29.663 -33.181 1.00 21.65 631 SER B C 1
ATOM 10525 O O . SER B 1 631 ? -47.211 -28.978 -33.164 1.00 23.65 631 SER B O 1
ATOM 10528 N N . GLY B 1 632 ? -45.057 -29.270 -33.746 1.00 20.86 632 GLY B N 1
ATOM 10529 C CA . GLY B 1 632 ? -44.972 -27.997 -34.426 1.00 21.33 632 GLY B CA 1
ATOM 10530 C C . GLY B 1 632 ? -44.569 -28.226 -35.869 1.00 22.10 632 GLY B C 1
ATOM 10531 O O . GLY B 1 632 ? -43.975 -29.253 -36.206 1.00 22.92 632 GLY B O 1
ATOM 10532 N N . VAL B 1 633 ? -44.901 -27.280 -36.735 1.00 21.35 633 VAL B N 1
ATOM 10533 C CA . VAL B 1 633 ? -44.540 -27.399 -38.139 1.00 21.79 633 VAL B CA 1
ATOM 10534 C C . VAL B 1 633 ? -43.922 -26.082 -38.577 1.00 22.69 633 VAL B C 1
ATOM 10535 O O . VAL B 1 633 ? -44.489 -25.014 -38.345 1.00 22.69 633 VAL B O 1
ATOM 10539 N N . ILE B 1 634 ? -42.745 -26.159 -39.185 1.00 23.57 634 ILE B N 1
ATOM 10540 C CA . ILE B 1 634 ? -42.054 -24.966 -39.653 1.00 24.18 634 ILE B CA 1
ATOM 10541 C C . ILE B 1 634 ? -42.022 -24.957 -41.178 1.00 27.43 634 ILE B C 1
ATOM 10542 O O . ILE B 1 634 ? -41.333 -25.761 -41.810 1.00 25.69 634 ILE B O 1
ATOM 10547 N N . ILE B 1 635 ? -42.789 -24.037 -41.755 1.00 31.02 635 ILE B N 1
ATOM 10548 C CA . ILE B 1 635 ? -42.898 -23.892 -43.197 1.00 35.34 635 ILE B CA 1
ATOM 10549 C C . ILE B 1 635 ? -42.174 -22.654 -43.703 1.00 38.57 635 ILE B C 1
ATOM 10550 O O . ILE B 1 635 ? -42.351 -21.561 -43.170 1.00 39.06 635 ILE B O 1
ATOM 10555 N N . ASN B 1 636 ? -41.369 -22.828 -44.743 1.00 40.78 636 ASN B N 1
ATOM 10556 C CA . ASN B 1 636 ? -40.656 -21.710 -45.346 1.00 43.68 636 ASN B CA 1
ATOM 10557 C C . ASN B 1 636 ? -40.279 -22.096 -46.769 1.00 44.01 636 ASN B C 1
ATOM 10558 O O . ASN B 1 636 ? -40.651 -23.168 -47.249 1.00 44.40 636 ASN B O 1
ATOM 10563 N N . GLU B 1 637 ? -39.554 -21.219 -47.446 1.00 44.71 637 GLU B N 1
ATOM 10564 C CA . GLU B 1 637 ? -39.138 -21.499 -48.806 1.00 46.59 637 GLU B CA 1
ATOM 10565 C C . GLU B 1 637 ? -38.520 -22.895 -48.865 1.00 48.53 637 GLU B C 1
ATOM 10566 O O . GLU B 1 637 ? -37.678 -23.255 -48.036 1.00 48.99 637 GLU B O 1
ATOM 10572 N N . ASP B 1 638 ? -38.973 -23.683 -49.834 1.00 49.55 638 ASP B N 1
ATOM 10573 C CA . ASP B 1 638 ? -38.489 -25.042 -50.038 1.00 51.16 638 ASP B CA 1
ATOM 10574 C C . ASP B 1 638 ? -38.340 -25.888 -48.770 1.00 50.51 638 ASP B C 1
ATOM 10575 O O . ASP B 1 638 ? -37.276 -26.471 -48.541 1.00 51.43 638 ASP B O 1
ATOM 10580 N N . LYS B 1 639 ? -39.385 -25.970 -47.947 1.00 47.59 639 LYS B N 1
ATOM 10581 C CA . LYS B 1 639 ? -39.287 -26.786 -46.739 1.00 44.34 639 LYS B CA 1
ATOM 10582 C C . LYS B 1 639 ? -40.628 -26.770 -46.011 1.00 41.35 639 LYS B C 1
ATOM 10583 O O . LYS B 1 639 ? -41.312 -25.752 -45.957 1.00 40.11 639 LYS B O 1
ATOM 10589 N N . VAL B 1 640 ? -40.978 -27.923 -45.448 1.00 38.80 640 VAL B N 1
ATOM 10590 C CA . VAL B 1 640 ? -42.191 -28.109 -44.658 1.00 35.87 640 VAL B CA 1
ATOM 10591 C C . VAL B 1 640 ? -41.636 -29.078 -43.614 1.00 35.81 640 VAL B C 1
ATOM 10592 O O . VAL B 1 640 ? -41.600 -30.289 -43.836 1.00 35.91 640 VAL B O 1
ATOM 10596 N N . LYS B 1 641 ? -41.199 -28.545 -42.478 1.00 33.62 641 LYS B N 1
ATOM 10597 C CA . LYS B 1 641 ? -40.596 -29.373 -41.440 1.00 31.53 641 LYS B CA 1
ATOM 10598 C C . LYS B 1 641 ? -41.476 -29.705 -40.243 1.00 30.08 641 LYS B C 1
ATOM 10599 O O . LYS B 1 641 ? -42.051 -28.821 -39.609 1.00 29.73 641 LYS B O 1
ATOM 10605 N N . LEU B 1 642 ? -41.562 -30.994 -39.938 1.00 27.87 642 LEU B N 1
ATOM 10606 C CA . LEU B 1 642 ? -42.329 -31.472 -38.800 1.00 26.22 642 LEU B CA 1
ATOM 10607 C C . LEU B 1 642 ? -41.393 -31.517 -37.602 1.00 24.97 642 LEU B C 1
ATOM 10608 O O . LEU B 1 642 ? -40.259 -31.974 -37.711 1.00 23.48 642 LEU B O 1
ATOM 10613 N N . ILE B 1 643 ? -41.866 -31.043 -36.458 1.00 23.82 643 ILE B N 1
ATOM 10614 C CA . ILE B 1 643 ? -41.056 -31.050 -35.257 1.00 22.75 643 ILE B CA 1
ATOM 10615 C C . ILE B 1 643 ? -41.846 -31.719 -34.146 1.00 23.72 643 ILE B C 1
ATOM 10616 O O . ILE B 1 643 ? -42.725 -31.099 -33.556 1.00 24.10 643 ILE B O 1
ATOM 10621 N N . LYS B 1 644 ? -41.546 -32.984 -33.868 1.00 24.41 644 LYS B N 1
ATOM 10622 C CA . LYS B 1 644 ? -42.238 -33.695 -32.807 1.00 25.84 644 LYS B CA 1
ATOM 10623 C C . LYS B 1 644 ? -41.348 -34.772 -32.206 1.00 26.45 644 LYS B C 1
ATOM 10624 O O . LYS B 1 644 ? -40.551 -35.399 -32.902 1.00 25.29 644 LYS B O 1
ATOM 10630 N N . TYR B 1 645 ? -41.490 -34.972 -30.901 1.00 27.37 645 TYR B N 1
ATOM 10631 C CA . TYR B 1 645 ? -40.683 -35.942 -30.172 1.00 30.09 645 TYR B CA 1
ATOM 10632 C C . TYR B 1 645 ? -40.656 -37.338 -30.786 1.00 31.99 645 TYR B C 1
ATOM 10633 O O . TYR B 1 645 ? -39.536 -37.820 -31.055 1.00 33.23 645 TYR B O 1
#